Protein AF-0000000069708204 (afdb_homodimer)

InterPro domains:
  IPR002559 Transposase IS4-like domain [PF01609] (136-344)
  IPR012337 Ribonuclease H-like superfamily [SSF53098] (68-382)
  IPR025399 Domain of unknown function DUF4372 [PF14294] (11-83)
  IPR047952 IS4 family transposase [NF033592] (18-348)

Structure (mmCIF, N/CA/C/O backbone):
data_AF-0000000069708204-model_v1
#
loop_
_entity.id
_entity.type
_entity.pdbx_description
1 polymer 'Uncharacterized protein DUF4372'
#
loop_
_atom_site.group_PDB
_atom_site.id
_atom_site.type_symbol
_atom_site.label_atom_id
_atom_site.label_alt_id
_atom_site.label_comp_id
_atom_site.label_asym_id
_atom_site.label_entity_id
_atom_site.label_seq_id
_atom_site.pdbx_PDB_ins_code
_atom_site.Cartn_x
_atom_site.Cartn_y
_atom_site.Cartn_z
_atom_site.occupancy
_atom_site.B_iso_or_equiv
_atom_site.auth_seq_id
_atom_site.auth_comp_id
_atom_site.auth_asym_id
_atom_site.auth_atom_id
_atom_site.pdbx_PDB_model_num
ATOM 1 N N . MET A 1 1 ? -27.984 26.359 -24.359 1 26.41 1 MET A N 1
ATOM 2 C CA . MET A 1 1 ? -27.047 26.328 -23.25 1 26.41 1 MET A CA 1
ATOM 3 C C . MET A 1 1 ? -25.609 26.281 -23.766 1 26.41 1 MET A C 1
ATOM 5 O O . MET A 1 1 ? -25.25 25.391 -24.531 1 26.41 1 MET A O 1
ATOM 9 N N . SER A 1 2 ? -24.969 27.297 -23.859 1 35.5 2 SER A N 1
ATOM 10 C CA . SER A 1 2 ? -23.656 27.547 -24.453 1 35.5 2 SER A CA 1
ATOM 11 C C . SER A 1 2 ? -22.609 26.594 -23.875 1 35.5 2 SER A C 1
ATOM 13 O O . SER A 1 2 ? -22.484 26.469 -22.656 1 35.5 2 SER A O 1
ATOM 15 N N . GLN A 1 3 ? -22.375 25.484 -24.469 1 40.84 3 GLN A N 1
ATOM 16 C CA . GLN A 1 3 ? -21.453 24.438 -24.062 1 40.84 3 GLN A CA 1
ATOM 17 C C . GLN A 1 3 ? -20.094 25 -23.703 1 40.84 3 GLN A C 1
ATOM 19 O O . GLN A 1 3 ? -19.406 25.594 -24.547 1 40.84 3 GLN A O 1
ATOM 24 N N . VAL A 1 4 ? -19.953 25.719 -22.672 1 40.78 4 VAL A N 1
ATOM 25 C CA . VAL A 1 4 ? -18.688 26.266 -22.172 1 40.78 4 VAL A CA 1
ATOM 26 C C . VAL A 1 4 ? -17.562 25.281 -22.453 1 40.78 4 VAL A C 1
ATOM 28 O O . VAL A 1 4 ? -17.562 24.156 -21.969 1 40.78 4 VAL A O 1
ATOM 31 N N . LYS A 1 5 ? -16.859 25.375 -23.578 1 55.75 5 LYS A N 1
ATOM 32 C CA . LYS A 1 5 ? -15.719 24.641 -24.109 1 55.75 5 LYS A CA 1
ATOM 33 C C . LYS A 1 5 ? -14.547 24.672 -23.125 1 55.75 5 LYS A C 1
ATOM 35 O O . LYS A 1 5 ? -13.93 25.719 -22.922 1 55.75 5 LYS A O 1
ATOM 40 N N . HIS A 1 6 ? -14.469 23.797 -21.953 1 67.94 6 HIS A N 1
ATOM 41 C CA . HIS A 1 6 ? -13.312 23.719 -21.062 1 67.94 6 HIS A CA 1
ATOM 42 C C . HIS A 1 6 ? -12.086 23.188 -21.797 1 67.94 6 HIS A C 1
ATOM 44 O O . HIS A 1 6 ? -12.188 22.219 -22.562 1 67.94 6 HIS A O 1
ATOM 50 N N . LYS A 1 7 ? -11.008 23.969 -21.906 1 76.5 7 LYS A N 1
ATOM 51 C CA . LYS A 1 7 ? -9.734 23.484 -22.469 1 76.5 7 LYS A CA 1
ATOM 52 C C . LYS A 1 7 ? -8.992 22.625 -21.453 1 76.5 7 LYS A C 1
ATOM 54 O O . LYS A 1 7 ? -8.375 23.141 -20.516 1 76.5 7 LYS A O 1
ATOM 59 N N . PHE A 1 8 ? -9.078 21.297 -21.578 1 87.56 8 PHE A N 1
ATOM 60 C CA . PHE A 1 8 ? -8.562 20.344 -20.594 1 87.56 8 PHE A CA 1
ATOM 61 C C . PHE A 1 8 ? -7.086 20.078 -20.812 1 87.56 8 PHE A C 1
ATOM 63 O O . PHE A 1 8 ? -6.406 19.531 -19.953 1 87.56 8 PHE A O 1
ATOM 70 N N . LEU A 1 9 ? -6.633 20.406 -21.875 1 85.06 9 LEU A N 1
ATOM 71 C CA . LEU A 1 9 ? -5.223 20.141 -22.156 1 85.06 9 LEU A CA 1
ATOM 72 C C . LEU A 1 9 ? -4.348 21.25 -21.578 1 85.06 9 LEU A C 1
ATOM 74 O O . LEU A 1 9 ? -4.672 22.438 -21.703 1 85.06 9 LEU A O 1
ATOM 78 N N . SER A 1 10 ? -3.41 20.688 -20.906 1 81.5 10 SER A N 1
ATOM 79 C CA . SER A 1 10 ? -2.404 21.594 -20.375 1 81.5 10 SER A CA 1
ATOM 80 C C . SER A 1 10 ? -1.1 21.5 -21.156 1 81.5 10 SER A C 1
ATOM 82 O O . SER A 1 10 ? -0.878 20.531 -21.891 1 81.5 10 SER A O 1
ATOM 84 N N . GLY A 1 11 ? -0.317 22.547 -21.25 1 81.81 11 GLY A N 1
ATOM 85 C CA . GLY A 1 11 ? 1 22.547 -21.875 1 81.81 11 GLY A CA 1
ATOM 86 C C . GLY A 1 11 ? 2.043 21.812 -21.031 1 81.81 11 GLY A C 1
ATOM 87 O O . GLY A 1 11 ? 3.16 21.578 -21.5 1 81.81 11 GLY A O 1
ATOM 88 N N . HIS A 1 12 ? 1.623 21.344 -19.844 1 88.56 12 HIS A N 1
ATOM 89 C CA . HIS A 1 12 ? 2.541 20.703 -18.922 1 88.56 12 HIS A CA 1
ATOM 90 C C . HIS A 1 12 ? 1.953 19.391 -18.375 1 88.56 12 HIS A C 1
ATOM 92 O O . HIS A 1 12 ? 0.75 19.312 -18.125 1 88.56 12 HIS A O 1
ATOM 98 N N . PRO A 1 13 ? 2.791 18.375 -18.328 1 92.62 13 PRO A N 1
ATOM 99 C CA . PRO A 1 13 ? 2.295 17.156 -17.672 1 92.62 13 PRO A CA 1
ATOM 100 C C . PRO A 1 13 ? 1.934 17.375 -16.203 1 92.62 13 PRO A C 1
ATOM 102 O O . PRO A 1 13 ? 2.367 18.359 -15.602 1 92.62 13 PRO A O 1
ATOM 105 N N . ILE A 1 14 ? 1.174 16.562 -15.672 1 95.06 14 ILE A N 1
ATOM 106 C CA . ILE A 1 14 ? 0.632 16.703 -14.32 1 95.06 14 ILE A CA 1
ATOM 107 C C . ILE A 1 14 ? 1.774 16.828 -13.32 1 95.06 14 ILE A C 1
ATOM 109 O O . ILE A 1 14 ? 1.687 17.609 -12.359 1 95.06 14 ILE A O 1
ATOM 113 N N . ILE A 1 15 ? 2.887 16.078 -13.492 1 94.44 15 ILE A N 1
ATOM 114 C CA . ILE A 1 15 ? 4.012 16.172 -12.57 1 94.44 15 ILE A CA 1
ATOM 115 C C . ILE A 1 15 ? 4.566 17.594 -12.578 1 94.44 15 ILE A C 1
ATOM 117 O O . ILE A 1 15 ? 4.898 18.141 -11.523 1 94.44 15 ILE A O 1
ATOM 121 N N . ALA A 1 16 ? 4.578 18.172 -13.703 1 92.44 16 ALA A N 1
ATOM 122 C CA . ALA A 1 16 ? 5.043 19.547 -13.82 1 92.44 16 ALA A CA 1
ATOM 123 C C . ALA A 1 16 ? 4.055 20.516 -13.18 1 92.44 16 ALA A C 1
ATOM 125 O O . ALA A 1 16 ? 4.453 21.516 -12.586 1 92.44 16 ALA A O 1
ATOM 126 N N . GLN A 1 17 ? 2.779 20.25 -13.367 1 94.44 17 GLN A N 1
ATOM 127 C CA . GLN A 1 17 ? 1.749 21.078 -12.734 1 94.44 17 GLN A CA 1
ATOM 128 C C . GLN A 1 17 ? 1.896 21.062 -11.219 1 94.44 17 GLN A C 1
ATOM 130 O O . GLN A 1 17 ? 1.77 22.109 -10.57 1 94.44 17 GLN A O 1
ATOM 135 N N . LEU A 1 18 ? 2.213 19.922 -10.648 1 95.94 18 LEU A N 1
ATOM 136 C CA . LEU A 1 18 ? 2.387 19.797 -9.211 1 95.94 18 LEU A CA 1
ATOM 137 C C . LEU A 1 18 ? 3.656 20.5 -8.75 1 95.94 18 LEU A C 1
ATOM 139 O O . LEU A 1 18 ? 3.643 21.219 -7.738 1 95.94 18 LEU A O 1
ATOM 143 N N . LEU A 1 19 ? 4.727 20.312 -9.484 1 93.88 19 LEU A N 1
ATOM 144 C CA . LEU A 1 19 ? 6 20.938 -9.148 1 93.88 19 LEU A CA 1
ATOM 145 C C . LEU A 1 19 ? 5.898 22.453 -9.242 1 93.88 19 LEU A C 1
ATOM 147 O O . LEU A 1 19 ? 6.582 23.172 -8.508 1 93.88 19 LEU A O 1
ATOM 151 N N . SER A 1 20 ? 5.02 22.906 -10.094 1 92.88 20 SER A N 1
ATOM 152 C CA . SER A 1 20 ? 4.863 24.344 -10.297 1 92.88 20 SER A CA 1
ATOM 153 C C . SER A 1 20 ? 4.207 25.016 -9.094 1 92.88 20 SER A C 1
ATOM 155 O O . SER A 1 20 ? 4.223 26.234 -8.969 1 92.88 20 SER A O 1
ATOM 157 N N . LEU A 1 21 ? 3.652 24.281 -8.234 1 95.44 21 LEU A N 1
ATOM 158 C CA . LEU A 1 21 ? 3.104 24.812 -6.992 1 95.44 21 LEU A CA 1
ATOM 159 C C . LEU A 1 21 ? 4.219 25.266 -6.062 1 95.44 21 LEU A C 1
ATOM 161 O O . LEU A 1 21 ? 3.961 25.984 -5.082 1 95.44 21 LEU A O 1
ATOM 165 N N . ILE A 1 22 ? 5.426 24.875 -6.301 1 96.19 22 ILE A N 1
ATOM 166 C CA . ILE A 1 22 ? 6.59 25.297 -5.539 1 96.19 22 ILE A CA 1
ATOM 167 C C . ILE A 1 22 ? 7.23 26.516 -6.215 1 96.19 22 ILE A C 1
ATOM 169 O O . ILE A 1 22 ? 7.797 26.391 -7.301 1 96.19 22 ILE A O 1
ATOM 173 N N . PRO A 1 23 ? 7.156 27.656 -5.555 1 96.19 23 PRO A N 1
ATOM 174 C CA . PRO A 1 23 ? 7.793 28.844 -6.152 1 96.19 23 PRO A CA 1
ATOM 175 C C . PRO A 1 23 ? 9.289 28.641 -6.379 1 96.19 23 PRO A C 1
ATOM 177 O O . PRO A 1 23 ? 10.016 28.25 -5.457 1 96.19 23 PRO A O 1
ATOM 180 N N . LYS A 1 24 ? 9.719 29 -7.512 1 93.06 24 LYS A N 1
ATOM 181 C CA . LYS A 1 24 ? 11.117 28.797 -7.906 1 93.06 24 LYS A CA 1
ATOM 182 C C . LYS A 1 24 ? 12.055 29.594 -7.012 1 93.06 24 LYS A C 1
ATOM 184 O O . LYS A 1 24 ? 13.117 29.109 -6.621 1 93.06 24 LYS A O 1
ATOM 189 N N . GLU A 1 25 ? 11.68 30.781 -6.781 1 95.25 25 GLU A N 1
ATOM 190 C CA . GLU A 1 25 ? 12.5 31.672 -5.957 1 95.25 25 GLU A CA 1
ATOM 191 C C . GLU A 1 25 ? 12.703 31.078 -4.559 1 95.25 25 GLU A C 1
ATOM 193 O O . GLU A 1 25 ? 13.805 31.125 -4.016 1 95.25 25 GLU A O 1
ATOM 198 N N . LEU A 1 26 ? 11.641 30.547 -4.051 1 96.38 26 LEU A N 1
ATOM 199 C CA . LEU A 1 26 ? 11.711 29.938 -2.729 1 96.38 26 LEU A CA 1
ATOM 200 C C . LEU A 1 26 ? 12.641 28.734 -2.74 1 96.38 26 LEU A C 1
ATOM 202 O O . LEU A 1 26 ? 13.461 28.562 -1.832 1 96.38 26 LEU A O 1
ATOM 206 N N . PHE A 1 27 ? 12.539 27.891 -3.734 1 95.56 27 PHE A N 1
ATOM 207 C CA . PHE A 1 27 ? 13.383 26.719 -3.867 1 95.56 27 PHE A CA 1
ATOM 208 C C . PHE A 1 27 ? 14.852 27.109 -3.971 1 95.56 27 PHE A C 1
ATOM 210 O O . PHE A 1 27 ? 15.695 26.547 -3.271 1 95.56 27 PHE A O 1
ATOM 217 N N . ASN A 1 28 ? 15.102 28.047 -4.789 1 94.5 28 ASN A N 1
ATOM 218 C CA . ASN A 1 28 ? 16.469 28.516 -4.992 1 94.5 28 ASN A CA 1
ATOM 219 C C . ASN A 1 28 ? 17.062 29.109 -3.715 1 94.5 28 ASN A C 1
ATOM 221 O O . ASN A 1 28 ? 18.234 28.906 -3.42 1 94.5 28 ASN A O 1
ATOM 225 N N . GLN A 1 29 ? 16.266 29.828 -3.059 1 96.81 29 GLN A N 1
ATOM 226 C CA . GLN A 1 29 ? 16.703 30.438 -1.803 1 96.81 29 GLN A CA 1
ATOM 227 C C . GLN A 1 29 ? 17.109 29.359 -0.793 1 96.81 29 GLN A C 1
ATOM 229 O O . GLN A 1 29 ? 18.141 29.5 -0.13 1 96.81 29 GLN A O 1
ATOM 234 N N . VAL A 1 30 ? 16.359 28.312 -0.704 1 96.94 30 VAL A N 1
ATOM 235 C CA . VAL A 1 30 ? 16.641 27.234 0.236 1 96.94 30 VAL A CA 1
ATOM 236 C C . VAL A 1 30 ? 17.938 26.531 -0.154 1 96.94 30 VAL A C 1
ATOM 238 O O . VAL A 1 30 ? 18.766 26.219 0.705 1 96.94 30 VAL A O 1
ATOM 241 N N . VAL A 1 31 ? 18.125 26.266 -1.421 1 95.5 31 VAL A N 1
ATOM 242 C CA . VAL A 1 31 ? 19.312 25.594 -1.923 1 95.5 31 VAL A CA 1
ATOM 243 C C . VAL A 1 31 ? 20.547 26.422 -1.604 1 95.5 31 VAL A C 1
ATOM 245 O O . VAL A 1 31 ? 21.578 25.891 -1.181 1 95.5 31 VAL A O 1
ATOM 248 N N . GLU A 1 32 ? 20.406 27.719 -1.787 1 95.69 32 GLU A N 1
ATOM 249 C CA . GLU A 1 32 ? 21.516 28.625 -1.526 1 95.69 32 GLU A CA 1
ATOM 250 C C . GLU A 1 32 ? 21.828 28.719 -0.033 1 95.69 32 GLU A C 1
ATOM 252 O O . GLU A 1 32 ? 22.984 28.625 0.375 1 95.69 32 GLU A O 1
ATOM 257 N N . GLU A 1 33 ? 20.812 28.875 0.723 1 96.25 33 GLU A N 1
ATOM 258 C CA . GLU A 1 33 ? 20.984 29.047 2.164 1 96.25 33 GLU A CA 1
ATOM 259 C C . GLU A 1 33 ? 21.578 27.797 2.797 1 96.25 33 GLU A C 1
ATOM 261 O O . GLU A 1 33 ? 22.406 27.891 3.715 1 96.25 33 GLU A O 1
ATOM 266 N N . GLU A 1 34 ? 21.203 26.641 2.311 1 95.5 34 GLU A N 1
ATOM 267 C CA . GLU A 1 34 ? 21.688 25.391 2.875 1 95.5 34 GLU A CA 1
ATOM 268 C C . GLU A 1 34 ? 22.953 24.922 2.168 1 95.5 34 GLU A C 1
ATOM 270 O O . GLU A 1 34 ? 23.578 23.938 2.586 1 95.5 34 GLU A O 1
ATOM 275 N N . ASN A 1 35 ? 23.344 25.562 1.119 1 94.38 35 ASN A N 1
ATOM 276 C CA . ASN A 1 35 ? 24.5 25.188 0.323 1 94.38 35 ASN A CA 1
ATOM 277 C C . ASN A 1 35 ? 24.469 23.703 -0.049 1 94.38 35 ASN A C 1
ATOM 279 O O . ASN A 1 35 ? 25.438 22.984 0.147 1 94.38 35 ASN A O 1
ATOM 283 N N . SER A 1 36 ? 23.359 23.281 -0.507 1 93.25 36 SER A N 1
ATOM 284 C CA . SER A 1 36 ? 23.094 21.844 -0.642 1 93.25 36 SER A CA 1
ATOM 285 C C . SER A 1 36 ? 23.703 21.297 -1.932 1 93.25 36 SER A C 1
ATOM 287 O O . SER A 1 36 ? 23.781 20.078 -2.117 1 93.25 36 SER A O 1
ATOM 289 N N . ASP A 1 37 ? 24.188 22.109 -2.865 1 92 37 ASP A N 1
ATOM 290 C CA . ASP A 1 37 ? 24.75 21.625 -4.121 1 92 37 ASP A CA 1
ATOM 291 C C . ASP A 1 37 ? 26.281 21.688 -4.098 1 92 37 ASP A C 1
ATOM 293 O O . ASP A 1 37 ? 26.938 21.281 -5.055 1 92 37 ASP A O 1
ATOM 297 N N . ARG A 1 38 ? 26.875 22.156 -3.146 1 87.56 38 ARG A N 1
ATOM 298 C CA . ARG A 1 38 ? 28.297 22.469 -3.076 1 87.56 38 ARG A CA 1
ATOM 299 C C . ARG A 1 38 ? 29.125 21.234 -3.393 1 87.56 38 ARG A C 1
ATOM 301 O O . ARG A 1 38 ? 30.094 21.312 -4.16 1 87.56 38 ARG A O 1
ATOM 308 N N . TYR A 1 39 ? 28.781 20.016 -2.918 1 83.31 39 TYR A N 1
ATOM 309 C CA . TYR A 1 39 ? 29.625 18.844 -3.066 1 83.31 39 TYR A CA 1
ATOM 310 C C . TYR A 1 39 ? 29.031 17.875 -4.082 1 83.31 39 TYR A C 1
ATOM 312 O O . TYR A 1 39 ? 29.469 16.719 -4.184 1 83.31 39 TYR A O 1
ATOM 320 N N . TYR A 1 40 ? 28.141 18.406 -4.77 1 85.25 40 TYR A N 1
ATOM 321 C CA . TYR A 1 40 ? 27.469 17.5 -5.699 1 85.25 40 TYR A CA 1
ATOM 322 C C . TYR A 1 40 ? 27.609 18 -7.137 1 85.25 40 TYR A C 1
ATOM 324 O O . TYR A 1 40 ? 27.078 19.047 -7.488 1 85.25 40 TYR A O 1
ATOM 332 N N . LYS A 1 41 ? 28.25 17.266 -7.895 1 80.88 41 LYS A N 1
ATOM 333 C CA . LYS A 1 41 ? 28.5 17.656 -9.273 1 80.88 41 LYS A CA 1
ATOM 334 C C . LYS A 1 41 ? 27.469 17.062 -10.219 1 80.88 41 LYS A C 1
ATOM 336 O O . LYS A 1 41 ? 26.984 17.734 -11.133 1 80.88 41 LYS A O 1
ATOM 341 N N . LYS A 1 42 ? 27.094 15.859 -9.969 1 81.12 42 LYS A N 1
ATOM 342 C CA . LYS A 1 42 ? 26.266 15.141 -10.93 1 81.12 42 LYS A CA 1
ATOM 343 C C . LYS A 1 42 ? 24.781 15.266 -10.586 1 81.12 42 LYS A C 1
ATOM 345 O O . LYS A 1 42 ? 23.953 15.516 -11.461 1 81.12 42 LYS A O 1
ATOM 350 N N . LEU A 1 43 ? 24.422 15.102 -9.328 1 89.31 43 LEU A N 1
ATOM 351 C CA . LEU A 1 43 ? 23.031 15.148 -8.914 1 89.31 43 LEU A CA 1
ATOM 352 C C . LEU A 1 43 ? 22.766 16.375 -8.047 1 89.31 43 LEU A C 1
ATOM 354 O O . LEU A 1 43 ? 22.953 16.344 -6.832 1 89.31 43 LEU A O 1
ATOM 358 N N . LYS A 1 44 ? 22.234 17.359 -8.656 1 91.81 44 LYS A N 1
ATOM 359 C CA . LYS A 1 44 ? 21.938 18.594 -7.93 1 91.81 44 LYS A CA 1
ATOM 360 C C . LYS A 1 44 ? 20.672 18.438 -7.086 1 91.81 44 LYS A C 1
ATOM 362 O O . LYS A 1 44 ? 19.938 17.453 -7.234 1 91.81 44 LYS A O 1
ATOM 367 N N . THR A 1 45 ? 20.469 19.438 -6.25 1 93.62 45 THR A N 1
ATOM 368 C CA . THR A 1 45 ? 19.344 19.391 -5.309 1 93.62 45 THR A CA 1
ATOM 369 C C . THR A 1 45 ? 18.016 19.266 -6.055 1 93.62 45 THR A C 1
ATOM 371 O O . THR A 1 45 ? 17.125 18.531 -5.625 1 93.62 45 THR A O 1
ATOM 374 N N . SER A 1 46 ? 17.906 19.953 -7.141 1 91.56 46 SER A N 1
ATOM 375 C CA . SER A 1 46 ? 16.672 19.922 -7.914 1 91.56 46 SER A CA 1
ATOM 376 C C . SER A 1 46 ? 16.375 18.516 -8.422 1 91.56 46 SER A C 1
ATOM 378 O O . SER A 1 46 ? 15.242 18.031 -8.297 1 91.56 46 SER A O 1
ATOM 380 N N . ASP A 1 47 ? 17.359 17.844 -9 1 92.12 47 ASP A N 1
ATOM 381 C CA . ASP A 1 47 ? 17.188 16.484 -9.492 1 92.12 47 ASP A CA 1
ATOM 382 C C . ASP A 1 47 ? 16.844 15.523 -8.352 1 92.12 47 ASP A C 1
ATOM 384 O O . ASP A 1 47 ? 15.977 14.664 -8.5 1 92.12 47 ASP A O 1
ATOM 388 N N . HIS A 1 48 ? 17.609 15.719 -7.277 1 94.62 48 HIS A N 1
ATOM 389 C CA . HIS A 1 48 ? 17.359 14.891 -6.102 1 94.62 48 HIS A CA 1
ATOM 390 C C . HIS A 1 48 ? 15.93 15.062 -5.598 1 94.62 48 HIS A C 1
ATOM 392 O O . HIS A 1 48 ? 15.234 14.078 -5.332 1 94.62 48 HIS A O 1
ATOM 398 N N . PHE A 1 49 ? 15.477 16.328 -5.539 1 95.19 49 PHE A N 1
ATOM 399 C CA . PHE A 1 49 ? 14.133 16.656 -5.07 1 95.19 49 PHE A CA 1
ATOM 400 C C . PHE A 1 49 ? 13.078 16.016 -5.953 1 95.19 49 PHE A C 1
ATOM 402 O O . PHE A 1 49 ? 12.133 15.398 -5.453 1 95.19 49 PHE A O 1
ATOM 409 N N . ILE A 1 50 ? 13.242 16.062 -7.246 1 94.38 50 ILE A N 1
ATOM 410 C CA . ILE A 1 50 ? 12.266 15.547 -8.203 1 94.38 50 ILE A CA 1
ATOM 411 C C . ILE A 1 50 ? 12.188 14.023 -8.078 1 94.38 50 ILE A C 1
ATOM 413 O O . ILE A 1 50 ? 11.094 13.445 -8.117 1 94.38 50 ILE A O 1
ATOM 417 N N . CYS A 1 51 ? 13.289 13.391 -7.91 1 94.94 51 CYS A N 1
ATOM 418 C CA . CYS A 1 51 ? 13.312 11.938 -7.773 1 94.94 51 CYS A CA 1
ATOM 419 C C . CYS A 1 51 ? 12.562 11.492 -6.523 1 94.94 51 CYS A C 1
ATOM 421 O O . CYS A 1 51 ? 11.734 10.578 -6.586 1 94.94 51 CYS A O 1
ATOM 423 N N . ILE A 1 52 ? 12.828 12.211 -5.406 1 96.69 52 ILE A N 1
ATOM 424 C CA . ILE A 1 52 ? 12.18 11.828 -4.156 1 96.69 52 ILE A CA 1
ATOM 425 C C . ILE A 1 52 ? 10.703 12.219 -4.199 1 96.69 52 ILE A C 1
ATOM 427 O O . ILE A 1 52 ? 9.844 11.5 -3.686 1 96.69 52 ILE A O 1
ATOM 431 N N . PHE A 1 53 ? 10.422 13.344 -4.836 1 96.88 53 PHE A N 1
ATOM 432 C CA . PHE A 1 53 ? 9.055 13.797 -5.059 1 96.88 53 PHE A CA 1
ATOM 433 C C . PHE A 1 53 ? 8.242 12.727 -5.785 1 96.88 53 PHE A C 1
ATOM 435 O O . PHE A 1 53 ? 7.168 12.336 -5.328 1 96.88 53 PHE A O 1
ATOM 442 N N . TYR A 1 54 ? 8.789 12.211 -6.852 1 96.44 54 TYR A N 1
ATOM 443 C CA . TYR A 1 54 ? 8.156 11.164 -7.641 1 96.44 54 TYR A CA 1
ATOM 444 C C . TYR A 1 54 ? 8 9.883 -6.82 1 96.44 54 TYR A C 1
ATOM 446 O O . TYR A 1 54 ? 6.938 9.266 -6.828 1 96.44 54 TYR A O 1
ATOM 454 N N . ALA A 1 55 ? 9.086 9.547 -6.148 1 97.31 55 ALA A N 1
ATOM 455 C CA . ALA A 1 55 ? 9.148 8.273 -5.438 1 97.31 55 ALA A CA 1
ATOM 456 C C . ALA A 1 55 ? 8.086 8.211 -4.336 1 97.31 55 ALA A C 1
ATOM 458 O O . ALA A 1 55 ? 7.383 7.203 -4.199 1 97.31 55 ALA A O 1
ATOM 459 N N . VAL A 1 56 ? 7.953 9.258 -3.57 1 97.62 56 VAL A N 1
ATOM 460 C CA . VAL A 1 56 ? 7.047 9.289 -2.426 1 97.62 56 VAL A CA 1
ATOM 461 C C . VAL A 1 56 ? 5.602 9.391 -2.914 1 97.62 56 VAL A C 1
ATOM 463 O O . VAL A 1 56 ? 4.711 8.727 -2.383 1 97.62 56 VAL A O 1
ATOM 466 N N . LEU A 1 57 ? 5.395 10.141 -3.939 1 97.88 57 LEU A N 1
ATOM 467 C CA . LEU A 1 57 ? 4.055 10.344 -4.473 1 97.88 57 LEU A CA 1
ATOM 468 C C . LEU A 1 57 ? 3.523 9.062 -5.109 1 97.88 57 LEU A C 1
ATOM 470 O O . LEU A 1 57 ? 2.348 8.727 -4.953 1 97.88 57 LEU A O 1
ATOM 474 N N . THR A 1 58 ? 4.375 8.352 -5.828 1 96.56 58 THR A N 1
ATOM 475 C CA . THR A 1 58 ? 3.934 7.168 -6.562 1 96.56 58 THR A CA 1
ATOM 476 C C . THR A 1 58 ? 4.258 5.895 -5.789 1 96.56 58 THR A C 1
ATOM 478 O O . THR A 1 58 ? 4.184 4.793 -6.336 1 96.56 58 THR A O 1
ATOM 481 N N . ARG A 1 59 ? 4.676 6.051 -4.621 1 93.5 59 ARG A N 1
ATOM 482 C CA . ARG A 1 59 ? 4.859 4.969 -3.656 1 93.5 59 ARG A CA 1
ATOM 483 C C . ARG A 1 59 ? 5.828 3.92 -4.188 1 93.5 59 ARG A C 1
ATOM 485 O O . ARG A 1 59 ? 5.508 2.73 -4.223 1 93.5 59 ARG A O 1
ATOM 492 N N . ASN A 1 60 ? 7.027 4.336 -4.48 1 94.12 60 ASN A N 1
ATOM 493 C CA . ASN A 1 60 ? 8.102 3.422 -4.855 1 94.12 60 ASN A CA 1
ATOM 494 C C . ASN A 1 60 ? 8.727 2.754 -3.633 1 94.12 60 ASN A C 1
ATOM 496 O O . ASN A 1 60 ? 8.914 3.396 -2.6 1 94.12 60 ASN A O 1
ATOM 500 N N . SER A 1 61 ? 9.109 1.502 -3.773 1 88.25 61 SER A N 1
ATOM 501 C CA . SER A 1 61 ? 9.586 0.746 -2.619 1 88.25 61 SER A CA 1
ATOM 502 C C . SER A 1 61 ? 11.102 0.629 -2.617 1 88.25 61 SER A C 1
ATOM 504 O O . SER A 1 61 ? 11.703 0.25 -1.608 1 88.25 61 SER A O 1
ATOM 506 N N . SER A 1 62 ? 11.742 0.965 -3.756 1 91.38 62 SER A N 1
ATOM 507 C CA . SER A 1 62 ? 13.195 0.832 -3.846 1 91.38 62 SER A CA 1
ATOM 508 C C . SER A 1 62 ? 13.789 1.881 -4.781 1 91.38 62 SER A C 1
ATOM 510 O O . SER A 1 62 ? 13.086 2.443 -5.617 1 91.38 62 SER A O 1
ATOM 512 N N . LEU A 1 63 ? 15.07 2.109 -4.555 1 93.44 63 LEU A N 1
ATOM 513 C CA . LEU A 1 63 ? 15.758 3.057 -5.422 1 93.44 63 LEU A CA 1
ATOM 514 C C . LEU A 1 63 ? 15.852 2.521 -6.848 1 93.44 63 LEU A C 1
ATOM 516 O O . LEU A 1 63 ? 15.805 3.291 -7.809 1 93.44 63 LEU A O 1
ATOM 520 N N . ARG A 1 64 ? 15.945 1.224 -6.941 1 90.62 64 ARG A N 1
ATOM 521 C CA . ARG A 1 64 ? 15.961 0.607 -8.266 1 90.62 64 ARG A CA 1
ATOM 522 C C . ARG A 1 64 ? 14.672 0.913 -9.023 1 90.62 64 ARG A C 1
ATOM 524 O O . ARG A 1 64 ? 14.711 1.278 -10.195 1 90.62 64 ARG A O 1
ATOM 531 N N . GLU A 1 65 ? 13.609 0.759 -8.375 1 92.5 65 GLU A N 1
ATOM 532 C CA . GLU A 1 65 ? 12.305 1.074 -8.953 1 92.5 65 GLU A CA 1
ATOM 533 C C . GLU A 1 65 ? 12.219 2.545 -9.352 1 92.5 65 GLU A C 1
ATOM 535 O O . GLU A 1 65 ? 11.75 2.871 -10.438 1 92.5 65 GLU A O 1
ATOM 540 N N . VAL A 1 66 ? 12.719 3.398 -8.453 1 94.81 66 VAL A N 1
ATOM 541 C CA . VAL A 1 66 ? 12.68 4.836 -8.711 1 94.81 66 VAL A CA 1
ATOM 542 C C . VAL A 1 66 ? 13.461 5.156 -9.984 1 94.81 66 VAL A C 1
ATOM 544 O O . VAL A 1 66 ? 12.953 5.848 -10.867 1 94.81 66 VAL A O 1
ATOM 547 N N . CYS A 1 67 ? 14.625 4.641 -10.117 1 93 67 CYS A N 1
ATOM 548 C CA . CYS A 1 67 ? 15.492 4.934 -11.25 1 93 67 CYS A CA 1
ATOM 549 C C . CYS A 1 67 ? 14.883 4.434 -12.555 1 93 67 CYS A C 1
ATOM 551 O O . CYS A 1 67 ? 14.922 5.129 -13.57 1 93 67 CYS A O 1
ATOM 553 N N . LYS A 1 68 ? 14.32 3.297 -12.555 1 92.31 68 LYS A N 1
ATOM 554 C CA . LYS A 1 68 ? 13.711 2.74 -13.758 1 92.31 68 LYS A CA 1
ATOM 555 C C . LYS A 1 68 ? 12.5 3.561 -14.188 1 92.31 68 LYS A C 1
ATOM 557 O O . LYS A 1 68 ? 12.344 3.875 -15.367 1 92.31 68 LYS A O 1
ATOM 562 N N . ASN A 1 69 ? 11.688 3.902 -13.211 1 93.5 69 ASN A N 1
ATOM 563 C CA . ASN A 1 69 ? 10.484 4.668 -13.531 1 93.5 69 ASN A CA 1
ATOM 564 C C . ASN A 1 69 ? 10.828 6.074 -14.016 1 93.5 69 ASN A C 1
ATOM 566 O O . ASN A 1 69 ? 10.227 6.578 -14.961 1 93.5 69 ASN A O 1
ATOM 570 N N . ILE A 1 70 ? 11.727 6.707 -13.32 1 92 70 ILE A N 1
ATOM 571 C CA . ILE A 1 70 ? 12.164 8.031 -13.758 1 92 70 ILE A CA 1
ATOM 572 C C . ILE A 1 70 ? 12.727 7.945 -15.172 1 92 70 ILE A C 1
ATOM 574 O O . ILE A 1 70 ? 12.5 8.836 -15.992 1 92 70 ILE A O 1
ATOM 578 N N . GLY A 1 71 ? 13.461 6.875 -15.453 1 88.5 71 GLY A N 1
ATOM 579 C CA . GLY A 1 71 ? 14 6.672 -16.781 1 88.5 71 GLY A CA 1
ATOM 580 C C . GLY A 1 71 ? 12.922 6.602 -17.859 1 88.5 71 GLY A C 1
ATOM 581 O O . GLY A 1 71 ? 13.125 7.082 -18.969 1 88.5 71 GLY A O 1
ATOM 582 N N . LEU A 1 72 ? 11.836 6.062 -17.531 1 89.25 72 LEU A N 1
ATOM 583 C CA . LEU A 1 72 ? 10.75 5.887 -18.5 1 89.25 72 LEU A CA 1
ATOM 584 C C . LEU A 1 72 ? 10.031 7.207 -18.734 1 89.25 72 LEU A C 1
ATOM 586 O O . LEU A 1 72 ? 9.453 7.414 -19.812 1 89.25 72 LEU A O 1
ATOM 590 N N . ILE A 1 73 ? 10.109 8.148 -17.75 1 89.12 73 ILE A N 1
ATOM 591 C CA . ILE A 1 73 ? 9.344 9.375 -17.922 1 89.12 73 ILE A CA 1
ATOM 592 C C . ILE A 1 73 ? 10.289 10.57 -18.031 1 89.12 73 ILE A C 1
ATOM 594 O O . ILE A 1 73 ? 9.852 11.719 -18 1 89.12 73 ILE A O 1
ATOM 598 N N . ILE A 1 74 ? 11.477 10.336 -18.188 1 87.06 74 ILE A N 1
ATOM 599 C CA . ILE A 1 74 ? 12.516 11.359 -18.109 1 87.06 74 ILE A CA 1
ATOM 600 C C . ILE A 1 74 ? 12.273 12.43 -19.156 1 87.06 74 ILE A C 1
ATOM 602 O O . ILE A 1 74 ? 12.555 13.609 -18.938 1 87.06 74 ILE A O 1
ATOM 606 N N . THR A 1 75 ? 11.75 12.062 -20.281 1 83.38 75 THR A N 1
ATOM 607 C CA . THR A 1 75 ? 11.5 13.023 -21.359 1 83.38 75 THR A CA 1
ATOM 608 C C . THR A 1 75 ? 10.484 14.07 -20.922 1 83.38 75 THR A C 1
ATOM 610 O O . THR A 1 75 ? 10.508 15.203 -21.406 1 83.38 75 THR A O 1
ATOM 613 N N . LYS A 1 76 ? 9.656 13.711 -20 1 84.62 76 LYS A N 1
ATOM 614 C CA . LYS A 1 76 ? 8.648 14.633 -19.484 1 84.62 76 LYS A CA 1
ATOM 615 C C . LYS A 1 76 ? 9.234 15.508 -18.375 1 84.62 76 LYS A C 1
ATOM 617 O O . LYS A 1 76 ? 8.672 16.547 -18.047 1 84.62 76 LYS A O 1
ATOM 622 N N . LEU A 1 77 ? 10.398 15.102 -17.875 1 85.5 77 LEU A N 1
ATOM 623 C CA . LEU A 1 77 ? 10.977 15.789 -16.719 1 85.5 77 LEU A CA 1
ATOM 624 C C . LEU A 1 77 ? 12.102 16.734 -17.156 1 85.5 77 LEU A C 1
ATOM 626 O O . LEU A 1 77 ? 12.438 17.672 -16.438 1 85.5 77 LEU A O 1
ATOM 630 N N . ILE A 1 78 ? 12.586 16.516 -18.281 1 79.5 78 ILE A N 1
ATOM 631 C CA . ILE A 1 78 ? 13.734 17.266 -18.781 1 79.5 78 ILE A CA 1
ATOM 632 C C . ILE A 1 78 ? 13.391 18.75 -18.859 1 79.5 78 ILE A C 1
ATOM 634 O O . ILE A 1 78 ? 14.141 19.594 -18.375 1 79.5 78 ILE A O 1
ATOM 638 N N . PRO A 1 79 ? 12.227 19.031 -19.359 1 74.88 79 PRO A N 1
ATOM 639 C CA . PRO A 1 79 ? 11.875 20.453 -19.438 1 74.88 79 PRO A CA 1
ATOM 640 C C . PRO A 1 79 ? 11.789 21.125 -18.062 1 74.88 79 PRO A C 1
ATOM 642 O O . PRO A 1 79 ? 11.805 22.344 -17.953 1 74.88 79 PRO A O 1
ATOM 645 N N . PHE A 1 80 ? 11.844 20.344 -17.094 1 74.06 80 PHE A N 1
ATOM 646 C CA . PHE A 1 80 ? 11.633 20.891 -15.766 1 74.06 80 PHE A CA 1
ATOM 647 C C . PHE A 1 80 ? 12.883 20.766 -14.906 1 74.06 80 PHE A C 1
ATOM 649 O O . PHE A 1 80 ? 12.812 20.828 -13.68 1 74.06 80 PHE A O 1
ATOM 656 N N . GLY A 1 81 ? 13.961 20.469 -15.609 1 69.5 81 GLY A N 1
ATOM 657 C CA . GLY A 1 81 ? 15.234 20.641 -14.945 1 69.5 81 GLY A CA 1
ATOM 658 C C . GLY A 1 81 ? 16.016 19.359 -14.773 1 69.5 81 GLY A C 1
ATOM 659 O O . GLY A 1 81 ? 17.156 19.359 -14.305 1 69.5 81 GLY A O 1
ATOM 660 N N . MET A 1 82 ? 15.367 18.266 -15.07 1 79.75 82 MET A N 1
ATOM 661 C CA . MET A 1 82 ? 16.141 17.031 -14.938 1 79.75 82 MET A CA 1
ATOM 662 C C . MET A 1 82 ? 17.156 16.922 -16.062 1 79.75 82 MET A C 1
ATOM 664 O O . MET A 1 82 ? 16.812 16.984 -17.234 1 79.75 82 MET A O 1
ATOM 668 N N . LYS A 1 83 ? 18.406 16.781 -15.664 1 72.56 83 LYS A N 1
ATOM 669 C CA . LYS A 1 83 ? 19.484 16.844 -16.656 1 72.56 83 LYS A CA 1
ATOM 670 C C . LYS A 1 83 ? 20.062 15.453 -16.922 1 72.56 83 LYS A C 1
ATOM 672 O O . LYS A 1 83 ? 20.688 15.234 -17.969 1 72.56 83 LYS A O 1
ATOM 677 N N . GLN A 1 84 ? 19.906 14.602 -15.992 1 74.81 84 GLN A N 1
ATOM 678 C CA . GLN A 1 84 ? 20.453 13.266 -16.156 1 74.81 84 GLN A CA 1
ATOM 679 C C . GLN A 1 84 ? 19.625 12.234 -15.383 1 74.81 84 GLN A C 1
ATOM 681 O O . GLN A 1 84 ? 18.875 12.586 -14.477 1 74.81 84 GLN A O 1
ATOM 686 N N . LEU A 1 85 ? 19.75 11.078 -15.898 1 80.56 85 LEU A N 1
ATOM 687 C CA . LEU A 1 85 ? 19.203 9.969 -15.117 1 80.56 85 LEU A CA 1
ATOM 688 C C . LEU A 1 85 ? 20.125 9.609 -13.961 1 80.56 85 LEU A C 1
ATOM 690 O O . LEU A 1 85 ? 21.297 9.328 -14.164 1 80.56 85 LEU A O 1
ATOM 694 N N . PRO A 1 86 ? 19.578 9.695 -12.852 1 81.94 86 PRO A N 1
ATOM 695 C CA . PRO A 1 86 ? 20.453 9.391 -11.719 1 81.94 86 PRO A CA 1
ATOM 696 C C . PRO A 1 86 ? 20.781 7.906 -11.594 1 81.94 86 PRO A C 1
ATOM 698 O O . PRO A 1 86 ? 19.906 7.062 -11.844 1 81.94 86 PRO A O 1
ATOM 701 N N . ALA A 1 87 ? 22.016 7.688 -11.344 1 88.62 87 ALA A N 1
ATOM 702 C CA . ALA A 1 87 ? 22.391 6.332 -10.945 1 88.62 87 ALA A CA 1
ATOM 703 C C . ALA A 1 87 ? 21.844 5.996 -9.562 1 88.62 87 ALA A C 1
ATOM 705 O O . ALA A 1 87 ? 21.719 6.875 -8.711 1 88.62 87 ALA A O 1
ATOM 706 N N . ARG A 1 88 ? 21.594 4.73 -9.406 1 92 88 ARG A N 1
ATOM 707 C CA . ARG A 1 88 ? 21.062 4.273 -8.125 1 92 88 ARG A CA 1
ATOM 708 C C . ARG A 1 88 ? 22 4.637 -6.98 1 92 88 ARG A C 1
ATOM 710 O O . ARG A 1 88 ? 21.562 5.113 -5.934 1 92 88 ARG A O 1
ATOM 717 N N . SER A 1 89 ? 23.297 4.434 -7.184 1 93.06 89 SER A N 1
ATOM 718 C CA . SER A 1 89 ? 24.312 4.715 -6.16 1 93.06 89 SER A CA 1
ATOM 719 C C . SER A 1 89 ? 24.375 6.203 -5.844 1 93.06 89 SER A C 1
ATOM 721 O O . SER A 1 89 ? 24.516 6.59 -4.684 1 93.06 89 SER A O 1
ATOM 723 N N . THR A 1 90 ? 24.219 7.023 -6.871 1 92.56 90 THR A N 1
ATOM 724 C CA . THR A 1 90 ? 24.25 8.469 -6.699 1 92.56 90 THR A CA 1
ATOM 725 C C . THR A 1 90 ? 23.047 8.953 -5.898 1 92.56 90 THR A C 1
ATOM 727 O O . THR A 1 90 ? 23.172 9.812 -5.023 1 92.56 90 THR A O 1
ATOM 730 N N . LEU A 1 91 ? 21.922 8.422 -6.219 1 94.44 91 LEU A N 1
ATOM 731 C CA . LEU A 1 91 ? 20.703 8.766 -5.488 1 94.44 91 LEU A CA 1
ATOM 732 C C . LEU A 1 91 ? 20.797 8.305 -4.035 1 94.44 91 LEU A C 1
ATOM 734 O O . LEU A 1 91 ? 20.359 9.016 -3.127 1 94.44 91 LEU A O 1
ATOM 738 N N . SER A 1 92 ? 21.328 7.098 -3.861 1 95.19 92 SER A N 1
ATOM 739 C CA . SER A 1 92 ? 21.547 6.57 -2.518 1 95.19 92 SER A CA 1
ATOM 740 C C . SER A 1 92 ? 22.469 7.477 -1.709 1 95.19 92 SER A C 1
ATOM 742 O O . SER A 1 92 ? 22.188 7.773 -0.545 1 95.19 92 SER A O 1
ATOM 744 N N . ASP A 1 93 ? 23.5 7.938 -2.375 1 94.44 93 ASP A N 1
ATOM 745 C CA . ASP A 1 93 ? 24.453 8.82 -1.723 1 94.44 93 ASP A CA 1
ATOM 746 C C . ASP A 1 93 ? 23.812 10.156 -1.361 1 94.44 93 ASP A C 1
ATOM 748 O O . ASP A 1 93 ? 24.062 10.703 -0.283 1 94.44 93 ASP A O 1
ATOM 752 N N . ALA A 1 94 ? 23.078 10.672 -2.248 1 94.94 94 ALA A N 1
ATOM 753 C CA . ALA A 1 94 ? 22.391 11.93 -1.978 1 94.94 94 ALA A CA 1
ATOM 754 C C . ALA A 1 94 ? 21.453 11.797 -0.785 1 94.94 94 ALA A C 1
ATOM 756 O O . ALA A 1 94 ? 21.375 12.703 0.056 1 94.94 94 ALA A O 1
ATOM 757 N N . ASN A 1 95 ? 20.766 10.711 -0.714 1 95.19 95 ASN A N 1
ATOM 758 C CA . ASN A 1 95 ? 19.875 10.461 0.414 1 95.19 95 ASN A CA 1
ATOM 759 C C . ASN A 1 95 ? 20.641 10.398 1.731 1 95.19 95 ASN A C 1
ATOM 761 O O . ASN A 1 95 ? 20.125 10.82 2.771 1 95.19 95 ASN A O 1
ATOM 765 N N . ARG A 1 96 ? 21.797 9.922 1.661 1 94.62 96 ARG A N 1
ATOM 766 C CA . ARG A 1 96 ? 22.594 9.695 2.865 1 94.62 96 ARG A CA 1
ATOM 767 C C . ARG A 1 96 ? 23.328 10.961 3.289 1 94.62 96 ARG A C 1
ATOM 769 O O . ARG A 1 96 ? 23.5 11.219 4.48 1 94.62 96 ARG A O 1
ATOM 776 N N . LYS A 1 97 ? 23.719 11.734 2.287 1 94.69 97 LYS A N 1
ATOM 777 C CA . LYS A 1 97 ? 24.719 12.758 2.592 1 94.69 97 LYS A CA 1
ATOM 778 C C . LYS A 1 97 ? 24.109 14.156 2.49 1 94.69 97 LYS A C 1
ATOM 780 O O . LYS A 1 97 ? 24.484 15.055 3.25 1 94.69 97 LYS A O 1
ATOM 785 N N . ARG A 1 98 ? 23.266 14.398 1.482 1 95.75 98 ARG A N 1
ATOM 786 C CA . ARG A 1 98 ? 22.656 15.719 1.407 1 95.75 98 ARG A CA 1
ATOM 787 C C . ARG A 1 98 ? 21.734 15.961 2.6 1 95.75 98 ARG A C 1
ATOM 789 O O . ARG A 1 98 ? 20.828 15.172 2.869 1 95.75 98 ARG A O 1
ATOM 796 N N . SER A 1 99 ? 21.891 17.047 3.232 1 96.19 99 SER A N 1
ATOM 797 C CA . SER A 1 99 ? 21.203 17.312 4.492 1 96.19 99 SER A CA 1
ATOM 798 C C . SER A 1 99 ? 19.688 17.375 4.293 1 96.19 99 SER A C 1
ATOM 800 O O . SER A 1 99 ? 19.203 18.031 3.375 1 96.19 99 SER A O 1
ATOM 802 N N . TYR A 1 100 ? 18.984 16.703 5.211 1 96.5 100 TYR A N 1
ATOM 803 C CA . TYR A 1 100 ? 17.516 16.719 5.188 1 96.5 100 TYR A CA 1
ATOM 804 C C . TYR A 1 100 ? 16.984 18.141 5.402 1 96.5 100 TYR A C 1
ATOM 806 O O . TYR A 1 100 ? 15.828 18.422 5.109 1 96.5 100 TYR A O 1
ATOM 814 N N . ARG A 1 101 ? 17.781 19.062 5.895 1 97.19 101 ARG A N 1
ATOM 815 C CA . ARG A 1 101 ? 17.391 20.438 6.227 1 97.19 101 ARG A CA 1
ATOM 816 C C . ARG A 1 101 ? 16.875 21.172 4.992 1 97.19 101 ARG A C 1
ATOM 818 O O . ARG A 1 101 ? 16.031 22.062 5.102 1 97.19 101 ARG A O 1
ATOM 825 N N . VAL A 1 102 ? 17.391 20.75 3.846 1 97.19 102 VAL A N 1
ATOM 826 C CA . VAL A 1 102 ? 16.922 21.344 2.604 1 97.19 102 VAL A CA 1
ATOM 827 C C . VAL A 1 102 ? 15.414 21.125 2.459 1 97.19 102 VAL A C 1
ATOM 829 O O . VAL A 1 102 ? 14.664 22.047 2.137 1 97.19 102 VAL A O 1
ATOM 832 N N . PHE A 1 103 ? 14.953 19.938 2.725 1 98.06 103 PHE A N 1
ATOM 833 C CA . PHE A 1 103 ? 13.547 19.562 2.609 1 98.06 103 PHE A CA 1
ATOM 834 C C . PHE A 1 103 ? 12.734 20.188 3.74 1 98.06 103 PHE A C 1
ATOM 836 O O . PHE A 1 103 ? 11.609 20.641 3.525 1 98.06 103 PHE A O 1
ATOM 843 N N . GLU A 1 104 ? 13.328 20.234 4.938 1 97.88 104 GLU A N 1
ATOM 844 C CA . GLU A 1 104 ? 12.688 20.859 6.09 1 97.88 104 GLU A CA 1
ATOM 845 C C . GLU A 1 104 ? 12.445 22.344 5.844 1 97.88 104 GLU A C 1
ATOM 847 O O . GLU A 1 104 ? 11.336 22.844 6.051 1 97.88 104 GLU A O 1
ATOM 852 N N . GLN A 1 105 ? 13.469 23 5.375 1 98.06 105 GLN A N 1
ATOM 853 C CA . GLN A 1 105 ? 13.367 24.438 5.125 1 98.06 105 GLN A CA 1
ATOM 854 C C . GLN A 1 105 ? 12.406 24.734 3.979 1 98.06 105 GLN A C 1
ATOM 856 O O . GLN A 1 105 ? 11.711 25.75 3.99 1 98.06 105 GLN A O 1
ATOM 861 N N . LEU A 1 106 ? 12.469 23.859 3.023 1 98.19 106 LEU A N 1
ATOM 862 C CA . LEU A 1 106 ? 11.516 24.031 1.929 1 98.19 106 LEU A CA 1
ATOM 863 C C . LEU A 1 106 ? 10.086 23.922 2.434 1 98.19 106 LEU A C 1
ATOM 865 O O . LEU A 1 106 ? 9.227 24.719 2.043 1 98.19 106 LEU A O 1
ATOM 869 N N . TYR A 1 107 ? 9.812 22.953 3.262 1 98.19 107 TYR A N 1
ATOM 870 C CA . TYR A 1 107 ? 8.484 22.828 3.846 1 98.19 107 TYR A CA 1
ATOM 871 C C . TYR A 1 107 ? 8.086 24.109 4.574 1 98.19 107 TYR A C 1
ATOM 873 O O . TYR A 1 107 ? 6.984 24.625 4.379 1 98.19 107 TYR A O 1
ATOM 881 N N . LYS A 1 108 ? 8.977 24.594 5.438 1 97.19 108 LYS A N 1
ATOM 882 C CA . LYS A 1 108 ? 8.703 25.797 6.219 1 97.19 108 LYS A CA 1
ATOM 883 C C . LYS A 1 108 ? 8.422 27 5.309 1 97.19 108 LYS A C 1
ATOM 885 O O . LYS A 1 108 ? 7.516 27.781 5.578 1 97.19 108 LYS A O 1
ATOM 890 N N . GLY A 1 109 ? 9.211 27.062 4.285 1 97.69 109 GLY A N 1
ATOM 891 C CA . GLY A 1 109 ? 8.992 28.125 3.314 1 97.69 109 GLY A CA 1
ATOM 892 C C . GLY A 1 109 ? 7.652 28.031 2.609 1 97.69 109 GLY A C 1
ATOM 893 O O . GLY A 1 109 ? 6.953 29.031 2.439 1 97.69 109 GLY A O 1
ATOM 894 N N . LEU A 1 110 ? 7.32 26.844 2.193 1 97.94 110 LEU A N 1
ATOM 895 C CA . LEU A 1 110 ? 6.051 26.609 1.519 1 97.94 110 LEU A CA 1
ATOM 896 C C . LEU A 1 110 ? 4.879 26.875 2.455 1 97.94 110 LEU A C 1
ATOM 898 O O . LEU A 1 110 ? 3.863 27.438 2.039 1 97.94 110 LEU A O 1
ATOM 902 N N . TYR A 1 111 ? 5.02 26.453 3.715 1 96.56 111 TYR A N 1
ATOM 903 C CA . TYR A 1 111 ? 3.996 26.734 4.715 1 96.56 111 TYR A CA 1
ATOM 904 C C . TYR A 1 111 ? 3.748 28.234 4.824 1 96.56 111 TYR A C 1
ATOM 906 O O . TYR A 1 111 ? 2.602 28.688 4.777 1 96.56 111 TYR A O 1
ATOM 914 N N . SER A 1 112 ? 4.805 28.953 4.945 1 96.06 112 SER A N 1
ATOM 915 C CA . SER A 1 112 ? 4.695 30.406 5.062 1 96.06 112 SER A CA 1
ATOM 916 C C . SER A 1 112 ? 4.066 31.016 3.816 1 96.06 112 SER A C 1
ATOM 918 O O . SER A 1 112 ? 3.277 31.953 3.91 1 96.06 112 SER A O 1
ATOM 920 N N . TYR A 1 113 ? 4.406 30.469 2.725 1 96.38 113 TYR A N 1
ATOM 921 C CA . TYR A 1 113 ? 3.928 30.969 1.442 1 96.38 113 TYR A CA 1
ATOM 922 C C . TYR A 1 113 ? 2.43 30.734 1.291 1 96.38 113 TYR A C 1
ATOM 924 O O . TYR A 1 113 ? 1.705 31.609 0.809 1 96.38 113 TYR A O 1
ATOM 932 N N . TYR A 1 114 ? 1.903 29.578 1.721 1 95.75 114 TYR A N 1
ATOM 933 C CA . TYR A 1 114 ? 0.534 29.188 1.413 1 95.75 114 TYR A CA 1
ATOM 934 C C . TYR A 1 114 ? -0.375 29.375 2.621 1 95.75 114 TYR A C 1
ATOM 936 O O . TYR A 1 114 ? -1.599 29.281 2.508 1 95.75 114 TYR A O 1
ATOM 944 N N . ARG A 1 115 ? 0.055 29.625 3.84 1 91.5 115 ARG A N 1
ATOM 945 C CA . ARG A 1 115 ? -0.692 29.609 5.094 1 91.5 115 ARG A CA 1
ATOM 946 C C . ARG A 1 115 ? -1.932 30.484 5 1 91.5 115 ARG A C 1
ATOM 948 O O . ARG A 1 115 ? -3.008 30.109 5.465 1 91.5 115 ARG A O 1
ATOM 955 N N . ALA A 1 116 ? -1.837 31.641 4.367 1 89.75 116 ALA A N 1
ATOM 956 C CA . ALA A 1 116 ? -2.951 32.594 4.281 1 89.75 116 ALA A CA 1
ATOM 957 C C . ALA A 1 116 ? -4.094 32 3.449 1 89.75 116 ALA A C 1
ATOM 959 O O . ALA A 1 116 ? -5.266 32.219 3.766 1 89.75 116 ALA A O 1
ATOM 960 N N . SER A 1 117 ? -3.709 31.281 2.477 1 89.5 117 SER A N 1
ATOM 961 C CA . SER A 1 117 ? -4.723 30.719 1.585 1 89.5 117 SER A CA 1
ATOM 962 C C . SER A 1 117 ? -5.375 29.484 2.193 1 89.5 117 SER A C 1
ATOM 964 O O . SER A 1 117 ? -6.43 29.047 1.737 1 89.5 117 SER A O 1
ATOM 966 N N . LEU A 1 118 ? -4.785 28.953 3.18 1 88.75 118 LEU A N 1
ATOM 967 C CA . LEU A 1 118 ? -5.281 27.719 3.773 1 88.75 118 LEU A CA 1
ATOM 968 C C . LEU A 1 118 ? -6.258 28.016 4.906 1 88.75 118 LEU A C 1
ATOM 970 O O . LEU A 1 118 ? -7.016 27.125 5.324 1 88.75 118 LEU A O 1
ATOM 974 N N . VAL A 1 119 ? -6.191 29.266 5.316 1 83.75 119 VAL A N 1
ATOM 975 C CA . VAL A 1 119 ? -7.043 29.625 6.445 1 83.75 119 VAL A CA 1
ATOM 976 C C . VAL A 1 119 ? -8.516 29.484 6.051 1 83.75 119 VAL A C 1
ATOM 978 O O . VAL A 1 119 ? -8.914 29.922 4.969 1 83.75 119 VAL A O 1
ATOM 981 N N . GLY A 1 120 ? -9.266 28.609 6.602 1 71.38 120 GLY A N 1
ATOM 982 C CA . GLY A 1 120 ? -10.703 28.5 6.406 1 71.38 120 GLY A CA 1
ATOM 983 C C . GLY A 1 120 ? -11.43 27.953 7.621 1 71.38 120 GLY A C 1
ATOM 984 O O . GLY A 1 120 ? -10.797 27.484 8.57 1 71.38 120 GLY A O 1
ATOM 985 N N . ASN A 1 121 ? -12.836 28.328 7.734 1 56.06 121 ASN A N 1
ATOM 986 C CA . ASN A 1 121 ? -13.719 28.172 8.883 1 56.06 121 ASN A CA 1
ATOM 987 C C . ASN A 1 121 ? -14.062 26.703 9.133 1 56.06 121 ASN A C 1
ATOM 989 O O . ASN A 1 121 ? -15.125 26.234 8.711 1 56.06 121 ASN A O 1
ATOM 993 N N . TRP A 1 122 ? -13.078 25.844 9.109 1 55.75 122 TRP A N 1
ATOM 994 C CA . TRP A 1 122 ? -13.547 24.469 9.008 1 55.75 122 TRP A CA 1
ATOM 995 C C . TRP A 1 122 ? -14.211 24.016 10.305 1 55.75 122 TRP A C 1
ATOM 997 O O . TRP A 1 122 ? -15.109 23.172 10.289 1 55.75 122 TRP A O 1
ATOM 1007 N N . LEU A 1 123 ? -13.602 24.344 11.492 1 60.44 123 LEU A N 1
ATOM 1008 C CA . LEU A 1 123 ? -14.016 23.547 12.656 1 60.44 123 LEU A CA 1
ATOM 1009 C C . LEU A 1 123 ? -14.906 24.375 13.578 1 60.44 123 LEU A C 1
ATOM 1011 O O . LEU A 1 123 ? -14.656 25.562 13.789 1 60.44 123 LEU A O 1
ATOM 1015 N N . ASP A 1 124 ? -16.141 24.016 13.672 1 61.12 124 ASP A N 1
ATOM 1016 C CA . ASP A 1 124 ? -17.094 24.594 14.617 1 61.12 124 ASP A CA 1
ATOM 1017 C C . ASP A 1 124 ? -16.625 24.375 16.062 1 61.12 124 ASP A C 1
ATOM 1019 O O . ASP A 1 124 ? -16.719 23.266 16.594 1 61.12 124 ASP A O 1
ATOM 1023 N N . ILE A 1 125 ? -15.984 25.344 16.641 1 65.31 125 ILE A N 1
ATOM 1024 C CA . ILE A 1 125 ? -15.617 25.188 18.047 1 65.31 125 ILE A CA 1
ATOM 1025 C C . ILE A 1 125 ? -16.531 26.047 18.922 1 65.31 125 ILE A C 1
ATOM 1027 O O . ILE A 1 125 ? -16.094 26.594 19.922 1 65.31 125 ILE A O 1
ATOM 1031 N N . GLY A 1 126 ? -17.812 26.125 18.516 1 66.44 126 GLY A N 1
ATOM 1032 C CA . GLY A 1 126 ? -18.844 26.734 19.344 1 66.44 126 GLY A CA 1
ATOM 1033 C C . GLY A 1 126 ? -18.781 28.25 19.359 1 66.44 126 GLY A C 1
ATOM 1034 O O . GLY A 1 126 ? -19.547 28.906 20.062 1 66.44 126 GLY A O 1
ATOM 1035 N N . GLY A 1 127 ? -17.828 28.891 18.672 1 77.19 127 GLY A N 1
ATOM 1036 C CA . GLY A 1 127 ? -17.828 30.328 18.438 1 77.19 127 GLY A CA 1
ATOM 1037 C C . GLY A 1 127 ? -17.109 31.094 19.531 1 77.19 127 GLY A C 1
ATOM 1038 O O . GLY A 1 127 ? -16.781 32.25 19.359 1 77.19 127 GLY A O 1
ATOM 1039 N N . GLU A 1 128 ? -16.875 30.453 20.734 1 85.88 128 GLU A N 1
ATOM 1040 C CA . GLU A 1 128 ? -16.281 31.156 21.859 1 85.88 128 GLU A CA 1
ATOM 1041 C C . GLU A 1 128 ? -14.781 31.375 21.656 1 85.88 128 GLU A C 1
ATOM 1043 O O . GLU A 1 128 ? -14.203 32.312 22.203 1 85.88 128 GLU A O 1
ATOM 1048 N N . VAL A 1 129 ? -14.227 30.531 20.938 1 90.56 129 VAL A N 1
ATOM 1049 C CA . VAL A 1 129 ? -12.773 30.578 20.766 1 90.56 129 VAL A CA 1
ATOM 1050 C C . VAL A 1 129 ? -12.43 30.703 19.281 1 90.56 129 VAL A C 1
ATOM 1052 O O . VAL A 1 129 ? -13.055 30.062 18.438 1 90.56 129 VAL A O 1
ATOM 1055 N N . ASP A 1 130 ? -11.508 31.594 19.062 1 89.38 130 ASP A N 1
ATOM 1056 C CA . ASP A 1 130 ? -10.961 31.703 17.719 1 89.38 130 ASP A CA 1
ATOM 1057 C C . ASP A 1 130 ? -10.055 30.516 17.391 1 89.38 130 ASP A C 1
ATOM 1059 O O . ASP A 1 130 ? -9.047 30.297 18.062 1 89.38 130 ASP A O 1
ATOM 1063 N N . PRO A 1 131 ? -10.391 29.828 16.328 1 90.25 131 PRO A N 1
ATOM 1064 C CA . PRO A 1 131 ? -9.586 28.656 15.984 1 90.25 131 PRO A CA 1
ATOM 1065 C C . PRO A 1 131 ? -8.125 29 15.711 1 90.25 131 PRO A C 1
ATOM 1067 O O . PRO A 1 131 ? -7.25 28.141 15.836 1 90.25 131 PRO A O 1
ATOM 1070 N N . SER A 1 132 ? -7.82 30.172 15.367 1 89.25 132 SER A N 1
ATOM 1071 C CA . SER A 1 132 ? -6.453 30.594 15.086 1 89.25 132 SER A CA 1
ATOM 1072 C C . SER A 1 132 ? -5.609 30.609 16.359 1 89.25 132 SER A C 1
ATOM 1074 O O . SER A 1 132 ? -4.379 30.656 16.281 1 89.25 132 SER A O 1
ATOM 1076 N N . ARG A 1 133 ? -6.309 30.5 17.516 1 91.88 133 ARG A N 1
ATOM 1077 C CA . ARG A 1 133 ? -5.598 30.531 18.797 1 91.88 133 ARG A CA 1
ATOM 1078 C C . ARG A 1 133 ? -5.348 29.109 19.312 1 91.88 133 ARG A C 1
ATOM 1080 O O . ARG A 1 133 ? -4.664 28.922 20.312 1 91.88 133 ARG A O 1
ATOM 1087 N N . VAL A 1 134 ? -5.855 28.219 18.641 1 93.81 134 VAL A N 1
ATOM 1088 C CA . VAL A 1 134 ? -5.82 26.844 19.141 1 93.81 134 VAL A CA 1
ATOM 1089 C C . VAL A 1 134 ? -4.754 26.047 18.391 1 93.81 134 VAL A C 1
ATOM 1091 O O . VAL A 1 134 ? -4.746 26.016 17.156 1 93.81 134 VAL A O 1
ATOM 1094 N N . GLU A 1 135 ? -3.867 25.484 19.109 1 93.44 135 GLU A N 1
ATOM 1095 C CA . GLU A 1 135 ? -2.826 24.594 18.594 1 93.44 135 GLU A CA 1
ATOM 1096 C C . GLU A 1 135 ? -3.016 23.172 19.078 1 93.44 135 GLU A C 1
ATOM 1098 O O . GLU A 1 135 ? -3.111 22.922 20.281 1 93.44 135 GLU A O 1
ATOM 1103 N N . VAL A 1 136 ? -3.084 22.281 18.125 1 93.56 136 VAL A N 1
ATOM 1104 C CA . VAL A 1 136 ? -3.193 20.875 18.5 1 93.56 136 VAL A CA 1
ATOM 1105 C C . VAL A 1 136 ? -1.865 20.156 18.234 1 93.56 136 VAL A C 1
ATOM 1107 O O . VAL A 1 136 ? -1.188 20.453 17.25 1 93.56 136 VAL A O 1
ATOM 1110 N N . PHE A 1 137 ? -1.474 19.297 19.125 1 89.94 137 PHE A N 1
ATOM 1111 C CA . PHE A 1 137 ? -0.243 18.562 18.844 1 89.94 137 PHE A CA 1
ATOM 1112 C C . PHE A 1 137 ? -0.373 17.109 19.234 1 89.94 137 PHE A C 1
ATOM 1114 O O . PHE A 1 137 ? -1.124 16.766 20.156 1 89.94 137 PHE A O 1
ATOM 1121 N N . ASP A 1 138 ? 0.252 16.281 18.562 1 92.12 138 ASP A N 1
ATOM 1122 C CA . ASP A 1 138 ? 0.312 14.828 18.734 1 92.12 138 ASP A CA 1
ATOM 1123 C C . ASP A 1 138 ? 1.551 14.25 18.062 1 92.12 138 ASP A C 1
ATOM 1125 O O . ASP A 1 138 ? 2.33 14.977 17.438 1 92.12 138 ASP A O 1
ATOM 1129 N N . SER A 1 139 ? 1.773 12.984 18.344 1 91.12 139 SER A N 1
ATOM 1130 C CA . SER A 1 139 ? 2.887 12.305 17.688 1 91.12 139 SER A CA 1
ATOM 1131 C C . SER A 1 139 ? 2.422 11.031 16.984 1 91.12 139 SER A C 1
ATOM 1133 O O . SER A 1 139 ? 1.354 10.5 17.297 1 91.12 139 SER A O 1
ATOM 1135 N N . SER A 1 140 ? 3.094 10.727 15.984 1 91.56 140 SER A N 1
ATOM 1136 C CA . SER A 1 140 ? 2.852 9.484 15.25 1 91.56 140 SER A CA 1
ATOM 1137 C C . SER A 1 140 ? 4.156 8.758 14.938 1 91.56 140 SER A C 1
ATOM 1139 O O . SER A 1 140 ? 5.18 9.398 14.68 1 91.56 140 SER A O 1
ATOM 1141 N N . THR A 1 141 ? 4.117 7.473 14.945 1 88.31 141 THR A N 1
ATOM 1142 C CA . THR A 1 141 ? 5.309 6.672 14.695 1 88.31 141 THR A CA 1
ATOM 1143 C C . THR A 1 141 ? 5.266 6.062 13.297 1 88.31 141 THR A C 1
ATOM 1145 O O . THR A 1 141 ? 4.215 5.598 12.852 1 88.31 141 THR A O 1
ATOM 1148 N N . VAL A 1 142 ? 6.336 6.176 12.625 1 86.56 142 VAL A N 1
ATOM 1149 C CA . VAL A 1 142 ? 6.535 5.453 11.375 1 86.56 142 VAL A CA 1
ATOM 1150 C C . VAL A 1 142 ? 7.504 4.293 11.594 1 86.56 142 VAL A C 1
ATOM 1152 O O . VAL A 1 142 ? 8.594 4.477 12.148 1 86.56 142 VAL A O 1
ATOM 1155 N N . THR A 1 143 ? 7.027 3.131 11.242 1 78.5 143 THR A N 1
ATOM 1156 C CA . THR A 1 143 ? 7.812 1.923 11.477 1 78.5 143 THR A CA 1
ATOM 1157 C C . THR A 1 143 ? 8.797 1.692 10.336 1 78.5 143 THR A C 1
ATOM 1159 O O . THR A 1 143 ? 8.461 1.87 9.164 1 78.5 143 THR A O 1
ATOM 1162 N N . LEU A 1 144 ? 10.031 1.531 10.758 1 71.44 144 LEU A N 1
ATOM 1163 C CA . LEU A 1 144 ? 11.078 1.219 9.797 1 71.44 144 LEU A CA 1
ATOM 1164 C C . LEU A 1 144 ? 11.414 -0.27 9.82 1 71.44 144 LEU A C 1
ATOM 1166 O O . LEU A 1 144 ? 11.5 -0.875 10.891 1 71.44 144 LEU A O 1
ATOM 1170 N N . PHE A 1 145 ? 11.047 -1.033 8.742 1 54.38 145 PHE A N 1
ATOM 1171 C CA . PHE A 1 145 ? 11.445 -2.436 8.719 1 54.38 145 PHE A CA 1
ATOM 1172 C C . PHE A 1 145 ? 12.914 -2.572 8.336 1 54.38 145 PHE A C 1
ATOM 1174 O O . PHE A 1 145 ? 13.367 -1.964 7.367 1 54.38 145 PHE A O 1
ATOM 1181 N N . LYS A 1 146 ? 13.812 -2.566 9.258 1 49.28 146 LYS A N 1
ATOM 1182 C CA . LYS A 1 146 ? 15.195 -2.898 8.906 1 49.28 146 LYS A CA 1
ATOM 1183 C C . LYS A 1 146 ? 15.367 -4.402 8.734 1 49.28 146 LYS A C 1
ATOM 1185 O O . LYS A 1 146 ? 14.898 -5.191 9.555 1 49.28 146 LYS A O 1
ATOM 1190 N N . GLU A 1 147 ? 15.555 -4.898 7.551 1 41.16 147 GLU A N 1
ATOM 1191 C CA . GLU A 1 147 ? 16.109 -6.246 7.461 1 41.16 147 GLU A CA 1
ATOM 1192 C C . GLU A 1 147 ? 17.375 -6.379 8.312 1 41.16 147 GLU A C 1
ATOM 1194 O O . GLU A 1 147 ? 18.344 -5.641 8.125 1 41.16 147 GLU A O 1
ATOM 1199 N N . ILE A 1 148 ? 17.438 -6.277 9.547 1 35.09 148 ILE A N 1
ATOM 1200 C CA . ILE A 1 148 ? 18.688 -6.57 10.242 1 35.09 148 ILE A CA 1
ATOM 1201 C C . ILE A 1 148 ? 19.266 -7.891 9.727 1 35.09 148 ILE A C 1
ATOM 1203 O O . ILE A 1 148 ? 18.594 -8.922 9.742 1 35.09 148 ILE A O 1
ATOM 1207 N N . LEU A 1 149 ? 20.266 -7.809 8.914 1 33.09 149 LEU A N 1
ATOM 1208 C CA . LEU A 1 149 ? 21.109 -8.992 8.742 1 33.09 149 LEU A CA 1
ATOM 1209 C C . LEU A 1 149 ? 21.391 -9.656 10.086 1 33.09 149 LEU A C 1
ATOM 1211 O O . LEU A 1 149 ? 21.531 -8.984 11.102 1 33.09 149 LEU A O 1
ATOM 1215 N N . LYS A 1 150 ? 21.281 -10.914 10.25 1 35.16 150 LYS A N 1
ATOM 1216 C CA . LYS A 1 150 ? 21.656 -11.852 11.305 1 35.16 150 LYS A CA 1
ATOM 1217 C C . LYS A 1 150 ? 23.078 -11.586 11.805 1 35.16 150 LYS A C 1
ATOM 1219 O O . LYS A 1 150 ? 24.047 -11.93 11.141 1 35.16 150 LYS A O 1
ATOM 1224 N N . GLY A 1 151 ? 23.594 -10.422 12.117 1 30.05 151 GLY A N 1
ATOM 1225 C CA . GLY A 1 1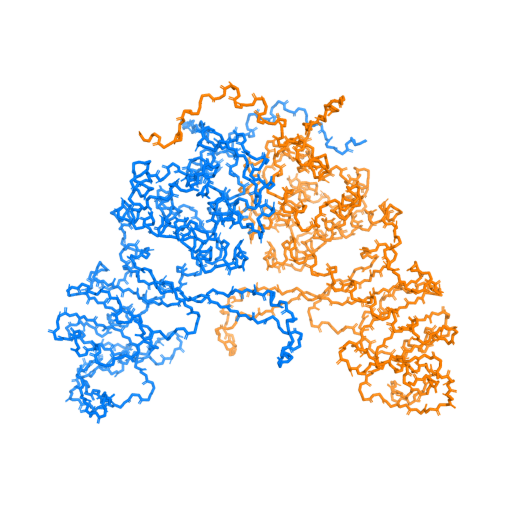51 ? 24.891 -10.586 12.758 1 30.05 151 GLY A CA 1
ATOM 1226 C C . GLY A 1 151 ? 24.844 -11.422 14.016 1 30.05 151 GLY A C 1
ATOM 1227 O O . GLY A 1 151 ? 23.766 -11.734 14.516 1 30.05 151 GLY A O 1
ATOM 1228 N N . ALA A 1 152 ? 26.078 -11.914 14.648 1 31.89 152 ALA A N 1
ATOM 1229 C CA . ALA A 1 152 ? 26.578 -12.898 15.609 1 31.89 152 ALA A CA 1
ATOM 1230 C C . ALA A 1 152 ? 25.828 -12.797 16.938 1 31.89 152 ALA A C 1
ATOM 1232 O O . ALA A 1 152 ? 25.812 -13.734 17.734 1 31.89 152 ALA A O 1
ATOM 1233 N N . GLY A 1 153 ? 25.812 -11.727 17.719 1 29.75 153 GLY A N 1
ATOM 1234 C CA . GLY A 1 153 ? 25.609 -11.977 19.141 1 29.75 153 GLY A CA 1
ATOM 1235 C C . GLY A 1 153 ? 24.203 -12.461 19.469 1 29.75 153 GLY A C 1
ATOM 1236 O O . GLY A 1 153 ? 23.469 -12.906 18.578 1 29.75 153 GLY A O 1
ATOM 1237 N N . ARG A 1 154 ? 23.547 -12.234 20.703 1 34.41 154 ARG A N 1
ATOM 1238 C CA . ARG A 1 154 ? 22.375 -12.914 21.25 1 34.41 154 ARG A CA 1
ATOM 1239 C C . ARG A 1 154 ? 21.234 -12.953 20.234 1 34.41 154 ARG A C 1
ATOM 1241 O O . ARG A 1 154 ? 20.859 -11.922 19.672 1 34.41 154 ARG A O 1
ATOM 1248 N N . ASN A 1 155 ? 20.812 -14.102 19.688 1 31.58 155 ASN A N 1
ATOM 1249 C CA . ASN A 1 155 ? 20.188 -14.633 18.484 1 31.58 155 ASN A CA 1
ATOM 1250 C C . ASN A 1 155 ? 18.922 -13.867 18.125 1 31.58 155 ASN A C 1
ATOM 1252 O O . ASN A 1 155 ? 17.875 -14.062 18.75 1 31.58 155 ASN A O 1
ATOM 1256 N N . PRO A 1 156 ? 18.547 -12.508 18.141 1 36.94 156 PRO A N 1
ATOM 1257 C CA . PRO A 1 156 ? 17.109 -12.531 17.875 1 36.94 156 PRO A CA 1
ATOM 1258 C C . PRO A 1 156 ? 16.75 -13.344 16.641 1 36.94 156 PRO A C 1
ATOM 1260 O O . PRO A 1 156 ? 17.312 -13.109 15.555 1 36.94 156 PRO A O 1
ATOM 1263 N N . LEU A 1 157 ? 16.75 -14.656 16.656 1 35.47 157 LEU A N 1
ATOM 1264 C CA . LEU A 1 157 ? 16.594 -15.578 15.523 1 35.47 157 LEU A CA 1
ATOM 1265 C C . LEU A 1 157 ? 15.852 -14.906 14.375 1 35.47 157 LEU A C 1
ATOM 1267 O O . LEU A 1 157 ? 16.344 -14.898 13.234 1 35.47 157 LEU A O 1
ATOM 1271 N N . ASN A 1 158 ? 14.555 -15.32 13.961 1 38.94 158 ASN A N 1
ATOM 1272 C CA . ASN A 1 158 ? 13.578 -15.164 12.883 1 38.94 158 ASN A CA 1
ATOM 1273 C C . ASN A 1 158 ? 12.914 -13.789 12.922 1 38.94 158 ASN A C 1
ATOM 1275 O O . ASN A 1 158 ? 11.906 -13.562 12.258 1 38.94 158 ASN A O 1
ATOM 1279 N N . GLY A 1 159 ? 13.203 -12.734 13.875 1 39.78 159 GLY A N 1
ATOM 1280 C CA . GLY A 1 159 ? 12.258 -11.633 13.984 1 39.78 159 GLY A CA 1
ATOM 1281 C C . GLY A 1 159 ? 12.789 -10.328 13.43 1 39.78 159 GLY A C 1
ATOM 1282 O O . GLY A 1 159 ? 14 -10.086 13.445 1 39.78 159 GLY A O 1
ATOM 1283 N N . LYS A 1 160 ? 12.422 -9.609 12.344 1 45.09 160 LYS A N 1
ATOM 1284 C CA . LYS A 1 160 ? 12.57 -8.234 11.883 1 45.09 160 LYS A CA 1
ATOM 1285 C C . LYS A 1 160 ? 12.594 -7.254 13.055 1 45.09 160 LYS A C 1
ATOM 1287 O O . LYS A 1 160 ? 11.75 -7.324 13.945 1 45.09 160 LYS A O 1
ATOM 1292 N N . LYS A 1 161 ? 13.844 -6.844 13.492 1 50.62 161 LYS A N 1
ATOM 1293 C CA . LYS A 1 161 ? 13.805 -5.77 14.484 1 50.62 161 LYS A CA 1
ATOM 1294 C C . LYS A 1 161 ? 13.156 -4.512 13.906 1 50.62 161 LYS A C 1
ATOM 1296 O O . LYS A 1 161 ? 13.508 -4.078 12.805 1 50.62 161 LYS A O 1
ATOM 1301 N N . LYS A 1 162 ? 11.984 -4.117 14.273 1 56.69 162 LYS A N 1
ATOM 1302 C CA . LYS A 1 162 ? 11.219 -2.943 13.852 1 56.69 162 LYS A CA 1
ATOM 1303 C C . LYS A 1 162 ? 11.75 -1.677 14.523 1 56.69 162 LYS A C 1
ATOM 1305 O O . LYS A 1 162 ? 11.82 -1.598 15.75 1 56.69 162 LYS A O 1
ATOM 1310 N N . GLY A 1 163 ? 12.883 -0.911 13.945 1 69.69 163 GLY A N 1
ATOM 1311 C CA . GLY A 1 163 ? 13.039 0.468 14.383 1 69.69 163 GLY A CA 1
ATOM 1312 C C . GLY A 1 163 ? 11.984 1.396 13.82 1 69.69 163 GLY A C 1
ATOM 1313 O O . GLY A 1 163 ? 11 0.941 13.227 1 69.69 163 GLY A O 1
ATOM 1314 N N . GLY A 1 164 ? 11.867 2.641 14.438 1 79.94 164 GLY A N 1
ATOM 1315 C CA . GLY A 1 164 ? 10.891 3.58 13.914 1 79.94 164 GLY A CA 1
ATOM 1316 C C . GLY A 1 164 ? 11.258 5.031 14.172 1 79.94 164 GLY A C 1
ATOM 1317 O O . GLY A 1 164 ? 12.289 5.316 14.781 1 79.94 164 GLY A O 1
ATOM 1318 N N . ALA A 1 165 ? 10.719 5.93 13.484 1 87.06 165 ALA A N 1
ATOM 1319 C CA . ALA A 1 165 ? 10.797 7.375 13.703 1 87.06 165 ALA A CA 1
ATOM 1320 C C . ALA A 1 165 ? 9.469 7.918 14.219 1 87.06 165 ALA A C 1
ATOM 1322 O O . ALA A 1 165 ? 8.398 7.445 13.828 1 87.06 165 ALA A O 1
ATOM 1323 N N . LYS A 1 166 ? 9.633 8.773 15.164 1 89.06 166 LYS A N 1
ATOM 1324 C CA . LYS A 1 166 ? 8.461 9.453 15.703 1 89.06 166 LYS A CA 1
ATOM 1325 C C . LYS A 1 166 ? 8.359 10.883 15.164 1 89.06 166 LYS A C 1
ATOM 1327 O O . LYS A 1 166 ? 9.344 11.617 15.156 1 89.06 166 LYS A O 1
ATOM 1332 N N . ILE A 1 167 ? 7.219 11.211 14.688 1 91.44 167 ILE A N 1
ATOM 1333 C CA . ILE A 1 167 ? 6.945 12.547 14.164 1 91.44 167 ILE A CA 1
ATOM 1334 C C . ILE A 1 167 ? 6.07 13.32 15.148 1 91.44 167 ILE A C 1
ATOM 1336 O O . ILE A 1 167 ? 4.918 12.953 15.383 1 91.44 167 ILE A O 1
ATOM 1340 N N . PHE A 1 168 ? 6.625 14.336 15.719 1 91.12 168 PHE A N 1
ATOM 1341 C CA . PHE A 1 168 ? 5.852 15.273 16.516 1 91.12 168 PHE A CA 1
ATOM 1342 C C . PHE A 1 168 ? 5.363 16.438 15.672 1 91.12 168 PHE A C 1
ATOM 1344 O O . PHE A 1 168 ? 6.152 17.078 14.977 1 91.12 168 PHE A O 1
ATOM 1351 N N . ALA A 1 169 ? 4.102 16.594 15.727 1 93.25 169 ALA A N 1
ATOM 1352 C CA . ALA A 1 169 ? 3.553 17.672 14.898 1 93.25 169 ALA A CA 1
ATOM 1353 C C . ALA A 1 169 ? 2.611 18.562 15.703 1 93.25 169 ALA A C 1
ATOM 1355 O O . ALA A 1 169 ? 1.925 18.078 16.609 1 93.25 169 ALA A O 1
ATOM 1356 N N . LYS A 1 170 ? 2.689 19.797 15.469 1 93.81 170 LYS A N 1
ATOM 1357 C CA . LYS A 1 170 ? 1.759 20.812 15.938 1 93.81 170 LYS A CA 1
ATOM 1358 C C . LYS A 1 170 ? 1.014 21.453 14.773 1 93.81 170 LYS A C 1
ATOM 1360 O O . LYS A 1 170 ? 1.599 21.703 13.719 1 93.81 170 LYS A O 1
ATOM 1365 N N . MET A 1 171 ? -0.238 21.641 14.961 1 92.75 171 MET A N 1
ATOM 1366 C CA . MET A 1 171 ? -1.077 22.172 13.891 1 92.75 171 MET A CA 1
ATOM 1367 C C . MET A 1 171 ? -2.055 23.203 14.422 1 92.75 171 MET A C 1
ATOM 1369 O O . MET A 1 171 ? -2.654 23.016 15.484 1 92.75 171 MET A O 1
ATOM 1373 N N . ASN A 1 172 ? -2.094 24.328 13.734 1 90.94 172 ASN A N 1
ATOM 1374 C CA . ASN A 1 172 ? -3.117 25.312 14.047 1 90.94 172 ASN A CA 1
ATOM 1375 C C . ASN A 1 172 ? -4.488 24.875 13.539 1 90.94 172 ASN A C 1
ATOM 1377 O O . ASN A 1 172 ? -4.625 24.453 12.391 1 90.94 172 ASN A O 1
ATOM 1381 N N . LEU A 1 173 ? -5.434 25 14.312 1 89.88 173 LEU A N 1
ATOM 1382 C CA . LEU A 1 173 ? -6.762 24.5 13.984 1 89.88 173 LEU A CA 1
ATOM 1383 C C . LEU A 1 173 ? -7.359 25.266 12.805 1 89.88 173 LEU A C 1
ATOM 1385 O O . LEU A 1 173 ? -8.156 24.719 12.047 1 89.88 173 LEU A O 1
ATOM 1389 N N . ALA A 1 174 ? -7.02 26.453 12.625 1 88.12 174 ALA A N 1
ATOM 1390 C CA . ALA A 1 174 ? -7.57 27.281 11.547 1 88.12 174 ALA A CA 1
ATOM 1391 C C . ALA A 1 174 ? -6.902 26.953 10.219 1 88.12 174 ALA A C 1
ATOM 1393 O O . ALA A 1 174 ? -7.516 27.094 9.156 1 88.12 174 ALA A O 1
ATOM 1394 N N . GLU A 1 175 ? -5.684 26.531 10.211 1 87.81 175 GLU A N 1
ATOM 1395 C CA . GLU A 1 175 ? -4.895 26.344 8.992 1 87.81 175 GLU A CA 1
ATOM 1396 C C . GLU A 1 175 ? -4.98 24.906 8.5 1 87.81 175 GLU A C 1
ATOM 1398 O O . GLU A 1 175 ? -5 24.656 7.293 1 87.81 175 GLU A O 1
ATOM 1403 N N . GLY A 1 176 ? -4.941 23.922 9.359 1 87.38 176 GLY A N 1
ATOM 1404 C CA . GLY A 1 176 ? -5.152 22.531 9 1 87.38 176 GLY A CA 1
ATOM 1405 C C . GLY A 1 176 ? -3.893 21.859 8.492 1 87.38 176 GLY A C 1
ATOM 1406 O O . GLY A 1 176 ? -3.961 20.781 7.875 1 87.38 176 GLY A O 1
ATOM 1407 N N . VAL A 1 177 ? -2.771 22.5 8.594 1 91.62 177 VAL A N 1
ATOM 1408 C CA . VAL A 1 177 ? -1.487 21.906 8.234 1 91.62 177 VAL A CA 1
ATOM 1409 C C . VAL A 1 177 ? -0.479 22.141 9.359 1 91.62 177 VAL A C 1
ATOM 1411 O O . VAL A 1 177 ? -0.565 23.125 10.086 1 91.62 177 VAL A O 1
ATOM 1414 N N . PRO A 1 178 ? 0.451 21.219 9.477 1 94.19 178 PRO A N 1
ATOM 1415 C CA . PRO A 1 178 ? 1.413 21.375 10.57 1 94.19 178 PRO A CA 1
ATOM 1416 C C . PRO A 1 178 ? 2.299 22.609 10.406 1 94.19 178 PRO A C 1
ATOM 1418 O O . PRO A 1 178 ? 2.77 22.891 9.297 1 94.19 178 PRO A O 1
ATOM 1421 N N . ASN A 1 179 ? 2.443 23.344 11.5 1 93.25 179 ASN A N 1
ATOM 1422 C CA . ASN A 1 179 ? 3.314 24.516 11.484 1 93.25 179 ASN A CA 1
ATOM 1423 C C . ASN A 1 179 ? 4.605 24.25 12.258 1 93.25 179 ASN A C 1
ATOM 1425 O O . ASN A 1 179 ? 5.504 25.094 12.266 1 93.25 179 ASN A O 1
ATOM 1429 N N . PHE A 1 180 ? 4.617 23.125 12.898 1 91.69 180 PHE A N 1
ATOM 1430 C CA . PHE A 1 180 ? 5.816 22.688 13.602 1 91.69 180 PHE A CA 1
ATOM 1431 C C . PHE A 1 180 ? 5.945 21.172 13.57 1 91.69 180 PHE A C 1
ATOM 1433 O O . PHE A 1 180 ? 4.992 20.453 13.875 1 91.69 180 PHE A O 1
ATOM 1440 N N . ILE A 1 181 ? 7.102 20.734 13.172 1 92.75 181 ILE A N 1
ATOM 1441 C CA . ILE A 1 181 ? 7.355 19.297 13.055 1 92.75 181 ILE A CA 1
ATOM 1442 C C . ILE A 1 181 ? 8.727 18.969 13.648 1 92.75 181 ILE A C 1
ATOM 1444 O O . ILE A 1 181 ? 9.688 19.703 13.445 1 92.75 181 ILE A O 1
ATOM 1448 N N . CYS A 1 182 ? 8.758 17.953 14.43 1 89.69 182 CYS A N 1
ATOM 1449 C CA . CYS A 1 182 ? 10 17.422 14.977 1 89.69 182 CYS A CA 1
ATOM 1450 C C . CYS A 1 182 ? 10.07 15.914 14.789 1 89.69 182 CYS A C 1
ATOM 1452 O O . CYS A 1 182 ? 9.141 15.188 15.164 1 89.69 182 CYS A O 1
ATOM 1454 N N . ILE A 1 183 ? 11.141 15.484 14.188 1 90.94 183 ILE A N 1
ATOM 1455 C CA . ILE A 1 183 ? 11.312 14.062 13.922 1 90.94 183 ILE A CA 1
ATOM 1456 C C . ILE A 1 183 ? 12.398 13.492 14.844 1 90.94 183 ILE A C 1
ATOM 1458 O O . ILE A 1 183 ? 13.523 14.008 14.875 1 90.94 183 ILE A O 1
ATOM 1462 N N . ARG A 1 184 ? 12.039 12.5 15.578 1 87.31 184 ARG A N 1
ATOM 1463 C CA . ARG A 1 184 ? 12.961 11.859 16.516 1 87.31 184 ARG A CA 1
ATOM 1464 C C . ARG A 1 184 ? 12.867 10.336 16.422 1 87.31 184 ARG A C 1
ATOM 1466 O O . ARG A 1 184 ? 12.102 9.805 15.625 1 87.31 184 ARG A O 1
ATOM 1473 N N . SER A 1 185 ? 13.773 9.703 17.156 1 83.56 185 SER A N 1
ATOM 1474 C CA . SER A 1 185 ? 13.719 8.242 17.203 1 83.56 185 SER A CA 1
ATOM 1475 C C . SER A 1 185 ? 12.43 7.758 17.875 1 83.56 185 SER A C 1
ATOM 1477 O O . SER A 1 185 ? 11.844 8.469 18.688 1 83.56 185 SER A O 1
ATOM 1479 N N . ALA A 1 186 ? 12.031 6.582 17.516 1 78.5 186 ALA A N 1
ATOM 1480 C CA . ALA A 1 186 ? 10.766 6.02 18 1 78.5 186 ALA A CA 1
ATOM 1481 C C . ALA A 1 186 ? 10.781 5.859 19.516 1 78.5 186 ALA A C 1
ATOM 1483 O O . ALA A 1 186 ? 9.727 5.875 20.156 1 78.5 186 ALA A O 1
ATOM 1484 N N . ALA A 1 187 ? 11.898 5.781 20.078 1 77 187 ALA A N 1
ATOM 1485 C CA . ALA A 1 187 ? 12.031 5.527 21.516 1 77 187 ALA A CA 1
ATOM 1486 C C . ALA A 1 187 ? 11.875 6.82 22.312 1 77 187 ALA A C 1
ATOM 1488 O O . ALA A 1 187 ? 11.781 6.789 23.547 1 77 187 ALA A O 1
ATOM 1489 N N . THR A 1 188 ? 11.75 7.938 21.688 1 78.25 188 THR A N 1
ATOM 1490 C CA . THR A 1 188 ? 11.695 9.227 22.359 1 78.25 188 THR A CA 1
ATOM 1491 C C . THR A 1 188 ? 10.375 9.391 23.109 1 78.25 188 THR A C 1
ATOM 1493 O O . THR A 1 188 ? 9.312 9.078 22.578 1 78.25 188 THR A O 1
ATOM 1496 N N . ASN A 1 189 ? 10.523 9.836 24.281 1 78.75 189 ASN A N 1
ATOM 1497 C CA . ASN A 1 189 ? 9.344 10.094 25.094 1 78.75 189 ASN A CA 1
ATOM 1498 C C . ASN A 1 189 ? 8.57 11.312 24.594 1 78.75 189 ASN A C 1
ATOM 1500 O O . ASN A 1 189 ? 9.172 12.336 24.25 1 78.75 189 ASN A O 1
ATOM 1504 N N . GLU A 1 190 ? 7.348 11.258 24.625 1 76.94 190 GLU A N 1
ATOM 1505 C CA . GLU A 1 190 ? 6.461 12.289 24.109 1 76.94 190 GLU A CA 1
ATOM 1506 C C . GLU A 1 190 ? 6.57 13.578 24.922 1 76.94 190 GLU A C 1
ATOM 1508 O O . GLU A 1 190 ? 6.367 14.672 24.406 1 76.94 190 GLU A O 1
ATOM 1513 N N . ASN A 1 191 ? 6.906 13.438 26.156 1 75.31 191 ASN A N 1
ATOM 1514 C CA . ASN A 1 191 ? 6.969 14.594 27.031 1 75.31 191 ASN A CA 1
ATOM 1515 C C . ASN A 1 191 ? 8.031 15.594 26.578 1 75.31 191 ASN A C 1
ATOM 1517 O O . ASN A 1 191 ? 7.973 16.781 26.938 1 75.31 191 ASN A O 1
ATOM 1521 N N . MET A 1 192 ? 8.945 15.125 25.844 1 72.5 192 MET A N 1
ATOM 1522 C CA . MET A 1 192 ? 10.016 15.984 25.344 1 72.5 192 MET A CA 1
ATOM 1523 C C . MET A 1 192 ? 9.461 17.062 24.406 1 72.5 192 MET A C 1
ATOM 1525 O O . MET A 1 192 ? 10 18.172 24.344 1 72.5 192 MET A O 1
ATOM 1529 N N . PHE A 1 193 ? 8.383 16.719 23.859 1 76.06 193 PHE A N 1
ATOM 1530 C CA . PHE A 1 193 ? 7.82 17.625 22.859 1 76.06 193 PHE A CA 1
ATOM 1531 C C . PHE A 1 193 ? 7.281 18.891 23.516 1 76.06 193 PHE A C 1
ATOM 1533 O O . PHE A 1 193 ? 7.375 19.969 22.953 1 76.06 193 PHE A O 1
ATOM 1540 N N . LEU A 1 194 ? 6.754 18.797 24.734 1 75 194 LEU A N 1
ATOM 1541 C CA . LEU A 1 194 ? 6.199 19.953 25.422 1 75 194 LEU A CA 1
ATOM 1542 C C . LEU A 1 194 ? 7.285 20.969 25.719 1 75 194 LEU A C 1
ATOM 1544 O O . LEU A 1 194 ? 7.008 22.172 25.812 1 75 194 LEU A O 1
ATOM 1548 N N . LYS A 1 195 ? 8.469 20.453 25.703 1 70.44 195 LYS A N 1
ATOM 1549 C CA . LYS A 1 195 ? 9.602 21.328 26.016 1 70.44 195 LYS A CA 1
ATOM 1550 C C . LYS A 1 195 ? 10.047 22.109 24.781 1 70.44 195 LYS A C 1
ATOM 1552 O O . LYS A 1 195 ? 10.578 23.203 24.906 1 70.44 195 LYS A O 1
ATOM 1557 N N . VAL A 1 196 ? 9.742 21.531 23.688 1 72.5 196 VAL A N 1
ATOM 1558 C CA . VAL A 1 196 ? 10.344 22.094 22.484 1 72.5 196 VAL A CA 1
ATOM 1559 C C . VAL A 1 196 ? 9.289 22.875 21.703 1 72.5 196 VAL A C 1
ATOM 1561 O O . VAL A 1 196 ? 9.633 23.734 20.875 1 72.5 196 VAL A O 1
ATOM 1564 N N . MET A 1 197 ? 8.125 22.703 22.094 1 77 197 MET A N 1
ATOM 1565 C CA . MET A 1 197 ? 7.09 23.391 21.328 1 77 197 MET A CA 1
ATOM 1566 C C . MET A 1 197 ? 6.883 24.812 21.844 1 77 197 MET A C 1
ATOM 1568 O O . MET A 1 197 ? 6.961 25.062 23.047 1 77 197 MET A O 1
ATOM 1572 N N . ASP A 1 198 ? 6.777 25.672 20.844 1 79.88 198 ASP A N 1
ATOM 1573 C CA . ASP A 1 198 ? 6.492 27.062 21.203 1 79.88 198 ASP A CA 1
ATOM 1574 C C . ASP A 1 198 ? 4.996 27.359 21.094 1 79.88 198 ASP A C 1
ATOM 1576 O O . ASP A 1 198 ? 4.367 27.031 20.078 1 79.88 198 ASP A O 1
ATOM 1580 N N . LEU A 1 199 ? 4.418 27.797 22.219 1 88.5 199 LEU A N 1
ATOM 1581 C CA . LEU A 1 199 ? 3.027 28.234 22.234 1 88.5 199 LEU A CA 1
ATOM 1582 C C . LEU A 1 199 ? 2.943 29.766 22.297 1 88.5 199 LEU A C 1
ATOM 1584 O O . LEU A 1 199 ? 3.529 30.375 23.188 1 88.5 199 LEU A O 1
ATOM 1588 N N . PRO A 1 200 ? 2.289 30.344 21.328 1 89.25 200 PRO A N 1
ATOM 1589 C CA . PRO A 1 200 ? 2.15 31.797 21.375 1 89.25 200 PRO A CA 1
ATOM 1590 C C . PRO A 1 200 ? 1.384 32.281 22.609 1 89.25 200 PRO A C 1
ATOM 1592 O O . PRO A 1 200 ? 0.625 31.531 23.203 1 89.25 200 PRO A O 1
ATOM 1595 N N . GLU A 1 201 ? 1.631 33.562 22.875 1 92.12 201 GLU A N 1
ATOM 1596 C CA . GLU A 1 201 ? 0.863 34.156 23.969 1 92.12 201 GLU A CA 1
ATOM 1597 C C . GLU A 1 201 ? -0.634 34.125 23.672 1 92.12 201 GLU A C 1
ATOM 1599 O O . GLU A 1 201 ? -1.06 34.406 22.547 1 92.12 201 GLU A O 1
ATOM 1604 N N . HIS A 1 202 ? -1.371 33.656 24.688 1 93 202 HIS A N 1
ATOM 1605 C CA . HIS A 1 202 ? -2.824 33.531 24.641 1 93 202 HIS A CA 1
ATOM 1606 C C . HIS A 1 202 ? -3.252 32.344 23.797 1 93 202 HIS A C 1
ATOM 1608 O O . HIS A 1 202 ? -4.434 32.188 23.484 1 93 202 HIS A O 1
ATOM 1614 N N . GLY A 1 203 ? -2.254 31.625 23.406 1 94.5 203 GLY A N 1
ATOM 1615 C CA . GLY A 1 203 ? -2.557 30.406 22.656 1 94.5 203 GLY A CA 1
ATOM 1616 C C . GLY A 1 203 ? -3.113 29.297 23.531 1 94.5 203 GLY A C 1
ATOM 1617 O O . GLY A 1 203 ? -2.926 29.297 24.75 1 94.5 203 GLY A O 1
ATOM 1618 N N . ILE A 1 204 ? -3.84 28.438 22.922 1 95.31 204 ILE A N 1
ATOM 1619 C CA . ILE A 1 204 ? -4.43 27.281 23.609 1 95.31 204 ILE A CA 1
ATOM 1620 C C . ILE A 1 204 ? -3.857 26 23.047 1 95.31 204 ILE A C 1
ATOM 1622 O O . ILE A 1 204 ? -4.043 25.688 21.859 1 95.31 204 ILE A O 1
ATOM 1626 N N . ALA A 1 205 ? -3.199 25.266 23.844 1 94.12 205 ALA A N 1
ATOM 1627 C CA . ALA A 1 205 ? -2.648 23.969 23.453 1 94.12 205 ALA A CA 1
ATOM 1628 C C . ALA A 1 205 ? -3.615 22.828 23.781 1 94.12 205 ALA A C 1
ATOM 1630 O O . ALA A 1 205 ? -4.121 22.75 24.906 1 94.12 205 ALA A O 1
ATOM 1631 N N . VAL A 1 206 ? -3.881 22.016 22.812 1 95.12 206 VAL A N 1
ATOM 1632 C CA . VAL A 1 206 ? -4.73 20.844 23.016 1 95.12 206 VAL A CA 1
ATOM 1633 C C . VAL A 1 206 ? -3.945 19.578 22.703 1 95.12 206 VAL A C 1
ATOM 1635 O O . VAL A 1 206 ? -3.428 19.406 21.594 1 95.12 206 VAL A O 1
ATOM 1638 N N . PHE A 1 207 ? -3.869 18.656 23.672 1 92.94 207 PHE A N 1
ATOM 1639 C CA . PHE A 1 207 ? -3.039 17.469 23.469 1 92.94 207 PHE A CA 1
ATOM 1640 C C . PHE A 1 207 ? -3.553 16.312 24.312 1 92.94 207 PHE A C 1
ATOM 1642 O O . PHE A 1 207 ? -4.441 16.484 25.156 1 92.94 207 PHE A O 1
ATOM 1649 N N . ASP A 1 208 ? -3.037 15.141 24.047 1 91.81 208 ASP A N 1
ATOM 1650 C CA . ASP A 1 208 ? -3.506 13.914 24.688 1 91.81 208 ASP A CA 1
ATOM 1651 C C . ASP A 1 208 ? -2.951 13.789 26.109 1 91.81 208 ASP A C 1
ATOM 1653 O O . ASP A 1 208 ? -2.049 14.539 26.5 1 91.81 208 ASP A O 1
ATOM 1657 N N . LYS A 1 209 ? -3.508 12.93 26.891 1 89 209 LYS A N 1
ATOM 1658 C CA . LYS A 1 209 ? -3.184 12.781 28.297 1 89 209 LYS A CA 1
ATOM 1659 C C . LYS A 1 209 ? -1.767 12.242 28.484 1 89 209 LYS A C 1
ATOM 1661 O O . LYS A 1 209 ? -1.195 12.336 29.562 1 89 209 LYS A O 1
ATOM 1666 N N . GLY A 1 210 ? -1.177 11.766 27.391 1 83 210 GLY A N 1
ATOM 1667 C CA . GLY A 1 210 ? 0.179 11.25 27.469 1 83 210 GLY A CA 1
ATOM 1668 C C . GLY A 1 210 ? 1.226 12.328 27.641 1 83 210 GLY A C 1
ATOM 1669 O O . GLY A 1 210 ? 2.336 12.062 28.109 1 83 210 GLY A O 1
ATOM 1670 N N . TYR A 1 211 ? 0.946 13.539 27.281 1 79.19 211 TYR A N 1
ATOM 1671 C CA . TYR A 1 211 ? 1.853 14.68 27.391 1 79.19 211 TYR A CA 1
ATOM 1672 C C . TYR A 1 211 ? 1.714 15.359 28.734 1 79.19 211 TYR A C 1
ATOM 1674 O O . TYR A 1 211 ? 1.854 16.578 28.844 1 79.19 211 TYR A O 1
ATOM 1682 N N . ASN A 1 212 ? 1.675 14.664 29.797 1 77.75 212 ASN A N 1
ATOM 1683 C CA . ASN A 1 212 ? 1.347 15.227 31.094 1 77.75 212 ASN A CA 1
ATOM 1684 C C . ASN A 1 212 ? 2.598 15.695 31.844 1 77.75 212 ASN A C 1
ATOM 1686 O O . ASN A 1 212 ? 3.359 14.875 32.375 1 77.75 212 ASN A O 1
ATOM 1690 N N . ARG A 1 213 ? 2.871 17.016 31.766 1 82.69 213 ARG A N 1
ATOM 1691 C CA . ARG A 1 213 ? 3.906 17.672 32.562 1 82.69 213 ARG A CA 1
ATOM 1692 C C . ARG A 1 213 ? 3.344 18.875 33.312 1 82.69 213 ARG A C 1
ATOM 1694 O O . ARG A 1 213 ? 3.316 19.984 32.781 1 82.69 213 ARG A O 1
ATOM 1701 N N . TYR A 1 214 ? 3.137 18.641 34.594 1 87.5 214 TYR A N 1
ATOM 1702 C CA . TYR A 1 214 ? 2.434 19.641 35.406 1 87.5 214 TYR A CA 1
ATOM 1703 C C . TYR A 1 214 ? 3.275 20.906 35.562 1 87.5 214 TYR A C 1
ATOM 1705 O O . TYR A 1 214 ? 2.736 22.016 35.656 1 87.5 214 TYR A O 1
ATOM 1713 N N . SER A 1 215 ? 4.598 20.734 35.5 1 86.12 215 SER A N 1
ATOM 1714 C CA . SER A 1 215 ? 5.465 21.906 35.562 1 86.12 215 SER A CA 1
ATOM 1715 C C . SER A 1 215 ? 5.234 22.812 34.375 1 86.12 215 SER A C 1
ATOM 1717 O O . SER A 1 215 ? 5.297 24.031 34.469 1 86.12 215 SER A O 1
ATOM 1719 N N . CYS A 1 216 ? 4.973 22.219 33.312 1 87.31 216 CYS A N 1
ATOM 1720 C CA . CYS A 1 216 ? 4.68 22.969 32.094 1 87.31 216 CYS A CA 1
ATOM 1721 C C . CYS A 1 216 ? 3.346 23.703 32.219 1 87.31 216 CYS A C 1
ATOM 1723 O O . CYS A 1 216 ? 3.205 24.828 31.75 1 87.31 216 CYS A O 1
ATOM 1725 N N . PHE A 1 217 ? 2.406 23.094 32.938 1 89.06 217 PHE A N 1
ATOM 1726 C CA . PHE A 1 217 ? 1.103 23.719 33.125 1 89.06 217 PHE A CA 1
ATOM 1727 C C . PHE A 1 217 ? 1.23 24.984 33.969 1 89.06 217 PHE A C 1
ATOM 1729 O O . PHE A 1 217 ? 0.604 26 33.656 1 89.06 217 PHE A O 1
ATOM 1736 N N . GLU A 1 218 ? 2.033 24.797 34.906 1 89.06 218 GLU A N 1
ATOM 1737 C CA . GLU A 1 218 ? 2.277 25.953 35.781 1 89.06 218 GLU A CA 1
ATOM 1738 C C . GLU A 1 218 ? 2.914 27.094 35.031 1 89.06 218 GLU A C 1
ATOM 1740 O O . GLU A 1 218 ? 2.506 28.25 35.156 1 89.06 218 GLU A O 1
ATOM 1745 N N . LYS A 1 219 ? 3.873 26.75 34.25 1 88.75 219 LYS A N 1
ATOM 1746 C CA . LYS A 1 219 ? 4.57 27.75 33.438 1 88.75 219 LYS A CA 1
ATOM 1747 C C . LYS A 1 219 ? 3.613 28.422 32.438 1 88.75 219 LYS A C 1
ATOM 1749 O O . LYS A 1 219 ? 3.664 29.641 32.25 1 88.75 219 LYS A O 1
ATOM 1754 N N . TRP A 1 220 ? 2.732 27.703 31.844 1 90.44 220 TRP A N 1
ATOM 1755 C CA . TRP A 1 220 ? 1.772 28.234 30.891 1 90.44 220 TRP A CA 1
ATOM 1756 C C . TRP A 1 220 ? 0.769 29.156 31.578 1 90.44 220 TRP A C 1
ATOM 1758 O O . TRP A 1 220 ? 0.429 30.219 31.062 1 90.44 220 TRP A O 1
ATOM 1768 N N . ASP A 1 221 ? 0.4 28.75 32.688 1 90.31 221 ASP A N 1
ATOM 1769 C CA . ASP A 1 221 ? -0.568 29.547 33.438 1 90.31 221 ASP A CA 1
ATOM 1770 C C . ASP A 1 221 ? 0.006 30.922 33.781 1 90.31 221 ASP A C 1
ATOM 1772 O O . ASP A 1 221 ? -0.697 31.938 33.719 1 90.31 221 ASP A O 1
ATOM 1776 N N . SER A 1 222 ? 1.283 30.953 34.094 1 91.44 222 SER A N 1
ATOM 1777 C CA . SER A 1 222 ? 1.936 32.188 34.5 1 91.44 222 SER A CA 1
ATOM 1778 C C . SER A 1 222 ? 2.283 33.062 33.312 1 91.44 222 SER A C 1
ATOM 1780 O O . SER A 1 222 ? 2.609 34.25 33.469 1 91.44 222 SER A O 1
ATOM 1782 N N . SER A 1 223 ? 2.207 32.562 32.156 1 92.62 223 SER A N 1
ATOM 1783 C CA . SER A 1 223 ? 2.619 33.312 30.969 1 92.62 223 SER A CA 1
ATOM 1784 C C . SER A 1 223 ? 1.448 33.5 30.016 1 92.62 223 SER A C 1
ATOM 1786 O O . SER A 1 223 ? 1.645 33.688 28.812 1 92.62 223 SER A O 1
ATOM 1788 N N . ASN A 1 224 ? 0.263 33.469 30.453 1 92.94 224 ASN A N 1
ATOM 1789 C CA . ASN A 1 224 ? -0.96 33.688 29.703 1 92.94 224 ASN A CA 1
ATOM 1790 C C . ASN A 1 224 ? -1.08 32.719 28.531 1 92.94 224 ASN A C 1
ATOM 1792 O O . ASN A 1 224 ? -1.403 33.125 27.406 1 92.94 224 ASN A O 1
ATOM 1796 N N . ARG A 1 225 ? -0.657 31.562 28.703 1 94.69 225 ARG A N 1
ATOM 1797 C CA . ARG A 1 225 ? -0.836 30.453 27.781 1 94.69 225 ARG A CA 1
ATOM 1798 C C . ARG A 1 225 ? -1.769 29.406 28.359 1 94.69 225 ARG A C 1
ATOM 1800 O O . ARG A 1 225 ? -1.798 29.203 29.578 1 94.69 225 ARG A O 1
ATOM 1807 N N . TYR A 1 226 ? -2.488 28.766 27.547 1 96.19 226 TYR A N 1
ATOM 1808 C CA . TYR A 1 226 ? -3.551 27.906 28.047 1 96.19 226 TYR A CA 1
ATOM 1809 C C . TYR A 1 226 ? -3.418 26.484 27.484 1 96.19 226 TYR A C 1
ATOM 1811 O O . TYR A 1 226 ? -2.641 26.25 26.547 1 96.19 226 TYR A O 1
ATOM 1819 N N . PHE A 1 227 ? -4.109 25.547 28.141 1 95.25 227 PHE A N 1
ATOM 1820 C CA . PHE A 1 227 ? -4.031 24.172 27.688 1 95.25 227 PHE A CA 1
ATOM 1821 C C . PHE A 1 227 ? -5.34 23.438 27.938 1 95.25 227 PHE A C 1
ATOM 1823 O O . PHE A 1 227 ? -6.129 23.844 28.797 1 95.25 227 PHE A O 1
ATOM 1830 N N . VAL A 1 228 ? -5.613 22.5 27.156 1 96.19 228 VAL A N 1
ATOM 1831 C CA . VAL A 1 228 ? -6.695 21.531 27.359 1 96.19 228 VAL A CA 1
ATOM 1832 C C . VAL A 1 228 ? -6.172 20.125 27.156 1 96.19 228 VAL A C 1
ATOM 1834 O O . VAL A 1 228 ? -5.566 19.812 26.125 1 96.19 228 VAL A O 1
ATOM 1837 N N . THR A 1 229 ? -6.305 19.219 28.094 1 95.56 229 THR A N 1
ATOM 1838 C CA . THR A 1 229 ? -5.91 17.828 28 1 95.56 229 THR A CA 1
ATOM 1839 C C . THR A 1 229 ? -6.816 16.953 28.859 1 95.56 229 THR A C 1
ATOM 1841 O O . THR A 1 229 ? -7.793 17.438 29.438 1 95.56 229 THR A O 1
ATOM 1844 N N . ARG A 1 230 ? -6.582 15.711 28.844 1 95.56 230 ARG A N 1
ATOM 1845 C CA . ARG A 1 230 ? -7.328 14.781 29.688 1 95.56 230 ARG A CA 1
ATOM 1846 C C . ARG A 1 230 ? -6.598 14.531 31 1 95.56 230 ARG A C 1
ATOM 1848 O O . ARG A 1 230 ? -5.367 14.539 31.047 1 95.56 230 ARG A O 1
ATOM 1855 N N . LYS A 1 231 ? -7.41 14.336 31.953 1 94.12 231 LYS A N 1
ATOM 1856 C CA . LYS A 1 231 ? -6.836 14 33.25 1 94.12 231 LYS A CA 1
ATOM 1857 C C . LYS A 1 231 ? -6.312 12.57 33.281 1 94.12 231 LYS A C 1
ATOM 1859 O O . LYS A 1 231 ? -6.969 11.656 32.781 1 94.12 231 LYS A O 1
ATOM 1864 N N . LYS A 1 232 ? -5.152 12.453 33.781 1 91.44 232 LYS A N 1
ATOM 1865 C CA . LYS A 1 232 ? -4.652 11.094 34 1 91.44 232 LYS A CA 1
ATOM 1866 C C . LYS A 1 232 ? -5.457 10.359 35.062 1 91.44 232 LYS A C 1
ATOM 1868 O O . LYS A 1 232 ? -5.918 10.969 36.031 1 91.44 232 LYS A O 1
ATOM 1873 N N . ASP A 1 233 ? -5.449 9.141 34.938 1 89.56 233 ASP A N 1
ATOM 1874 C CA . ASP A 1 233 ? -6.246 8.336 35.875 1 89.56 233 ASP A CA 1
ATOM 1875 C C . ASP A 1 233 ? -5.684 8.398 37.281 1 89.56 233 ASP A C 1
ATOM 1877 O O . ASP A 1 233 ? -6.438 8.406 38.25 1 89.56 233 ASP A O 1
ATOM 1881 N N . ASN A 1 234 ? -4.441 8.5 37.406 1 88.62 234 ASN A N 1
ATOM 1882 C CA . ASN A 1 234 ? -3.783 8.453 38.719 1 88.62 234 ASN A CA 1
ATOM 1883 C C . ASN A 1 234 ? -3.484 9.852 39.25 1 88.62 234 ASN A C 1
ATOM 1885 O O . ASN A 1 234 ? -2.723 10.008 40.188 1 88.62 234 ASN A O 1
ATOM 1889 N N . ALA A 1 235 ? -4.047 10.805 38.594 1 91.81 235 ALA A N 1
ATOM 1890 C CA . ALA A 1 235 ? -3.771 12.172 39.031 1 91.81 235 ALA A CA 1
ATOM 1891 C C . ALA A 1 235 ? -4.328 12.43 40.438 1 91.81 235 ALA A C 1
ATOM 1893 O O . ALA A 1 235 ? -5.457 12.039 40.75 1 91.81 235 ALA A O 1
ATOM 1894 N N . ARG A 1 236 ? -3.488 13.008 41.281 1 92.31 236 ARG A N 1
ATOM 1895 C CA . ARG A 1 236 ? -3.906 13.398 42.625 1 92.31 236 ARG A CA 1
ATOM 1896 C C . ARG A 1 236 ? -4.285 14.875 42.656 1 92.31 236 ARG A C 1
ATOM 1898 O O . ARG A 1 236 ? -3.521 15.727 42.219 1 92.31 236 ARG A O 1
ATOM 1905 N N . TYR A 1 237 ? -5.461 15.102 43.156 1 95.06 237 TYR A N 1
ATOM 1906 C CA . TYR A 1 237 ? -5.891 16.5 43.219 1 95.06 237 TYR A CA 1
ATOM 1907 C C . TYR A 1 237 ? -6.883 16.719 44.344 1 95.06 237 TYR A C 1
ATOM 1909 O O . TYR A 1 237 ? -7.441 15.758 44.875 1 95.06 237 TYR A O 1
ATOM 1917 N N . GLU A 1 238 ? -7.039 17.984 44.781 1 96.12 238 GLU A N 1
ATOM 1918 C CA . GLU A 1 238 ? -8.047 18.438 45.75 1 96.12 238 GLU A CA 1
ATOM 1919 C C . GLU A 1 238 ? -8.984 19.453 45.094 1 96.12 238 GLU A C 1
ATOM 1921 O O . GLU A 1 238 ? -8.547 20.297 44.312 1 96.12 238 GLU A O 1
ATOM 1926 N N . VAL A 1 239 ? -10.266 19.359 45.469 1 96.25 239 VAL A N 1
ATOM 1927 C CA . VAL A 1 239 ? -11.242 20.297 44.938 1 96.25 239 VAL A CA 1
ATOM 1928 C C . VAL A 1 239 ? -11.195 21.609 45.719 1 96.25 239 VAL A C 1
ATOM 1930 O O . VAL A 1 239 ? -11.258 21.609 46.938 1 96.25 239 VAL A O 1
ATOM 1933 N N . VAL A 1 240 ? -11.078 22.625 45 1 95.75 240 VAL A N 1
ATOM 1934 C CA . VAL A 1 240 ? -11.008 23.953 45.594 1 95.75 240 VAL A CA 1
ATOM 1935 C C . VAL A 1 240 ? -12.383 24.625 45.562 1 95.75 240 VAL A C 1
ATOM 1937 O O . VAL A 1 240 ? -12.828 25.203 46.531 1 95.75 240 VAL A O 1
ATOM 1940 N N . SER A 1 241 ? -12.969 24.641 44.406 1 95 241 SER A N 1
ATOM 1941 C CA . SER A 1 241 ? -14.297 25.219 44.219 1 95 241 SER A CA 1
ATOM 1942 C C . SER A 1 241 ? -15.047 24.5 43.094 1 95 241 SER A C 1
ATOM 1944 O O . SER A 1 241 ? -14.453 23.781 42.312 1 95 241 SER A O 1
ATOM 1946 N N . GLU A 1 242 ? -16.359 24.703 43.094 1 92.88 242 GLU A N 1
ATOM 1947 C CA . GLU A 1 242 ? -17.219 24.062 42.094 1 92.88 242 GLU A CA 1
ATOM 1948 C C . GLU A 1 242 ? -18.078 25.078 41.375 1 92.88 242 GLU A C 1
ATOM 1950 O O . GLU A 1 242 ? -18.594 26.016 42 1 92.88 242 GLU A O 1
ATOM 1955 N N . PHE A 1 243 ? -18.062 24.938 40.125 1 90.75 243 PHE A N 1
ATOM 1956 C CA . PHE A 1 243 ? -18.953 25.75 39.312 1 90.75 243 PHE A CA 1
ATOM 1957 C C . PHE A 1 243 ? -20.312 25.078 39.156 1 90.75 243 PHE A C 1
ATOM 1959 O O . PHE A 1 243 ? -20.391 23.844 39.156 1 90.75 243 PHE A O 1
ATOM 1966 N N . ASP A 1 244 ? -21.328 25.938 39.062 1 85.12 244 ASP A N 1
ATOM 1967 C CA . ASP A 1 244 ? -22.641 25.406 38.75 1 85.12 244 ASP A CA 1
ATOM 1968 C C . ASP A 1 244 ? -22.75 24.984 37.281 1 85.12 244 ASP A C 1
ATOM 1970 O O . ASP A 1 244 ? -22.531 25.797 36.375 1 85.12 244 ASP A O 1
ATOM 1974 N N . CYS A 1 245 ? -22.953 23.734 37.062 1 81.94 245 CYS A N 1
ATOM 1975 C CA . CYS A 1 245 ? -23.031 23.266 35.688 1 81.94 245 CYS A CA 1
ATOM 1976 C C . CYS A 1 245 ? -24.406 22.672 35.375 1 81.94 245 CYS A C 1
ATOM 1978 O O . CYS A 1 245 ? -24.547 21.859 34.469 1 81.94 245 CYS A O 1
ATOM 1980 N N . THR A 1 246 ? -25.391 23.016 36.031 1 78.81 246 THR A N 1
ATOM 1981 C CA . THR A 1 246 ? -26.734 22.484 35.906 1 78.81 246 THR A CA 1
ATOM 1982 C C . THR A 1 246 ? -27.328 22.828 34.531 1 78.81 246 THR A C 1
ATOM 1984 O O . THR A 1 246 ? -28.203 22.141 34.031 1 78.81 246 THR A O 1
ATOM 1987 N N . HIS A 1 247 ? -26.797 23.859 33.969 1 79.06 247 HIS A N 1
ATOM 1988 C CA . HIS A 1 247 ? -27.359 24.312 32.719 1 79.06 247 HIS A CA 1
ATOM 1989 C C . HIS A 1 247 ? -26.812 23.5 31.547 1 79.06 247 HIS A C 1
ATOM 1991 O O . HIS A 1 247 ? -27.359 23.562 30.438 1 79.06 247 HIS A O 1
ATOM 1997 N N . ALA A 1 248 ? -25.828 22.844 31.797 1 80.19 248 ALA A N 1
ATOM 1998 C CA . ALA A 1 248 ? -25.234 22.047 30.719 1 80.19 248 ALA A CA 1
ATOM 1999 C C . ALA A 1 248 ? -25.5 20.562 30.938 1 80.19 248 ALA A C 1
ATOM 2001 O O . ALA A 1 248 ? -24.922 19.938 31.828 1 80.19 248 ALA A O 1
ATOM 2002 N N . ILE A 1 249 ? -26.297 19.938 30.125 1 81.56 249 ILE A N 1
ATOM 2003 C CA . ILE A 1 249 ? -26.812 18.594 30.312 1 81.56 249 ILE A CA 1
ATOM 2004 C C . ILE A 1 249 ? -25.672 17.578 30.188 1 81.56 249 ILE A C 1
ATOM 2006 O O . ILE A 1 249 ? -25.625 16.609 30.938 1 81.56 249 ILE A O 1
ATOM 2010 N N . ASP A 1 250 ? -24.719 17.859 29.469 1 89.69 250 ASP A N 1
ATOM 2011 C CA . ASP A 1 250 ? -23.688 16.859 29.203 1 89.69 250 ASP A CA 1
ATOM 2012 C C . ASP A 1 250 ? -22.484 17.047 30.109 1 89.69 250 ASP A C 1
ATOM 2014 O O . ASP A 1 250 ? -21.5 16.312 30.031 1 89.69 250 ASP A O 1
ATOM 2018 N N . ILE A 1 251 ? -22.594 18 31.031 1 93.31 251 ILE A N 1
ATOM 2019 C CA . ILE A 1 251 ? -21.5 18.281 31.953 1 93.31 251 ILE A CA 1
ATOM 2020 C C . ILE A 1 251 ? -21.844 17.75 33.344 1 93.31 251 ILE A C 1
ATOM 2022 O O . ILE A 1 251 ? -22.828 18.156 33.969 1 93.31 251 ILE A O 1
ATOM 2026 N N . ILE A 1 252 ? -21.016 16.938 33.844 1 93.5 252 ILE A N 1
ATOM 2027 C CA . ILE A 1 252 ? -21.25 16.312 35.125 1 93.5 252 ILE A CA 1
ATOM 2028 C C . ILE A 1 252 ? -20.625 17.156 36.25 1 93.5 252 ILE A C 1
ATOM 2030 O O . ILE A 1 252 ? -21.234 17.375 37.281 1 93.5 252 ILE A O 1
ATOM 2034 N N . LYS A 1 253 ? -19.391 17.516 36 1 94.5 253 LYS A N 1
ATOM 2035 C CA . LYS A 1 253 ? -18.656 18.312 37 1 94.5 253 LYS A CA 1
ATOM 2036 C C . LYS A 1 253 ? -17.891 19.453 36.312 1 94.5 253 LYS A C 1
ATOM 2038 O O . LYS A 1 253 ? -17.453 19.312 35.156 1 94.5 253 LYS A O 1
ATOM 2043 N N . ASP A 1 254 ? -17.781 20.547 36.906 1 95.88 254 ASP A N 1
ATOM 2044 C CA . ASP A 1 254 ? -16.953 21.703 36.594 1 95.88 254 ASP A CA 1
ATOM 2045 C C . ASP A 1 254 ? -16.375 22.328 37.844 1 95.88 254 ASP A C 1
ATOM 2047 O O . ASP A 1 254 ? -17.078 23.031 38.594 1 95.88 254 ASP A O 1
ATOM 2051 N N . GLN A 1 255 ? -15.062 22.031 37.969 1 96.75 255 GLN A N 1
ATOM 2052 C CA . GLN A 1 255 ? -14.469 22.344 39.281 1 96.75 255 GLN A CA 1
ATOM 2053 C C . GLN A 1 255 ? -13.078 22.953 39.125 1 96.75 255 GLN A C 1
ATOM 2055 O O . GLN A 1 255 ? -12.383 22.672 38.156 1 96.75 255 GLN A O 1
ATOM 2060 N N . I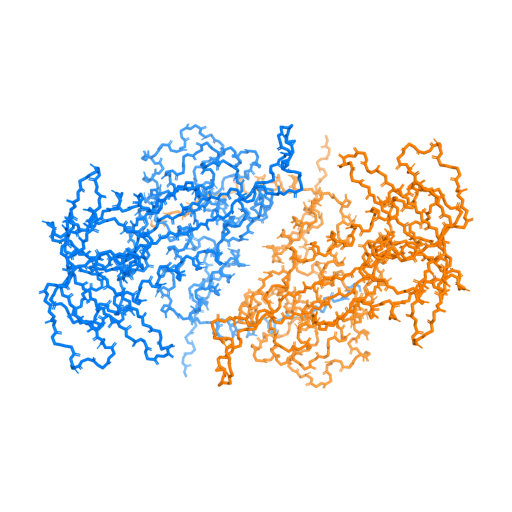LE A 1 256 ? -12.789 23.797 40 1 96.69 256 ILE A N 1
ATOM 2061 C CA . ILE A 1 256 ? -11.391 24.203 40.188 1 96.69 256 ILE A CA 1
ATOM 2062 C C . ILE A 1 256 ? -10.688 23.219 41.125 1 96.69 256 ILE A C 1
ATOM 2064 O O . ILE A 1 256 ? -11.172 22.938 42.219 1 96.69 256 ILE A O 1
ATOM 2068 N N . ILE A 1 257 ? -9.578 22.734 40.625 1 96.62 257 ILE A N 1
ATOM 2069 C CA . ILE A 1 257 ? -8.883 21.719 41.406 1 96.62 257 ILE A CA 1
ATOM 2070 C C . ILE A 1 257 ? -7.426 22.141 41.625 1 96.62 257 ILE A C 1
ATOM 2072 O O . ILE A 1 257 ? -6.914 22.984 40.875 1 96.62 257 ILE A O 1
ATOM 2076 N N . SER A 1 258 ? -6.844 21.625 42.656 1 96.06 258 SER A N 1
ATOM 2077 C CA . SER A 1 258 ? -5.414 21.75 42.906 1 96.06 258 SER A CA 1
ATOM 2078 C C . SER A 1 258 ? -4.699 20.406 42.688 1 96.06 258 SER A C 1
ATOM 2080 O O . SER A 1 258 ? -4.852 19.484 43.5 1 96.06 258 SER A O 1
ATOM 2082 N N . LEU A 1 259 ? -3.939 20.359 41.562 1 94.56 259 LEU A N 1
ATOM 2083 C CA . LEU A 1 259 ? -3.223 19.141 41.219 1 94.56 259 LEU A CA 1
ATOM 2084 C C . LEU A 1 259 ? -1.895 19.062 41.969 1 94.56 259 LEU A C 1
ATOM 2086 O O . LEU A 1 259 ? -1.146 20.031 42.031 1 94.56 259 LEU A O 1
ATOM 2090 N N . SER A 1 260 ? -1.639 17.875 42.5 1 93.12 260 SER A N 1
ATOM 2091 C CA . SER A 1 260 ? -0.385 17.656 43.188 1 93.12 260 SER A CA 1
ATOM 2092 C C . SER A 1 260 ? 0.613 16.875 42.344 1 93.12 260 SER A C 1
ATOM 2094 O O . SER A 1 260 ? 0.245 15.914 41.688 1 93.12 260 SER A O 1
ATOM 2096 N N . TYR A 1 261 ? 1.794 17.391 42.281 1 88.75 261 TYR A N 1
ATOM 2097 C CA . TYR A 1 261 ? 2.84 16.672 41.562 1 88.75 261 TYR A CA 1
ATOM 2098 C C . TYR A 1 261 ? 4.195 16.859 42.25 1 88.75 261 TYR A C 1
ATOM 2100 O O . TYR A 1 261 ? 4.332 17.672 43.156 1 88.75 261 TYR A O 1
ATOM 2108 N N . ARG A 1 262 ? 5.086 15.891 41.906 1 86.94 262 ARG A N 1
ATOM 2109 C CA . ARG A 1 262 ? 6.434 15.961 42.438 1 86.94 262 ARG A CA 1
ATOM 2110 C C . ARG A 1 262 ? 7.457 16.297 41.375 1 86.94 262 ARG A C 1
ATOM 2112 O O . ARG A 1 262 ? 7.395 15.781 40.25 1 86.94 262 ARG A O 1
ATOM 2119 N N . GLU A 1 263 ? 8.203 17.344 41.531 1 82.62 263 GLU A N 1
ATOM 2120 C CA . GLU A 1 263 ? 9.305 17.688 40.656 1 82.62 263 GLU A CA 1
ATOM 2121 C C . GLU A 1 263 ? 10.602 17.875 41.438 1 82.62 263 GLU A C 1
ATOM 2123 O O . GLU A 1 263 ? 10.664 18.688 42.375 1 82.62 263 GLU A O 1
ATOM 2128 N N . LYS A 1 264 ? 11.617 17.219 41 1 84.5 264 LYS A N 1
ATOM 2129 C CA . LYS A 1 264 ? 12.922 17.25 41.625 1 84.5 264 LYS A CA 1
ATOM 2130 C C . LYS A 1 264 ? 12.789 17.016 43.125 1 84.5 264 LYS A C 1
ATOM 2132 O O . LYS A 1 264 ? 13.375 17.75 43.938 1 84.5 264 LYS A O 1
ATOM 2137 N N . GLY A 1 265 ? 11.938 16.188 43.531 1 83.81 265 GLY A N 1
ATOM 2138 C CA . GLY A 1 265 ? 11.805 15.773 44.906 1 83.81 265 GLY A CA 1
ATOM 2139 C C . GLY A 1 265 ? 10.93 16.703 45.75 1 83.81 265 GLY A C 1
ATOM 2140 O O . GLY A 1 265 ? 10.68 16.438 46.938 1 83.81 265 GLY A O 1
ATOM 2141 N N . VAL A 1 266 ? 10.516 17.719 45.125 1 89.25 266 VAL A N 1
ATOM 2142 C CA . VAL A 1 266 ? 9.703 18.703 45.844 1 89.25 266 VAL A CA 1
ATOM 2143 C C . VAL A 1 266 ? 8.242 18.562 45.406 1 89.25 266 VAL A C 1
ATOM 2145 O O . VAL A 1 266 ? 7.949 18.469 44.219 1 89.25 266 VAL A O 1
ATOM 2148 N N . SER A 1 267 ? 7.391 18.516 46.469 1 90.56 267 SER A N 1
ATOM 2149 C CA . SER A 1 267 ? 5.961 18.469 46.188 1 90.56 267 SER A CA 1
ATOM 2150 C C . SER A 1 267 ? 5.434 19.859 45.781 1 90.56 267 SER A C 1
ATOM 2152 O O . SER A 1 267 ? 5.707 20.844 46.469 1 90.56 267 SER A O 1
ATOM 2154 N N . ARG A 1 268 ? 4.773 19.922 44.688 1 91.62 268 ARG A N 1
ATOM 2155 C CA . ARG A 1 268 ? 4.188 21.156 44.188 1 91.62 268 ARG A CA 1
ATOM 2156 C C . ARG A 1 268 ? 2.729 20.953 43.781 1 91.62 268 ARG A C 1
ATOM 2158 O O . ARG A 1 268 ? 2.262 19.812 43.688 1 91.62 268 ARG A O 1
ATOM 2165 N N . THR A 1 269 ? 2.045 22.062 43.812 1 92.25 269 THR A N 1
ATOM 2166 C CA . THR A 1 269 ? 0.656 22.016 43.375 1 92.25 269 THR A CA 1
ATOM 2167 C C . THR A 1 269 ? 0.411 23.016 42.25 1 92.25 269 THR A C 1
ATOM 2169 O O . THR A 1 269 ? 1.104 24.031 42.156 1 92.25 269 THR A O 1
ATOM 2172 N N . VAL A 1 270 ? -0.416 22.703 41.375 1 93.12 270 VAL A N 1
ATOM 2173 C CA . VAL A 1 270 ? -0.828 23.609 40.312 1 93.12 270 VAL A CA 1
ATOM 2174 C C . VAL A 1 270 ? -2.352 23.625 40.219 1 93.12 270 VAL A C 1
ATOM 2176 O O . VAL A 1 270 ? -2.998 22.578 40.344 1 93.12 270 VAL A O 1
ATOM 2179 N N . GLU A 1 271 ? -2.93 24.859 40.156 1 94.62 271 GLU A N 1
ATOM 2180 C CA . GLU A 1 271 ? -4.375 25 40.031 1 94.62 271 GLU A CA 1
ATOM 2181 C C . GLU A 1 271 ? -4.828 24.734 38.594 1 94.62 271 GLU A C 1
ATOM 2183 O O . GLU A 1 271 ? -4.176 25.172 37.656 1 94.62 271 GLU A O 1
ATOM 2188 N N . ALA A 1 272 ? -5.898 24 38.5 1 95.69 272 ALA A N 1
ATOM 2189 C CA . ALA A 1 272 ? -6.473 23.703 37.188 1 95.69 272 ALA A CA 1
ATOM 2190 C C . ALA A 1 272 ? -7.988 23.578 37.25 1 95.69 272 ALA A C 1
ATOM 2192 O O . ALA A 1 272 ? -8.562 23.609 38.344 1 95.69 272 ALA A O 1
ATOM 2193 N N . ARG A 1 273 ? -8.547 23.688 36.156 1 97.06 273 ARG A N 1
ATOM 2194 C CA . ARG A 1 273 ? -9.977 23.453 36.031 1 97.06 273 ARG A CA 1
ATOM 2195 C C . ARG A 1 273 ? -10.258 22.031 35.531 1 97.06 273 ARG A C 1
ATOM 2197 O O . ARG A 1 273 ? -9.641 21.578 34.562 1 97.06 273 ARG A O 1
ATOM 2204 N N . LEU A 1 274 ? -11.109 21.328 36.25 1 97.12 274 LEU A N 1
ATOM 2205 C CA . LEU A 1 274 ? -11.531 20 35.875 1 97.12 274 LEU A CA 1
ATOM 2206 C C . LEU A 1 274 ? -12.953 20.016 35.281 1 97.12 274 LEU A C 1
ATOM 2208 O O . LEU A 1 274 ? -13.883 20.469 35.969 1 97.12 274 LEU A O 1
ATOM 2212 N N . VAL A 1 275 ? -13.094 19.594 34.094 1 96.5 275 VAL A N 1
ATOM 2213 C CA . VAL A 1 275 ? -14.398 19.484 33.469 1 96.5 275 VAL A CA 1
ATOM 2214 C C . VAL A 1 275 ? -14.703 18.031 33.156 1 96.5 275 VAL A C 1
ATOM 2216 O O . VAL A 1 275 ? -13.953 17.359 32.406 1 96.5 275 VAL A O 1
ATOM 2219 N N . VAL A 1 276 ? -15.75 17.484 33.688 1 96.5 276 VAL A N 1
ATOM 2220 C CA . VAL A 1 276 ? -16.172 16.125 33.438 1 96.5 276 VAL A CA 1
ATOM 2221 C C . VAL A 1 276 ? -17.359 16.109 32.469 1 96.5 276 VAL A C 1
ATOM 2223 O O . VAL A 1 276 ? -18.422 16.656 32.781 1 96.5 276 VAL A O 1
ATOM 2226 N N . TYR A 1 277 ? -17.094 15.562 31.375 1 94.81 277 TYR A N 1
ATOM 2227 C CA . TYR A 1 277 ? -18.062 15.523 30.281 1 94.81 277 TYR A CA 1
ATOM 2228 C C . TYR A 1 277 ? -18.578 14.109 30.047 1 94.81 277 TYR A C 1
ATOM 2230 O O . TYR A 1 277 ? -17.797 13.156 29.984 1 94.81 277 TYR A O 1
ATOM 2238 N N . ALA A 1 278 ? -19.875 13.961 30 1 93.12 278 ALA A N 1
ATOM 2239 C CA . ALA A 1 278 ? -20.5 12.688 29.641 1 93.12 278 ALA A CA 1
ATOM 2240 C C . ALA A 1 278 ? -20.938 12.672 28.188 1 93.12 278 ALA A C 1
ATOM 2242 O O . ALA A 1 278 ? -21.875 13.383 27.797 1 93.12 278 ALA A O 1
ATOM 2243 N N . ASP A 1 279 ? -20.312 11.922 27.422 1 88.88 279 ASP A N 1
ATOM 2244 C CA . ASP A 1 279 ? -20.656 11.828 26 1 88.88 279 ASP A CA 1
ATOM 2245 C C . ASP A 1 279 ? -22.016 11.164 25.812 1 88.88 279 ASP A C 1
ATOM 2247 O O . ASP A 1 279 ? -22.203 9.992 26.172 1 88.88 279 ASP A O 1
ATOM 2251 N N . PRO A 1 280 ? -22.859 11.781 25.219 1 86.19 280 PRO A N 1
ATOM 2252 C CA . PRO A 1 280 ? -24.203 11.219 25.078 1 86.19 280 PRO A CA 1
ATOM 2253 C C . PRO A 1 280 ? -24.25 10.047 24.109 1 86.19 280 PRO A C 1
ATOM 2255 O O . PRO A 1 280 ? -25.125 9.18 24.219 1 86.19 280 PRO A O 1
ATOM 2258 N N . GLU A 1 281 ? -23.422 10.031 23.188 1 82.62 281 GLU A N 1
ATOM 2259 C CA . GLU A 1 281 ? -23.438 8.992 22.156 1 82.62 281 GLU A CA 1
ATOM 2260 C C . GLU A 1 281 ? -22.828 7.691 22.688 1 82.62 281 GLU A C 1
ATOM 2262 O O . GLU A 1 281 ? -23.438 6.625 22.578 1 82.62 281 GLU A O 1
ATOM 2267 N N . SER A 1 282 ? -21.734 7.738 23.328 1 83.31 282 SER A N 1
ATOM 2268 C CA . SER A 1 282 ? -21.016 6.547 23.781 1 83.31 282 SER A CA 1
ATOM 2269 C C . SER A 1 282 ? -21.359 6.219 25.234 1 83.31 282 SER A C 1
ATOM 2271 O O . SER A 1 282 ? -21.203 5.074 25.672 1 83.31 282 SER A O 1
ATOM 2273 N N . GLY A 1 283 ? -21.75 7.168 25.953 1 84.31 283 GLY A N 1
ATOM 2274 C CA . GLY A 1 283 ? -22 6.984 27.375 1 84.31 283 GLY A CA 1
ATOM 2275 C C . GLY A 1 283 ? -20.75 7.066 28.234 1 84.31 283 GLY A C 1
ATOM 2276 O O . GLY A 1 283 ? -20.828 6.973 29.453 1 84.31 283 GLY A O 1
ATOM 2277 N N . GLU A 1 284 ? -19.672 7.234 27.547 1 91.06 284 GLU A N 1
ATOM 2278 C CA . GLU A 1 284 ? -18.422 7.301 28.281 1 91.06 284 GLU A CA 1
ATOM 2279 C C . GLU A 1 284 ? -18.234 8.664 28.938 1 91.06 284 GLU A C 1
ATOM 2281 O O . GLU A 1 284 ? -18.719 9.672 28.438 1 91.06 284 GLU A O 1
ATOM 2286 N N . THR A 1 285 ? -17.625 8.641 30.141 1 93.5 285 THR A N 1
ATOM 2287 C CA . THR A 1 285 ? -17.312 9.867 30.859 1 93.5 285 THR A CA 1
ATOM 2288 C C . THR A 1 285 ? -15.867 10.289 30.594 1 93.5 285 THR A C 1
ATOM 2290 O O . THR A 1 285 ? -14.945 9.492 30.781 1 93.5 285 THR A O 1
ATOM 2293 N N . LEU A 1 286 ? -15.727 11.516 30.141 1 95.06 286 LEU A N 1
ATOM 2294 C CA . LEU A 1 286 ? -14.406 12.062 29.844 1 95.06 286 LEU A CA 1
ATOM 2295 C C . LEU A 1 286 ? -14.047 13.18 30.828 1 95.06 286 LEU A C 1
ATOM 2297 O O . LEU A 1 286 ? -14.883 14.031 31.141 1 95.06 286 LEU A O 1
ATOM 2301 N N . GLU A 1 287 ? -12.852 13.148 31.359 1 96.56 287 GLU A N 1
ATOM 2302 C CA . GLU A 1 287 ? -12.383 14.156 32.312 1 96.56 287 GLU A CA 1
ATOM 2303 C C . GLU A 1 287 ? -11.289 15.031 31.688 1 96.56 287 GLU A C 1
ATOM 2305 O O . GLU A 1 287 ? -10.203 14.539 31.375 1 96.56 287 GLU A O 1
ATOM 2310 N N . PHE A 1 288 ? -11.578 16.328 31.609 1 96.62 288 PHE A N 1
ATOM 2311 C CA . PHE A 1 288 ? -10.633 17.266 31 1 96.62 288 PHE A CA 1
ATOM 2312 C C . PHE A 1 288 ? -10.008 18.156 32.062 1 96.62 288 PHE A C 1
ATOM 2314 O O . PHE A 1 288 ? -10.672 18.562 33.031 1 96.62 288 PHE A O 1
ATOM 2321 N N . ILE A 1 289 ? -8.773 18.469 31.875 1 96.38 289 ILE A N 1
ATOM 2322 C CA . ILE A 1 289 ? -8.086 19.453 32.719 1 96.38 289 ILE A CA 1
ATOM 2323 C C . ILE A 1 289 ? -7.645 20.641 31.859 1 96.38 289 ILE A C 1
ATOM 2325 O O . ILE A 1 289 ? -7.188 20.453 30.719 1 96.38 289 ILE A O 1
ATOM 2329 N N . THR A 1 290 ? -7.773 21.859 32.375 1 97.25 290 THR A N 1
ATOM 2330 C CA . THR A 1 290 ? -7.438 23.078 31.641 1 97.25 290 THR A CA 1
ATOM 2331 C C . THR A 1 290 ? -7.172 24.234 32.594 1 97.25 290 THR A C 1
ATOM 2333 O O . THR A 1 290 ? -7.426 24.125 33.781 1 97.25 290 THR A O 1
ATOM 2336 N N . ASN A 1 291 ? -6.516 25.297 32.125 1 96.44 291 ASN A N 1
ATOM 2337 C CA . ASN A 1 291 ? -6.406 26.531 32.875 1 96.44 291 ASN A CA 1
ATOM 2338 C C . ASN A 1 291 ? -7.281 27.641 32.281 1 96.44 291 ASN A C 1
ATOM 2340 O O . ASN A 1 291 ? -7.137 28.812 32.656 1 96.44 291 ASN A O 1
ATOM 2344 N N . LEU A 1 292 ? -8.164 27.219 31.375 1 95.62 292 LEU A N 1
ATOM 2345 C CA . LEU A 1 292 ? -9.164 28.125 30.828 1 95.62 292 LEU A CA 1
ATOM 2346 C C . LEU A 1 292 ? -10.344 28.281 31.797 1 95.62 292 LEU A C 1
ATOM 2348 O O . LEU A 1 292 ? -11.211 27.406 31.844 1 95.62 292 LEU A O 1
ATOM 2352 N N . LYS A 1 293 ? -10.492 29.359 32.438 1 91.75 293 LYS A N 1
ATOM 2353 C CA . LYS A 1 293 ? -11.508 29.531 33.469 1 91.75 293 LYS A CA 1
ATOM 2354 C C . LYS A 1 293 ? -12.703 30.312 32.938 1 91.75 293 LYS A C 1
ATOM 2356 O O . LYS A 1 293 ? -13.797 30.234 33.5 1 91.75 293 LYS A O 1
ATOM 2361 N N . GLY A 1 294 ? -12.562 30.953 31.922 1 88.31 294 GLY A N 1
ATOM 2362 C CA . GLY A 1 294 ? -13.594 31.875 31.453 1 88.31 294 GLY A CA 1
ATOM 2363 C C . GLY A 1 294 ? -14.477 31.266 30.375 1 88.31 294 GLY A C 1
ATOM 2364 O O . GLY A 1 294 ? -15.492 31.859 30 1 88.31 294 GLY A O 1
ATOM 2365 N N . LEU A 1 295 ? -14.188 30.094 29.938 1 92 295 LEU A N 1
ATOM 2366 C CA . LEU A 1 295 ? -14.938 29.484 28.8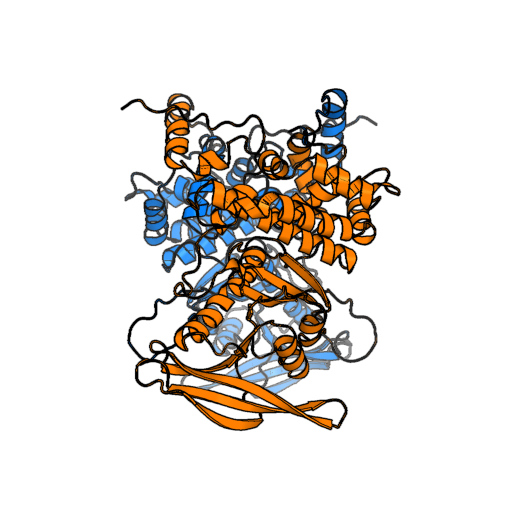44 1 92 295 LEU A CA 1
ATOM 2367 C C . LEU A 1 295 ? -15.992 28.516 29.375 1 92 295 LEU A C 1
ATOM 2369 O O . LEU A 1 295 ? -15.852 27.984 30.484 1 92 295 LEU A O 1
ATOM 2373 N N . ASP A 1 296 ? -16.984 28.359 28.547 1 91.56 296 ASP A N 1
ATOM 2374 C CA . ASP A 1 296 ? -18 27.359 28.891 1 91.56 296 ASP A CA 1
ATOM 2375 C C . ASP A 1 296 ? -17.391 25.953 28.922 1 91.56 296 ASP A C 1
ATOM 2377 O O . ASP A 1 296 ? -16.484 25.656 28.141 1 91.56 296 ASP A O 1
ATOM 2381 N N . ALA A 1 297 ? -17.984 25.156 29.828 1 93.19 297 ALA A N 1
ATOM 2382 C CA . ALA A 1 297 ? -17.5 23.781 29.984 1 93.19 297 ALA A CA 1
ATOM 2383 C C . ALA A 1 297 ? -17.641 23.016 28.672 1 93.19 297 ALA A C 1
ATOM 2385 O O . ALA A 1 297 ? -16.766 22.203 28.328 1 93.19 297 ALA A O 1
ATOM 2386 N N . LEU A 1 298 ? -18.641 23.234 28.016 1 90.44 298 LEU A N 1
ATOM 2387 C CA . LEU A 1 298 ? -18.875 22.547 26.75 1 90.44 298 LEU A CA 1
ATOM 2388 C C . LEU A 1 298 ? -17.812 22.922 25.719 1 90.44 298 LEU A C 1
ATOM 2390 O O . LEU A 1 298 ? -17.422 22.094 24.891 1 90.44 298 LEU A O 1
ATOM 2394 N N . THR A 1 299 ? -17.422 24.141 25.781 1 91.94 299 THR A N 1
ATOM 2395 C CA . THR A 1 299 ? -16.375 24.609 24.875 1 91.94 299 THR A CA 1
ATOM 2396 C C . THR A 1 299 ? -15.078 23.828 25.109 1 91.94 299 THR A C 1
ATOM 2398 O O . THR A 1 299 ? -14.367 23.5 24.156 1 91.94 299 THR A O 1
ATOM 2401 N N . ILE A 1 300 ? -14.812 23.516 26.359 1 93.94 300 ILE A N 1
ATOM 2402 C CA . ILE A 1 300 ? -13.617 22.75 26.703 1 93.94 300 ILE A CA 1
ATOM 2403 C C . ILE A 1 300 ? -13.711 21.359 26.078 1 93.94 300 ILE A C 1
ATOM 2405 O O . ILE A 1 300 ? -12.742 20.875 25.484 1 93.94 300 ILE A O 1
ATOM 2409 N N . ALA A 1 301 ? -14.852 20.828 26.156 1 92.38 301 ALA A N 1
ATOM 2410 C CA . ALA A 1 301 ? -15.07 19.516 25.578 1 92.38 301 ALA A CA 1
ATOM 2411 C C . ALA A 1 301 ? -14.93 19.547 24.062 1 92.38 301 ALA A C 1
ATOM 2413 O O . ALA A 1 301 ? -14.328 18.656 23.453 1 92.38 301 ALA A O 1
ATOM 2414 N N . LEU A 1 302 ? -15.422 20.562 23.5 1 90.94 302 LEU A N 1
ATOM 2415 C CA . LEU A 1 302 ? -15.359 20.703 22.047 1 90.94 302 LEU A CA 1
ATOM 2416 C C . LEU A 1 302 ? -13.93 20.922 21.578 1 90.94 302 LEU A C 1
ATOM 2418 O O . LEU A 1 302 ? -13.523 20.406 20.531 1 90.94 302 LEU A O 1
ATOM 2422 N N . LEU A 1 303 ? -13.195 21.719 22.312 1 92.88 303 LEU A N 1
ATOM 2423 C CA . LEU A 1 303 ? -11.789 21.938 21.984 1 92.88 303 LEU A CA 1
ATOM 2424 C C . LEU A 1 303 ? -11.031 20.609 21.953 1 92.88 303 LEU A C 1
ATOM 2426 O O . LEU A 1 303 ? -10.297 20.344 21 1 92.88 303 LEU A O 1
ATOM 2430 N N . TYR A 1 304 ? -11.305 19.844 22.938 1 93.94 304 TYR A N 1
ATOM 2431 C CA . TYR A 1 304 ? -10.609 18.562 22.969 1 93.94 304 TYR A CA 1
ATOM 2432 C C . TYR A 1 304 ? -11.07 17.656 21.844 1 93.94 304 TYR A C 1
ATOM 2434 O O . TYR A 1 304 ? -10.266 16.922 21.266 1 93.94 304 TYR A O 1
ATOM 2442 N N . LYS A 1 305 ? -12.32 17.656 21.578 1 91 305 LYS A N 1
ATOM 2443 C CA . LYS A 1 305 ? -12.859 16.844 20.484 1 91 305 LYS A CA 1
ATOM 2444 C C . LYS A 1 305 ? -12.156 17.156 19.172 1 91 305 LYS A C 1
ATOM 2446 O O . LYS A 1 305 ? -11.875 16.25 18.375 1 91 305 LYS A O 1
ATOM 2451 N N . ASN A 1 306 ? -11.852 18.375 18.953 1 90.31 306 ASN A N 1
ATOM 2452 C CA . ASN A 1 306 ? -11.25 18.828 17.703 1 90.31 306 ASN A CA 1
ATOM 2453 C C . ASN A 1 306 ? -9.773 18.422 17.625 1 90.31 306 ASN A C 1
ATOM 2455 O O . ASN A 1 306 ? -9.148 18.562 16.562 1 90.31 306 ASN A O 1
ATOM 2459 N N . ARG A 1 307 ? -9.25 17.922 18.734 1 91.12 307 ARG A N 1
ATOM 2460 C CA . ARG A 1 307 ? -7.891 17.391 18.703 1 91.12 307 ARG A CA 1
ATOM 2461 C C . ARG A 1 307 ? -7.762 16.297 17.641 1 91.12 307 ARG A C 1
ATOM 2463 O O . ARG A 1 307 ? -6.684 16.094 17.078 1 91.12 307 ARG A O 1
ATOM 2470 N N . TRP A 1 308 ? -8.797 15.688 17.297 1 89.94 308 TRP A N 1
ATOM 2471 C CA . TRP A 1 308 ? -8.844 14.539 16.406 1 89.94 308 TRP A CA 1
ATOM 2472 C C . TRP A 1 308 ? -8.32 14.914 15.016 1 89.94 308 TRP A C 1
ATOM 2474 O O . TRP A 1 308 ? -7.871 14.047 14.266 1 89.94 308 TRP A O 1
ATOM 2484 N N . VAL A 1 309 ? -8.312 16.156 14.719 1 91.12 309 VAL A N 1
ATOM 2485 C CA . VAL A 1 309 ? -7.938 16.609 13.391 1 91.12 309 VAL A CA 1
ATOM 2486 C C . VAL A 1 309 ? -6.492 16.219 13.086 1 91.12 309 VAL A C 1
ATOM 2488 O O . VAL A 1 309 ? -6.152 15.906 11.945 1 91.12 309 VAL A O 1
ATOM 2491 N N . ILE A 1 310 ? -5.688 16.219 14.117 1 93.06 310 ILE A N 1
ATOM 2492 C CA . ILE A 1 310 ? -4.277 15.906 13.898 1 93.06 310 ILE A CA 1
ATOM 2493 C C . ILE A 1 310 ? -4.125 14.422 13.594 1 93.06 310 ILE A C 1
ATOM 2495 O O . ILE A 1 310 ? -3.232 14.023 12.844 1 93.06 310 ILE A O 1
ATOM 2499 N N . GLU A 1 311 ? -4.965 13.578 14.219 1 91.06 311 GLU A N 1
ATOM 2500 C CA . GLU A 1 311 ? -4.965 12.156 13.891 1 91.06 311 GLU A CA 1
ATOM 2501 C C . GLU A 1 311 ? -5.387 11.922 12.438 1 91.06 311 GLU A C 1
ATOM 2503 O O . GLU A 1 311 ? -4.828 11.062 11.758 1 91.06 311 GLU A O 1
ATOM 2508 N N . VAL A 1 312 ? -6.312 12.641 12.031 1 90.44 312 VAL A N 1
ATOM 2509 C CA . VAL A 1 312 ? -6.773 12.562 10.648 1 90.44 312 VAL A CA 1
ATOM 2510 C C . VAL A 1 312 ? -5.648 12.977 9.703 1 90.44 312 VAL A C 1
ATOM 2512 O O . VAL A 1 312 ? -5.453 12.359 8.648 1 90.44 312 VAL A O 1
ATOM 2515 N N . LEU A 1 313 ? -4.953 13.953 10.102 1 93 313 LEU A N 1
ATOM 2516 C CA . LEU A 1 313 ? -3.816 14.414 9.305 1 93 313 LEU A CA 1
ATOM 2517 C C . LEU A 1 313 ? -2.775 13.312 9.156 1 93 313 LEU A C 1
ATOM 2519 O O . LEU A 1 313 ? -2.299 13.047 8.047 1 93 313 LEU A O 1
ATOM 2523 N N . PHE A 1 314 ? -2.41 12.68 10.266 1 93.5 314 PHE A N 1
ATOM 2524 C CA . PHE A 1 314 ? -1.434 11.602 10.219 1 93.5 314 PHE A CA 1
ATOM 2525 C C . PHE A 1 314 ? -1.928 10.461 9.336 1 93.5 314 PHE A C 1
ATOM 2527 O O . PHE A 1 314 ? -1.158 9.891 8.562 1 93.5 314 PHE A O 1
ATOM 2534 N N . LYS A 1 315 ? -3.146 10.156 9.477 1 92.25 315 LYS A N 1
ATOM 2535 C CA . LYS A 1 315 ? -3.738 9.117 8.641 1 92.25 315 LYS A CA 1
ATOM 2536 C C . LYS A 1 315 ? -3.66 9.492 7.16 1 92.25 315 LYS A C 1
ATOM 2538 O O . LYS A 1 315 ? -3.326 8.656 6.32 1 92.25 315 LYS A O 1
ATOM 2543 N N . GLN A 1 316 ? -3.967 10.672 6.91 1 93.81 316 GLN A N 1
ATOM 2544 C CA . GLN A 1 316 ? -3.93 11.188 5.547 1 93.81 316 GLN A CA 1
ATOM 2545 C C . GLN A 1 316 ? -2.531 11.055 4.949 1 93.81 316 GLN A C 1
ATOM 2547 O O . GLN A 1 316 ? -2.375 10.609 3.811 1 93.81 316 GLN A O 1
ATOM 2552 N N . ILE A 1 317 ? -1.565 11.406 5.656 1 95.06 317 ILE A N 1
ATOM 2553 C CA . ILE A 1 317 ? -0.186 11.367 5.18 1 95.06 317 ILE A CA 1
ATOM 2554 C C . ILE A 1 317 ? 0.245 9.922 4.965 1 95.06 317 ILE A C 1
ATOM 2556 O O . ILE A 1 317 ? 0.791 9.578 3.916 1 95.06 317 ILE A O 1
ATOM 2560 N N . LYS A 1 318 ? -0.084 9.102 5.898 1 91.75 318 LYS A N 1
ATOM 2561 C CA . LYS A 1 318 ? 0.34 7.703 5.844 1 91.75 318 LYS A CA 1
ATOM 2562 C C . LYS A 1 318 ? -0.396 6.949 4.738 1 91.75 318 LYS A C 1
ATOM 2564 O O . LYS A 1 318 ? 0.163 6.039 4.121 1 91.75 318 LYS A O 1
ATOM 2569 N N . GLN A 1 319 ? -1.561 7.305 4.488 1 90 319 GLN A N 1
ATOM 2570 C CA . GLN A 1 319 ? -2.389 6.602 3.512 1 90 319 GLN A CA 1
ATOM 2571 C C . GLN A 1 319 ? -2.012 6.996 2.088 1 90 319 GLN A C 1
ATOM 2573 O O . GLN A 1 319 ? -2.141 6.195 1.16 1 90 319 GLN A O 1
ATOM 2578 N N . ASN A 1 320 ? -1.557 8.172 1.924 1 93.94 320 ASN A N 1
ATOM 2579 C CA . ASN A 1 320 ? -1.451 8.68 0.56 1 93.94 320 ASN A CA 1
ATOM 2580 C C . ASN A 1 320 ? -0.002 8.719 0.086 1 93.94 320 ASN A C 1
ATOM 2582 O O . ASN A 1 320 ? 0.261 8.758 -1.117 1 93.94 320 ASN A O 1
ATOM 2586 N N . PHE A 1 321 ? 0.91 8.695 1.005 1 94.38 321 PHE A N 1
ATOM 2587 C CA . PHE A 1 321 ? 2.305 8.852 0.611 1 94.38 321 PHE A CA 1
ATOM 2588 C C . PHE A 1 321 ? 3.156 7.727 1.183 1 94.38 321 PHE A C 1
ATOM 2590 O O . PHE A 1 321 ? 2.787 7.109 2.184 1 94.38 321 PHE A O 1
ATOM 2597 N N . GLU A 1 322 ? 4.254 7.488 0.52 1 88.56 322 GLU A N 1
ATOM 2598 C CA . GLU A 1 322 ? 5.074 6.332 0.856 1 88.56 322 GLU A CA 1
ATOM 2599 C C . GLU A 1 322 ? 5.848 6.559 2.152 1 88.56 322 GLU A C 1
ATOM 2601 O O . GLU A 1 322 ? 6.848 7.281 2.166 1 88.56 322 GLU A O 1
ATOM 2606 N N . LEU A 1 323 ? 5.43 5.918 3.172 1 90.19 323 LEU A N 1
ATOM 2607 C CA . LEU A 1 323 ? 6.105 5.977 4.465 1 90.19 323 LEU A CA 1
ATOM 2608 C C . LEU A 1 323 ? 6.219 4.59 5.082 1 90.19 323 LEU A C 1
ATOM 2610 O O . LEU A 1 323 ? 6.402 4.457 6.293 1 90.19 323 LEU A O 1
ATOM 2614 N N . ARG A 1 324 ? 6.047 3.627 4.195 1 84.44 324 ARG A N 1
ATOM 2615 C CA . ARG A 1 324 ? 6.191 2.246 4.645 1 84.44 324 ARG A CA 1
ATOM 2616 C C . ARG A 1 324 ? 7.547 1.68 4.238 1 84.44 324 ARG A C 1
ATOM 2618 O O . ARG A 1 324 ? 8.219 1.034 5.047 1 84.44 324 ARG A O 1
ATOM 2625 N N . ASN A 1 325 ? 7.824 1.899 2.982 1 86.56 325 ASN A N 1
ATOM 2626 C CA . ASN A 1 325 ? 9.125 1.489 2.469 1 86.56 325 ASN A CA 1
ATOM 2627 C C . ASN A 1 325 ? 10.062 2.682 2.297 1 86.56 325 ASN A C 1
ATOM 2629 O O . ASN A 1 325 ? 9.812 3.557 1.465 1 86.56 325 ASN A O 1
ATOM 2633 N N . PHE A 1 326 ? 11.094 2.699 3.084 1 91 326 PHE A N 1
ATOM 2634 C CA . PHE A 1 326 ? 12.023 3.816 3 1 91 326 PHE A CA 1
ATOM 2635 C C . PHE A 1 326 ? 13.141 3.516 2.01 1 91 326 PHE A C 1
ATOM 2637 O O . PHE A 1 326 ? 13.648 2.391 1.959 1 91 326 PHE A O 1
ATOM 2644 N N . LEU A 1 327 ? 13.539 4.449 1.271 1 93 327 LEU A N 1
ATOM 2645 C CA . LEU A 1 327 ? 14.508 4.324 0.192 1 93 327 LEU A CA 1
ATOM 2646 C C . LEU A 1 327 ? 15.93 4.379 0.737 1 93 327 LEU A C 1
ATOM 2648 O O . LEU A 1 327 ? 16.891 4.164 -0.005 1 93 327 LEU A O 1
ATOM 2652 N N . SER A 1 328 ? 16.031 4.742 1.979 1 91.06 328 SER A N 1
ATOM 2653 C CA . SER A 1 328 ? 17.328 4.832 2.658 1 91.06 328 SER A CA 1
ATOM 2654 C C . SER A 1 328 ? 17.234 4.301 4.086 1 91.06 328 SER A C 1
ATOM 2656 O O . SER A 1 328 ? 16.188 4.418 4.734 1 91.06 328 SER A O 1
ATOM 2658 N N . ASP A 1 329 ? 18.328 3.727 4.512 1 85.5 329 ASP A N 1
ATOM 2659 C CA . ASP A 1 329 ? 18.391 3.234 5.887 1 85.5 329 ASP A CA 1
ATOM 2660 C C . ASP A 1 329 ? 19.062 4.25 6.805 1 85.5 329 ASP A C 1
ATOM 2662 O O . ASP A 1 329 ? 19.141 4.047 8.016 1 85.5 329 ASP A O 1
ATOM 2666 N N . SER A 1 330 ? 19.531 5.297 6.234 1 90.31 330 SER A N 1
ATOM 2667 C CA . SER A 1 330 ? 20.156 6.332 7.051 1 90.31 330 SER A CA 1
ATOM 2668 C C . SER A 1 330 ? 19.125 7.242 7.688 1 90.31 330 SER A C 1
ATOM 2670 O O . SER A 1 330 ? 18.031 7.441 7.133 1 90.31 330 SER A O 1
ATOM 2672 N N . GLU A 1 331 ? 19.5 7.762 8.852 1 89.94 331 GLU A N 1
ATOM 2673 C CA . GLU A 1 331 ? 18.609 8.711 9.508 1 89.94 331 GLU A CA 1
ATOM 2674 C C . GLU A 1 331 ? 18.297 9.891 8.602 1 89.94 331 GLU A C 1
ATOM 2676 O O . GLU A 1 331 ? 17.141 10.32 8.516 1 89.94 331 GLU A O 1
ATOM 2681 N N . ASN A 1 332 ? 19.281 10.398 7.945 1 93.94 332 ASN A N 1
ATOM 2682 C CA . ASN A 1 332 ? 19.125 11.523 7.031 1 93.94 332 ASN A CA 1
ATOM 2683 C C . ASN A 1 332 ? 18.156 11.188 5.898 1 93.94 332 ASN A C 1
ATOM 2685 O O . ASN A 1 332 ? 17.234 11.969 5.613 1 93.94 332 ASN A O 1
ATOM 2689 N N . GLY A 1 333 ? 18.375 10.039 5.305 1 94.31 333 GLY A N 1
ATOM 2690 C CA . GLY A 1 333 ? 17.5 9.617 4.223 1 94.31 333 GLY A CA 1
ATOM 2691 C C . GLY A 1 333 ? 16.062 9.43 4.66 1 94.31 333 GLY A C 1
ATOM 2692 O O . GLY A 1 333 ? 15.125 9.758 3.922 1 94.31 333 GLY A O 1
ATOM 2693 N N . ILE A 1 334 ? 15.875 8.906 5.828 1 93.06 334 ILE A N 1
ATOM 2694 C CA . ILE A 1 334 ? 14.539 8.703 6.387 1 93.06 334 ILE A CA 1
ATOM 2695 C C . ILE A 1 334 ? 13.859 10.047 6.609 1 93.06 334 ILE A C 1
ATOM 2697 O O . ILE A 1 334 ? 12.703 10.234 6.238 1 93.06 334 ILE A O 1
ATOM 2701 N N . LYS A 1 335 ? 14.57 10.953 7.184 1 95.38 335 LYS A N 1
ATOM 2702 C CA . LYS A 1 335 ? 14.023 12.289 7.422 1 95.38 335 LYS A CA 1
ATOM 2703 C C . LYS A 1 335 ? 13.664 12.977 6.109 1 95.38 335 LYS A C 1
ATOM 2705 O O . LYS A 1 335 ? 12.641 13.656 6.016 1 95.38 335 LYS A O 1
ATOM 2710 N N . ILE A 1 336 ? 14.484 12.812 5.059 1 97.06 336 ILE A N 1
ATOM 2711 C CA . ILE A 1 336 ? 14.219 13.391 3.746 1 97.06 336 ILE A CA 1
ATOM 2712 C C . ILE A 1 336 ? 12.867 12.891 3.229 1 97.06 336 ILE A C 1
ATOM 2714 O O . ILE A 1 336 ? 12.047 13.688 2.768 1 97.06 336 ILE A O 1
ATOM 2718 N N . GLN A 1 337 ? 12.648 11.602 3.307 1 96.75 337 GLN A N 1
ATOM 2719 C CA . GLN A 1 337 ? 11.422 11.008 2.799 1 96.75 337 GLN A CA 1
ATOM 2720 C C . GLN A 1 337 ? 10.211 11.492 3.592 1 96.75 337 GLN A C 1
ATOM 2722 O O . GLN A 1 337 ? 9.148 11.75 3.02 1 96.75 337 GLN A O 1
ATOM 2727 N N . ILE A 1 338 ? 10.336 11.641 4.902 1 96 338 ILE A N 1
ATOM 2728 C CA . ILE A 1 338 ? 9.25 12.133 5.746 1 96 338 ILE A CA 1
ATOM 2729 C C . ILE A 1 338 ? 8.922 13.578 5.383 1 96 338 ILE A C 1
ATOM 2731 O O . ILE A 1 338 ? 7.758 13.93 5.199 1 96 338 ILE A O 1
ATOM 2735 N N . TRP A 1 339 ? 9.914 14.383 5.273 1 97.81 339 TRP A N 1
ATOM 2736 C CA . TRP A 1 339 ? 9.703 15.773 4.895 1 97.81 339 TRP A CA 1
ATOM 2737 C C . TRP A 1 339 ? 9.062 15.875 3.516 1 97.81 339 TRP A C 1
ATOM 2739 O O . TRP A 1 339 ? 8.219 16.734 3.275 1 97.81 339 TRP A O 1
ATOM 2749 N N . MET A 1 340 ? 9.477 15.008 2.646 1 98.31 340 MET A N 1
ATOM 2750 C CA . MET A 1 340 ? 8.867 15 1.321 1 98.31 340 MET A CA 1
ATOM 2751 C C . MET A 1 340 ? 7.375 14.68 1.41 1 98.31 340 MET A C 1
ATOM 2753 O O . MET A 1 340 ? 6.559 15.312 0.733 1 98.31 340 MET A O 1
ATOM 2757 N N . ALA A 1 341 ? 7.043 13.695 2.203 1 97.75 341 ALA A N 1
ATOM 2758 C CA . ALA A 1 341 ? 5.637 13.359 2.398 1 97.75 341 ALA A CA 1
ATOM 2759 C C . ALA A 1 341 ? 4.855 14.562 2.922 1 97.75 341 ALA A C 1
ATOM 2761 O O . ALA A 1 341 ? 3.725 14.805 2.496 1 97.75 341 ALA A O 1
ATOM 2762 N N . LEU A 1 342 ? 5.473 15.305 3.834 1 97.56 342 LEU A N 1
ATOM 2763 C CA . LEU A 1 342 ? 4.848 16.5 4.402 1 97.56 342 LEU A CA 1
ATOM 2764 C C . LEU A 1 342 ? 4.684 17.578 3.346 1 97.56 342 LEU A C 1
ATOM 2766 O O . LEU A 1 342 ? 3.645 18.234 3.283 1 97.56 342 LEU A O 1
ATOM 2770 N N . ILE A 1 343 ? 5.684 17.75 2.508 1 98.44 343 ILE A N 1
ATOM 2771 C CA . ILE A 1 343 ? 5.625 18.734 1.427 1 98.44 343 ILE A CA 1
ATOM 2772 C C . ILE A 1 343 ? 4.5 18.375 0.463 1 98.44 343 ILE A C 1
ATOM 2774 O O . ILE A 1 343 ? 3.68 19.219 0.107 1 98.44 343 ILE A O 1
ATOM 2778 N N . LEU A 1 344 ? 4.465 17.109 0.1 1 98.56 344 LEU A N 1
ATOM 2779 C CA . LEU A 1 344 ? 3.424 16.641 -0.809 1 98.56 344 LEU A CA 1
ATOM 2780 C C . LEU A 1 344 ? 2.039 16.844 -0.205 1 98.56 344 LEU A C 1
ATOM 2782 O O . LEU A 1 344 ? 1.123 17.312 -0.886 1 98.56 344 LEU A O 1
ATOM 2786 N N . ASN A 1 345 ? 1.933 16.5 1.051 1 97.44 345 ASN A N 1
ATOM 2787 C CA . ASN A 1 345 ? 0.646 16.688 1.711 1 97.44 345 ASN A CA 1
ATOM 2788 C C . ASN A 1 345 ? 0.226 18.156 1.696 1 97.44 345 ASN A C 1
ATOM 2790 O O . ASN A 1 345 ? -0.945 18.469 1.474 1 97.44 345 ASN A O 1
ATOM 2794 N N . LEU A 1 346 ? 1.154 19.047 1.982 1 97.12 346 LEU A N 1
ATOM 2795 C CA . LEU A 1 346 ? 0.88 20.469 1.954 1 97.12 346 LEU A CA 1
ATOM 2796 C C . LEU A 1 346 ? 0.437 20.906 0.564 1 97.12 346 LEU A C 1
ATOM 2798 O O . LEU A 1 346 ? -0.577 21.609 0.42 1 97.12 346 LEU A O 1
ATOM 2802 N N . LEU A 1 347 ? 1.144 20.516 -0.491 1 97.69 347 LEU A N 1
ATOM 2803 C CA . LEU A 1 347 ? 0.828 20.891 -1.862 1 97.69 347 LEU A CA 1
ATOM 2804 C C . LEU A 1 347 ? -0.555 20.391 -2.264 1 97.69 347 LEU A C 1
ATOM 2806 O O . LEU A 1 347 ? -1.333 21.125 -2.877 1 97.69 347 LEU A O 1
ATOM 2810 N N . PHE A 1 348 ? -0.857 19.172 -1.918 1 97.31 348 PHE A N 1
ATOM 2811 C CA . PHE A 1 348 ? -2.154 18.609 -2.283 1 97.31 348 PHE A CA 1
ATOM 2812 C C . PHE A 1 348 ? -3.268 19.25 -1.464 1 97.31 348 PHE A C 1
ATOM 2814 O O . PHE A 1 348 ? -4.414 19.328 -1.916 1 97.31 348 PHE A O 1
ATOM 2821 N N . THR A 1 349 ? -2.939 19.672 -0.176 1 95 349 THR A N 1
ATOM 2822 C CA . THR A 1 349 ? -3.92 20.422 0.593 1 95 349 THR A CA 1
ATOM 2823 C C . THR A 1 349 ? -4.25 21.75 -0.102 1 95 349 THR A C 1
ATOM 2825 O O . THR A 1 349 ? -5.418 22.141 -0.168 1 95 349 THR A O 1
ATOM 2828 N N . VAL A 1 350 ? -3.244 22.391 -0.634 1 95.44 350 VAL A N 1
ATOM 2829 C CA . VAL A 1 350 ? -3.432 23.625 -1.385 1 95.44 350 VAL A CA 1
ATOM 2830 C C . VAL A 1 350 ? -4.297 23.359 -2.613 1 95.44 350 VAL A C 1
ATOM 2832 O O . VAL A 1 350 ? -5.266 24.078 -2.867 1 95.44 350 VAL A O 1
ATOM 2835 N N . LEU A 1 351 ? -3.971 22.344 -3.332 1 95.94 351 LEU A N 1
ATOM 2836 C CA . LEU A 1 351 ? -4.727 21.969 -4.523 1 95.94 351 LEU A CA 1
ATOM 2837 C C . LEU A 1 351 ? -6.172 21.641 -4.168 1 95.94 351 LEU A C 1
ATOM 2839 O O . LEU A 1 351 ? -7.098 22.016 -4.891 1 95.94 351 LEU A O 1
ATOM 2843 N N . HIS A 1 352 ? -6.332 20.938 -3.082 1 94.88 352 HIS A N 1
ATOM 2844 C CA . HIS A 1 352 ? -7.66 20.531 -2.621 1 94.88 352 HIS A CA 1
ATOM 2845 C C . HIS A 1 352 ? -8.523 21.766 -2.328 1 94.88 352 HIS A C 1
ATOM 2847 O O . HIS A 1 352 ? -9.719 21.766 -2.646 1 94.88 352 HIS A O 1
ATOM 2853 N N . LYS A 1 353 ? -7.938 22.719 -1.73 1 91.75 353 LYS A N 1
ATOM 2854 C CA . LYS A 1 353 ? -8.648 23.969 -1.462 1 91.75 353 LYS A CA 1
ATOM 2855 C C . LYS A 1 353 ? -9 24.688 -2.76 1 91.75 353 LYS A C 1
ATOM 2857 O O . LYS A 1 353 ? -10.102 25.234 -2.893 1 91.75 353 LYS A O 1
ATOM 2862 N N . ARG A 1 354 ? -8.125 24.688 -3.699 1 92.06 354 ARG A N 1
ATOM 2863 C CA . ARG A 1 354 ? -8.328 25.359 -4.977 1 92.06 354 ARG A CA 1
ATOM 2864 C C . ARG A 1 354 ? -9.508 24.766 -5.734 1 92.06 354 ARG A C 1
ATOM 2866 O O . ARG A 1 354 ? -10.211 25.469 -6.457 1 92.06 354 ARG A O 1
ATOM 2873 N N . ILE A 1 355 ? -9.641 23.484 -5.535 1 92.94 355 ILE A N 1
ATOM 2874 C CA . ILE A 1 355 ? -10.734 22.844 -6.254 1 92.94 355 ILE A CA 1
ATOM 2875 C C . ILE A 1 355 ? -11.984 22.797 -5.371 1 92.94 355 ILE A C 1
ATOM 2877 O O . ILE A 1 355 ? -12.906 22.016 -5.629 1 92.94 355 ILE A O 1
ATOM 2881 N N . LYS A 1 356 ? -11.984 23.484 -4.219 1 89.25 356 LYS A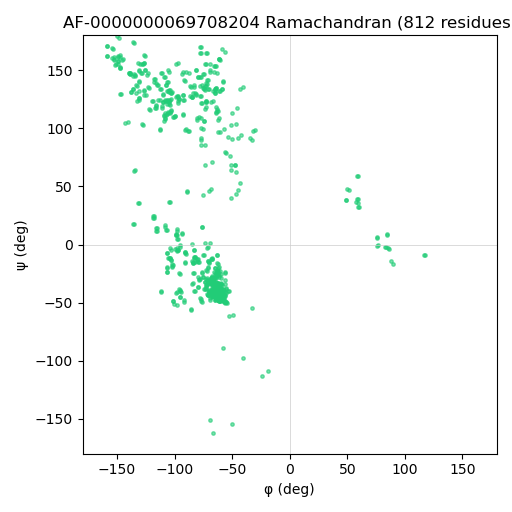 N 1
ATOM 2882 C CA . LYS A 1 356 ? -13.109 23.625 -3.303 1 89.25 356 LYS A CA 1
ATOM 2883 C C . LYS A 1 356 ? -13.57 22.266 -2.783 1 89.25 356 LYS A C 1
ATOM 2885 O O . LYS A 1 356 ? -14.766 21.984 -2.717 1 89.25 356 LYS A O 1
ATOM 2890 N N . GLU A 1 357 ? -12.609 21.438 -2.68 1 85.5 357 GLU A N 1
ATOM 2891 C CA . GLU A 1 357 ? -12.828 20.125 -2.092 1 85.5 357 GLU A CA 1
ATOM 2892 C C . GLU A 1 357 ? -13.883 19.344 -2.877 1 85.5 357 GLU A C 1
ATOM 2894 O O . GLU A 1 357 ? -14.688 18.609 -2.293 1 85.5 357 GLU A O 1
ATOM 2899 N N . ALA A 1 358 ? -13.805 19.5 -4.184 1 86.94 358 ALA A N 1
ATOM 2900 C CA . ALA A 1 358 ? -14.75 18.828 -5.086 1 86.94 358 ALA A CA 1
ATOM 2901 C C . ALA A 1 358 ? -14.492 17.328 -5.145 1 86.94 358 ALA A C 1
ATOM 2903 O O . ALA A 1 358 ? -15.359 16.562 -5.582 1 86.94 358 ALA A O 1
ATOM 2904 N N . GLU A 1 359 ? -13.352 16.953 -4.758 1 89.75 359 GLU A N 1
ATOM 2905 C CA . GLU A 1 359 ? -12.922 15.562 -4.766 1 89.75 359 GLU A CA 1
ATOM 2906 C C . GLU A 1 359 ? -12.359 15.148 -3.412 1 89.75 359 GLU A C 1
ATOM 2908 O O . GLU A 1 359 ? -11.805 15.977 -2.686 1 89.75 359 GLU A O 1
ATOM 2913 N N . ASP A 1 360 ? -12.586 13.906 -3.129 1 92.62 360 ASP A N 1
ATOM 2914 C CA . ASP A 1 360 ? -11.93 13.383 -1.932 1 92.62 360 ASP A CA 1
ATOM 2915 C C . ASP A 1 360 ? -10.414 13.539 -2.021 1 92.62 360 ASP A C 1
ATOM 2917 O O . ASP A 1 360 ? -9.828 13.32 -3.084 1 92.62 360 ASP A O 1
ATOM 2921 N N . PHE A 1 361 ? -9.805 13.898 -0.907 1 93.94 361 PHE A N 1
ATOM 2922 C CA . PHE A 1 361 ? -8.367 14.156 -0.86 1 93.94 361 PHE A CA 1
ATOM 2923 C C . PHE A 1 361 ? -7.582 12.961 -1.391 1 93.94 361 PHE A C 1
ATOM 2925 O O . PHE A 1 361 ? -6.727 13.117 -2.266 1 93.94 361 PHE A O 1
ATOM 2932 N N . SER A 1 362 ? -7.867 11.789 -0.905 1 93.75 362 SER A N 1
ATOM 2933 C CA . SER A 1 362 ? -7.129 10.594 -1.294 1 93.75 362 SER A CA 1
ATOM 2934 C C . SER A 1 362 ? -7.305 10.289 -2.779 1 93.75 362 SER A C 1
ATOM 2936 O O . SER A 1 362 ? -6.34 9.945 -3.465 1 93.75 362 SER A O 1
ATOM 2938 N N . THR A 1 363 ? -8.477 10.391 -3.258 1 93 363 THR A N 1
ATOM 2939 C CA . THR A 1 363 ? -8.742 10.18 -4.676 1 93 363 THR A CA 1
ATOM 2940 C C . THR A 1 363 ? -7.953 11.164 -5.527 1 93 363 THR A C 1
ATOM 2942 O O . THR A 1 363 ? -7.383 10.789 -6.559 1 93 363 THR A O 1
ATOM 2945 N N . MET A 1 364 ? -7.934 12.391 -5.09 1 95.94 364 MET A N 1
ATOM 2946 C CA . MET A 1 364 ? -7.168 13.414 -5.797 1 95.94 364 MET A CA 1
ATOM 2947 C C . MET A 1 364 ? -5.699 13.023 -5.898 1 95.94 364 MET A C 1
ATOM 2949 O O . MET A 1 364 ? -5.113 13.078 -6.98 1 95.94 364 MET A O 1
ATOM 2953 N N . VAL A 1 365 ? -5.164 12.586 -4.797 1 97 365 VAL A N 1
ATOM 2954 C CA . VAL A 1 365 ? -3.754 12.219 -4.762 1 97 365 VAL A CA 1
ATOM 2955 C C . VAL A 1 365 ? -3.512 11.023 -5.684 1 97 365 VAL A C 1
ATOM 2957 O O . VAL A 1 365 ? -2.57 11.023 -6.48 1 97 365 VAL A O 1
ATOM 2960 N N . MET A 1 366 ? -4.355 10.094 -5.648 1 94.81 366 MET A N 1
ATOM 2961 C CA . MET A 1 366 ? -4.168 8.859 -6.414 1 94.81 366 MET A CA 1
ATOM 2962 C C . MET A 1 366 ? -4.32 9.125 -7.906 1 94.81 366 MET A C 1
ATOM 2964 O O . MET A 1 366 ? -3.586 8.555 -8.719 1 94.81 366 MET A O 1
ATOM 2968 N N . VAL A 1 367 ? -5.262 9.922 -8.25 1 95.06 367 VAL A N 1
ATOM 2969 C CA . VAL A 1 367 ? -5.453 10.273 -9.656 1 95.06 367 VAL A CA 1
ATOM 2970 C C . VAL A 1 367 ? -4.207 10.984 -10.18 1 95.06 367 VAL A C 1
ATOM 2972 O O . VAL A 1 367 ? -3.727 10.672 -11.273 1 95.06 367 VAL A O 1
ATOM 2975 N N . ALA A 1 368 ? -3.727 11.906 -9.406 1 96.94 368 ALA A N 1
ATOM 2976 C CA . ALA A 1 368 ? -2.512 12.609 -9.812 1 96.94 368 ALA A CA 1
ATOM 2977 C C . ALA A 1 368 ? -1.333 11.648 -9.93 1 96.94 368 ALA A C 1
ATOM 2979 O O . ALA A 1 368 ? -0.629 11.641 -10.938 1 96.94 368 ALA A O 1
ATOM 2980 N N . ALA A 1 369 ? -1.166 10.805 -8.922 1 96.69 369 ALA A N 1
ATOM 2981 C CA . ALA A 1 369 ? -0.029 9.891 -8.828 1 96.69 369 ALA A CA 1
ATOM 2982 C C . ALA A 1 369 ? -0.007 8.922 -10.008 1 96.69 369 ALA A C 1
ATOM 2984 O O . ALA A 1 369 ? 1.062 8.562 -10.5 1 96.69 369 ALA A O 1
ATOM 2985 N N . LYS A 1 370 ? -1.112 8.523 -10.477 1 95.25 370 LYS A N 1
ATOM 2986 C CA . LYS A 1 370 ? -1.201 7.492 -11.508 1 95.25 370 LYS A CA 1
ATOM 2987 C C . LYS A 1 370 ? -1.199 8.109 -12.906 1 95.25 370 LYS A C 1
ATOM 2989 O O . LYS A 1 370 ? -1.103 7.398 -13.906 1 95.25 370 LYS A O 1
ATOM 2994 N N . ASN A 1 371 ? -1.26 9.438 -12.984 1 95.19 371 ASN A N 1
ATOM 2995 C CA . ASN A 1 371 ? -1.354 10.102 -14.281 1 95.19 371 ASN A CA 1
ATOM 2996 C C . ASN A 1 371 ? -0.345 11.234 -14.406 1 95.19 371 ASN A C 1
ATOM 2998 O O . ASN A 1 371 ? -0.637 12.266 -15.016 1 95.19 371 ASN A O 1
ATOM 3002 N N . LEU A 1 372 ? 0.792 11.078 -13.867 1 95.06 372 LEU A N 1
ATOM 3003 C CA . LEU A 1 372 ? 1.806 12.117 -13.781 1 95.06 372 LEU A CA 1
ATOM 3004 C C . LEU A 1 372 ? 2.252 12.562 -15.164 1 95.06 372 LEU A C 1
ATOM 3006 O O . LEU A 1 372 ? 2.66 13.711 -15.352 1 95.06 372 LEU A O 1
ATOM 3010 N N . CYS A 1 373 ? 2.129 11.68 -16.172 1 92.19 373 CYS A N 1
ATOM 3011 C CA . CYS A 1 373 ? 2.639 11.984 -17.5 1 92.19 373 CYS A CA 1
ATOM 3012 C C . CYS A 1 373 ? 1.539 12.555 -18.391 1 92.19 373 CYS A C 1
ATOM 3014 O O . CYS A 1 373 ? 1.795 12.93 -19.531 1 92.19 373 CYS A O 1
ATOM 3016 N N . SER A 1 374 ? 0.356 12.656 -17.891 1 92.31 374 SER A N 1
ATOM 3017 C CA . SER A 1 374 ? -0.768 13.188 -18.656 1 92.31 374 SER A CA 1
ATOM 3018 C C . SER A 1 374 ? -0.674 14.703 -18.797 1 92.31 374 SER A C 1
ATOM 3020 O O . SER A 1 374 ? -0.271 15.398 -17.859 1 92.31 374 SER A O 1
ATOM 3022 N N . TYR A 1 375 ? -1.121 15.227 -19.891 1 90.88 375 TYR A N 1
ATOM 3023 C CA . TYR A 1 375 ? -1.091 16.656 -20.156 1 90.88 375 TYR A CA 1
ATOM 3024 C C . TYR A 1 375 ? -2.443 17.297 -19.859 1 90.88 375 TYR A C 1
ATOM 3026 O O . TYR A 1 375 ? -2.666 18.469 -20.156 1 90.88 375 TYR A O 1
ATOM 3034 N N . VAL A 1 376 ? -3.258 16.547 -19.281 1 92.75 376 VAL A N 1
ATOM 3035 C CA . VAL A 1 376 ? -4.555 17.062 -18.875 1 92.75 376 VAL A CA 1
ATOM 3036 C C . VAL A 1 376 ? -4.379 18 -17.672 1 92.75 376 VAL A C 1
ATOM 3038 O O . VAL A 1 376 ? -3.582 17.719 -16.781 1 92.75 376 VAL A O 1
ATOM 3041 N N . SER A 1 377 ? -5.094 19.094 -17.688 1 94.75 377 SER A N 1
ATOM 3042 C CA . SER A 1 377 ? -5.113 19.953 -16.5 1 94.75 377 SER A CA 1
ATOM 3043 C C . SER A 1 377 ? -5.715 19.219 -15.305 1 94.75 377 SER A C 1
ATOM 3045 O O . SER A 1 377 ? -6.914 18.938 -15.289 1 94.75 377 SER A O 1
ATOM 3047 N N . LEU A 1 378 ? -4.906 19.016 -14.344 1 94.88 378 LEU A N 1
ATOM 3048 C CA . LEU A 1 378 ? -5.363 18.25 -13.18 1 94.88 378 LEU A CA 1
ATOM 3049 C C . LEU A 1 378 ? -6.5 18.984 -12.469 1 94.88 378 LEU A C 1
ATOM 3051 O O . LEU A 1 378 ? -7.523 18.375 -12.148 1 94.88 378 LEU A O 1
ATOM 3055 N N . GLU A 1 379 ? -6.391 20.281 -12.242 1 94.62 379 GLU A N 1
ATOM 3056 C CA . GLU A 1 379 ? -7.398 21.078 -11.547 1 94.62 379 GLU A CA 1
ATOM 3057 C C . GLU A 1 379 ? -8.727 21.062 -12.297 1 94.62 379 GLU A C 1
ATOM 3059 O O . GLU A 1 379 ? -9.773 20.812 -11.703 1 94.62 379 GLU A O 1
ATOM 3064 N N . LYS A 1 380 ? -8.672 21.266 -13.578 1 93.31 380 LYS A N 1
ATOM 3065 C CA . LYS A 1 380 ? -9.891 21.297 -14.383 1 93.31 380 LYS A CA 1
ATOM 3066 C C . LYS A 1 380 ? -10.547 19.922 -14.438 1 93.31 380 LYS A C 1
ATOM 3068 O O . LYS A 1 380 ? -11.773 19.812 -14.391 1 93.31 380 LYS A O 1
ATOM 3073 N N . PHE A 1 381 ? -9.695 18.969 -14.586 1 93.5 381 PHE A N 1
ATOM 3074 C CA . PHE A 1 381 ? -10.219 17.609 -14.633 1 93.5 381 PHE A CA 1
ATOM 3075 C C . PHE A 1 381 ? -10.945 17.266 -13.336 1 93.5 381 PHE A C 1
ATOM 3077 O O . PHE A 1 381 ? -12.023 16.672 -13.359 1 93.5 381 PHE A O 1
ATOM 3084 N N . LEU A 1 382 ? -10.336 17.594 -12.18 1 92.69 382 LEU A N 1
ATOM 3085 C CA . LEU A 1 382 ? -10.914 17.266 -10.883 1 92.69 382 LEU A CA 1
ATOM 3086 C C . LEU A 1 382 ? -12.195 18.062 -10.633 1 92.69 382 LEU A C 1
ATOM 3088 O O . LEU A 1 382 ? -13.117 17.578 -9.977 1 92.69 382 LEU A O 1
ATOM 3092 N N . LEU A 1 383 ? -12.312 19.234 -11.188 1 92.06 383 LEU A N 1
ATOM 3093 C CA . LEU A 1 383 ? -13.484 20.094 -11.016 1 92.06 383 LEU A CA 1
ATOM 3094 C C . LEU A 1 383 ? -14.617 19.641 -11.93 1 92.06 383 LEU A C 1
ATOM 3096 O O . LEU A 1 383 ? -15.789 19.672 -11.539 1 92.06 383 LEU A O 1
ATOM 3100 N N . PHE A 1 384 ? -14.188 19.188 -13.156 1 90.62 384 PHE A N 1
ATOM 3101 C CA . PHE A 1 384 ? -15.203 18.875 -14.156 1 90.62 384 PHE A CA 1
ATOM 3102 C C . PHE A 1 384 ? -14.906 17.547 -14.844 1 90.62 384 PHE A C 1
ATOM 3104 O O . PHE A 1 384 ? -14.766 17.5 -16.062 1 90.62 384 PHE A O 1
ATOM 3111 N N . PRO A 1 385 ? -14.945 16.5 -14.094 1 87.31 385 PRO A N 1
ATOM 3112 C CA . PRO A 1 385 ? -14.602 15.211 -14.711 1 87.31 385 PRO A CA 1
ATOM 3113 C C . PRO A 1 385 ? -15.586 14.789 -15.797 1 87.31 385 PRO A C 1
ATOM 3115 O O . PRO A 1 385 ? -15.172 14.266 -16.828 1 87.31 385 PRO A O 1
ATOM 3118 N N . GLU A 1 386 ? -16.875 15.023 -15.562 1 85.12 386 GLU A N 1
ATOM 3119 C CA . GLU A 1 386 ? -17.891 14.633 -16.531 1 85.12 386 GLU A CA 1
ATOM 3120 C C . GLU A 1 386 ? -17.719 15.391 -17.844 1 85.12 386 GLU A C 1
ATOM 3122 O O . GLU A 1 386 ? -17.906 14.828 -18.922 1 85.12 386 GLU A O 1
ATOM 3127 N N . ALA A 1 387 ? -17.438 16.672 -17.719 1 87.25 387 ALA A N 1
ATOM 3128 C CA . ALA A 1 387 ? -17.203 17.469 -18.906 1 87.25 387 ALA A CA 1
ATOM 3129 C C . ALA A 1 387 ? -16 16.953 -19.688 1 87.25 387 ALA A C 1
ATOM 3131 O O . ALA A 1 387 ? -16.016 16.969 -20.922 1 87.25 387 ALA A O 1
ATOM 3132 N N . TYR A 1 388 ? -15.008 16.562 -19 1 87.38 388 TYR A N 1
ATOM 3133 C CA . TYR A 1 388 ? -13.828 16 -19.656 1 87.38 388 TYR A CA 1
ATOM 3134 C C . TYR A 1 388 ? -14.18 14.727 -20.406 1 87.38 388 TYR A C 1
ATOM 3136 O O . TYR A 1 388 ? -13.789 14.547 -21.562 1 87.38 388 TYR A O 1
ATOM 3144 N N . PHE A 1 389 ? -14.891 13.859 -19.781 1 83.12 389 PHE A N 1
ATOM 3145 C CA . PHE A 1 389 ? -15.258 12.578 -20.375 1 83.12 389 PHE A CA 1
ATOM 3146 C C . PHE A 1 389 ? -16.078 12.789 -21.641 1 83.12 389 PHE A C 1
ATOM 3148 O O . PHE A 1 389 ? -15.883 12.094 -22.641 1 83.12 389 PHE A O 1
ATOM 3155 N N . LYS A 1 390 ? -16.938 13.68 -21.594 1 80.88 390 LYS A N 1
ATOM 3156 C CA . LYS A 1 390 ? -17.766 14 -22.75 1 80.88 390 LYS A CA 1
ATOM 3157 C C . LYS A 1 390 ? -16.922 14.531 -23.906 1 80.88 390 LYS A C 1
ATOM 3159 O O . LYS A 1 390 ? -17.203 14.242 -25.062 1 80.88 390 LYS A O 1
ATOM 3164 N N . SER A 1 391 ? -15.93 15.211 -23.578 1 82.5 391 SER A N 1
ATOM 3165 C CA . SER A 1 391 ? -15.078 15.82 -24.609 1 82.5 391 SER A CA 1
ATOM 3166 C C . SER A 1 391 ? -14.273 14.758 -25.359 1 82.5 391 SER A C 1
ATOM 3168 O O . SER A 1 391 ? -13.922 14.953 -26.516 1 82.5 391 SER A O 1
ATOM 3170 N N . ILE A 1 392 ? -13.914 13.664 -24.75 1 77.94 392 ILE A N 1
ATO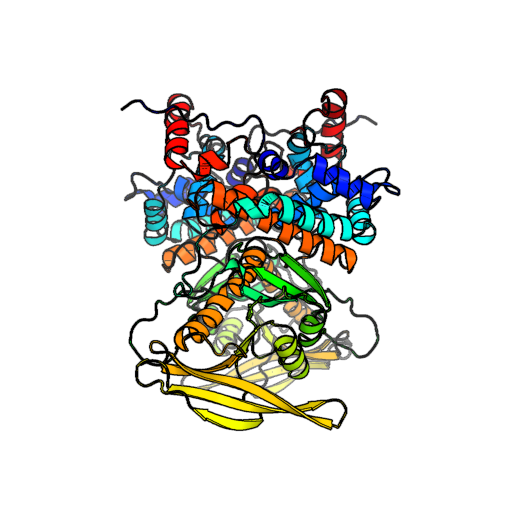M 3171 C CA . ILE A 1 392 ? -13.117 12.609 -25.359 1 77.94 392 ILE A CA 1
ATOM 3172 C C . ILE A 1 392 ? -13.992 11.773 -26.281 1 77.94 392 ILE A C 1
ATOM 3174 O O . ILE A 1 392 ? -13.586 11.453 -27.406 1 77.94 392 ILE A O 1
ATOM 3178 N N . PHE A 1 393 ? -15.125 11.328 -25.906 1 71.25 393 PHE A N 1
ATOM 3179 C CA . PHE A 1 393 ? -15.977 10.43 -26.672 1 71.25 393 PHE A CA 1
ATOM 3180 C C . PHE A 1 393 ? -16.641 11.164 -27.828 1 71.25 393 PHE A C 1
ATOM 3182 O O . PHE A 1 393 ? -16.938 10.57 -28.859 1 71.25 393 PHE A O 1
ATOM 3189 N N . GLN A 1 394 ? -16.906 12.32 -27.656 1 62 394 GLN A N 1
ATOM 3190 C CA . GLN A 1 394 ? -17.422 13.086 -28.781 1 62 394 GLN A CA 1
ATOM 3191 C C . GLN A 1 394 ? -16.375 13.195 -29.891 1 62 394 GLN A C 1
ATOM 3193 O O . GLN A 1 394 ? -16.703 13.117 -31.078 1 62 394 GLN A O 1
ATOM 3198 N N . LYS A 1 395 ? -15.195 13.234 -29.562 1 56.94 395 LYS A N 1
ATOM 3199 C CA . LYS A 1 395 ? -14.125 13.406 -30.531 1 56.94 395 LYS A CA 1
ATOM 3200 C C . LYS A 1 395 ? -13.688 12.07 -31.125 1 56.94 395 LYS A C 1
ATOM 3202 O O . LYS A 1 395 ? -13.531 11.938 -32.344 1 56.94 395 LYS A O 1
ATOM 3207 N N . ASP A 1 396 ? -13.266 11.07 -30.281 1 56.84 396 ASP A N 1
ATOM 3208 C CA . ASP A 1 396 ? -12.516 9.891 -30.703 1 56.84 396 ASP A CA 1
ATOM 3209 C C . ASP A 1 396 ? -13.453 8.812 -31.25 1 56.84 396 ASP A C 1
ATOM 3211 O O . ASP A 1 396 ? -13.086 8.062 -32.156 1 56.84 396 ASP A O 1
ATOM 3215 N N . LEU A 1 397 ? -14.719 8.5 -30.672 1 52.19 397 LEU A N 1
ATOM 3216 C CA . LEU A 1 397 ? -15.57 7.461 -31.25 1 52.19 397 LEU A CA 1
ATOM 3217 C C . LEU A 1 397 ? -15.859 7.742 -32.719 1 52.19 397 LEU A C 1
ATOM 3219 O O . LEU A 1 397 ? -16.094 6.816 -33.5 1 52.19 397 LEU A O 1
ATOM 3223 N N . GLN A 1 398 ? -15.898 8.914 -33.094 1 47.88 398 GLN A N 1
ATOM 3224 C CA . GLN A 1 398 ? -16.188 9.156 -34.5 1 47.88 398 GLN A CA 1
ATOM 3225 C C . GLN A 1 398 ? -15.047 8.656 -35.375 1 47.88 398 GLN A C 1
ATOM 3227 O O . GLN A 1 398 ? -15.281 8.242 -36.5 1 47.88 398 GLN A O 1
ATOM 3232 N N . ASN A 1 399 ? -13.859 8.734 -34.938 1 48.5 399 ASN A N 1
ATOM 3233 C CA . ASN A 1 399 ? -12.766 8.469 -35.844 1 48.5 399 ASN A CA 1
ATOM 3234 C C . ASN A 1 399 ? -12.242 7.043 -35.719 1 48.5 399 ASN A C 1
ATOM 3236 O O . ASN A 1 399 ? -11.5 6.562 -36.562 1 48.5 399 ASN A O 1
ATOM 3240 N N . MET A 1 400 ? -12.109 6.48 -34.625 1 47.19 400 MET A N 1
ATOM 3241 C CA . MET A 1 400 ? -11.211 5.344 -34.438 1 47.19 400 MET A CA 1
ATOM 3242 C C . MET A 1 400 ? -11.914 4.031 -34.75 1 47.19 400 MET A C 1
ATOM 3244 O O . MET A 1 400 ? -13.008 3.771 -34.281 1 47.19 400 MET A O 1
ATOM 3248 N N . GLN A 1 401 ? -11.656 3.594 -36 1 40.75 401 GLN A N 1
ATOM 3249 C CA . GLN A 1 401 ? -11.891 2.199 -36.344 1 40.75 401 GLN A CA 1
ATOM 3250 C C . GLN A 1 401 ? -11.359 1.255 -35.281 1 40.75 401 GLN A C 1
ATOM 3252 O O . GLN A 1 401 ? -10.18 1.298 -34.938 1 40.75 401 GLN A O 1
ATOM 3257 N N . THR A 1 402 ? -12.086 0.869 -34.344 1 40.62 402 THR A N 1
ATOM 3258 C CA . THR A 1 402 ? -11.812 -0.029 -33.219 1 40.62 402 THR A CA 1
ATOM 3259 C C . THR A 1 402 ? -11.102 -1.291 -33.719 1 40.62 402 THR A C 1
ATOM 3261 O O . THR A 1 402 ? -11.672 -2.076 -34.469 1 40.62 402 THR A O 1
ATOM 3264 N N . GLN A 1 403 ? -9.938 -1.207 -34.281 1 38.66 403 GLN A N 1
ATOM 3265 C CA . GLN A 1 403 ? -9.312 -2.51 -34.469 1 38.66 403 GLN A CA 1
ATOM 3266 C C . GLN A 1 403 ? -9.164 -3.27 -33.156 1 38.66 403 GLN A C 1
ATOM 3268 O O . GLN A 1 403 ? -8.609 -2.74 -32.188 1 38.66 403 GLN A O 1
ATOM 3273 N N . LEU A 1 404 ? -9.945 -4.066 -32.938 1 38.12 404 LEU A N 1
ATOM 3274 C CA . LEU A 1 404 ? -10.023 -4.957 -31.781 1 38.12 404 LEU A CA 1
ATOM 3275 C C . LEU A 1 404 ? -8.664 -5.566 -31.469 1 38.12 404 LEU A C 1
ATOM 3277 O O . LEU A 1 404 ? -7.918 -5.938 -32.375 1 38.12 404 LEU A O 1
ATOM 3281 N N . PHE A 1 405 ? -8.102 -5.32 -30.359 1 39.06 405 PHE A N 1
ATOM 3282 C CA . PHE A 1 405 ? -6.879 -5.75 -29.688 1 39.06 405 PHE A CA 1
ATOM 3283 C C . PHE A 1 405 ? -6.547 -7.195 -30.047 1 39.06 405 PHE A C 1
ATOM 3285 O O . PHE A 1 405 ? -5.383 -7.598 -30 1 39.06 405 PHE A O 1
ATOM 3292 N N . LEU A 1 406 ? -7.5 -8.164 -29.844 1 35.66 406 LEU A N 1
ATOM 3293 C CA . LEU A 1 406 ? -7.074 -9.539 -29.625 1 35.66 406 LEU A CA 1
ATOM 3294 C C . LEU A 1 406 ? -6.641 -10.195 -30.922 1 35.66 406 LEU A C 1
ATOM 3296 O O . LEU A 1 406 ? -6.656 -11.422 -31.047 1 35.66 406 LEU A O 1
ATOM 3300 N N . SER A 1 407 ? -6.43 -9.398 -31.891 1 30.78 407 SER A N 1
ATOM 3301 C CA . SER A 1 407 ? -6.055 -10.062 -33.125 1 30.78 407 SER A CA 1
ATOM 3302 C C . SER A 1 407 ? -4.609 -10.547 -33.094 1 30.78 407 SER A C 1
ATOM 3304 O O . SER A 1 407 ? -3.68 -9.734 -33.125 1 30.78 407 SER A O 1
ATOM 3306 N N . GLY A 1 408 ? -3.959 -11.141 -32.125 1 26.48 408 GLY A N 1
ATOM 3307 C CA . GLY A 1 408 ? -2.889 -11.961 -32.656 1 26.48 408 GLY A CA 1
ATOM 3308 C C . GLY A 1 408 ? -3.338 -12.82 -33.812 1 26.48 408 GLY A C 1
ATOM 3309 O O . GLY A 1 408 ? -4.52 -13.141 -33.938 1 26.48 408 GLY A O 1
ATOM 3310 N N . MET B 1 1 ? 32.469 -1.88 -32.438 1 26.3 1 MET B N 1
ATOM 3311 C CA . MET B 1 1 ? 31.391 -2.592 -31.734 1 26.3 1 MET B CA 1
ATOM 3312 C C . MET B 1 1 ? 30.016 -2.125 -32.219 1 26.3 1 MET B C 1
ATOM 3314 O O . MET B 1 1 ? 29.703 -0.936 -32.188 1 26.3 1 MET B O 1
ATOM 3318 N N . SER B 1 2 ? 29.469 -2.734 -33.125 1 35.09 2 SER B N 1
ATOM 3319 C CA . SER B 1 2 ? 28.234 -2.406 -33.844 1 35.09 2 SER B CA 1
ATOM 3320 C C . SER B 1 2 ? 27.094 -2.113 -32.906 1 35.09 2 SER B C 1
ATOM 3322 O O . SER B 1 2 ? 26.797 -2.91 -32 1 35.09 2 SER B O 1
ATOM 3324 N N . GLN B 1 3 ? 26.875 -0.917 -32.5 1 40.84 3 GLN B N 1
ATOM 3325 C CA . GLN B 1 3 ? 25.859 -0.443 -31.562 1 40.84 3 GLN B CA 1
ATOM 3326 C C . GLN B 1 3 ? 24.484 -1.013 -31.906 1 40.84 3 GLN B C 1
ATOM 3328 O O . GLN B 1 3 ? 23.953 -0.76 -33 1 40.84 3 GLN B O 1
ATOM 3333 N N . VAL B 1 4 ? 24.234 -2.242 -31.766 1 40.94 4 VAL B N 1
ATOM 3334 C CA . VAL B 1 4 ? 22.953 -2.902 -31.969 1 40.94 4 VAL B CA 1
ATOM 3335 C C . VAL B 1 4 ? 21.812 -1.957 -31.594 1 40.94 4 VAL B C 1
ATOM 3337 O O . VAL B 1 4 ? 21.703 -1.545 -30.438 1 40.94 4 VAL B O 1
ATOM 3340 N N . LYS B 1 5 ? 21.266 -1.155 -32.469 1 55.62 5 LYS B N 1
ATOM 3341 C CA . LYS B 1 5 ? 20.156 -0.202 -32.406 1 55.62 5 LYS B CA 1
ATOM 3342 C C . LYS B 1 5 ? 18.875 -0.871 -31.922 1 55.62 5 LYS B C 1
ATOM 3344 O O . LYS B 1 5 ? 18.281 -1.682 -32.625 1 55.62 5 LYS B O 1
ATOM 3349 N N . HIS B 1 6 ? 18.641 -1.143 -30.516 1 68.25 6 HIS B N 1
ATOM 3350 C CA . HIS B 1 6 ? 17.375 -1.676 -30 1 68.25 6 HIS B CA 1
ATOM 3351 C C . HIS B 1 6 ? 16.219 -0.705 -30.234 1 68.25 6 HIS B C 1
ATOM 3353 O O . HIS B 1 6 ? 16.359 0.497 -30 1 68.25 6 HIS B O 1
ATOM 3359 N N . LYS B 1 7 ? 15.211 -1.064 -31.031 1 76.94 7 LYS B N 1
ATOM 3360 C CA . LYS B 1 7 ? 13.992 -0.271 -31.188 1 76.94 7 LYS B CA 1
ATOM 3361 C C . LYS B 1 7 ? 13.078 -0.402 -29.984 1 76.94 7 LYS B C 1
ATOM 3363 O O . LYS B 1 7 ? 12.383 -1.409 -29.828 1 76.94 7 LYS B O 1
ATOM 3368 N N . PHE B 1 8 ? 13.125 0.566 -29.094 1 87.56 8 PHE B N 1
ATOM 3369 C CA . PHE B 1 8 ? 12.445 0.496 -27.797 1 87.56 8 PHE B CA 1
ATOM 3370 C C . PHE B 1 8 ? 10.984 0.926 -27.938 1 87.56 8 PHE B C 1
ATOM 3372 O O . PHE B 1 8 ? 10.18 0.682 -27.047 1 87.56 8 PHE B O 1
ATOM 3379 N N . LEU B 1 9 ? 10.68 1.521 -28.938 1 85 9 LEU B N 1
ATOM 3380 C CA . LEU B 1 9 ? 9.297 1.969 -29.109 1 85 9 LEU B CA 1
ATOM 3381 C C . LEU B 1 9 ? 8.422 0.843 -29.641 1 85 9 LEU B C 1
ATOM 3383 O O . LEU B 1 9 ? 8.82 0.124 -30.562 1 85 9 LEU B O 1
ATOM 3387 N N . SER B 1 10 ? 7.395 0.788 -28.891 1 81.06 10 SER B N 1
ATOM 3388 C CA . SER B 1 10 ? 6.379 -0.169 -29.312 1 81.06 10 SER B CA 1
ATOM 3389 C C . SER B 1 10 ? 5.18 0.539 -29.938 1 81.06 10 SER B C 1
ATOM 3391 O O . SER B 1 10 ? 5 1.744 -29.75 1 81.06 10 SER B O 1
ATOM 3393 N N . GLY B 1 11 ? 4.477 -0.051 -30.891 1 81.94 11 GLY B N 1
ATOM 3394 C CA . GLY B 1 11 ? 3.248 0.478 -31.469 1 81.94 11 GLY B CA 1
ATOM 3395 C C . GLY B 1 11 ? 2.068 0.408 -30.516 1 81.94 11 GLY B C 1
ATOM 3396 O O . GLY B 1 11 ? 1.004 0.962 -30.797 1 81.94 11 GLY B O 1
ATOM 3397 N N . HIS B 1 12 ? 2.307 -0.155 -29.312 1 88.44 12 HIS B N 1
ATOM 3398 C CA . HIS B 1 12 ? 1.241 -0.342 -28.328 1 88.44 12 HIS B CA 1
ATOM 3399 C C . HIS B 1 12 ? 1.682 0.111 -26.938 1 88.44 12 HIS B C 1
ATOM 3401 O O . HIS B 1 12 ? 2.836 -0.087 -26.562 1 88.44 12 HIS B O 1
ATOM 3407 N N . PRO B 1 13 ? 0.785 0.807 -26.25 1 92.5 13 PRO B N 1
ATOM 3408 C CA . PRO B 1 13 ? 1.124 1.126 -24.859 1 92.5 13 PRO B CA 1
ATOM 3409 C C . PRO B 1 13 ? 1.31 -0.119 -24 1 92.5 13 PRO B C 1
ATOM 3411 O O . PRO B 1 13 ? 0.851 -1.204 -24.359 1 92.5 13 PRO B O 1
ATOM 3414 N N . ILE B 1 14 ? 1.952 -0.017 -22.938 1 94.94 14 ILE B N 1
ATOM 3415 C CA . ILE B 1 14 ? 2.33 -1.139 -22.094 1 94.94 14 ILE B CA 1
ATOM 3416 C C . ILE B 1 14 ? 1.08 -1.898 -21.656 1 94.94 14 ILE B C 1
ATOM 3418 O O . ILE B 1 14 ? 1.091 -3.129 -21.578 1 94.94 14 ILE B O 1
ATOM 3422 N N . ILE B 1 15 ? -0.044 -1.198 -21.359 1 94.38 15 ILE B N 1
ATOM 3423 C CA . ILE B 1 15 ? -1.269 -1.88 -20.953 1 94.38 15 ILE B CA 1
ATOM 3424 C C . ILE B 1 15 ? -1.735 -2.809 -22.078 1 94.38 15 ILE B C 1
ATOM 3426 O O . ILE B 1 15 ? -2.166 -3.936 -21.812 1 94.38 15 ILE B O 1
ATOM 3430 N N . ALA B 1 16 ? -1.58 -2.361 -23.234 1 92.38 16 ALA B N 1
ATOM 3431 C CA . ALA B 1 16 ? -1.951 -3.182 -24.391 1 92.38 16 ALA B CA 1
ATOM 3432 C C . ALA B 1 16 ? -0.993 -4.359 -24.547 1 92.38 16 ALA B C 1
ATOM 3434 O O . ALA B 1 16 ? -1.406 -5.453 -24.953 1 92.38 16 ALA B O 1
ATOM 3435 N N . GLN B 1 17 ? 0.285 -4.113 -24.328 1 94.38 17 GLN B N 1
ATOM 3436 C CA . GLN B 1 17 ? 1.272 -5.188 -24.391 1 94.38 17 GLN B CA 1
ATOM 3437 C C . GLN B 1 17 ? 0.938 -6.293 -23.391 1 94.38 17 GLN B C 1
ATOM 3439 O O . GLN B 1 17 ? 1.039 -7.477 -23.703 1 94.38 17 GLN B O 1
ATOM 3444 N N . LEU B 1 18 ? 0.49 -5.93 -22.219 1 95.94 18 LEU B N 1
ATOM 3445 C CA . LEU B 1 18 ? 0.132 -6.895 -21.188 1 95.94 18 LEU B CA 1
ATOM 3446 C C . LEU B 1 18 ? -1.143 -7.645 -21.547 1 95.94 18 LEU B C 1
ATOM 3448 O O . LEU B 1 18 ? -1.215 -8.867 -21.406 1 95.94 18 LEU B O 1
ATOM 3452 N N . LEU B 1 19 ? -2.127 -6.906 -22.031 1 93.81 19 LEU B N 1
ATOM 3453 C CA . LEU B 1 19 ? -3.396 -7.512 -22.422 1 93.81 19 LEU B CA 1
ATOM 3454 C C . LEU B 1 19 ? -3.203 -8.469 -23.594 1 93.81 19 LEU B C 1
ATOM 3456 O O . LEU B 1 19 ? -3.928 -9.461 -23.719 1 93.81 19 LEU B O 1
ATOM 3460 N N . SER B 1 20 ? -2.197 -8.195 -24.391 1 92.88 20 SER B N 1
ATOM 3461 C CA . SER B 1 20 ? -1.939 -9.023 -25.562 1 92.88 20 SER B CA 1
ATOM 3462 C C . SER B 1 20 ? -1.402 -10.391 -25.172 1 92.88 20 SER B C 1
ATOM 3464 O O . SER B 1 20 ? -1.364 -11.312 -25.984 1 92.88 20 SER B O 1
ATOM 3466 N N . LEU B 1 21 ? -0.996 -10.562 -23.984 1 95.38 21 LEU B N 1
ATOM 3467 C CA . LEU B 1 21 ? -0.578 -11.867 -23.484 1 95.38 21 LEU B CA 1
ATOM 3468 C C . LEU B 1 21 ? -1.772 -12.805 -23.344 1 95.38 21 LEU B C 1
ATOM 3470 O O . LEU B 1 21 ? -1.602 -14.016 -23.172 1 95.38 21 LEU B O 1
ATOM 3474 N N . ILE B 1 22 ? -2.967 -12.297 -23.359 1 96.19 22 ILE B N 1
ATOM 3475 C CA . ILE B 1 22 ? -4.195 -13.078 -23.312 1 96.19 22 ILE B CA 1
ATOM 3476 C C . ILE B 1 22 ? -4.68 -13.367 -24.734 1 96.19 22 ILE B C 1
ATOM 3478 O O . ILE B 1 22 ? -5.109 -12.453 -25.438 1 96.19 22 ILE B O 1
ATOM 3482 N N . PRO B 1 23 ? -4.617 -14.625 -25.125 1 96.19 23 PRO B N 1
ATOM 3483 C CA . PRO B 1 23 ? -5.105 -14.945 -26.469 1 96.19 23 PRO B CA 1
ATOM 3484 C C . PRO B 1 23 ? -6.574 -14.57 -26.672 1 96.19 23 PRO B C 1
ATOM 3486 O O . PRO B 1 23 ? -7.426 -14.945 -25.859 1 96.19 23 PRO B O 1
ATOM 3489 N N . LYS B 1 24 ? -6.836 -13.961 -27.734 1 93 24 LYS B N 1
ATOM 3490 C CA . LYS B 1 24 ? -8.18 -13.461 -28.016 1 93 24 LYS B CA 1
ATOM 3491 C C . LYS B 1 24 ? -9.18 -14.609 -28.125 1 93 24 LYS B C 1
ATOM 3493 O O . LYS B 1 24 ? -10.305 -14.508 -27.641 1 93 24 LYS B O 1
ATOM 3498 N N . GLU B 1 25 ? -8.766 -15.594 -28.797 1 95.25 25 GLU B N 1
ATOM 3499 C CA . GLU B 1 25 ? -9.641 -16.75 -29 1 95.25 25 GLU B CA 1
ATOM 3500 C C . GLU B 1 25 ? -10.047 -17.375 -27.672 1 95.25 25 GLU B C 1
ATOM 3502 O O . GLU B 1 25 ? -11.203 -17.75 -27.484 1 95.25 25 GLU B O 1
ATOM 3507 N N . LEU B 1 26 ? -9.094 -17.438 -26.812 1 96.38 26 LEU B N 1
ATOM 3508 C CA . LEU B 1 26 ? -9.367 -18 -25.5 1 96.38 26 LEU B CA 1
ATOM 3509 C C . LEU B 1 26 ? -10.352 -17.125 -24.734 1 96.38 26 LEU B C 1
ATOM 3511 O O . LEU B 1 26 ? -11.281 -17.641 -24.094 1 96.38 26 LEU B O 1
ATOM 3515 N N . PHE B 1 27 ? -10.172 -15.836 -24.766 1 95.56 27 PHE B N 1
ATOM 3516 C CA . PHE B 1 27 ? -11.055 -14.898 -24.078 1 95.56 27 PHE B CA 1
ATOM 3517 C C . PHE B 1 27 ? -12.477 -15.008 -24.625 1 95.56 27 PHE B C 1
ATOM 3519 O O . PHE B 1 27 ? -13.43 -15.102 -23.844 1 95.56 27 PHE B O 1
ATOM 3526 N N . ASN B 1 28 ? -12.562 -15.023 -25.891 1 94.44 28 ASN B N 1
ATOM 3527 C CA . ASN B 1 28 ? -13.875 -15.109 -26.531 1 94.44 28 ASN B CA 1
ATOM 3528 C C . ASN B 1 28 ? -14.578 -16.422 -26.203 1 94.44 28 ASN B C 1
ATOM 3530 O O . ASN B 1 28 ? -15.797 -16.438 -26 1 94.44 28 ASN B O 1
ATOM 3534 N N . GLN B 1 29 ? -13.836 -17.422 -26.203 1 96.75 29 GLN B N 1
ATOM 3535 C CA . GLN B 1 29 ? -14.391 -18.734 -25.859 1 96.75 29 GLN B CA 1
ATOM 3536 C C . GLN B 1 29 ? -14.977 -18.734 -24.453 1 96.75 29 GLN B C 1
ATOM 3538 O O . GLN B 1 29 ? -16.078 -19.25 -24.234 1 96.75 29 GLN B O 1
ATOM 3543 N N . VAL B 1 30 ? -14.312 -18.141 -23.531 1 97 30 VAL B N 1
ATOM 3544 C CA . VAL B 1 30 ? -14.758 -18.078 -22.141 1 97 30 VAL B CA 1
ATOM 3545 C C . VAL B 1 30 ? -16.031 -17.25 -22.047 1 97 30 VAL B C 1
ATOM 3547 O O . VAL B 1 30 ? -16.984 -17.625 -21.344 1 97 30 VAL B O 1
ATOM 3550 N N . VAL B 1 31 ? -16.078 -16.125 -22.719 1 95.5 31 VAL B N 1
ATOM 3551 C CA . VAL B 1 31 ? -17.234 -15.242 -22.703 1 95.5 31 VAL B CA 1
ATOM 3552 C C . VAL B 1 31 ? -18.453 -15.969 -23.25 1 95.5 31 VAL B C 1
ATOM 3554 O O . VAL B 1 31 ? -19.562 -15.859 -22.703 1 95.5 31 VAL B O 1
ATOM 3557 N N . GLU B 1 32 ? -18.219 -16.703 -24.297 1 95.56 32 GLU B N 1
ATOM 3558 C CA . GLU B 1 32 ? -19.297 -17.438 -24.938 1 95.56 32 GLU B CA 1
ATOM 3559 C C . GLU B 1 32 ? -19.781 -18.578 -24.047 1 95.56 32 GLU B C 1
ATOM 3561 O O . GLU B 1 32 ? -20.984 -18.766 -23.859 1 95.56 32 GLU B O 1
ATOM 3566 N N . GLU B 1 33 ? -18.875 -19.312 -23.547 1 96.19 33 GLU B N 1
ATOM 3567 C CA . GLU B 1 33 ? -19.203 -20.469 -22.734 1 96.19 33 GLU B CA 1
ATOM 3568 C C . GLU B 1 33 ? -19.953 -20.062 -21.469 1 96.19 33 GLU B C 1
ATOM 3570 O O . GLU B 1 33 ? -20.875 -20.766 -21.031 1 96.19 33 GLU B O 1
ATOM 3575 N N . GLU B 1 34 ? -19.578 -18.953 -20.891 1 95.44 34 GLU B N 1
ATOM 3576 C CA . GLU B 1 34 ? -20.203 -18.5 -19.656 1 95.44 34 GLU B CA 1
ATOM 3577 C C . GLU B 1 34 ? -21.406 -17.594 -19.938 1 95.44 34 GLU B C 1
ATOM 3579 O O . GLU B 1 34 ? -22.125 -17.219 -19.031 1 95.44 34 GLU B O 1
ATOM 3584 N N . ASN B 1 35 ? -21.594 -17.234 -21.156 1 94.31 35 ASN B N 1
ATOM 3585 C CA . ASN B 1 35 ? -22.672 -16.328 -21.562 1 94.31 35 ASN B CA 1
ATOM 3586 C C . ASN B 1 35 ? -22.672 -15.055 -20.703 1 94.31 35 ASN B C 1
ATOM 3588 O O . ASN B 1 35 ? -23.703 -14.656 -20.172 1 94.31 35 ASN B O 1
ATOM 3592 N N . SER B 1 36 ? -21.547 -14.5 -20.547 1 93.31 36 SER B N 1
ATOM 3593 C CA . SER B 1 36 ? -21.344 -13.453 -19.547 1 93.31 36 SER B CA 1
ATOM 3594 C C . SER B 1 36 ? -21.812 -12.102 -20.078 1 93.31 36 SER B C 1
ATOM 3596 O O . SER B 1 36 ? -21.938 -11.141 -19.312 1 93.31 36 SER B O 1
ATOM 3598 N N . ASP B 1 37 ? -22.125 -11.938 -21.359 1 92 37 ASP B N 1
ATOM 3599 C CA . ASP B 1 37 ? -22.562 -10.656 -21.922 1 92 37 ASP B CA 1
ATOM 3600 C C . ASP B 1 37 ? -24.062 -10.625 -22.141 1 92 37 ASP B C 1
ATOM 3602 O O . ASP B 1 37 ? -24.625 -9.609 -22.562 1 92 37 ASP B O 1
ATOM 3606 N N . ARG B 1 38 ? -24.75 -11.609 -21.938 1 87.69 38 ARG B N 1
ATOM 3607 C CA . ARG B 1 38 ? -26.156 -11.789 -22.281 1 87.69 38 ARG B CA 1
ATOM 3608 C C . ARG B 1 38 ? -27.016 -10.672 -21.688 1 87.69 38 ARG B C 1
ATOM 3610 O O . ARG B 1 38 ? -27.875 -10.109 -22.375 1 87.69 38 ARG B O 1
ATOM 3617 N N . TYR B 1 39 ? -26.797 -10.227 -20.438 1 83.5 39 TYR B N 1
ATOM 3618 C CA . TYR B 1 39 ? -27.688 -9.273 -19.781 1 83.5 39 TYR B CA 1
ATOM 3619 C C . TYR B 1 39 ? -27.016 -7.902 -19.656 1 83.5 39 TYR B C 1
ATOM 3621 O O . TYR B 1 39 ? -27.5 -7.031 -18.938 1 83.5 39 TYR B O 1
ATOM 3629 N N . TYR B 1 40 ? -26.016 -7.801 -20.422 1 85.44 40 TYR B N 1
ATOM 3630 C CA . TYR B 1 40 ? -25.281 -6.543 -20.297 1 85.44 40 TYR B CA 1
ATOM 3631 C C . TYR B 1 40 ? -25.219 -5.816 -21.625 1 85.44 40 TYR B C 1
ATOM 3633 O O . TYR B 1 40 ? -24.594 -6.301 -22.578 1 85.44 40 TYR B O 1
ATOM 3641 N N . LYS B 1 41 ? -25.781 -4.719 -21.656 1 80.94 41 LYS B N 1
ATOM 3642 C CA . LYS B 1 41 ? -25.844 -3.951 -22.891 1 80.94 41 LYS B CA 1
ATOM 3643 C C . LYS B 1 41 ? -24.734 -2.91 -22.953 1 80.94 41 LYS B C 1
ATOM 3645 O O . LYS B 1 41 ? -24.094 -2.73 -24 1 80.94 41 LYS B O 1
ATOM 3650 N N . LYS B 1 42 ? -24.453 -2.309 -21.844 1 81.12 42 LYS B N 1
ATOM 3651 C CA . LYS B 1 42 ? -23.562 -1.158 -21.844 1 81.12 42 LYS B CA 1
ATOM 3652 C C . LYS B 1 42 ? -22.125 -1.58 -21.531 1 81.12 42 LYS B C 1
ATOM 3654 O O . LYS B 1 42 ? -21.188 -1.131 -22.172 1 81.12 42 LYS B O 1
ATOM 3659 N N . LEU B 1 43 ? -21.938 -2.428 -20.531 1 89.38 43 LEU B N 1
ATOM 3660 C CA . LEU B 1 43 ? -20.609 -2.844 -20.109 1 89.38 43 LEU B CA 1
ATOM 3661 C C . LEU B 1 43 ? -20.391 -4.324 -20.406 1 89.38 43 LEU B C 1
ATOM 3663 O O . LEU B 1 43 ? -20.734 -5.18 -19.594 1 89.38 43 LEU B O 1
ATOM 3667 N N . LYS B 1 44 ? -19.75 -4.562 -21.469 1 91.81 44 LYS B N 1
ATOM 3668 C CA . LYS B 1 44 ? -19.469 -5.945 -21.844 1 91.81 44 LYS B CA 1
ATOM 3669 C C . LYS B 1 44 ? -18.328 -6.531 -21.016 1 91.81 44 LYS B C 1
ATOM 3671 O O . LYS B 1 44 ? -17.641 -5.805 -20.297 1 91.81 44 LYS B O 1
ATOM 3676 N N . THR B 1 45 ? -18.172 -7.844 -21.172 1 93.62 45 THR B N 1
ATOM 3677 C CA . THR B 1 45 ? -17.172 -8.562 -20.375 1 93.62 45 THR B CA 1
ATOM 3678 C C . THR B 1 45 ? -15.781 -8.008 -20.625 1 93.62 45 THR B C 1
ATOM 3680 O O . THR B 1 45 ? -14.992 -7.867 -19.688 1 93.62 45 THR B O 1
ATOM 3683 N N . SER B 1 46 ? -15.5 -7.668 -21.828 1 91.56 46 SER B N 1
ATOM 3684 C CA . SER B 1 46 ? -14.18 -7.152 -22.172 1 91.56 46 SER B CA 1
ATOM 3685 C C . SER B 1 46 ? -13.891 -5.844 -21.438 1 91.56 46 SER B C 1
ATOM 3687 O O . SER B 1 46 ? -12.812 -5.676 -20.859 1 91.56 46 SER B O 1
ATOM 3689 N N . ASP B 1 47 ? -14.844 -4.91 -21.453 1 92.12 47 ASP B N 1
ATOM 3690 C CA . ASP B 1 47 ? -14.688 -3.639 -20.75 1 92.12 47 ASP B CA 1
ATOM 3691 C C . ASP B 1 47 ? -14.539 -3.85 -19.25 1 92.12 47 ASP B C 1
ATOM 3693 O O . ASP B 1 47 ? -13.703 -3.211 -18.609 1 92.12 47 ASP B O 1
ATOM 3697 N N . HIS B 1 48 ? -15.414 -4.727 -18.766 1 94.62 48 HIS B N 1
ATOM 3698 C CA . HIS B 1 48 ? -15.359 -5.055 -17.344 1 94.62 48 HIS B CA 1
ATOM 3699 C C . HIS B 1 48 ? -14 -5.621 -16.969 1 94.62 48 HIS B C 1
ATOM 3701 O O . HIS B 1 48 ? -13.398 -5.188 -15.977 1 94.62 48 HIS B O 1
ATOM 3707 N N . PHE B 1 49 ? -13.484 -6.539 -17.797 1 95.25 49 PHE B N 1
ATOM 3708 C CA . PHE B 1 49 ? -12.203 -7.18 -17.562 1 95.25 49 PHE B CA 1
ATOM 3709 C C . PHE B 1 49 ? -11.078 -6.152 -17.547 1 95.25 49 PHE B C 1
ATOM 3711 O O . PHE B 1 49 ? -10.242 -6.156 -16.641 1 95.25 49 PHE B O 1
ATOM 3718 N N . ILE B 1 50 ? -11.078 -5.223 -18.469 1 94.38 50 ILE B N 1
ATOM 3719 C CA . ILE B 1 50 ? -10.023 -4.227 -18.594 1 94.38 50 ILE B CA 1
ATOM 3720 C C . ILE B 1 50 ? -10.039 -3.291 -17.391 1 94.38 50 ILE B C 1
ATOM 3722 O O . ILE B 1 50 ? -8.992 -2.936 -16.859 1 94.38 50 ILE B O 1
ATOM 3726 N N . CYS B 1 51 ? -11.195 -2.93 -16.953 1 94.94 51 CYS B N 1
ATOM 3727 C CA . CYS B 1 51 ? -11.32 -2.051 -15.789 1 94.94 51 CYS B CA 1
ATOM 3728 C C . CYS B 1 51 ? -10.75 -2.711 -14.539 1 94.94 51 CYS B C 1
ATOM 3730 O O . CYS B 1 51 ? -9.969 -2.098 -13.805 1 94.94 51 CYS B O 1
ATOM 3732 N N . ILE B 1 52 ? -11.109 -4.004 -14.352 1 96.69 52 ILE B N 1
ATOM 3733 C CA . ILE B 1 52 ? -10.641 -4.703 -13.164 1 96.69 52 ILE B CA 1
ATOM 3734 C C . ILE B 1 52 ? -9.156 -5.02 -13.297 1 96.69 52 ILE B C 1
ATOM 3736 O O . ILE B 1 52 ? -8.406 -4.953 -12.32 1 96.69 52 ILE B O 1
ATOM 3740 N N . PHE B 1 53 ? -8.727 -5.316 -14.523 1 96.81 53 PHE B N 1
ATOM 3741 C CA . PHE B 1 53 ? -7.32 -5.535 -14.828 1 96.81 53 PHE B CA 1
ATOM 3742 C C . PHE B 1 53 ? -6.484 -4.324 -14.43 1 96.81 53 PHE B C 1
ATOM 3744 O O . PHE B 1 53 ? -5.492 -4.461 -13.711 1 96.81 53 PHE B O 1
ATOM 3751 N N . TYR B 1 54 ? -6.926 -3.162 -14.82 1 96.44 54 TYR B N 1
ATOM 3752 C CA . TYR B 1 54 ? -6.254 -1.908 -14.492 1 96.44 54 TYR B CA 1
ATOM 3753 C C . TYR B 1 54 ? -6.273 -1.657 -12.984 1 96.44 54 TYR B C 1
ATOM 3755 O O . TYR B 1 54 ? -5.254 -1.287 -12.398 1 96.44 54 TYR B O 1
ATOM 3763 N N . ALA B 1 55 ? -7.453 -1.861 -12.422 1 97.31 55 ALA B N 1
ATOM 3764 C CA . ALA B 1 55 ? -7.668 -1.522 -11.016 1 97.31 55 ALA B CA 1
ATOM 3765 C C . ALA B 1 55 ? -6.762 -2.348 -10.102 1 97.31 55 ALA B C 1
ATOM 3767 O O . ALA B 1 55 ? -6.137 -1.81 -9.188 1 97.31 55 ALA B O 1
ATOM 3768 N N . VAL B 1 56 ? -6.668 -3.627 -10.352 1 97.62 56 VAL B N 1
ATOM 3769 C CA . VAL B 1 56 ? -5.91 -4.539 -9.5 1 97.62 56 VAL B CA 1
ATOM 3770 C C . VAL B 1 56 ? -4.414 -4.328 -9.727 1 97.62 56 VAL B C 1
ATOM 3772 O O . VAL B 1 56 ? -3.633 -4.324 -8.766 1 97.62 56 VAL B O 1
ATOM 3775 N N . LEU B 1 57 ? -4.039 -4.09 -10.93 1 97.88 57 LEU B N 1
ATOM 3776 C CA . LEU B 1 57 ? -2.631 -3.904 -11.273 1 97.88 57 LEU B CA 1
ATOM 3777 C C . LEU B 1 57 ? -2.098 -2.604 -10.68 1 97.88 57 LEU B C 1
ATOM 3779 O O . LEU B 1 57 ? -0.97 -2.559 -10.188 1 97.88 57 LEU B O 1
ATOM 3783 N N . THR B 1 58 ? -2.887 -1.544 -10.742 1 96.56 58 THR B N 1
ATOM 3784 C CA . THR B 1 58 ? -2.424 -0.23 -10.305 1 96.56 58 THR B CA 1
ATOM 3785 C C . THR B 1 58 ? -2.908 0.074 -8.891 1 96.56 58 THR B C 1
ATOM 3787 O O . THR B 1 58 ? -2.828 1.216 -8.438 1 96.56 58 THR B O 1
ATOM 3790 N N . ARG B 1 59 ? -3.467 -0.862 -8.281 1 93.56 59 ARG B N 1
ATOM 3791 C CA . ARG B 1 59 ? -3.824 -0.834 -6.871 1 93.56 59 ARG B CA 1
ATOM 3792 C C . ARG B 1 59 ? -4.781 0.315 -6.57 1 93.56 59 ARG B C 1
ATOM 3794 O O . ARG B 1 59 ? -4.523 1.127 -5.68 1 93.56 59 ARG B O 1
ATOM 3801 N N . ASN B 1 60 ? -5.91 0.316 -7.215 1 94.12 60 ASN B N 1
ATOM 3802 C CA . ASN B 1 60 ? -6.98 1.266 -6.93 1 94.12 60 ASN B CA 1
ATOM 3803 C C . ASN B 1 60 ? -7.785 0.851 -5.699 1 94.12 60 ASN B C 1
ATOM 3805 O O . ASN B 1 60 ? -8.062 -0.333 -5.508 1 94.12 60 ASN B O 1
ATOM 3809 N N . SER B 1 61 ? -8.219 1.83 -4.922 1 88.19 61 SER B N 1
ATOM 3810 C CA . SER B 1 61 ? -8.867 1.516 -3.656 1 88.19 61 SER B CA 1
ATOM 3811 C C . SER B 1 61 ? -10.383 1.674 -3.76 1 88.19 61 SER B C 1
ATOM 3813 O O . SER B 1 61 ? -11.125 1.219 -2.883 1 88.19 61 SER B O 1
ATOM 3815 N N . SER B 1 62 ? -10.859 2.32 -4.832 1 91.31 62 SER B N 1
ATOM 3816 C CA . SER B 1 62 ? -12.289 2.555 -4.973 1 91.31 62 SER B CA 1
ATOM 3817 C C . SER B 1 62 ? -12.703 2.568 -6.441 1 91.31 62 SER B C 1
ATOM 3819 O O . SER B 1 62 ? -11.875 2.768 -7.324 1 91.31 62 SER B O 1
ATOM 3821 N N . LEU B 1 63 ? -13.992 2.316 -6.625 1 93.5 63 LEU B N 1
ATOM 3822 C CA . LEU B 1 63 ? -14.516 2.355 -7.984 1 93.5 63 LEU B CA 1
ATOM 3823 C C . LEU B 1 63 ? -14.461 3.771 -8.547 1 93.5 63 LEU B C 1
ATOM 3825 O O . LEU B 1 63 ? -14.258 3.957 -9.75 1 93.5 63 LEU B O 1
ATOM 3829 N N . ARG B 1 64 ? -14.609 4.727 -7.66 1 90.62 64 ARG B N 1
ATOM 3830 C CA . ARG B 1 64 ? -14.492 6.117 -8.086 1 90.62 64 ARG B CA 1
ATOM 3831 C C . ARG B 1 64 ? -13.102 6.395 -8.656 1 90.62 64 ARG B C 1
ATOM 3833 O O . ARG B 1 64 ? -12.977 7.016 -9.719 1 90.62 64 ARG B O 1
ATOM 3840 N N . GLU B 1 65 ? -12.141 5.957 -7.992 1 92.56 65 GLU B N 1
ATOM 3841 C CA . GLU B 1 65 ? -10.766 6.094 -8.445 1 92.56 65 GLU B CA 1
ATOM 3842 C C . GLU B 1 65 ? -10.547 5.387 -9.781 1 92.56 65 GLU B C 1
ATOM 3844 O O . GLU B 1 65 ? -9.93 5.945 -10.695 1 92.56 65 GLU B O 1
ATOM 3849 N N . VAL B 1 66 ? -11.102 4.191 -9.883 1 94.81 66 VAL B N 1
ATOM 3850 C CA . VAL B 1 66 ? -10.953 3.406 -11.102 1 94.81 66 VAL B CA 1
ATOM 3851 C C . VAL B 1 66 ? -11.547 4.168 -12.289 1 94.81 66 VAL B C 1
ATOM 3853 O O . VAL B 1 66 ? -10.898 4.328 -13.32 1 94.81 66 VAL B O 1
ATOM 3856 N N . CYS B 1 67 ? -12.719 4.668 -12.141 1 93 67 CYS B N 1
ATOM 3857 C CA . CYS B 1 67 ? -13.43 5.352 -13.219 1 93 67 CYS B CA 1
ATOM 3858 C C . CYS B 1 67 ? -12.688 6.617 -13.641 1 93 67 CYS B C 1
ATOM 3860 O O . CYS B 1 67 ? -12.562 6.898 -14.828 1 93 67 CYS B O 1
ATOM 3862 N N . LYS B 1 68 ? -12.188 7.355 -12.727 1 92.38 68 LYS B N 1
ATOM 3863 C CA . LYS B 1 68 ? -11.461 8.586 -13.039 1 92.38 68 LYS B CA 1
ATOM 3864 C C . LYS B 1 68 ? -10.164 8.281 -13.781 1 92.38 68 LYS B C 1
ATOM 3866 O O . LYS B 1 68 ? -9.844 8.93 -14.781 1 92.38 68 LYS B O 1
ATOM 3871 N N . ASN B 1 69 ? -9.469 7.281 -13.289 1 93.5 69 ASN B N 1
ATOM 3872 C CA . ASN B 1 69 ? -8.195 6.938 -13.914 1 93.5 69 ASN B CA 1
ATOM 3873 C C . ASN B 1 69 ? -8.398 6.359 -15.312 1 93.5 69 ASN B C 1
ATOM 3875 O O . ASN B 1 69 ? -7.656 6.688 -16.234 1 93.5 69 ASN B O 1
ATOM 3879 N N . ILE B 1 70 ? -9.336 5.48 -15.43 1 92 70 ILE B N 1
ATOM 3880 C CA . ILE B 1 70 ? -9.641 4.934 -16.75 1 92 70 ILE B CA 1
ATOM 3881 C C . ILE B 1 70 ? -10.031 6.062 -17.703 1 92 70 ILE B C 1
ATOM 3883 O O . ILE B 1 70 ? -9.656 6.047 -18.875 1 92 70 ILE B O 1
ATOM 3887 N N . GLY B 1 71 ? -10.781 7.023 -17.188 1 88.5 71 GLY B N 1
ATOM 3888 C CA . GLY B 1 71 ? -11.164 8.172 -18 1 88.5 71 GLY B CA 1
ATOM 3889 C C . GLY B 1 71 ? -9.977 8.953 -18.516 1 88.5 71 GLY B C 1
ATOM 3890 O O . GLY B 1 71 ? -10.008 9.461 -19.641 1 88.5 71 GLY B O 1
ATOM 3891 N N . LEU B 1 72 ? -8.961 9.023 -17.781 1 89.25 72 LEU B N 1
ATOM 3892 C CA . LEU B 1 72 ? -7.777 9.789 -18.156 1 89.25 72 LEU B CA 1
ATOM 3893 C C . LEU B 1 72 ? -6.961 9.039 -19.203 1 89.25 72 LEU B C 1
ATOM 3895 O O . LEU B 1 72 ? -6.25 9.656 -20 1 89.25 72 LEU B O 1
ATOM 3899 N N . ILE B 1 73 ? -7.113 7.676 -19.234 1 89.12 73 ILE B N 1
ATOM 3900 C CA . ILE B 1 73 ? -6.258 6.938 -20.156 1 89.12 73 ILE B CA 1
ATOM 3901 C C . ILE B 1 73 ? -7.113 6.27 -21.234 1 89.12 73 ILE B C 1
ATOM 3903 O O . ILE B 1 73 ? -6.621 5.434 -22 1 89.12 73 ILE B O 1
ATOM 3907 N N . ILE B 1 74 ? -8.289 6.598 -21.312 1 86.94 74 ILE B N 1
ATOM 3908 C CA . ILE B 1 74 ? -9.266 5.898 -22.141 1 86.94 74 ILE B CA 1
ATOM 3909 C C . ILE B 1 74 ? -8.828 5.938 -23.609 1 86.94 74 ILE B C 1
ATOM 3911 O O . ILE B 1 74 ? -9.07 4.992 -24.359 1 86.94 74 ILE B O 1
ATOM 3915 N N . THR B 1 75 ? -8.188 6.977 -24.016 1 83.19 75 THR B N 1
ATOM 3916 C CA . THR B 1 75 ? -7.754 7.105 -25.391 1 83.19 75 THR B CA 1
ATOM 3917 C C . THR B 1 75 ? -6.742 6.023 -25.75 1 83.19 75 THR B C 1
ATOM 3919 O O . THR B 1 75 ? -6.637 5.617 -26.906 1 83.19 75 THR B O 1
ATOM 3922 N N . LYS B 1 76 ? -6.051 5.547 -24.781 1 84.56 76 LYS B N 1
ATOM 3923 C CA . LYS B 1 76 ? -5.074 4.48 -24.984 1 84.56 76 LYS B CA 1
ATOM 3924 C C . LYS B 1 76 ? -5.742 3.111 -24.969 1 84.56 76 LYS B C 1
ATOM 3926 O O . LYS B 1 76 ? -5.168 2.129 -25.453 1 84.56 76 LYS B O 1
ATOM 3931 N N . LEU B 1 77 ? -6.98 3.08 -24.484 1 85.56 77 LEU B N 1
ATOM 3932 C CA . LEU B 1 77 ? -7.66 1.802 -24.281 1 85.56 77 LEU B CA 1
ATOM 3933 C C . LEU B 1 77 ? -8.664 1.546 -25.406 1 85.56 77 LEU B C 1
ATOM 3935 O O . LEU B 1 77 ? -9.039 0.399 -25.656 1 85.56 77 LEU B O 1
ATOM 3939 N N . ILE B 1 78 ? -9.023 2.537 -26.062 1 79.19 78 ILE B N 1
ATOM 3940 C CA . ILE B 1 78 ? -10.055 2.465 -27.094 1 79.19 78 ILE B CA 1
ATOM 3941 C C . ILE B 1 78 ? -9.617 1.504 -28.188 1 79.19 78 ILE B C 1
ATOM 3943 O O . ILE B 1 78 ? -10.375 0.615 -28.594 1 79.19 78 ILE B O 1
ATOM 3947 N N . PRO B 1 79 ? -8.383 1.618 -28.594 1 74.75 79 PRO B N 1
ATOM 3948 C CA . PRO B 1 79 ? -7.949 0.697 -29.641 1 74.75 79 PRO B CA 1
ATOM 3949 C C . PRO B 1 79 ? -7.992 -0.765 -29.203 1 74.75 79 PRO B C 1
ATOM 3951 O O . PRO B 1 79 ? -7.957 -1.668 -30.047 1 74.75 79 PRO B O 1
ATOM 3954 N N . PHE B 1 80 ? -8.219 -0.946 -28 1 74.19 80 PHE B N 1
ATOM 3955 C CA . PHE B 1 80 ? -8.141 -2.312 -27.484 1 74.19 80 PHE B CA 1
ATOM 3956 C C . PHE B 1 80 ? -9.492 -2.779 -26.969 1 74.19 80 PHE B C 1
ATOM 3958 O O . PHE B 1 80 ? -9.57 -3.732 -26.188 1 74.19 80 PHE B O 1
ATOM 3965 N N . GLY B 1 81 ? -10.477 -2.018 -27.344 1 69.5 81 GLY B N 1
ATOM 3966 C CA . GLY B 1 81 ? -11.82 -2.564 -27.188 1 69.5 81 GLY B CA 1
ATOM 3967 C C . GLY B 1 81 ? -12.68 -1.77 -26.219 1 69.5 81 GLY B C 1
ATOM 3968 O O . GLY B 1 81 ? -13.859 -2.062 -26.047 1 69.5 81 GLY B O 1
ATOM 3969 N N . MET B 1 82 ? -12.062 -0.855 -25.547 1 79.75 82 MET B N 1
ATOM 3970 C CA . MET B 1 82 ? -12.914 -0.077 -24.641 1 79.75 82 MET B CA 1
ATOM 3971 C C . MET B 1 82 ? -13.797 0.881 -25.438 1 79.75 82 MET B C 1
ATOM 3973 O O . MET B 1 82 ? -13.305 1.686 -26.219 1 79.75 82 MET B O 1
ATOM 3977 N N . LYS B 1 83 ? -15.094 0.759 -25.234 1 72.19 83 LYS B N 1
ATOM 3978 C CA . LYS B 1 83 ? -16.031 1.5 -26.078 1 72.19 83 LYS B CA 1
ATOM 3979 C C . LYS B 1 83 ? -16.656 2.664 -25.312 1 72.19 83 LYS B C 1
ATOM 3981 O O . LYS B 1 83 ? -17.141 3.615 -25.922 1 72.19 83 LYS B O 1
ATOM 3986 N N . GLN B 1 84 ? -16.656 2.537 -24.031 1 74.69 84 GLN B N 1
ATOM 3987 C CA . GLN B 1 84 ? -17.266 3.602 -23.234 1 74.69 84 GLN B CA 1
ATOM 3988 C C . GLN B 1 84 ? -16.609 3.682 -21.859 1 74.69 84 GLN B C 1
ATOM 3990 O O . GLN B 1 84 ? -15.961 2.73 -21.422 1 74.69 84 GLN B O 1
ATOM 3995 N N . LEU B 1 85 ? -16.719 4.852 -21.359 1 80.31 85 LEU B N 1
ATOM 3996 C CA . LEU B 1 85 ? -16.344 5 -19.969 1 80.31 85 LEU B CA 1
ATOM 3997 C C . LEU B 1 85 ? -17.422 4.441 -19.047 1 80.31 85 LEU B C 1
ATOM 3999 O O . LEU B 1 85 ? -18.578 4.844 -19.125 1 80.31 85 LEU B O 1
ATOM 4003 N N . PRO B 1 86 ? -17.016 3.553 -18.297 1 81.69 86 PRO B N 1
ATOM 4004 C CA . PRO B 1 86 ? -18.047 2.973 -17.422 1 81.69 86 PRO B CA 1
ATOM 4005 C C . PRO B 1 86 ? -18.453 3.906 -16.281 1 81.69 86 PRO B C 1
ATOM 4007 O O . PRO B 1 86 ? -17.609 4.609 -15.727 1 81.69 86 PRO B O 1
ATOM 4010 N N . ALA B 1 87 ? -19.734 3.934 -16.109 1 88.62 87 ALA B N 1
ATOM 4011 C CA . ALA B 1 87 ? -20.234 4.578 -14.898 1 88.62 87 ALA B CA 1
ATOM 4012 C C . ALA B 1 87 ? -19.891 3.756 -13.656 1 88.62 87 ALA B C 1
ATOM 4014 O O . ALA B 1 87 ? -19.812 2.527 -13.719 1 88.62 87 ALA B O 1
ATOM 4015 N N . ARG B 1 88 ? -19.703 4.473 -12.602 1 92 88 ARG B N 1
ATOM 4016 C CA . ARG B 1 88 ? -19.359 3.809 -11.352 1 92 88 ARG B CA 1
ATOM 4017 C C . ARG B 1 88 ? -20.422 2.773 -10.969 1 92 88 ARG B C 1
ATOM 4019 O O . ARG B 1 88 ? -20.094 1.657 -10.57 1 92 88 ARG B O 1
ATOM 4026 N N . SER B 1 89 ? -21.688 3.135 -11.109 1 93 89 SER B N 1
ATOM 4027 C CA . SER B 1 89 ? -22.797 2.246 -10.758 1 93 89 SER B CA 1
ATOM 4028 C C . SER B 1 89 ? -22.812 1.013 -11.656 1 93 89 SER B C 1
ATOM 4030 O O . SER B 1 89 ? -23.094 -0.095 -11.188 1 93 89 SER B O 1
ATOM 4032 N N . THR B 1 90 ? -22.5 1.216 -12.922 1 92.62 90 THR B N 1
ATOM 4033 C CA . THR B 1 90 ? -22.469 0.115 -13.875 1 92.62 90 THR B CA 1
ATOM 4034 C C . THR B 1 90 ? -21.359 -0.866 -13.547 1 92.62 90 THR B C 1
ATOM 4036 O O . THR B 1 90 ? -21.547 -2.082 -13.617 1 92.62 90 THR B O 1
ATOM 4039 N N . LEU B 1 91 ? -20.234 -0.34 -13.234 1 94.44 91 LEU B N 1
ATOM 4040 C CA . LEU B 1 91 ? -19.094 -1.179 -12.852 1 94.44 91 LEU B CA 1
ATOM 4041 C C . LEU B 1 91 ? -19.391 -1.93 -11.555 1 94.44 91 LEU B C 1
ATOM 4043 O O . LEU B 1 91 ? -19.047 -3.105 -11.422 1 94.44 91 LEU B O 1
ATOM 4047 N N . SER B 1 92 ? -20.016 -1.219 -10.625 1 95.12 92 SER B N 1
ATOM 4048 C CA . SER B 1 92 ? -20.422 -1.84 -9.367 1 95.12 92 SER B CA 1
ATOM 4049 C C . SER B 1 92 ? -21.391 -2.996 -9.609 1 95.12 92 SER B C 1
ATOM 4051 O O . SER B 1 92 ? -21.234 -4.07 -9.016 1 95.12 92 SER B O 1
ATOM 4053 N N . ASP B 1 93 ? -22.312 -2.76 -10.516 1 94.44 93 ASP B N 1
ATOM 4054 C CA . ASP B 1 93 ? -23.281 -3.787 -10.852 1 94.44 93 ASP B CA 1
ATOM 4055 C C . ASP B 1 93 ? -22.609 -4.988 -11.516 1 94.44 93 ASP B C 1
ATOM 4057 O O . ASP B 1 93 ? -22.969 -6.137 -11.234 1 94.44 93 ASP B O 1
ATOM 4061 N N . ALA B 1 94 ? -21.75 -4.719 -12.391 1 95 94 ALA B N 1
ATOM 4062 C CA . ALA B 1 94 ? -21.047 -5.809 -13.055 1 95 94 ALA B CA 1
ATOM 4063 C C . ALA B 1 94 ? -20.266 -6.648 -12.047 1 95 94 ALA B C 1
ATOM 4065 O O . ALA B 1 94 ? -20.25 -7.879 -12.133 1 95 94 ALA B O 1
ATOM 4066 N N . ASN B 1 95 ? -19.641 -6.008 -11.109 1 95.19 95 ASN B N 1
ATOM 4067 C CA . ASN B 1 95 ? -18.906 -6.719 -10.07 1 95.19 95 ASN B CA 1
ATOM 4068 C C . ASN B 1 95 ? -19.828 -7.605 -9.242 1 95.19 95 ASN B C 1
ATOM 4070 O O . ASN B 1 95 ? -19.438 -8.688 -8.797 1 95.19 95 ASN B O 1
ATOM 4074 N N . ARG B 1 96 ? -21 -7.148 -9.078 1 94.62 96 ARG B N 1
ATOM 4075 C CA . ARG B 1 96 ? -21.953 -7.836 -8.211 1 94.62 96 ARG B CA 1
ATOM 4076 C C . ARG B 1 96 ? -22.672 -8.961 -8.953 1 94.62 96 ARG B C 1
ATOM 4078 O O . ARG B 1 96 ? -22.969 -10.008 -8.367 1 94.62 96 ARG B O 1
ATOM 4085 N N . LYS B 1 97 ? -22.891 -8.734 -10.234 1 94.69 97 LYS B N 1
ATOM 4086 C CA . LYS B 1 97 ? -23.859 -9.594 -10.914 1 94.69 97 LYS B CA 1
ATOM 4087 C C . LYS B 1 97 ? -23.172 -10.492 -11.938 1 94.69 97 LYS B C 1
ATOM 4089 O O . LYS B 1 97 ? -23.578 -11.641 -12.141 1 94.69 97 LYS B O 1
ATOM 4094 N N . ARG B 1 98 ? -22.188 -9.961 -12.68 1 95.75 98 ARG B N 1
ATOM 4095 C CA . ARG B 1 98 ? -21.5 -10.828 -13.625 1 95.75 98 ARG B CA 1
ATOM 4096 C C . ARG B 1 98 ? -20.734 -11.922 -12.898 1 95.75 98 ARG B C 1
ATOM 4098 O O . ARG B 1 98 ? -19.922 -11.633 -12.016 1 95.75 98 ARG B O 1
ATOM 4105 N N . SER B 1 99 ? -20.906 -13.117 -13.297 1 96.12 99 SER B N 1
ATOM 4106 C CA . SER B 1 99 ? -20.359 -14.266 -12.57 1 96.12 99 SER B CA 1
ATOM 4107 C C . SER B 1 99 ? -18.844 -14.234 -12.555 1 96.12 99 SER B C 1
ATOM 4109 O O . SER B 1 99 ? -18.203 -14.039 -13.594 1 96.12 99 SER B O 1
ATOM 4111 N N . TYR B 1 100 ? -18.281 -14.5 -11.367 1 96.44 100 TYR B N 1
ATOM 4112 C CA . TYR B 1 100 ? -16.828 -14.586 -11.219 1 96.44 100 TYR B CA 1
ATOM 4113 C C . TYR B 1 100 ? -16.25 -15.727 -12.047 1 96.44 100 TYR B C 1
ATOM 4115 O O . TYR B 1 100 ? -15.055 -15.766 -12.312 1 96.44 100 TYR B O 1
ATOM 4123 N N . ARG B 1 101 ? -17.047 -16.656 -12.508 1 97.12 101 ARG B N 1
ATOM 4124 C CA . ARG B 1 101 ? -16.625 -17.844 -13.242 1 97.12 101 ARG B CA 1
ATOM 4125 C C . ARG B 1 101 ? -15.93 -17.469 -14.539 1 97.12 101 ARG B C 1
ATOM 4127 O O . ARG B 1 101 ? -15.055 -18.203 -15.016 1 97.12 101 ARG B O 1
ATOM 4134 N N . VAL B 1 102 ? -16.312 -16.328 -15.055 1 97.12 102 VAL B N 1
ATOM 4135 C CA . VAL B 1 102 ? -15.656 -15.844 -16.266 1 97.12 102 VAL B CA 1
ATOM 4136 C C . VAL B 1 102 ? -14.164 -15.664 -16 1 97.12 102 VAL B C 1
ATOM 4138 O O . VAL B 1 102 ? -13.328 -16.094 -16.812 1 97.12 102 VAL B O 1
ATOM 4141 N N . PHE B 1 103 ? -13.805 -15.078 -14.906 1 98.06 103 PHE B N 1
ATOM 4142 C CA . PHE B 1 103 ? -12.422 -14.82 -14.539 1 98.06 103 PHE B CA 1
ATOM 4143 C C . PHE B 1 103 ? -11.719 -16.109 -14.141 1 98.06 103 PHE B C 1
ATOM 4145 O O . PHE B 1 103 ? -10.555 -16.328 -14.477 1 98.06 103 PHE B O 1
ATOM 4152 N N . GLU B 1 104 ? -12.453 -17 -13.445 1 97.81 104 GLU B N 1
ATOM 4153 C CA . GLU B 1 104 ? -11.93 -18.312 -13.062 1 97.81 104 GLU B CA 1
ATOM 4154 C C . GLU B 1 104 ? -11.578 -19.141 -14.289 1 97.81 104 GLU B C 1
ATOM 4156 O O . GLU B 1 104 ? -10.477 -19.688 -14.375 1 97.81 104 GLU B O 1
ATOM 4161 N N . GLN B 1 105 ? -12.5 -19.188 -15.211 1 98 105 GLN B N 1
ATOM 4162 C CA . GLN B 1 105 ? -12.289 -19.969 -16.422 1 98 105 GLN B CA 1
ATOM 4163 C C . GLN B 1 105 ? -11.172 -19.375 -17.281 1 98 105 GLN B C 1
ATOM 4165 O O . GLN B 1 105 ? -10.43 -20.109 -17.938 1 98 105 GLN B O 1
ATOM 4170 N N . LEU B 1 106 ? -11.156 -18.094 -17.281 1 98.19 106 LEU B N 1
ATOM 4171 C CA . LEU B 1 106 ? -10.07 -17.453 -18.016 1 98.19 106 LEU B CA 1
ATOM 4172 C C . LEU B 1 106 ? -8.719 -17.828 -17.422 1 98.19 106 LEU B C 1
ATOM 4174 O O . LEU B 1 106 ? -7.773 -18.125 -18.156 1 98.19 106 LEU B O 1
ATOM 4178 N N . TYR B 1 107 ? -8.609 -17.797 -16.125 1 98.12 107 TYR B N 1
ATOM 4179 C CA . TYR B 1 107 ? -7.371 -18.219 -15.484 1 98.12 107 TYR B CA 1
ATOM 4180 C C . TYR B 1 107 ? -6.996 -19.641 -15.891 1 98.12 107 TYR B C 1
ATOM 4182 O O . TYR B 1 107 ? -5.852 -19.906 -16.266 1 98.12 107 TYR B O 1
ATOM 4190 N N . LYS B 1 108 ? -7.969 -20.547 -15.789 1 97.12 108 LYS B N 1
ATOM 4191 C CA . LYS B 1 108 ? -7.727 -21.953 -16.125 1 97.12 108 LYS B CA 1
ATOM 4192 C C . LYS B 1 108 ? -7.27 -22.109 -17.562 1 97.12 108 LYS B C 1
ATOM 4194 O O . LYS B 1 108 ? -6.363 -22.891 -17.859 1 97.12 108 LYS B O 1
ATOM 4199 N N . GLY B 1 109 ? -7.914 -21.359 -18.391 1 97.62 109 GLY B N 1
ATOM 4200 C CA . GLY B 1 109 ? -7.516 -21.375 -19.797 1 97.62 109 GLY B CA 1
ATOM 4201 C C . GLY B 1 109 ? -6.109 -20.859 -20.016 1 97.62 109 GLY B C 1
ATOM 4202 O O . GLY B 1 109 ? -5.34 -21.438 -20.781 1 97.62 109 GLY B O 1
ATOM 4203 N N . LEU B 1 110 ? -5.797 -19.766 -19.391 1 97.88 110 LEU B N 1
ATOM 4204 C CA . LEU B 1 110 ? -4.469 -19.188 -19.5 1 97.88 110 LEU B CA 1
ATOM 4205 C C . LEU B 1 110 ? -3.406 -20.125 -18.938 1 97.88 110 LEU B C 1
ATOM 4207 O O . LEU B 1 110 ? -2.318 -20.25 -19.5 1 97.88 110 LEU B O 1
ATOM 4211 N N . TYR B 1 111 ? -3.729 -20.75 -17.797 1 96.5 111 TYR B N 1
ATOM 4212 C CA . TYR B 1 111 ? -2.82 -21.734 -17.219 1 96.5 111 TYR B CA 1
ATOM 4213 C C . TYR B 1 111 ? -2.506 -22.844 -18.219 1 96.5 111 TYR B C 1
ATOM 4215 O O . TYR B 1 111 ? -1.34 -23.172 -18.453 1 96.5 111 TYR B O 1
ATOM 4223 N N . SER B 1 112 ? -3.531 -23.359 -18.797 1 96 112 SER B N 1
ATOM 4224 C CA . SER B 1 112 ? -3.357 -24.422 -19.781 1 96 112 SER B CA 1
ATOM 4225 C C . SER B 1 112 ? -2.545 -23.953 -20.984 1 96 112 SER B C 1
ATOM 4227 O O . SER B 1 112 ? -1.721 -24.688 -21.516 1 96 112 SER B O 1
ATOM 4229 N N . TYR B 1 113 ? -2.783 -22.75 -21.344 1 96.31 113 TYR B N 1
ATOM 4230 C CA . TYR B 1 113 ? -2.123 -22.172 -22.516 1 96.31 113 TYR B CA 1
ATOM 4231 C C . TYR B 1 113 ? -0.632 -21.984 -22.25 1 96.31 113 TYR B C 1
ATOM 4233 O O . TYR B 1 113 ? 0.194 -22.266 -23.125 1 96.31 113 TYR B O 1
ATOM 4241 N N . TYR B 1 114 ? -0.222 -21.562 -21.047 1 95.69 114 TYR B N 1
ATOM 4242 C CA . TYR B 1 114 ? 1.151 -21.141 -20.781 1 95.69 114 TYR B CA 1
ATOM 4243 C C . TYR B 1 114 ? 1.912 -22.203 -20.016 1 95.69 114 TYR B C 1
ATOM 4245 O O . TYR B 1 114 ? 3.133 -22.125 -19.859 1 95.69 114 TYR B O 1
ATOM 4253 N N . ARG B 1 115 ? 1.351 -23.25 -19.453 1 91.44 115 ARG B N 1
ATOM 4254 C CA . ARG B 1 115 ? 1.935 -24.203 -18.516 1 91.44 115 ARG B CA 1
ATOM 4255 C C . ARG B 1 115 ? 3.225 -24.797 -19.078 1 91.44 115 ARG B C 1
ATOM 4257 O O . ARG B 1 115 ? 4.211 -24.938 -18.344 1 91.44 115 ARG B O 1
ATOM 4264 N N . ALA B 1 116 ? 3.268 -25.094 -20.344 1 89.69 116 ALA B N 1
ATOM 4265 C CA . ALA B 1 116 ? 4.438 -25.719 -20.953 1 89.69 116 ALA B CA 1
ATOM 4266 C C . ALA B 1 116 ? 5.637 -24.781 -20.938 1 89.69 116 ALA B C 1
ATOM 4268 O O . ALA B 1 116 ? 6.773 -25.219 -20.734 1 89.69 116 ALA B O 1
ATOM 4269 N N . SER B 1 117 ? 5.336 -23.562 -21.109 1 89.38 117 SER B N 1
ATOM 4270 C CA . SER B 1 117 ? 6.418 -22.578 -21.156 1 89.38 117 SER B CA 1
ATOM 4271 C C . SER B 1 117 ? 6.918 -22.234 -19.766 1 89.38 117 SER B C 1
ATOM 4273 O O . SER B 1 117 ? 8 -21.656 -19.609 1 89.38 117 SER B O 1
ATOM 4275 N N . LEU B 1 118 ? 6.18 -22.578 -18.781 1 88.56 118 LEU B N 1
ATOM 4276 C CA . LEU B 1 118 ? 6.531 -22.219 -17.422 1 88.56 118 LEU B CA 1
ATOM 4277 C C . LEU B 1 118 ? 7.371 -23.297 -16.766 1 88.56 118 LEU B C 1
ATOM 4279 O O . LEU B 1 118 ? 8.016 -23.062 -15.742 1 88.56 118 LEU B O 1
ATOM 4283 N N . VAL B 1 119 ? 7.332 -24.438 -17.422 1 83.25 119 VAL B N 1
ATOM 4284 C CA . VAL B 1 119 ? 8.055 -25.562 -16.844 1 83.25 119 VAL B CA 1
ATOM 4285 C C . VAL B 1 119 ? 9.547 -25.266 -16.812 1 83.25 119 VAL B C 1
ATOM 4287 O O . VAL B 1 119 ? 10.109 -24.766 -17.797 1 83.25 119 VAL B O 1
ATOM 4290 N N . GLY B 1 120 ? 10.188 -25.109 -15.703 1 70.25 120 GLY B N 1
ATOM 4291 C CA . GLY B 1 120 ? 11.633 -24.969 -15.562 1 70.25 120 GLY B CA 1
ATOM 4292 C C . GLY B 1 120 ? 12.164 -25.562 -14.266 1 70.25 120 GLY B C 1
ATOM 4293 O O . GLY B 1 120 ? 11.391 -25.875 -13.359 1 70.25 120 GLY B O 1
ATOM 4294 N N . ASN B 1 121 ? 13.539 -26.016 -14.305 1 55.81 121 ASN B N 1
ATOM 4295 C CA . ASN B 1 121 ? 14.25 -26.797 -13.312 1 55.81 121 ASN B CA 1
ATOM 4296 C C . ASN B 1 121 ? 14.492 -26 -12.031 1 55.81 121 ASN B C 1
ATOM 4298 O O . ASN B 1 121 ? 15.57 -25.438 -11.844 1 55.81 121 ASN B O 1
ATOM 4302 N N . TRP B 1 122 ? 13.469 -25.344 -11.516 1 55.56 122 TRP B N 1
ATOM 4303 C CA . TRP B 1 122 ? 13.867 -24.359 -10.523 1 55.56 122 TRP B CA 1
ATOM 4304 C C . TRP B 1 122 ? 14.336 -25.016 -9.234 1 55.56 122 TRP B C 1
ATOM 4306 O O . TRP B 1 122 ? 15.172 -24.469 -8.516 1 55.56 122 TRP B O 1
ATOM 4316 N N . LEU B 1 123 ? 13.609 -26.078 -8.758 1 60.28 123 LEU B N 1
ATOM 4317 C CA . LEU B 1 123 ? 13.844 -26.422 -7.359 1 60.28 123 LEU B CA 1
ATOM 4318 C C . LEU B 1 123 ? 14.633 -27.734 -7.246 1 60.28 123 LEU B C 1
ATOM 4320 O O . LEU B 1 123 ? 14.391 -28.672 -7.996 1 60.28 123 LEU B O 1
ATOM 4324 N N . ASP B 1 124 ? 15.836 -27.641 -6.762 1 61.09 124 ASP B N 1
ATOM 4325 C CA . ASP B 1 124 ? 16.688 -28.797 -6.457 1 61.09 124 ASP B CA 1
ATOM 4326 C C . ASP B 1 124 ? 16.047 -29.672 -5.383 1 61.09 124 ASP B C 1
ATOM 4328 O O . ASP B 1 124 ? 16.016 -29.297 -4.207 1 61.09 124 ASP B O 1
ATOM 4332 N N . ILE B 1 125 ? 15.367 -30.719 -5.785 1 65.44 125 ILE B N 1
ATOM 4333 C CA . ILE B 1 125 ? 14.828 -31.609 -4.77 1 65.44 125 ILE B CA 1
ATOM 4334 C C . ILE B 1 125 ? 15.68 -32.875 -4.695 1 65.44 125 ILE B C 1
ATOM 4336 O O . ILE B 1 125 ? 15.164 -33.969 -4.477 1 65.44 125 ILE B O 1
ATOM 4340 N N . GLY B 1 126 ? 17 -32.719 -4.867 1 66.25 126 GLY B N 1
ATOM 4341 C CA . GLY B 1 126 ? 17.953 -33.781 -4.633 1 66.25 126 GLY B CA 1
ATOM 4342 C C . GLY B 1 126 ? 17.984 -34.812 -5.742 1 66.25 126 GLY B C 1
ATOM 4343 O O . GLY B 1 126 ? 18.672 -35.844 -5.645 1 66.25 126 GLY B O 1
ATOM 4344 N N . GLY B 1 127 ? 17.188 -34.688 -6.793 1 76.94 127 GLY B N 1
ATOM 4345 C CA . GLY B 1 127 ? 17.281 -35.469 -7.996 1 76.94 127 GLY B CA 1
ATOM 4346 C C . GLY B 1 127 ? 16.484 -36.781 -7.922 1 76.94 127 GLY B C 1
ATOM 4347 O O . GLY B 1 127 ? 16.234 -37.406 -8.938 1 76.94 127 GLY B O 1
ATOM 4348 N N . GLU B 1 128 ? 16.047 -37.219 -6.684 1 85.69 128 GLU B N 1
ATOM 4349 C CA . GLU B 1 128 ? 15.359 -38.469 -6.523 1 85.69 128 GLU B CA 1
ATOM 4350 C C . GLU B 1 128 ? 13.914 -38.375 -7.008 1 85.69 128 GLU B C 1
ATOM 4352 O O . GLU B 1 128 ? 13.32 -39.406 -7.406 1 85.69 128 GLU B O 1
ATOM 4357 N N . VAL B 1 129 ? 13.406 -37.25 -6.938 1 90.5 129 VAL B N 1
ATOM 4358 C CA . VAL B 1 129 ? 11.992 -37.094 -7.262 1 90.5 129 VAL B CA 1
ATOM 4359 C C . VAL B 1 129 ? 11.844 -36.062 -8.391 1 90.5 129 VAL B C 1
ATOM 4361 O O . VAL B 1 129 ? 12.531 -35.031 -8.406 1 90.5 129 VAL B O 1
ATOM 4364 N N . ASP B 1 130 ? 11.008 -36.438 -9.305 1 89.38 130 ASP B N 1
ATOM 4365 C CA . ASP B 1 130 ? 10.633 -35.5 -10.352 1 89.38 130 ASP B CA 1
ATOM 4366 C C . ASP B 1 130 ? 9.711 -34.406 -9.812 1 89.38 130 ASP B C 1
ATOM 4368 O O . ASP B 1 130 ? 8.617 -34.688 -9.312 1 89.38 130 ASP B O 1
ATOM 4372 N N . PRO B 1 131 ? 10.141 -33.188 -9.969 1 90.12 131 PRO B N 1
ATOM 4373 C CA . PRO B 1 131 ? 9.32 -32.094 -9.438 1 90.12 131 PRO B CA 1
ATOM 4374 C C . PRO B 1 131 ? 7.926 -32.062 -10.055 1 90.12 131 PRO B C 1
ATOM 4376 O O . PRO B 1 131 ? 7 -31.516 -9.445 1 90.12 131 PRO B O 1
ATOM 4379 N N . SER B 1 132 ? 7.738 -32.562 -11.195 1 89.12 132 SER B N 1
ATOM 4380 C CA . SER B 1 132 ? 6.438 -32.562 -11.859 1 89.12 132 SER B CA 1
ATOM 4381 C C . SER B 1 132 ? 5.445 -33.469 -11.133 1 89.12 132 SER B C 1
ATOM 4383 O O . SER B 1 132 ? 4.234 -33.375 -11.359 1 89.12 132 SER B O 1
ATOM 4385 N N . ARG B 1 133 ? 5.984 -34.281 -10.18 1 91.81 133 ARG B N 1
ATOM 4386 C CA . ARG B 1 133 ? 5.121 -35.188 -9.438 1 91.81 133 ARG B CA 1
ATOM 4387 C C . ARG B 1 133 ? 4.73 -34.594 -8.086 1 91.81 133 ARG B C 1
ATOM 4389 O O . ARG B 1 133 ? 3.928 -35.188 -7.355 1 91.81 133 ARG B O 1
ATOM 4396 N N . VAL B 1 134 ? 5.273 -33.531 -7.816 1 93.75 134 VAL B N 1
ATOM 4397 C CA . VAL B 1 134 ? 5.102 -32.969 -6.48 1 93.75 134 VAL B CA 1
ATOM 4398 C C . VAL B 1 134 ? 4.098 -31.828 -6.527 1 93.75 134 VAL B C 1
ATOM 4400 O O . VAL B 1 134 ? 4.238 -30.906 -7.332 1 93.75 134 VAL B O 1
ATOM 4403 N N . GLU B 1 135 ? 3.098 -31.922 -5.727 1 93.38 135 GLU B N 1
ATOM 4404 C CA . GLU B 1 135 ? 2.084 -30.891 -5.559 1 93.38 135 GLU B CA 1
ATOM 4405 C C . GLU B 1 135 ? 2.131 -30.297 -4.156 1 93.38 135 GLU B C 1
ATOM 4407 O O . GLU B 1 135 ? 2.055 -31.016 -3.164 1 93.38 135 GLU B O 1
ATOM 4412 N N . VAL B 1 136 ? 2.277 -29 -4.121 1 93.5 136 VAL B N 1
ATOM 4413 C CA . VAL B 1 136 ? 2.26 -28.328 -2.826 1 93.5 136 VAL B CA 1
ATOM 4414 C C . VAL B 1 136 ? 0.938 -27.594 -2.645 1 93.5 136 VAL B C 1
ATOM 4416 O O . VAL B 1 136 ? 0.406 -27.016 -3.598 1 93.5 136 VAL B O 1
ATOM 4419 N N . PHE B 1 137 ? 0.392 -27.641 -1.454 1 89.88 137 PHE B N 1
ATOM 4420 C CA . PHE B 1 137 ? -0.838 -26.875 -1.26 1 89.88 137 PHE B CA 1
ATOM 4421 C C . PHE B 1 137 ? -0.833 -26.172 0.092 1 89.88 137 PHE B C 1
ATOM 4423 O O . PHE B 1 137 ? -0.216 -26.656 1.045 1 89.88 137 PHE B O 1
ATOM 4430 N N . ASP B 1 138 ? -1.414 -25.078 0.155 1 92 138 ASP B N 1
ATOM 4431 C CA . ASP B 1 138 ? -1.571 -24.234 1.326 1 92 138 ASP B CA 1
ATOM 4432 C C . ASP B 1 138 ? -2.746 -23.266 1.15 1 92 138 ASP B C 1
ATOM 4434 O O . ASP B 1 138 ? -3.396 -23.266 0.103 1 92 138 ASP B O 1
ATOM 4438 N N . SER B 1 139 ? -3.072 -22.609 2.244 1 91 139 SER B N 1
ATOM 4439 C CA . SER B 1 139 ? -4.133 -21.609 2.174 1 91 139 SER B CA 1
ATOM 4440 C C . SER B 1 139 ? -3.656 -20.266 2.699 1 91 139 SER B C 1
ATOM 4442 O O . SER B 1 139 ? -2.664 -20.188 3.428 1 91 139 SER B O 1
ATOM 4444 N N . SER B 1 140 ? -4.219 -19.281 2.18 1 91.5 140 SER B N 1
ATOM 4445 C CA . SER B 1 140 ? -3.953 -17.922 2.635 1 91.5 140 SER B CA 1
ATOM 4446 C C . SER B 1 140 ? -5.25 -17.125 2.799 1 91.5 140 SER B C 1
ATOM 4448 O O . SER B 1 140 ? -6.191 -17.312 2.027 1 91.5 140 SER B O 1
ATOM 4450 N N . THR B 1 141 ? -5.285 -16.281 3.76 1 88.19 141 THR B N 1
ATOM 4451 C CA . THR B 1 141 ? -6.477 -15.484 4.035 1 88.19 141 THR B CA 1
ATOM 4452 C C . THR B 1 141 ? -6.297 -14.047 3.561 1 88.19 141 THR B C 1
ATOM 4454 O O . THR B 1 141 ? -5.227 -13.461 3.74 1 88.19 141 THR B O 1
ATOM 4457 N N . VAL B 1 142 ? -7.27 -13.57 2.895 1 86.38 142 VAL B N 1
ATOM 4458 C CA . VAL B 1 142 ? -7.352 -12.148 2.566 1 86.38 142 VAL B CA 1
ATOM 4459 C C . VAL B 1 142 ? -8.398 -11.477 3.447 1 86.38 142 VAL B C 1
ATOM 4461 O O . VAL B 1 142 ? -9.539 -11.938 3.537 1 86.38 142 VAL B O 1
ATOM 4464 N N . THR B 1 143 ? -7.934 -10.453 4.145 1 78.38 143 THR B N 1
ATOM 4465 C CA . THR B 1 143 ? -8.805 -9.773 5.09 1 78.38 143 THR B CA 1
ATOM 4466 C C . THR B 1 143 ? -9.648 -8.711 4.383 1 78.38 143 THR B C 1
ATOM 4468 O O . THR B 1 143 ? -9.148 -7.98 3.527 1 78.38 143 THR B O 1
ATOM 4471 N N . LEU B 1 144 ? -10.938 -8.844 4.613 1 71.06 144 LEU B N 1
ATOM 4472 C CA . LEU B 1 144 ? -11.867 -7.859 4.078 1 71.06 144 LEU B CA 1
ATOM 4473 C C . LEU B 1 144 ? -12.281 -6.859 5.156 1 71.06 144 LEU B C 1
ATOM 4475 O O . LEU B 1 144 ? -12.547 -7.246 6.297 1 71.06 144 LEU B O 1
ATOM 4479 N N . PHE B 1 145 ? -11.828 -5.578 5.066 1 54.34 145 PHE B N 1
ATOM 4480 C CA . PHE B 1 145 ? -12.297 -4.598 6.043 1 54.34 145 PHE B CA 1
ATOM 4481 C C . PHE B 1 145 ? -13.711 -4.137 5.707 1 54.34 145 PHE B C 1
ATOM 4483 O O . PHE B 1 145 ? -14 -3.799 4.559 1 54.34 145 PHE B O 1
ATOM 4490 N N . LYS B 1 146 ? -14.727 -4.738 6.211 1 49.12 146 LYS B N 1
ATOM 4491 C CA . LYS B 1 146 ? -16.062 -4.168 6.059 1 49.12 146 LYS B CA 1
ATOM 4492 C C . LYS B 1 146 ? -16.297 -3.031 7.051 1 49.12 146 LYS B C 1
ATOM 4494 O O . LYS B 1 146 ? -15.961 -3.156 8.234 1 49.12 146 LYS B O 1
ATOM 4499 N N . GLU B 1 147 ? -16.375 -1.808 6.641 1 41.19 147 GLU B N 1
ATOM 4500 C CA . GLU B 1 147 ? -16.984 -0.812 7.52 1 41.19 147 GLU B CA 1
ATOM 4501 C C . GLU B 1 147 ? -18.344 -1.282 8.023 1 41.19 147 GLU B C 1
ATOM 4503 O O . GLU B 1 147 ? -19.234 -1.61 7.234 1 41.19 147 GLU B O 1
ATOM 4508 N N . ILE B 1 148 ? -18.578 -2.203 8.797 1 34.88 148 ILE B N 1
ATOM 4509 C CA . ILE B 1 148 ? -19.906 -2.451 9.328 1 34.88 148 ILE B CA 1
ATOM 4510 C C . ILE B 1 148 ? -20.484 -1.165 9.922 1 34.88 148 ILE B C 1
ATOM 4512 O O . ILE B 1 148 ? -19.844 -0.534 10.766 1 34.88 148 ILE B O 1
ATOM 4516 N N . LEU B 1 149 ? -21.375 -0.526 9.211 1 33 149 LEU B N 1
ATOM 4517 C CA . LEU B 1 149 ? -22.234 0.431 9.898 1 33 149 LEU B CA 1
ATOM 4518 C C . LEU B 1 149 ? -22.672 -0.106 11.258 1 33 149 LEU B C 1
ATOM 4520 O O . LEU B 1 149 ? -22.922 -1.306 11.406 1 33 149 LEU B O 1
ATOM 4524 N N . LYS B 1 150 ? -22.641 0.642 12.273 1 34.84 150 LYS B N 1
ATOM 4525 C CA . LYS B 1 150 ? -23.156 0.514 13.641 1 34.84 150 LYS B CA 1
ATOM 4526 C C . LYS B 1 150 ? -24.594 0.02 13.641 1 34.84 150 LYS B C 1
ATOM 4528 O O . LYS B 1 150 ? -25.516 0.79 13.375 1 34.84 150 LYS B O 1
ATOM 4533 N N . GLY B 1 151 ? -25.125 -0.929 12.922 1 29.98 151 GLY B N 1
ATOM 4534 C CA . GLY B 1 151 ? -26.484 -1.24 13.352 1 29.98 151 GLY B CA 1
ATOM 4535 C C . GLY B 1 151 ? -26.578 -1.613 14.812 1 29.98 151 GLY B C 1
ATOM 4536 O O . GLY B 1 151 ? -25.562 -1.84 15.469 1 29.98 151 GLY B O 1
ATOM 4537 N N . ALA B 1 152 ? -27.891 -1.645 15.477 1 31.33 152 ALA B N 1
ATOM 4538 C CA . ALA B 1 152 ? -28.5 -1.702 16.812 1 31.33 152 ALA B CA 1
ATOM 4539 C C . ALA B 1 152 ? -27.875 -2.818 17.641 1 31.33 152 ALA B C 1
ATOM 4541 O O . ALA B 1 152 ? -28.078 -2.873 18.859 1 31.33 152 ALA B O 1
ATOM 4542 N N . GLY B 1 153 ? -27.891 -4.09 17.344 1 29.34 153 GLY B N 1
ATOM 4543 C CA . GLY B 1 153 ? -27.828 -5.008 18.469 1 29.34 153 GLY B CA 1
ATOM 4544 C C . GLY B 1 153 ? -26.5 -4.949 19.203 1 29.34 153 GLY B C 1
ATOM 4545 O O . GLY B 1 153 ? -25.672 -4.094 18.922 1 29.34 153 GLY B O 1
ATOM 4546 N N . ARG B 1 154 ? -26.109 -6.047 20.094 1 32.19 154 ARG B N 1
ATOM 4547 C CA . ARG B 1 154 ? -25.203 -6.07 21.234 1 32.19 154 ARG B CA 1
ATOM 4548 C C . ARG B 1 154 ? -23.859 -5.426 20.875 1 32.19 154 ARG B C 1
ATOM 4550 O O . ARG B 1 154 ? -23.578 -5.199 19.703 1 32.19 154 ARG B O 1
ATOM 4557 N N . ASN B 1 155 ? -22.703 -5.793 21.578 1 30.59 155 ASN B N 1
ATOM 4558 C CA . ASN B 1 155 ? -21.5 -5.113 22.047 1 30.59 155 ASN B CA 1
ATOM 4559 C C . ASN B 1 155 ? -20.594 -4.695 20.906 1 30.59 155 ASN B C 1
ATOM 4561 O O . ASN B 1 155 ? -19.672 -3.895 21.094 1 30.59 155 ASN B O 1
ATOM 4565 N N . PRO B 1 156 ? -20.219 -5.438 19.625 1 37.84 156 PRO B N 1
ATOM 4566 C CA . PRO B 1 156 ? -18.812 -5.043 19.5 1 37.84 156 PRO B CA 1
ATOM 4567 C C . PRO B 1 156 ? -18.641 -3.559 19.188 1 37.84 156 PRO B C 1
ATOM 4569 O O . PRO B 1 156 ? -19.203 -3.064 18.203 1 37.84 156 PRO B O 1
ATOM 4572 N N . LEU B 1 157 ? -18.875 -2.619 20.031 1 35.78 157 LEU B N 1
ATOM 4573 C CA . LEU B 1 157 ? -18.812 -1.168 19.891 1 35.78 157 LEU B CA 1
ATOM 4574 C C . LEU B 1 157 ? -17.969 -0.771 18.688 1 35.78 157 LEU B C 1
ATOM 4576 O O . LEU B 1 157 ? -18.438 0.003 17.844 1 35.78 157 LEU B O 1
ATOM 4580 N N . ASN B 1 158 ? -16.703 -0.192 18.875 1 38.91 158 ASN B N 1
ATOM 4581 C CA . ASN B 1 158 ? -15.625 0.505 18.172 1 38.91 158 ASN B CA 1
ATOM 4582 C C . ASN B 1 158 ? -14.898 -0.418 17.203 1 38.91 158 ASN B C 1
ATOM 4584 O O . ASN 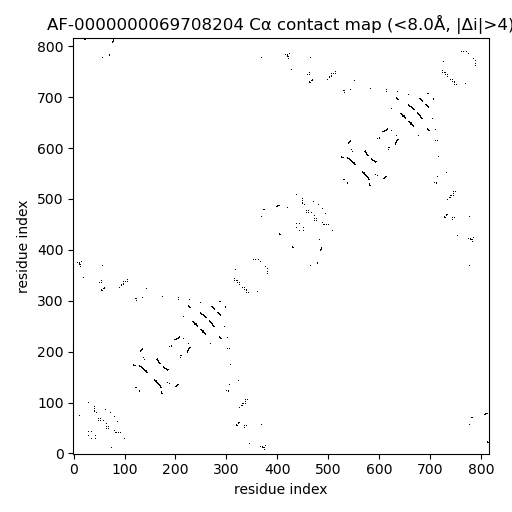B 1 158 ? -13.805 -0.095 16.734 1 38.91 158 ASN B O 1
ATOM 4588 N N . GLY B 1 159 ? -15.227 -1.814 16.953 1 39.28 159 GLY B N 1
ATOM 4589 C CA . GLY B 1 159 ? -14.258 -2.668 16.297 1 39.28 159 GLY B CA 1
ATOM 4590 C C . GLY B 1 159 ? -14.656 -3.045 14.883 1 39.28 159 GLY B C 1
ATOM 4591 O O . GLY B 1 159 ? -15.844 -3.146 14.57 1 39.28 159 GLY B O 1
ATOM 4592 N N . LYS B 1 160 ? -14.094 -2.654 13.672 1 44.91 160 LYS B N 1
ATOM 4593 C CA . LYS B 1 160 ? -14.109 -3.201 12.32 1 44.91 160 LYS B CA 1
ATOM 4594 C C . LYS B 1 160 ? -14.227 -4.723 12.344 1 44.91 160 LYS B C 1
ATOM 4596 O O . LYS B 1 160 ? -13.508 -5.395 13.078 1 44.91 160 LYS B O 1
ATOM 4601 N N . LYS B 1 161 ? -15.5 -5.188 12.148 1 49.88 161 LYS B N 1
ATOM 4602 C CA . LYS B 1 161 ? -15.523 -6.637 11.992 1 49.88 161 LYS B CA 1
ATOM 4603 C C . LYS B 1 161 ? -14.742 -7.07 10.758 1 49.88 161 LYS B C 1
ATOM 4605 O O . LYS B 1 161 ? -14.93 -6.52 9.672 1 49.88 161 LYS B O 1
ATOM 4610 N N . LYS B 1 162 ? -13.594 -7.641 10.859 1 56.09 162 LYS B N 1
ATOM 4611 C CA . LYS B 1 162 ? -12.727 -8.172 9.805 1 56.09 162 LYS B CA 1
ATOM 4612 C C . LYS B 1 162 ? -13.289 -9.469 9.234 1 56.09 162 LYS B C 1
ATOM 4614 O O . LYS B 1 162 ? -13.531 -10.422 9.977 1 56.09 162 LYS B O 1
ATOM 4619 N N . GLY B 1 163 ? -14.297 -9.422 8.141 1 69.38 163 GLY B N 1
ATOM 4620 C CA . GLY B 1 163 ? -14.438 -10.656 7.395 1 69.38 163 GLY B CA 1
ATOM 4621 C C . GLY B 1 163 ? -13.266 -10.938 6.465 1 69.38 163 GLY B C 1
ATOM 4622 O O . GLY B 1 163 ? -12.234 -10.266 6.547 1 69.38 163 GLY B O 1
ATOM 4623 N N . GLY B 1 164 ? -13.18 -12.211 5.984 1 79.69 164 GLY B N 1
ATOM 4624 C CA . GLY B 1 164 ? -12.086 -12.516 5.074 1 79.69 164 GLY B CA 1
ATOM 4625 C C . GLY B 1 164 ? -12.398 -13.672 4.137 1 79.69 164 GLY B C 1
ATOM 4626 O O . GLY B 1 164 ? -13.484 -14.258 4.203 1 79.69 164 GLY B O 1
ATOM 4627 N N . ALA B 1 165 ? -11.719 -13.781 3.084 1 86.94 165 ALA B N 1
ATOM 4628 C CA . ALA B 1 165 ? -11.742 -14.914 2.158 1 86.94 165 ALA B CA 1
ATOM 4629 C C . ALA B 1 165 ? -10.461 -15.734 2.27 1 86.94 165 ALA B C 1
ATOM 4631 O O . ALA B 1 165 ? -9.375 -15.188 2.486 1 86.94 165 ALA B O 1
ATOM 4632 N N . LYS B 1 166 ? -10.703 -17 2.254 1 89 166 LYS B N 1
ATOM 4633 C CA . LYS B 1 166 ? -9.562 -17.922 2.256 1 89 166 LYS B CA 1
ATOM 4634 C C . LYS B 1 166 ? -9.32 -18.5 0.864 1 89 166 LYS B C 1
ATOM 4636 O O . LYS B 1 166 ? -10.258 -18.938 0.196 1 89 166 LYS B O 1
ATOM 4641 N N . ILE B 1 167 ? -8.117 -18.438 0.442 1 91.31 167 ILE B N 1
ATOM 4642 C CA . ILE B 1 167 ? -7.711 -18.969 -0.854 1 91.31 167 ILE B CA 1
ATOM 4643 C C . ILE B 1 167 ? -6.926 -20.266 -0.658 1 91.31 167 ILE B C 1
ATOM 4645 O O . ILE B 1 167 ? -5.828 -20.25 -0.094 1 91.31 167 ILE B O 1
ATOM 4649 N N . PHE B 1 168 ? -7.48 -21.328 -1.102 1 90.94 168 PHE B N 1
ATOM 4650 C CA . PHE B 1 168 ? -6.766 -22.609 -1.161 1 90.94 168 PHE B CA 1
ATOM 4651 C C . PHE B 1 168 ? -6.109 -22.797 -2.523 1 90.94 168 PHE B C 1
ATOM 4653 O O . PHE B 1 168 ? -6.766 -22.672 -3.559 1 90.94 168 PHE B O 1
ATOM 4660 N N . ALA B 1 169 ? -4.863 -23.016 -2.443 1 93.19 169 ALA B N 1
ATOM 4661 C CA . ALA B 1 169 ? -4.156 -23.156 -3.715 1 93.19 169 ALA B CA 1
ATOM 4662 C C . ALA B 1 169 ? -3.271 -24.406 -3.715 1 93.19 169 ALA B C 1
ATOM 4664 O O . ALA B 1 169 ? -2.73 -24.781 -2.676 1 93.19 169 ALA B O 1
ATOM 4665 N N . LYS B 1 170 ? -3.256 -25.047 -4.793 1 93.75 170 LYS B N 1
ATOM 4666 C CA . LYS B 1 170 ? -2.336 -26.125 -5.113 1 93.75 170 LYS B CA 1
ATOM 4667 C C . LYS B 1 170 ? -1.413 -25.75 -6.27 1 93.75 170 LYS B C 1
ATOM 4669 O O . LYS B 1 170 ? -1.846 -25.109 -7.227 1 93.75 170 LYS B O 1
ATOM 4674 N N . MET B 1 171 ? -0.186 -26.078 -6.125 1 92.75 171 MET B N 1
ATOM 4675 C CA . MET B 1 171 ? 0.81 -25.703 -7.121 1 92.75 171 MET B CA 1
ATOM 4676 C C . MET B 1 171 ? 1.768 -26.844 -7.406 1 92.75 171 MET B C 1
ATOM 4678 O O . MET B 1 171 ? 2.217 -27.531 -6.484 1 92.75 171 MET B O 1
ATOM 4682 N N . ASN B 1 172 ? 1.959 -27.094 -8.68 1 90.75 172 ASN B N 1
ATOM 4683 C CA . ASN B 1 172 ? 2.986 -28.047 -9.078 1 90.75 172 ASN B CA 1
ATOM 4684 C C . ASN B 1 172 ? 4.387 -27.453 -8.93 1 90.75 172 ASN B C 1
ATOM 4686 O O . ASN B 1 172 ? 4.645 -26.328 -9.367 1 90.75 172 ASN B O 1
ATOM 4690 N N . LEU B 1 173 ? 5.234 -28.156 -8.383 1 89.75 173 LEU B N 1
ATOM 4691 C CA . LEU B 1 173 ? 6.562 -27.656 -8.062 1 89.75 173 LEU B CA 1
ATOM 4692 C C . LEU B 1 173 ? 7.34 -27.344 -9.336 1 89.75 173 LEU B C 1
ATOM 4694 O O . LEU B 1 173 ? 8.203 -26.453 -9.344 1 89.75 173 LEU B O 1
ATOM 4698 N N . ALA B 1 174 ? 7.078 -27.984 -10.383 1 87.88 174 ALA B N 1
ATOM 4699 C CA . ALA B 1 174 ? 7.801 -27.781 -11.633 1 87.88 174 ALA B CA 1
ATOM 4700 C C . ALA B 1 174 ? 7.289 -26.547 -12.367 1 87.88 174 ALA B C 1
ATOM 4702 O O . ALA B 1 174 ? 8.031 -25.906 -13.117 1 87.88 174 ALA B O 1
ATOM 4703 N N . GLU B 1 175 ? 6.066 -26.172 -12.203 1 87.56 175 GLU B N 1
ATOM 4704 C CA . GLU B 1 175 ? 5.43 -25.109 -12.969 1 87.56 175 GLU B CA 1
ATOM 4705 C C . GLU B 1 175 ? 5.492 -23.781 -12.219 1 87.56 175 GLU B C 1
ATOM 4707 O O . GLU B 1 175 ? 5.648 -22.719 -12.836 1 87.56 175 GLU B O 1
ATOM 4712 N N . GLY B 1 176 ? 5.305 -23.75 -10.945 1 87 176 GLY B N 1
ATOM 4713 C CA . GLY B 1 176 ? 5.48 -22.547 -10.133 1 87 176 GLY B CA 1
ATOM 4714 C C . GLY B 1 176 ? 4.258 -21.656 -10.125 1 87 176 GLY B C 1
ATOM 4715 O O . GLY B 1 176 ? 4.344 -20.484 -9.75 1 87 176 GLY B O 1
ATOM 4716 N N . VAL B 1 177 ? 3.164 -22.094 -10.672 1 91.38 177 VAL B N 1
ATOM 4717 C CA . VAL B 1 177 ? 1.903 -21.359 -10.641 1 91.38 177 VAL B CA 1
ATOM 4718 C C . VAL B 1 177 ? 0.778 -22.281 -10.188 1 91.38 177 VAL B C 1
ATOM 4720 O O . VAL B 1 177 ? 0.832 -23.5 -10.414 1 91.38 177 VAL B O 1
ATOM 4723 N N . PRO B 1 178 ? -0.202 -21.703 -9.539 1 93.94 178 PRO B N 1
ATOM 4724 C CA . PRO B 1 178 ? -1.282 -22.562 -9.047 1 93.94 178 PRO B CA 1
ATOM 4725 C C . PRO B 1 178 ? -2.072 -23.219 -10.172 1 93.94 178 PRO B C 1
ATOM 4727 O O . PRO B 1 178 ? -2.387 -22.562 -11.172 1 93.94 178 PRO B O 1
ATOM 4730 N N . ASN B 1 179 ? -2.312 -24.516 -10.008 1 93.06 179 ASN B N 1
ATOM 4731 C CA . ASN B 1 179 ? -3.107 -25.25 -10.992 1 93.06 179 ASN B CA 1
ATOM 4732 C C . ASN B 1 179 ? -4.496 -25.578 -10.453 1 93.06 179 ASN B C 1
ATOM 4734 O O . ASN B 1 179 ? -5.344 -26.094 -11.18 1 93.06 179 ASN B O 1
ATOM 4738 N N . PHE B 1 180 ? -4.656 -25.281 -9.203 1 91.5 180 PHE B N 1
ATOM 4739 C CA . PHE B 1 180 ? -5.961 -25.438 -8.562 1 91.5 180 PHE B CA 1
ATOM 4740 C C . PHE B 1 180 ? -6.168 -24.391 -7.488 1 91.5 180 PHE B C 1
ATOM 4742 O O . PHE B 1 180 ? -5.301 -24.172 -6.637 1 91.5 180 PHE B O 1
ATOM 4749 N N . ILE B 1 181 ? -7.293 -23.734 -7.566 1 92.5 181 ILE B N 1
ATOM 4750 C CA . ILE B 1 181 ? -7.609 -22.672 -6.617 1 92.5 181 ILE B CA 1
ATOM 4751 C C . ILE B 1 181 ? -9.055 -22.812 -6.152 1 92.5 181 ILE B C 1
ATOM 4753 O O . ILE B 1 181 ? -9.945 -23.109 -6.957 1 92.5 181 ILE B O 1
ATOM 4757 N N . CYS B 1 182 ? -9.242 -22.703 -4.895 1 89.5 182 CYS B N 1
ATOM 4758 C CA . CYS B 1 182 ? -10.57 -22.688 -4.289 1 89.5 182 CYS B CA 1
ATOM 4759 C C . CYS B 1 182 ? -10.703 -21.516 -3.311 1 89.5 182 CYS B C 1
ATOM 4761 O O . CYS B 1 182 ? -9.867 -21.359 -2.418 1 89.5 182 CYS B O 1
ATOM 4763 N N . ILE B 1 183 ? -11.711 -20.734 -3.525 1 90.75 183 ILE B N 1
ATOM 4764 C CA . ILE B 1 183 ? -11.93 -19.578 -2.672 1 90.75 183 ILE B CA 1
ATOM 4765 C C . ILE B 1 183 ? -13.148 -19.812 -1.78 1 90.75 183 ILE B C 1
ATOM 4767 O O . ILE B 1 183 ? -14.234 -20.109 -2.273 1 90.75 183 ILE B O 1
ATOM 4771 N N . ARG B 1 184 ? -12.938 -19.688 -0.511 1 87.19 184 ARG B N 1
ATOM 4772 C CA . ARG B 1 184 ? -14 -19.891 0.47 1 87.19 184 ARG B CA 1
ATOM 4773 C C . ARG B 1 184 ? -13.977 -18.812 1.535 1 87.19 184 ARG B C 1
ATOM 4775 O O . ARG B 1 184 ? -13.156 -17.891 1.483 1 87.19 184 ARG B O 1
ATOM 4782 N N . SER B 1 185 ? -15.008 -18.875 2.387 1 83.44 185 SER B N 1
ATOM 4783 C CA . SER B 1 185 ? -15.039 -17.938 3.498 1 83.44 185 SER B CA 1
ATOM 4784 C C . SER B 1 185 ? -13.875 -18.156 4.453 1 83.44 185 SER B C 1
ATOM 4786 O O . SER B 1 185 ? -13.352 -19.281 4.551 1 83.44 185 SER B O 1
ATOM 4788 N N . ALA B 1 186 ? -13.492 -17.141 5.141 1 78.5 186 ALA B N 1
ATOM 4789 C CA . ALA B 1 186 ? -12.336 -17.172 6.031 1 78.5 186 ALA B CA 1
ATOM 4790 C C . ALA B 1 186 ? -12.547 -18.188 7.156 1 78.5 186 ALA B C 1
ATOM 4792 O O . ALA B 1 186 ? -11.586 -18.719 7.711 1 78.5 186 ALA B O 1
ATOM 4793 N N . ALA B 1 187 ? -13.734 -18.484 7.449 1 76.81 187 ALA B N 1
ATOM 4794 C CA . ALA B 1 187 ? -14.047 -19.359 8.57 1 76.81 187 ALA B CA 1
ATOM 4795 C C . ALA B 1 187 ? -13.922 -20.828 8.172 1 76.81 187 ALA B C 1
ATOM 4797 O O . ALA B 1 187 ? -13.977 -21.719 9.031 1 76.81 187 ALA B O 1
ATOM 4798 N N . THR B 1 188 ? -13.672 -21.125 6.941 1 78.06 188 THR B N 1
ATOM 4799 C CA . THR B 1 188 ? -13.625 -22.5 6.449 1 78.06 188 THR B CA 1
ATOM 4800 C C . THR B 1 188 ? -12.398 -23.234 6.988 1 78.06 188 THR B C 1
ATOM 4802 O O . THR B 1 188 ? -11.297 -22.688 6.996 1 78.06 188 THR B O 1
ATOM 4805 N N . ASN B 1 189 ? -12.656 -24.391 7.422 1 78.69 189 ASN B N 1
ATOM 4806 C CA . ASN B 1 189 ? -11.57 -25.219 7.918 1 78.69 189 ASN B CA 1
ATOM 4807 C C . ASN B 1 189 ? -10.672 -25.719 6.785 1 78.69 189 ASN B C 1
ATOM 4809 O O . ASN B 1 189 ? -11.172 -26.109 5.73 1 78.69 189 ASN B O 1
ATOM 4813 N N . GLU B 1 190 ? -9.477 -25.766 6.996 1 76.81 190 GLU B N 1
ATOM 4814 C CA . GLU B 1 190 ? -8.477 -26.125 5.996 1 76.81 190 GLU B CA 1
ATOM 4815 C C . GLU B 1 190 ? -8.609 -27.594 5.586 1 76.81 190 GLU B C 1
ATOM 4817 O O . GLU B 1 190 ? -8.281 -27.953 4.457 1 76.81 190 GLU B O 1
ATOM 4822 N N . ASN B 1 191 ? -9.109 -28.375 6.461 1 75.12 191 ASN B N 1
ATOM 4823 C CA . ASN B 1 191 ? -9.227 -29.812 6.195 1 75.12 191 ASN B CA 1
ATOM 4824 C C . ASN B 1 191 ? -10.164 -30.094 5.023 1 75.12 191 ASN B C 1
ATOM 4826 O O . ASN B 1 191 ? -10.078 -31.141 4.395 1 75.12 191 ASN B O 1
ATOM 4830 N N . MET B 1 192 ? -11 -29.188 4.762 1 72.38 192 MET B N 1
ATOM 4831 C CA . MET B 1 192 ? -11.953 -29.344 3.664 1 72.38 192 MET B CA 1
ATOM 4832 C C . MET B 1 192 ? -11.227 -29.406 2.324 1 72.38 192 MET B C 1
ATOM 4834 O O . MET B 1 192 ? -11.688 -30.078 1.396 1 72.38 192 MET B O 1
ATOM 4838 N N . PHE B 1 193 ? -10.109 -28.844 2.344 1 75.94 193 PHE B N 1
ATOM 4839 C CA . PHE B 1 193 ? -9.383 -28.734 1.083 1 75.94 193 PHE B CA 1
ATOM 4840 C C . PHE B 1 193 ? -8.859 -30.109 0.656 1 75.94 193 PHE B C 1
ATOM 4842 O O . PHE B 1 193 ? -8.82 -30.422 -0.536 1 75.94 193 PHE B O 1
ATOM 4849 N N . LEU B 1 194 ? -8.5 -30.969 1.596 1 74.88 194 LEU B N 1
ATOM 4850 C CA . LEU B 1 194 ? -7.977 -32.281 1.271 1 74.88 194 LEU B CA 1
ATOM 4851 C C . LEU B 1 194 ? -9.039 -33.125 0.582 1 74.88 194 LEU B C 1
ATOM 4853 O O . LEU B 1 194 ? -8.703 -34.031 -0.199 1 74.88 194 LEU B O 1
ATOM 4857 N N . LYS B 1 195 ? -10.234 -32.688 0.811 1 70.31 195 LYS B N 1
ATOM 4858 C CA . LYS B 1 195 ? -11.344 -33.469 0.233 1 70.31 195 LYS B CA 1
ATOM 4859 C C . LYS B 1 195 ? -11.586 -33.062 -1.218 1 70.31 195 LYS B C 1
ATOM 4861 O O . LYS B 1 195 ? -12.07 -33.844 -2.02 1 70.31 195 LYS B O 1
ATOM 4866 N N . VAL B 1 196 ? -11.188 -31.875 -1.476 1 72.31 196 VAL B N 1
ATOM 4867 C CA . VAL B 1 196 ? -11.602 -31.344 -2.77 1 72.31 196 VAL B CA 1
ATOM 4868 C C . VAL B 1 196 ? -10.422 -31.359 -3.734 1 72.31 196 VAL B C 1
ATOM 4870 O O . VAL B 1 196 ? -10.602 -31.297 -4.953 1 72.31 196 VAL B O 1
ATOM 4873 N N . MET B 1 197 ? -9.328 -31.594 -3.203 1 76.81 197 MET B N 1
ATOM 4874 C CA . MET B 1 197 ? -8.164 -31.547 -4.082 1 76.81 197 MET B CA 1
ATOM 4875 C C . MET B 1 197 ? -7.945 -32.875 -4.762 1 76.81 197 MET B C 1
ATOM 4877 O O . MET B 1 197 ? -8.164 -33.938 -4.152 1 76.81 197 MET B O 1
ATOM 4881 N N . ASP B 1 198 ? -7.664 -32.75 -6.062 1 79.88 198 ASP B N 1
ATOM 4882 C CA . ASP B 1 198 ? -7.348 -33.969 -6.809 1 79.88 198 ASP B CA 1
ATOM 4883 C C . ASP B 1 198 ? -5.836 -34.156 -6.91 1 79.88 198 ASP B C 1
ATOM 4885 O O . ASP B 1 198 ? -5.102 -33.25 -7.258 1 79.88 198 ASP B O 1
ATOM 4889 N N . LEU B 1 199 ? -5.371 -35.344 -6.414 1 88.44 199 LEU B N 1
ATOM 4890 C CA . LEU B 1 199 ? -3.971 -35.719 -6.555 1 88.44 199 LEU B CA 1
ATOM 4891 C C . LEU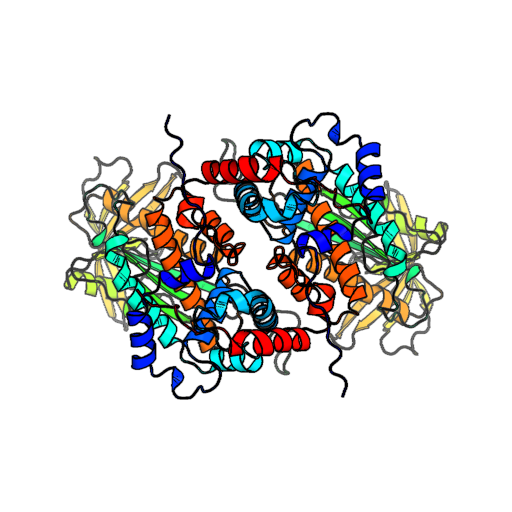 B 1 199 ? -3.809 -36.812 -7.613 1 88.44 199 LEU B C 1
ATOM 4893 O O . LEU B 1 199 ? -4.461 -37.844 -7.547 1 88.44 199 LEU B O 1
ATOM 4897 N N . PRO B 1 200 ? -3.021 -36.5 -8.617 1 89.12 200 PRO B N 1
ATOM 4898 C CA . PRO B 1 200 ? -2.807 -37.531 -9.641 1 89.12 200 PRO B CA 1
ATOM 4899 C C . PRO B 1 200 ? -2.172 -38.812 -9.086 1 89.12 200 PRO B C 1
ATOM 4901 O O . PRO B 1 200 ? -1.541 -38.781 -8.023 1 89.12 200 PRO B O 1
ATOM 4904 N N . GLU B 1 201 ? -2.377 -39.844 -9.844 1 92.19 201 GLU B N 1
ATOM 4905 C CA . GLU B 1 201 ? -1.717 -41.094 -9.461 1 92.19 201 GLU B CA 1
ATOM 4906 C C . GLU B 1 201 ? -0.2 -40.938 -9.445 1 92.19 201 GLU B C 1
ATOM 4908 O O . GLU B 1 201 ? 0.376 -40.312 -10.344 1 92.19 201 GLU B O 1
ATOM 4913 N N . HIS B 1 202 ? 0.384 -41.406 -8.344 1 93 202 HIS B N 1
ATOM 4914 C CA . HIS B 1 202 ? 1.821 -41.375 -8.102 1 93 202 HIS B CA 1
ATOM 4915 C C . HIS B 1 202 ? 2.285 -39.969 -7.73 1 93 202 HIS B C 1
ATOM 4917 O O . HIS B 1 202 ? 3.486 -39.688 -7.684 1 93 202 HIS B O 1
ATOM 4923 N N . GLY B 1 203 ? 1.308 -39.125 -7.594 1 94.5 203 GLY B N 1
ATOM 4924 C CA . GLY B 1 203 ? 1.631 -37.781 -7.152 1 94.5 203 GLY B CA 1
ATOM 4925 C C . GLY B 1 203 ? 2.012 -37.719 -5.684 1 94.5 203 GLY B C 1
ATOM 4926 O O . GLY B 1 203 ? 1.673 -38.625 -4.906 1 94.5 203 GLY B O 1
ATOM 4927 N N . ILE B 1 204 ? 2.764 -36.719 -5.367 1 95.31 204 ILE B N 1
ATOM 4928 C CA . ILE B 1 204 ? 3.201 -36.5 -3.994 1 95.31 204 ILE B CA 1
ATOM 4929 C C . ILE B 1 204 ? 2.631 -35.156 -3.49 1 95.31 204 ILE B C 1
ATOM 4931 O O . ILE B 1 204 ? 2.947 -34.094 -4.027 1 95.31 204 ILE B O 1
ATOM 4935 N N . ALA B 1 205 ? 1.83 -35.219 -2.5 1 94.06 205 ALA B N 1
ATOM 4936 C CA . ALA B 1 205 ? 1.261 -34.031 -1.882 1 94.06 205 ALA B CA 1
ATOM 4937 C C . ALA B 1 205 ? 2.111 -33.562 -0.703 1 94.06 205 ALA B C 1
ATOM 4939 O O . ALA B 1 205 ? 2.467 -34.375 0.168 1 94.06 205 ALA B O 1
ATOM 4940 N N . VAL B 1 206 ? 2.457 -32.312 -0.712 1 95.06 206 VAL B N 1
ATOM 4941 C CA . VAL B 1 206 ? 3.205 -31.719 0.397 1 95.06 206 VAL B CA 1
ATOM 4942 C C . VAL B 1 206 ? 2.396 -30.594 1.027 1 95.06 206 VAL B C 1
ATOM 4944 O O . VAL B 1 206 ? 2.004 -29.641 0.342 1 95.06 206 VAL B O 1
ATOM 4947 N N . PHE B 1 207 ? 2.148 -30.688 2.33 1 92.88 207 PHE B N 1
ATOM 4948 C CA . PHE B 1 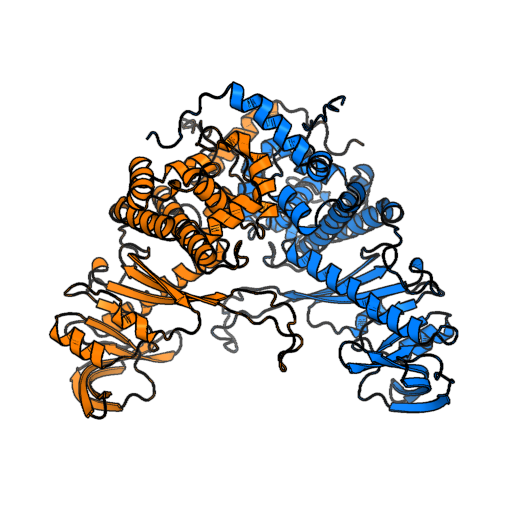207 ? 1.283 -29.703 2.967 1 92.88 207 PHE B CA 1
ATOM 4949 C C . PHE B 1 207 ? 1.622 -29.562 4.445 1 92.88 207 PHE B C 1
ATOM 4951 O O . PHE B 1 207 ? 2.404 -30.344 4.988 1 92.88 207 PHE B O 1
ATOM 4958 N N . ASP B 1 208 ? 1.082 -28.547 5.062 1 91.69 208 ASP B N 1
ATOM 4959 C CA . ASP B 1 208 ? 1.397 -28.203 6.449 1 91.69 208 ASP B CA 1
ATOM 4960 C C . ASP B 1 208 ? 0.665 -29.141 7.414 1 91.69 208 ASP B C 1
ATOM 4962 O O . ASP B 1 208 ? -0.237 -29.875 7.012 1 91.69 208 ASP B O 1
ATOM 4966 N N . LYS B 1 209 ? 1.082 -29.156 8.633 1 88.88 209 LYS B N 1
ATOM 4967 C CA . LYS B 1 209 ? 0.573 -30.078 9.656 1 88.88 209 LYS B CA 1
ATOM 4968 C C . LYS B 1 209 ? -0.882 -29.766 9.992 1 88.88 209 LYS B C 1
ATOM 4970 O O . LYS B 1 209 ? -1.578 -30.609 10.578 1 88.88 209 LYS B O 1
ATOM 4975 N N . GLY B 1 210 ? -1.367 -28.625 9.547 1 82.75 210 GLY B N 1
ATOM 4976 C CA . GLY B 1 210 ? -2.748 -28.25 9.805 1 82.75 210 GLY B CA 1
ATOM 4977 C C . GLY B 1 210 ? -3.746 -29.062 9 1 82.75 210 GLY B C 1
ATOM 4978 O O . GLY B 1 210 ? -4.918 -29.156 9.367 1 82.75 210 GLY B O 1
ATOM 4979 N N . TYR B 1 211 ? -3.361 -29.641 7.906 1 79.06 211 TYR B N 1
ATOM 4980 C CA . TYR B 1 211 ? -4.211 -30.438 7.027 1 79.06 211 TYR B CA 1
ATOM 4981 C C . TYR B 1 211 ? -4.203 -31.891 7.441 1 79.06 211 TYR B C 1
ATOM 4983 O O . TYR B 1 211 ? -4.297 -32.781 6.598 1 79.06 211 TYR B O 1
ATOM 4991 N N . ASN B 1 212 ? -4.324 -32.188 8.672 1 77.62 212 ASN B N 1
ATOM 4992 C CA . ASN B 1 212 ? -4.133 -33.562 9.164 1 77.62 212 ASN B CA 1
ATOM 4993 C C . ASN B 1 212 ? -5.438 -34.344 9.148 1 77.62 212 ASN B C 1
ATOM 4995 O O . ASN B 1 212 ? -6.305 -34.125 10 1 77.62 212 ASN B O 1
ATOM 4999 N N . ARG B 1 213 ? -5.617 -35.188 8.094 1 82.75 213 ARG B N 1
ATOM 5000 C CA . ARG B 1 213 ? -6.707 -36.156 8.008 1 82.75 213 ARG B CA 1
ATOM 5001 C C . ARG B 1 213 ? -6.176 -37.531 7.691 1 82.75 213 ARG B C 1
ATOM 5003 O O . ARG B 1 213 ? -6.004 -37.906 6.523 1 82.75 213 ARG B O 1
ATOM 5010 N N . TYR B 1 214 ? -6.152 -38.344 8.742 1 87.62 214 TYR B N 1
ATOM 5011 C CA . TYR B 1 214 ? -5.5 -39.656 8.609 1 87.62 214 TYR B CA 1
ATOM 5012 C C . TYR B 1 214 ? -6.281 -40.562 7.676 1 87.62 214 TYR B C 1
ATOM 5014 O O . TYR B 1 214 ? -5.699 -41.438 7.004 1 87.62 214 TYR B O 1
ATOM 5022 N N . SER B 1 215 ? -7.594 -40.344 7.629 1 86.25 215 SER B N 1
ATOM 5023 C CA . SER B 1 215 ? -8.391 -41.125 6.691 1 86.25 215 SER B CA 1
ATOM 5024 C C . SER B 1 215 ? -7.969 -40.875 5.25 1 86.25 215 SER B C 1
ATOM 5026 O O . SER B 1 215 ? -7.977 -41.781 4.422 1 86.25 215 SER B O 1
ATOM 5028 N N . CYS B 1 216 ? -7.621 -39.719 5.02 1 87.38 216 CYS B N 1
ATOM 5029 C CA . CYS B 1 216 ? -7.137 -39.344 3.691 1 87.38 216 CYS B CA 1
ATOM 5030 C C . CYS B 1 216 ? -5.793 -40 3.4 1 87.38 216 CYS B C 1
ATOM 5032 O O . CYS B 1 216 ? -5.535 -40.406 2.275 1 87.38 216 CYS B O 1
ATOM 5034 N N . PHE B 1 217 ? -4.98 -40.156 4.438 1 89.06 217 PHE B N 1
ATOM 5035 C CA . PHE B 1 217 ? -3.68 -40.812 4.277 1 89.06 217 PHE B CA 1
ATOM 5036 C C . PHE B 1 217 ? -3.84 -42.25 3.879 1 89.06 217 PHE B C 1
ATOM 5038 O O . PHE B 1 217 ? -3.125 -42.75 3.002 1 89.06 217 PHE B O 1
ATOM 5045 N N . GLU B 1 218 ? -4.77 -42.781 4.547 1 89.12 218 GLU B N 1
ATOM 5046 C CA . GLU B 1 218 ? -5.055 -44.188 4.246 1 89.12 218 GLU B CA 1
ATOM 5047 C C . GLU B 1 218 ? -5.527 -44.375 2.807 1 89.12 218 GLU B C 1
ATOM 5049 O O . GLU B 1 218 ? -5.066 -45.281 2.102 1 89.12 218 GLU B O 1
ATOM 5054 N N . LYS B 1 219 ? -6.391 -43.5 2.432 1 88.75 219 LYS B N 1
ATOM 5055 C CA . LYS B 1 219 ? -6.922 -43.531 1.073 1 88.75 219 LYS B CA 1
ATOM 5056 C C . LYS B 1 219 ? -5.816 -43.312 0.043 1 88.75 219 LYS B C 1
ATOM 5058 O O . LYS B 1 219 ? -5.773 -44 -0.982 1 88.75 219 LYS B O 1
ATOM 5063 N N . TRP B 1 220 ? -4.918 -42.438 0.284 1 90.5 220 TRP B N 1
ATOM 5064 C CA . TRP B 1 220 ? -3.82 -42.156 -0.632 1 90.5 220 TRP B CA 1
ATOM 5065 C C . TRP B 1 220 ? -2.859 -43.344 -0.72 1 90.5 220 TRP B C 1
ATOM 5067 O O . TRP B 1 220 ? -2.4 -43.688 -1.808 1 90.5 220 TRP B O 1
ATOM 5077 N N . ASP B 1 221 ? -2.652 -43.906 0.368 1 90.5 221 ASP B N 1
ATOM 5078 C CA . ASP B 1 221 ? -1.742 -45.062 0.394 1 90.5 221 ASP B CA 1
ATOM 5079 C C . ASP B 1 221 ? -2.281 -46.219 -0.453 1 90.5 221 ASP B C 1
ATOM 5081 O O . ASP B 1 221 ? -1.522 -46.875 -1.163 1 90.5 221 ASP B O 1
ATOM 5085 N N . SER B 1 222 ? -3.584 -46.375 -0.428 1 91.56 222 SER B N 1
ATOM 5086 C CA . SER B 1 222 ? -4.215 -47.469 -1.139 1 91.56 222 SER B CA 1
ATOM 5087 C C . SER B 1 222 ? -4.363 -47.156 -2.625 1 91.56 222 SER B C 1
ATOM 5089 O O . SER B 1 222 ? -4.648 -48.062 -3.426 1 91.56 222 SER B O 1
ATOM 5091 N N . SER B 1 223 ? -4.164 -45.969 -3.014 1 92.62 223 SER B N 1
ATOM 5092 C CA . SER B 1 223 ? -4.383 -45.594 -4.398 1 92.62 223 SER B CA 1
ATOM 5093 C C . SER B 1 223 ? -3.094 -45.094 -5.047 1 92.62 223 SER B C 1
ATOM 5095 O O . SER B 1 223 ? -3.129 -44.312 -5.996 1 92.62 223 SER B O 1
ATOM 5097 N N . ASN B 1 224 ? -1.979 -45.438 -4.555 1 93 224 ASN B N 1
ATOM 5098 C CA . ASN B 1 224 ? -0.661 -45.094 -5.078 1 93 224 ASN B CA 1
ATOM 5099 C C . ASN B 1 224 ? -0.448 -43.594 -5.133 1 93 224 ASN B C 1
ATOM 5101 O O . ASN B 1 224 ? 0.035 -43.062 -6.137 1 93 224 ASN B O 1
ATOM 5105 N N . ARG B 1 225 ? -0.956 -42.938 -4.219 1 94.62 225 ARG B N 1
ATOM 5106 C CA . ARG B 1 225 ? -0.722 -41.5 -3.996 1 94.62 225 ARG B CA 1
ATOM 5107 C C . ARG B 1 225 ? 0.071 -41.281 -2.715 1 94.62 225 ARG B C 1
ATOM 5109 O O . ARG B 1 225 ? -0.064 -42.031 -1.751 1 94.62 225 ARG B O 1
ATOM 5116 N N . TYR B 1 226 ? 0.865 -40.281 -2.705 1 96.12 226 TYR B N 1
ATOM 5117 C CA . TYR B 1 226 ? 1.81 -40.125 -1.604 1 96.12 226 TYR B CA 1
ATOM 5118 C C . TYR B 1 226 ? 1.669 -38.75 -0.958 1 96.12 226 TYR B C 1
ATOM 5120 O O . TYR B 1 226 ? 1 -37.875 -1.5 1 96.12 226 TYR B O 1
ATOM 5128 N N . PHE B 1 227 ? 2.209 -38.656 0.262 1 95.19 227 PHE B N 1
ATOM 5129 C CA . PHE B 1 227 ? 2.113 -37.375 0.958 1 95.19 227 PHE B CA 1
ATOM 5130 C C . PHE B 1 227 ? 3.338 -37.156 1.838 1 95.19 227 PHE B C 1
ATOM 5132 O O . PHE B 1 227 ? 4.035 -38.094 2.199 1 95.19 227 PHE B O 1
ATOM 5139 N N . VAL B 1 228 ? 3.658 -35.938 2.049 1 96.19 228 VAL B N 1
ATOM 5140 C CA . VAL B 1 228 ? 4.648 -35.5 3.023 1 96.19 228 VAL B CA 1
ATOM 5141 C C . VAL B 1 228 ? 4.078 -34.344 3.865 1 96.19 228 VAL B C 1
ATOM 5143 O O . VAL B 1 228 ? 3.584 -33.375 3.324 1 96.19 228 VAL B O 1
ATOM 5146 N N . THR B 1 229 ? 4.039 -34.469 5.164 1 95.5 229 THR B N 1
ATOM 5147 C CA . THR B 1 229 ? 3.578 -33.438 6.082 1 95.5 229 THR B CA 1
ATOM 5148 C C . THR B 1 229 ? 4.32 -33.531 7.41 1 95.5 229 THR B C 1
ATOM 5150 O O . THR B 1 229 ? 5.242 -34.312 7.562 1 95.5 229 THR B O 1
ATOM 5153 N N . ARG B 1 230 ? 4.031 -32.656 8.273 1 95.44 230 ARG B N 1
ATOM 5154 C CA . ARG B 1 230 ? 4.613 -32.688 9.617 1 95.44 230 ARG B CA 1
ATOM 5155 C C . ARG B 1 230 ? 3.713 -33.438 10.586 1 95.44 230 ARG B C 1
ATOM 5157 O O . ARG B 1 230 ? 2.486 -33.438 10.453 1 95.44 230 ARG B O 1
ATOM 5164 N N . LYS B 1 231 ? 4.383 -34.031 11.477 1 94.06 231 LYS B N 1
ATOM 5165 C CA . LYS B 1 231 ? 3.637 -34.75 12.508 1 94.06 231 LYS B CA 1
ATOM 5166 C C . LYS B 1 231 ? 3.031 -33.781 13.516 1 94.06 231 LYS B C 1
ATOM 5168 O O . LYS B 1 231 ? 3.691 -32.812 13.938 1 94.06 231 LYS B O 1
ATOM 5173 N N . LYS B 1 232 ? 1.813 -34.031 13.805 1 91.31 232 LYS B N 1
ATOM 5174 C CA . LYS B 1 232 ? 1.213 -33.219 14.867 1 91.31 232 LYS B CA 1
ATOM 5175 C C . LYS B 1 232 ? 1.84 -33.562 16.219 1 91.31 232 LYS B C 1
ATOM 5177 O O . LYS B 1 232 ? 2.209 -34.688 16.484 1 91.31 232 LYS B O 1
ATOM 5182 N N . ASP B 1 233 ? 1.774 -32.656 17.047 1 89.44 233 ASP B N 1
ATOM 5183 C CA . ASP B 1 233 ? 2.404 -32.812 18.344 1 89.44 233 ASP B CA 1
ATOM 5184 C C . ASP B 1 233 ? 1.675 -33.875 19.172 1 89.44 233 ASP B C 1
ATOM 5186 O O . ASP B 1 233 ? 2.303 -34.656 19.906 1 89.44 233 ASP B O 1
ATOM 5190 N N . ASN B 1 234 ? 0.431 -33.969 19.016 1 88.44 234 ASN B N 1
ATOM 5191 C CA . ASN B 1 234 ? -0.383 -34.875 19.844 1 88.44 234 ASN B CA 1
ATOM 5192 C C . ASN B 1 234 ? -0.667 -36.188 19.125 1 88.44 234 ASN B C 1
ATOM 5194 O O . ASN B 1 234 ? -1.532 -36.938 19.547 1 88.44 234 ASN B O 1
ATOM 5198 N N . ALA B 1 235 ? 0.029 -36.406 18.078 1 91.75 235 ALA B N 1
ATOM 5199 C CA . ALA B 1 235 ? -0.225 -37.625 17.312 1 91.75 235 ALA B CA 1
ATOM 5200 C C . ALA B 1 235 ? 0.165 -38.844 18.125 1 91.75 235 ALA B C 1
ATOM 5202 O O . ALA B 1 235 ? 1.224 -38.875 18.766 1 91.75 235 ALA B O 1
ATOM 5203 N N . ARG B 1 236 ? -0.737 -39.812 18.156 1 92.25 236 ARG B N 1
ATOM 5204 C CA . ARG B 1 236 ? -0.468 -41.094 18.812 1 92.25 236 ARG B CA 1
ATOM 5205 C C . ARG B 1 236 ? -0.02 -42.125 17.797 1 92.25 236 ARG B C 1
ATOM 5207 O O . ARG B 1 236 ? -0.672 -42.344 16.766 1 92.25 236 ARG B O 1
ATOM 5214 N N . TYR B 1 237 ? 1.102 -42.719 18.109 1 95.06 237 TYR B N 1
ATOM 5215 C CA . TYR B 1 237 ? 1.594 -43.719 17.172 1 95.06 237 TYR B CA 1
ATOM 5216 C C . TYR B 1 237 ? 2.445 -44.781 17.875 1 95.06 237 TYR B C 1
ATOM 5218 O O . TYR B 1 237 ? 2.879 -44.562 19.016 1 95.06 237 TYR B O 1
ATOM 5226 N N . GLU B 1 238 ? 2.613 -45.969 17.266 1 96.06 238 GLU B N 1
ATOM 5227 C CA . GLU B 1 238 ? 3.516 -47.031 17.688 1 96.06 238 GLU B CA 1
ATOM 5228 C C . GLU B 1 238 ? 4.582 -47.281 16.625 1 96.06 238 GLU B C 1
ATOM 5230 O O . GLU B 1 238 ? 4.297 -47.25 15.43 1 96.06 238 GLU B O 1
ATOM 5235 N N . VAL B 1 239 ? 5.789 -47.562 17.109 1 96.19 239 VAL B N 1
ATOM 5236 C CA . VAL B 1 239 ? 6.883 -47.844 16.188 1 96.19 239 VAL B CA 1
ATOM 5237 C C . VAL B 1 239 ? 6.809 -49.312 15.727 1 96.19 239 VAL B C 1
ATOM 5239 O O . VAL B 1 239 ? 6.715 -50.219 16.547 1 96.19 239 VAL B O 1
ATOM 5242 N N . VAL B 1 240 ? 6.863 -49.469 14.484 1 95.75 240 VAL B N 1
ATOM 5243 C CA . VAL B 1 240 ? 6.785 -50.812 13.906 1 95.75 240 VAL B CA 1
ATOM 5244 C C . VAL B 1 240 ? 8.188 -51.281 13.547 1 95.75 240 VAL B C 1
ATOM 5246 O O . VAL B 1 240 ? 8.547 -52.438 13.844 1 95.75 240 VAL B O 1
ATOM 5249 N N . SER B 1 241 ? 8.906 -50.5 12.852 1 94.94 241 SER B N 1
ATOM 5250 C CA . SER B 1 241 ? 10.281 -50.812 12.461 1 94.94 241 SER B CA 1
ATOM 5251 C C . SER B 1 241 ? 11.125 -49.562 12.328 1 94.94 241 SER B C 1
ATOM 5253 O O . SER B 1 241 ? 10.594 -48.438 12.266 1 94.94 241 SER B O 1
ATOM 5255 N N . GLU B 1 242 ? 12.445 -49.75 12.359 1 92.88 242 GLU B N 1
ATOM 5256 C CA . GLU B 1 242 ? 13.375 -48.625 12.273 1 92.88 242 GLU B CA 1
ATOM 5257 C C . GLU B 1 242 ? 14.383 -48.844 11.148 1 92.88 242 GLU B C 1
ATOM 5259 O O . GLU B 1 242 ? 14.859 -49.969 10.922 1 92.88 242 GLU B O 1
ATOM 5264 N N . PHE B 1 243 ? 14.508 -47.812 10.414 1 90.75 243 PHE B N 1
ATOM 5265 C CA . PHE B 1 243 ? 15.539 -47.844 9.383 1 90.75 243 PHE B CA 1
ATOM 5266 C C . PHE B 1 243 ? 16.859 -47.312 9.938 1 90.75 243 PHE B C 1
ATOM 5268 O O . PHE B 1 243 ? 16.891 -46.5 10.859 1 90.75 243 PHE B O 1
ATOM 5275 N N . ASP B 1 244 ? 17.938 -47.906 9.367 1 85.12 244 ASP B N 1
ATOM 5276 C CA . ASP B 1 244 ? 19.25 -47.375 9.727 1 85.12 244 ASP B CA 1
ATOM 5277 C C . ASP B 1 244 ? 19.5 -46.031 9.078 1 85.12 244 ASP B C 1
ATOM 5279 O O . ASP B 1 244 ? 19.469 -45.906 7.855 1 85.12 244 ASP B O 1
ATOM 5283 N N . CYS B 1 245 ? 19.672 -45.031 9.852 1 81.94 245 CYS B N 1
ATOM 5284 C CA . CYS B 1 245 ? 19.891 -43.688 9.305 1 81.94 245 CYS B CA 1
ATOM 5285 C C . CYS B 1 245 ? 21.25 -43.156 9.703 1 81.94 245 CYS B C 1
ATOM 5287 O O . CYS B 1 245 ? 21.469 -41.938 9.711 1 81.94 245 CYS B O 1
ATOM 5289 N N . THR B 1 246 ? 22.172 -43.906 10.023 1 78.81 246 THR B N 1
ATOM 5290 C CA . THR B 1 246 ? 23.5 -43.531 10.492 1 78.81 246 THR B CA 1
ATOM 5291 C C . THR B 1 246 ? 24.266 -42.781 9.391 1 78.81 246 THR B C 1
ATOM 5293 O O . THR B 1 246 ? 25.156 -42 9.672 1 78.81 246 THR B O 1
ATOM 5296 N N . HIS B 1 247 ? 23.875 -43.062 8.203 1 79.12 247 HIS B N 1
ATOM 5297 C CA . HIS B 1 247 ? 24.609 -42.469 7.09 1 79.12 247 HIS B CA 1
ATOM 5298 C C . HIS B 1 247 ? 24.156 -41.031 6.84 1 79.12 247 HIS B C 1
ATOM 5300 O O . HIS B 1 247 ? 24.844 -40.281 6.121 1 79.12 247 HIS B O 1
ATOM 5306 N N . ALA B 1 248 ? 23.125 -40.688 7.383 1 80.38 248 ALA B N 1
ATOM 5307 C CA . ALA B 1 248 ? 22.609 -39.344 7.18 1 80.38 248 ALA B CA 1
ATOM 5308 C C . ALA B 1 248 ? 22.766 -38.5 8.445 1 80.38 248 ALA B C 1
ATOM 5310 O O . ALA B 1 248 ? 22.047 -38.719 9.43 1 80.38 248 ALA B O 1
ATOM 5311 N N . ILE B 1 249 ? 23.641 -37.562 8.461 1 81.62 249 ILE B N 1
ATOM 5312 C CA . ILE B 1 249 ? 24.047 -36.812 9.641 1 81.62 249 ILE B CA 1
ATOM 5313 C C . ILE B 1 249 ? 22.875 -35.969 10.164 1 81.62 249 ILE B C 1
ATOM 5315 O O . ILE B 1 249 ? 22.688 -35.844 11.375 1 81.62 249 ILE B O 1
ATOM 5319 N N . ASP B 1 250 ? 22.031 -35.562 9.352 1 89.69 250 ASP B N 1
ATOM 5320 C CA . ASP B 1 250 ? 20.984 -34.656 9.781 1 89.69 250 ASP B CA 1
ATOM 5321 C C . ASP B 1 250 ? 19.688 -35.375 10.102 1 89.69 250 ASP B C 1
ATOM 5323 O O . ASP B 1 250 ? 18.688 -34.75 10.461 1 89.69 250 ASP B O 1
ATOM 5327 N N . ILE B 1 251 ? 19.734 -36.688 10.039 1 93.25 251 ILE B N 1
ATOM 5328 C CA . ILE B 1 251 ? 18.547 -37.5 10.305 1 93.25 251 ILE B CA 1
ATOM 5329 C C . ILE B 1 251 ? 18.688 -38.188 11.672 1 93.25 251 ILE B C 1
ATOM 5331 O O . ILE B 1 251 ? 19.609 -38.969 11.891 1 93.25 251 ILE B O 1
ATOM 5335 N N . ILE B 1 252 ? 17.766 -37.969 12.484 1 93.44 252 ILE B N 1
ATOM 5336 C CA . ILE B 1 252 ? 17.797 -38.5 13.836 1 93.44 252 ILE B CA 1
ATOM 5337 C C . ILE B 1 252 ? 17.078 -39.875 13.867 1 93.44 252 ILE B C 1
ATOM 5339 O O . ILE B 1 252 ? 17.562 -40.812 14.477 1 93.44 252 ILE B O 1
ATOM 5343 N N . LYS B 1 253 ? 15.93 -39.844 13.305 1 94.5 253 LYS B N 1
ATOM 5344 C CA . LYS B 1 253 ? 15.125 -41.062 13.273 1 94.5 253 LYS B CA 1
ATOM 5345 C C . LYS B 1 253 ? 14.516 -41.281 11.891 1 94.5 253 LYS B C 1
ATOM 5347 O O . LYS B 1 253 ? 14.219 -40.344 11.18 1 94.5 253 LYS B O 1
ATOM 5352 N N . ASP B 1 254 ? 14.367 -42.469 11.484 1 95.88 254 ASP B N 1
ATOM 5353 C CA . ASP B 1 254 ? 13.664 -42.969 10.312 1 95.88 254 ASP B CA 1
ATOM 5354 C C . ASP B 1 254 ? 12.961 -44.281 10.617 1 95.88 254 ASP B C 1
ATOM 5356 O O . ASP B 1 254 ? 13.609 -45.344 10.695 1 95.88 254 ASP B O 1
ATOM 5360 N N . GLN B 1 255 ? 11.633 -44.125 10.758 1 96.75 255 GLN B N 1
ATOM 5361 C CA . GLN B 1 255 ? 10.906 -45.25 11.32 1 96.75 255 GLN B CA 1
ATOM 5362 C C . GLN B 1 255 ? 9.578 -45.469 10.594 1 96.75 255 GLN B C 1
ATOM 5364 O O . GLN B 1 255 ? 8.992 -44.531 10.062 1 96.75 255 GLN B O 1
ATOM 5369 N N . ILE B 1 256 ? 9.219 -46.688 10.516 1 96.69 256 ILE B N 1
ATOM 5370 C CA . ILE B 1 256 ? 7.844 -47 10.156 1 96.69 256 ILE B CA 1
ATOM 5371 C C . ILE B 1 256 ? 6.969 -47 11.406 1 96.69 256 ILE B C 1
ATOM 5373 O O . ILE B 1 256 ? 7.305 -47.625 12.406 1 96.69 256 ILE B O 1
ATOM 5377 N N . ILE B 1 257 ? 5.918 -46.25 11.312 1 96.62 257 ILE B N 1
ATOM 5378 C CA . ILE B 1 257 ? 5.07 -46.094 12.492 1 96.62 257 ILE B CA 1
ATOM 5379 C C . ILE B 1 257 ? 3.625 -46.438 12.133 1 96.62 257 ILE B C 1
ATOM 5381 O O . ILE B 1 257 ? 3.258 -46.438 10.961 1 96.62 257 ILE B O 1
ATOM 5385 N N . SER B 1 258 ? 2.887 -46.812 13.125 1 96.06 258 SER B N 1
ATOM 5386 C CA . SER B 1 258 ? 1.443 -47.031 13.031 1 96.06 258 SER B CA 1
ATOM 5387 C C . SER B 1 258 ? 0.689 -45.938 13.781 1 96.06 258 SER B C 1
ATOM 5389 O O . SER B 1 258 ? 0.693 -45.906 15.016 1 96.06 258 SER B O 1
ATOM 5391 N N . LEU B 1 259 ? 0.068 -45.031 12.984 1 94.56 259 LEU B N 1
ATOM 5392 C CA . LEU B 1 259 ? -0.666 -43.906 13.562 1 94.56 259 LEU B CA 1
ATOM 5393 C C . LEU B 1 259 ? -2.078 -44.344 13.953 1 94.56 259 LEU B C 1
ATOM 5395 O O . LEU B 1 259 ? -2.771 -45 13.18 1 94.56 259 LEU B O 1
ATOM 5399 N N . SER B 1 260 ? -2.467 -43.875 15.133 1 93.12 260 SER B N 1
ATOM 5400 C CA . SER B 1 260 ? -3.811 -44.188 15.609 1 93.12 260 SER B CA 1
ATOM 5401 C C . SER B 1 260 ? -4.734 -43 15.492 1 93.12 260 SER B C 1
ATOM 5403 O O . SER B 1 260 ? -4.34 -41.875 15.805 1 93.12 260 SER B O 1
ATOM 5405 N N . TYR B 1 261 ? -5.875 -43.219 14.93 1 88.75 261 TYR B N 1
ATOM 5406 C CA . TYR B 1 261 ? -6.859 -42.156 14.844 1 88.75 261 TYR B CA 1
ATOM 5407 C C . TYR B 1 261 ? -8.273 -42.719 14.977 1 88.75 261 TYR B C 1
ATOM 5409 O O . TYR B 1 261 ? -8.484 -43.906 14.969 1 88.75 261 TYR B O 1
ATOM 5417 N N . ARG B 1 262 ? -9.172 -41.75 15.359 1 86.94 262 ARG B N 1
ATOM 5418 C CA . ARG B 1 262 ? -10.57 -42.125 15.516 1 86.94 262 ARG B CA 1
ATOM 5419 C C . ARG B 1 262 ? -11.43 -41.5 14.414 1 86.94 262 ARG B C 1
ATOM 5421 O O . ARG B 1 262 ? -11.258 -40.312 14.078 1 86.94 262 ARG B O 1
ATOM 5428 N N . GLU B 1 263 ? -12.125 -42.281 13.672 1 82.69 263 GLU B N 1
ATOM 5429 C CA . GLU B 1 263 ? -13.094 -41.812 12.688 1 82.69 263 GLU B CA 1
ATOM 5430 C C . GLU B 1 263 ? -14.461 -42.469 12.898 1 82.69 263 GLU B C 1
ATOM 5432 O O . GLU B 1 263 ? -14.578 -43.688 12.922 1 82.69 263 GLU B O 1
ATOM 5437 N N . LYS B 1 264 ? -15.453 -41.625 12.969 1 84.5 264 LYS B N 1
ATOM 5438 C CA . LYS B 1 264 ? -16.828 -42.062 13.203 1 84.5 264 LYS B CA 1
ATOM 5439 C C . LYS B 1 264 ? -16.891 -43.031 14.398 1 84.5 264 LYS B C 1
ATOM 5441 O O . LYS B 1 264 ? -17.531 -44.094 14.32 1 84.5 264 LYS B O 1
ATOM 5446 N N . GLY B 1 265 ? -16.156 -42.812 15.375 1 83.88 265 GLY B N 1
ATOM 5447 C CA . GLY B 1 265 ? -16.219 -43.562 16.625 1 83.88 265 GLY B CA 1
ATOM 5448 C C . GLY B 1 265 ? -15.398 -44.812 16.594 1 83.88 265 GLY B C 1
ATOM 5449 O O . GLY B 1 265 ? -15.312 -45.531 17.609 1 83.88 265 GLY B O 1
ATOM 5450 N N . VAL B 1 266 ? -14.844 -45.062 15.484 1 89.25 266 VAL B N 1
ATOM 5451 C CA . VAL B 1 266 ? -14.07 -46.312 15.344 1 89.25 266 VAL B CA 1
ATOM 5452 C C . VAL B 1 266 ? -12.578 -45.969 15.336 1 89.25 266 VAL B C 1
ATOM 5454 O O . VAL B 1 266 ? -12.141 -45.031 14.656 1 89.25 266 VAL B O 1
ATOM 5457 N N . SER B 1 267 ? -11.875 -46.75 16.172 1 90.69 267 SER B N 1
ATOM 5458 C CA . SER B 1 267 ? -10.43 -46.594 16.188 1 90.69 267 SER B CA 1
ATOM 5459 C C . SER B 1 267 ? -9.773 -47.281 14.992 1 90.69 267 SER B C 1
ATOM 5461 O O . SER B 1 267 ? -10.078 -48.438 14.688 1 90.69 267 SER B O 1
ATOM 5463 N N . ARG B 1 268 ? -8.977 -46.562 14.289 1 91.62 268 ARG B N 1
ATOM 5464 C CA . ARG B 1 268 ? -8.266 -47.031 13.117 1 91.62 268 ARG B CA 1
ATOM 5465 C C . ARG B 1 268 ? -6.781 -46.688 13.188 1 91.62 268 ARG B C 1
ATOM 5467 O O . ARG B 1 268 ? -6.367 -45.875 14.023 1 91.62 268 ARG B O 1
ATOM 5474 N N . THR B 1 269 ? -6.047 -47.5 12.469 1 92.31 269 THR B N 1
ATOM 5475 C CA . THR B 1 269 ? -4.617 -47.219 12.383 1 92.31 269 THR B CA 1
ATOM 5476 C C . THR B 1 269 ? -4.176 -47.062 10.93 1 92.31 269 THR B C 1
ATOM 5478 O O . THR B 1 269 ? -4.801 -47.656 10.031 1 92.31 269 THR B O 1
ATOM 5481 N N . VAL B 1 270 ? -3.268 -46.281 10.695 1 93.12 270 VAL B N 1
ATOM 5482 C CA . VAL B 1 270 ? -2.676 -46.125 9.375 1 93.12 270 VAL B CA 1
ATOM 5483 C C . VAL B 1 270 ? -1.152 -46.125 9.477 1 93.12 270 VAL B C 1
ATOM 5485 O O . VAL B 1 270 ? -0.587 -45.562 10.414 1 93.12 270 VAL B O 1
ATOM 5488 N N . GLU B 1 271 ? -0.504 -46.969 8.617 1 94.62 271 GLU B N 1
ATOM 5489 C CA . GLU B 1 271 ? 0.954 -47.031 8.609 1 94.62 271 GLU B CA 1
ATOM 5490 C C . GLU B 1 271 ? 1.563 -45.844 7.902 1 94.62 271 GLU B C 1
ATOM 5492 O O . GLU B 1 271 ? 1.06 -45.375 6.871 1 94.62 271 GLU B O 1
ATOM 5497 N N . ALA B 1 272 ? 2.604 -45.312 8.5 1 95.69 272 ALA B N 1
ATOM 5498 C CA . ALA B 1 272 ? 3.318 -44.188 7.918 1 95.69 272 ALA B CA 1
ATOM 5499 C C . ALA B 1 272 ? 4.805 -44.25 8.258 1 95.69 272 ALA B C 1
ATOM 5501 O O . ALA B 1 272 ? 5.242 -45.125 9.023 1 95.69 272 ALA B O 1
ATOM 5502 N N . ARG B 1 273 ? 5.496 -43.531 7.523 1 97.06 273 ARG B N 1
ATOM 5503 C CA . ARG B 1 273 ? 6.922 -43.344 7.773 1 97.06 273 ARG B CA 1
ATOM 5504 C C . ARG B 1 273 ? 7.184 -42.031 8.516 1 97.06 273 ARG B C 1
ATOM 5506 O O . ARG B 1 273 ? 6.672 -40.969 8.133 1 97.06 273 ARG B O 1
ATOM 5513 N N . LEU B 1 274 ? 7.902 -42.156 9.625 1 97.12 274 LEU B N 1
ATOM 5514 C CA . LEU B 1 274 ? 8.297 -40.969 10.414 1 97.12 274 LEU B CA 1
ATOM 5515 C C . LEU B 1 274 ? 9.773 -40.656 10.203 1 97.12 274 LEU B C 1
ATOM 5517 O O . LEU B 1 274 ? 10.641 -41.5 10.414 1 97.12 274 LEU B O 1
ATOM 5521 N N . VAL B 1 275 ? 10.039 -39.5 9.734 1 96.44 275 VAL B N 1
ATOM 5522 C CA . VAL B 1 275 ? 11.406 -39.031 9.539 1 96.44 275 VAL B CA 1
ATOM 5523 C C . VAL B 1 275 ? 11.672 -37.844 10.445 1 96.44 275 VAL B C 1
ATOM 5525 O O . VAL B 1 275 ? 10.977 -36.812 10.352 1 96.44 275 VAL B O 1
ATOM 5528 N N . VAL B 1 276 ? 12.609 -37.938 11.328 1 96.44 276 VAL B N 1
ATOM 5529 C CA . VAL B 1 276 ? 12.984 -36.844 12.219 1 96.44 276 VAL B CA 1
ATOM 5530 C C . VAL B 1 276 ? 14.281 -36.188 11.727 1 96.44 276 VAL B C 1
ATOM 5532 O O . VAL B 1 276 ? 15.32 -36.844 11.656 1 96.44 276 VAL B O 1
ATOM 5535 N N . TYR B 1 277 ? 14.125 -35 11.367 1 94.75 277 TYR B N 1
ATOM 5536 C CA . TYR B 1 277 ? 15.219 -34.219 10.789 1 94.75 277 TYR B CA 1
ATOM 5537 C C . TYR B 1 277 ? 15.68 -33.125 11.742 1 94.75 277 TYR B C 1
ATOM 5539 O O . TYR B 1 277 ? 14.859 -32.375 12.289 1 94.75 277 TYR B O 1
ATOM 5547 N N . ALA B 1 278 ? 16.969 -33.062 11.977 1 93.06 278 ALA B N 1
ATOM 5548 C CA . ALA B 1 278 ? 17.562 -31.969 12.758 1 93.06 278 ALA B CA 1
ATOM 5549 C C . ALA B 1 278 ? 18.172 -30.906 11.852 1 93.06 278 ALA B C 1
ATOM 5551 O O . ALA B 1 278 ? 19.188 -31.156 11.188 1 93.06 278 ALA B O 1
ATOM 5552 N N . ASP B 1 279 ? 17.594 -29.812 11.812 1 88.75 279 ASP B N 1
ATOM 5553 C CA . ASP B 1 279 ? 18.109 -28.719 10.984 1 88.75 279 ASP B CA 1
ATOM 5554 C C . ASP B 1 279 ? 19.453 -28.219 11.516 1 88.75 279 ASP B C 1
ATOM 5556 O O . ASP B 1 279 ? 19.531 -27.703 12.633 1 88.75 279 ASP B O 1
ATOM 5560 N N . PRO B 1 280 ? 20.375 -28.234 10.766 1 86.19 280 PRO B N 1
ATOM 5561 C CA . PRO B 1 280 ? 21.688 -27.828 11.242 1 86.19 280 PRO B CA 1
ATOM 5562 C C . PRO B 1 280 ? 21.797 -26.328 11.469 1 86.19 280 PRO B C 1
ATOM 5564 O O . PRO B 1 280 ? 22.609 -25.875 12.281 1 86.19 280 PRO B O 1
ATOM 5567 N N . GLU B 1 281 ? 21.109 -25.594 10.766 1 82.62 281 GLU B N 1
ATOM 5568 C CA . GLU B 1 281 ? 21.188 -24.141 10.852 1 82.62 281 GLU B CA 1
ATOM 5569 C C . GLU B 1 281 ? 20.453 -23.625 12.086 1 82.62 281 GLU B C 1
ATOM 5571 O O . GLU B 1 281 ? 21.031 -22.859 12.875 1 82.62 281 GLU B O 1
ATOM 5576 N N . SER B 1 282 ? 19.297 -24.062 12.336 1 83.25 282 SER B N 1
ATOM 5577 C CA . SER B 1 282 ? 18.469 -23.547 13.43 1 83.25 282 SER B CA 1
ATOM 5578 C C . SER B 1 282 ? 18.609 -24.406 14.68 1 83.25 282 SER B C 1
ATOM 5580 O O . SER B 1 282 ? 18.344 -23.953 15.789 1 83.25 282 SER B O 1
ATOM 5582 N N . GLY B 1 283 ? 18.953 -25.609 14.5 1 84.31 283 GLY B N 1
ATOM 5583 C CA . GLY B 1 283 ? 19.031 -26.547 15.617 1 84.31 283 GLY B CA 1
ATOM 5584 C C . GLY B 1 283 ? 17.688 -27.156 15.969 1 84.31 283 GLY B C 1
ATOM 5585 O O . GLY B 1 283 ? 17.594 -28 16.859 1 84.31 283 GLY B O 1
ATOM 5586 N N . GLU B 1 284 ? 16.703 -26.703 15.258 1 91.06 284 GLU B N 1
ATOM 5587 C CA . GLU B 1 284 ? 15.367 -27.219 15.547 1 91.06 284 GLU B CA 1
ATOM 5588 C C . GLU B 1 284 ? 15.18 -28.609 14.961 1 91.06 284 GLU B C 1
ATOM 5590 O O . GLU B 1 284 ? 15.773 -28.953 13.938 1 91.06 284 GLU B O 1
ATOM 5595 N N . THR B 1 285 ? 14.438 -29.438 15.711 1 93.44 285 THR B N 1
ATOM 5596 C CA . THR B 1 285 ? 14.102 -30.781 15.25 1 93.44 285 THR B CA 1
ATOM 5597 C C . THR B 1 285 ? 12.719 -30.797 14.594 1 93.44 285 THR B C 1
ATOM 5599 O O . THR B 1 285 ? 11.742 -30.344 15.188 1 93.44 285 THR B O 1
ATOM 5602 N N . LEU B 1 286 ? 12.695 -31.297 13.359 1 95 286 LEU B N 1
ATOM 5603 C CA . LEU B 1 286 ? 11.453 -31.375 12.602 1 95 286 LEU B CA 1
ATOM 5604 C C . LEU B 1 286 ? 11.039 -32.812 12.383 1 95 286 LEU B C 1
ATOM 5606 O O . LEU B 1 286 ? 11.875 -33.688 12.07 1 95 286 LEU B O 1
ATOM 5610 N N . GLU B 1 287 ? 9.789 -33.125 12.609 1 96.56 287 GLU B N 1
ATOM 5611 C CA . GLU B 1 287 ? 9.258 -34.469 12.438 1 96.56 287 GLU B CA 1
ATOM 5612 C C . GLU B 1 287 ? 8.305 -34.562 11.258 1 96.56 287 GLU B C 1
ATOM 5614 O O . GLU B 1 287 ? 7.238 -33.938 11.273 1 96.56 287 GLU B O 1
ATOM 5619 N N . PHE B 1 288 ? 8.664 -35.375 10.273 1 96.62 288 PHE B N 1
ATOM 5620 C CA . PHE B 1 288 ? 7.855 -35.5 9.062 1 96.62 288 PHE B CA 1
ATOM 5621 C C . PHE B 1 288 ? 7.152 -36.875 9.031 1 96.62 288 PHE B C 1
ATOM 5623 O O . PHE B 1 288 ? 7.711 -37.875 9.461 1 96.62 288 PHE B O 1
ATOM 5630 N N . ILE B 1 289 ? 5.969 -36.875 8.531 1 96.31 289 ILE B N 1
ATOM 5631 C CA . ILE B 1 289 ? 5.234 -38.094 8.273 1 96.31 289 ILE B CA 1
ATOM 5632 C C . ILE B 1 289 ? 4.969 -38.25 6.777 1 96.31 289 ILE B C 1
ATOM 5634 O O . ILE B 1 289 ? 4.652 -37.281 6.098 1 96.31 289 ILE B O 1
ATOM 5638 N N . THR B 1 290 ? 5.098 -39.469 6.254 1 97.25 290 THR B N 1
ATOM 5639 C CA . THR B 1 290 ? 4.926 -39.719 4.828 1 97.25 290 THR B CA 1
ATOM 5640 C C . THR B 1 290 ? 4.609 -41.188 4.57 1 97.25 290 THR B C 1
ATOM 5642 O O . THR B 1 290 ? 4.715 -42.031 5.477 1 97.25 290 THR B O 1
ATOM 5645 N N . ASN B 1 291 ? 4.074 -41.531 3.395 1 96.44 291 ASN B N 1
ATOM 5646 C CA . ASN B 1 291 ? 3.939 -42.906 2.98 1 96.44 291 ASN B CA 1
ATOM 5647 C C . ASN B 1 291 ? 4.938 -43.281 1.883 1 96.44 291 ASN B C 1
ATOM 5649 O O . ASN B 1 291 ? 4.816 -44.312 1.244 1 96.44 291 ASN B O 1
ATOM 5653 N N . LEU B 1 292 ? 5.91 -42.375 1.69 1 95.62 292 LEU B N 1
ATOM 5654 C CA . LEU B 1 292 ? 7.02 -42.656 0.783 1 95.62 292 LEU B CA 1
ATOM 5655 C C . LEU B 1 292 ? 8.078 -43.531 1.459 1 95.62 292 LEU B C 1
ATOM 5657 O O . LEU B 1 292 ? 8.875 -43.031 2.256 1 95.62 292 LEU B O 1
ATOM 5661 N N . LYS B 1 293 ? 8.203 -44.719 1.102 1 91.69 293 LYS B N 1
ATOM 5662 C CA . LYS B 1 293 ? 9.086 -45.656 1.788 1 91.69 293 LYS B CA 1
ATOM 5663 C C . LYS B 1 293 ? 10.383 -45.875 1.009 1 91.69 293 LYS B C 1
ATOM 5665 O O . LYS B 1 293 ? 11.398 -46.281 1.575 1 91.69 293 LYS B O 1
ATOM 5670 N N . GLY B 1 294 ? 10.406 -45.531 -0.162 1 88.25 294 GLY B N 1
ATOM 5671 C CA . GLY B 1 294 ? 11.539 -45.875 -1.011 1 88.25 294 GLY B CA 1
ATOM 5672 C C . GLY B 1 294 ? 12.516 -44.719 -1.179 1 88.25 294 GLY B C 1
ATOM 5673 O O . GLY B 1 294 ? 13.594 -44.875 -1.748 1 88.25 294 GLY B O 1
ATOM 5674 N N . LEU B 1 295 ? 12.227 -43.562 -0.652 1 92.06 295 LEU B N 1
ATOM 5675 C CA . LEU B 1 295 ? 13.07 -42.406 -0.83 1 92.06 295 LEU B CA 1
ATOM 5676 C C . LEU B 1 295 ? 14 -42.219 0.367 1 92.06 295 LEU B C 1
ATOM 5678 O O . LEU B 1 295 ? 13.695 -42.656 1.471 1 92.06 295 LEU B O 1
ATOM 5682 N N . ASP B 1 296 ? 15.078 -41.531 0.066 1 91.5 296 ASP B N 1
ATOM 5683 C CA . ASP B 1 296 ? 15.984 -41.188 1.158 1 91.5 296 ASP B CA 1
ATOM 5684 C C . ASP B 1 296 ? 15.305 -40.219 2.135 1 91.5 296 ASP B C 1
ATOM 5686 O O . ASP B 1 296 ? 14.484 -39.375 1.733 1 91.5 296 ASP B O 1
ATOM 5690 N N . ALA B 1 297 ? 15.727 -40.375 3.402 1 93.19 297 ALA B N 1
ATOM 5691 C CA . ALA B 1 297 ? 15.156 -39.531 4.449 1 93.19 297 ALA B CA 1
ATOM 5692 C C . ALA B 1 297 ? 15.414 -38.062 4.164 1 93.19 297 ALA B C 1
ATOM 5694 O O . ALA B 1 297 ? 14.555 -37.219 4.422 1 93.19 297 ALA B O 1
ATOM 5695 N N . LEU B 1 298 ? 16.5 -37.781 3.678 1 90.44 298 LEU B N 1
ATOM 5696 C CA . LEU B 1 298 ? 16.844 -36.406 3.375 1 90.44 298 LEU B CA 1
ATOM 5697 C C . LEU B 1 298 ? 15.953 -35.844 2.279 1 90.44 298 LEU B C 1
ATOM 5699 O O . LEU B 1 298 ? 15.609 -34.656 2.295 1 90.44 298 LEU B O 1
ATOM 5703 N N . THR B 1 299 ? 15.609 -36.688 1.388 1 91.88 299 THR B N 1
ATOM 5704 C CA . THR B 1 299 ? 14.711 -36.281 0.314 1 91.88 299 THR B CA 1
ATOM 5705 C C . THR B 1 299 ? 13.359 -35.844 0.874 1 91.88 299 THR B C 1
ATOM 5707 O O . THR B 1 299 ? 12.75 -34.906 0.391 1 91.88 299 THR B O 1
ATOM 5710 N N . ILE B 1 300 ? 12.922 -36.562 1.907 1 93.94 300 ILE B N 1
ATOM 5711 C CA . ILE B 1 300 ? 11.664 -36.219 2.551 1 93.94 300 ILE B CA 1
ATOM 5712 C C . ILE B 1 300 ? 11.75 -34.812 3.168 1 93.94 300 ILE B C 1
ATOM 5714 O O . ILE B 1 300 ? 10.844 -34 3.008 1 93.94 300 ILE B O 1
ATOM 5718 N N . ALA B 1 301 ? 12.844 -34.594 3.752 1 92.31 301 ALA B N 1
ATOM 5719 C CA . ALA B 1 301 ? 13.062 -33.281 4.363 1 92.31 301 ALA B CA 1
ATOM 5720 C C . ALA B 1 301 ? 13.109 -32.188 3.303 1 92.31 301 ALA B C 1
ATOM 5722 O O . ALA B 1 301 ? 12.539 -31.094 3.494 1 92.31 301 ALA B O 1
ATOM 5723 N N . LEU B 1 302 ? 13.719 -32.469 2.244 1 90.81 302 LEU B N 1
ATOM 5724 C CA . LEU B 1 302 ? 13.844 -31.484 1.165 1 90.81 302 LEU B CA 1
ATOM 5725 C C . LEU B 1 302 ? 12.484 -31.219 0.521 1 90.81 302 LEU B C 1
ATOM 5727 O O . LEU B 1 302 ? 12.188 -30.078 0.159 1 90.81 302 LEU B O 1
ATOM 5731 N N . LEU B 1 303 ? 11.727 -32.281 0.33 1 92.88 303 LEU B N 1
ATOM 5732 C CA . LEU B 1 303 ? 10.383 -32.094 -0.214 1 92.88 303 LEU B CA 1
ATOM 5733 C C . LEU B 1 303 ? 9.57 -31.141 0.641 1 92.88 303 LEU B C 1
ATOM 5735 O O . LEU B 1 303 ? 8.938 -30.219 0.116 1 92.88 303 LEU B O 1
ATOM 5739 N N . TYR B 1 304 ? 9.672 -31.359 1.886 1 93.94 304 TYR B N 1
ATOM 5740 C CA . TYR B 1 304 ? 8.906 -30.484 2.771 1 93.94 304 TYR B CA 1
ATOM 5741 C C . TYR B 1 304 ? 9.453 -29.062 2.744 1 93.94 304 TYR B C 1
ATOM 5743 O O . TYR B 1 304 ? 8.688 -28.094 2.795 1 93.94 304 TYR B O 1
ATOM 5751 N N . LYS B 1 305 ? 10.734 -28.938 2.723 1 90.88 305 LYS B N 1
ATOM 5752 C CA . LYS B 1 305 ? 11.352 -27.609 2.662 1 90.88 305 LYS B CA 1
ATOM 5753 C C . LYS B 1 305 ? 10.836 -26.812 1.466 1 90.88 305 LYS B C 1
ATOM 5755 O O . LYS B 1 305 ? 10.602 -25.609 1.571 1 90.88 305 LYS B O 1
ATOM 5760 N N . ASN B 1 306 ? 10.625 -27.469 0.39 1 90.25 306 ASN B N 1
ATOM 5761 C CA . ASN B 1 306 ? 10.203 -26.812 -0.843 1 90.25 306 ASN B CA 1
ATOM 5762 C C . ASN B 1 306 ? 8.734 -26.406 -0.785 1 90.25 306 ASN B C 1
ATOM 5764 O O . ASN B 1 306 ? 8.25 -25.688 -1.662 1 90.25 306 ASN B O 1
ATOM 5768 N N . ARG B 1 307 ? 8.047 -26.859 0.257 1 91.12 307 ARG B N 1
ATOM 5769 C CA . ARG B 1 307 ? 6.676 -26.391 0.459 1 91.12 307 ARG B CA 1
ATOM 5770 C C . ARG B 1 307 ? 6.621 -24.875 0.544 1 91.12 307 ARG B C 1
ATOM 5772 O O . ARG B 1 307 ? 5.609 -24.266 0.185 1 91.12 307 ARG B O 1
ATOM 5779 N N . TRP B 1 308 ? 7.66 -24.266 0.9 1 89.94 308 TRP B N 1
ATOM 5780 C CA . TRP B 1 308 ? 7.75 -22.828 1.155 1 89.94 308 TRP B CA 1
ATOM 5781 C C . TRP B 1 308 ? 7.43 -22.031 -0.105 1 89.94 308 TRP B C 1
ATOM 5783 O O . TRP B 1 308 ? 7.031 -20.859 -0.027 1 89.94 308 TRP B O 1
ATOM 5793 N N . VAL B 1 309 ? 7.523 -22.641 -1.209 1 91 309 VAL B N 1
ATOM 5794 C CA . VAL B 1 309 ? 7.348 -21.953 -2.482 1 91 309 VAL B CA 1
ATOM 5795 C C . VAL B 1 309 ? 5.934 -21.391 -2.576 1 91 309 VAL B C 1
ATOM 5797 O O . VAL B 1 309 ? 5.723 -20.328 -3.154 1 91 309 VAL B O 1
ATOM 5800 N N . ILE B 1 310 ? 5.008 -22.109 -2.002 1 93 310 ILE B N 1
ATOM 5801 C CA . ILE B 1 310 ? 3.625 -21.656 -2.096 1 93 310 ILE B CA 1
ATOM 5802 C C . ILE B 1 310 ? 3.426 -20.422 -1.22 1 93 310 ILE B C 1
ATOM 5804 O O . ILE B 1 310 ? 2.617 -19.547 -1.542 1 93 310 ILE B O 1
ATOM 5808 N N . GLU B 1 311 ? 4.129 -20.359 -0.08 1 90.94 311 GLU B N 1
ATOM 5809 C CA . GLU B 1 311 ? 4.094 -19.156 0.748 1 90.94 311 GLU B CA 1
ATOM 5810 C C . GLU B 1 311 ? 4.68 -17.953 0.007 1 90.94 311 GLU B C 1
ATOM 5812 O O . GLU B 1 311 ? 4.168 -16.844 0.118 1 90.94 311 GLU B O 1
ATOM 5817 N N . VAL B 1 312 ? 5.695 -18.188 -0.689 1 90.25 312 VAL B N 1
ATOM 5818 C CA . VAL B 1 312 ? 6.324 -17.141 -1.491 1 90.25 312 VAL B CA 1
ATOM 5819 C C . VAL B 1 312 ? 5.352 -16.656 -2.568 1 90.25 312 VAL B C 1
ATOM 5821 O O . VAL B 1 312 ? 5.258 -15.461 -2.836 1 90.25 312 VAL B O 1
ATOM 5824 N N . LEU B 1 313 ? 4.668 -17.578 -3.105 1 92.88 313 LEU B N 1
ATOM 5825 C CA . LEU B 1 313 ? 3.674 -17.25 -4.117 1 92.88 313 LEU B CA 1
ATOM 5826 C C . LEU B 1 313 ? 2.596 -16.328 -3.537 1 92.88 313 LEU B C 1
ATOM 5828 O O . LEU B 1 313 ? 2.252 -15.312 -4.137 1 92.88 313 LEU B O 1
ATOM 5832 N N . PHE B 1 314 ? 2.061 -16.703 -2.377 1 93.44 314 PHE B N 1
ATOM 5833 C CA . PHE B 1 314 ? 1.037 -15.875 -1.735 1 93.44 314 PHE B CA 1
ATOM 5834 C C . PHE B 1 314 ? 1.575 -14.484 -1.419 1 93.44 314 PHE B C 1
ATOM 5836 O O . PHE B 1 314 ? 0.879 -13.492 -1.611 1 93.44 314 PHE B O 1
ATOM 5843 N N . LYS B 1 315 ? 2.75 -14.453 -0.957 1 92.19 315 LYS B N 1
ATOM 5844 C CA . LYS B 1 315 ? 3.385 -13.164 -0.672 1 92.19 315 LYS B CA 1
ATOM 5845 C C . LYS B 1 315 ? 3.518 -12.328 -1.938 1 92.19 315 LYS B C 1
ATOM 5847 O O . LYS B 1 315 ? 3.244 -11.125 -1.923 1 92.19 315 LYS B O 1
ATOM 5852 N N . GLN B 1 316 ? 3.914 -12.953 -2.93 1 93.81 316 GLN B N 1
ATOM 5853 C CA . GLN B 1 316 ? 4.078 -12.297 -4.223 1 93.81 316 GLN B CA 1
ATOM 5854 C C . GLN B 1 316 ? 2.762 -11.688 -4.699 1 93.81 316 GLN B C 1
ATOM 5856 O O . GLN B 1 316 ? 2.729 -10.539 -5.141 1 93.81 316 GLN B O 1
ATOM 5861 N N . ILE B 1 317 ? 1.734 -12.398 -4.613 1 94.88 317 ILE B N 1
ATOM 5862 C CA . ILE B 1 317 ? 0.426 -11.945 -5.074 1 94.88 317 ILE B CA 1
ATOM 5863 C C . ILE B 1 317 ? -0.056 -10.789 -4.203 1 94.88 317 ILE B C 1
ATOM 5865 O O . ILE B 1 317 ? -0.483 -9.75 -4.719 1 94.88 317 ILE B O 1
ATOM 5869 N N . LYS B 1 318 ? 0.107 -10.93 -2.936 1 91.62 318 LYS B N 1
ATOM 5870 C CA . LYS B 1 318 ? -0.383 -9.922 -1.998 1 91.62 318 LYS B CA 1
ATOM 5871 C C . LYS B 1 318 ? 0.443 -8.648 -2.082 1 91.62 318 LYS B C 1
ATOM 5873 O O . LYS B 1 318 ? -0.083 -7.547 -1.894 1 91.62 318 LYS B O 1
ATOM 5878 N N . GLN B 1 319 ? 1.647 -8.766 -2.369 1 89.81 319 GLN B N 1
ATOM 5879 C CA . GLN B 1 319 ? 2.553 -7.625 -2.4 1 89.81 319 GLN B CA 1
ATOM 5880 C C . GLN B 1 319 ? 2.381 -6.824 -3.686 1 89.81 319 GLN B C 1
ATOM 5882 O O . GLN B 1 319 ? 2.578 -5.605 -3.695 1 89.81 319 GLN B O 1
ATOM 5887 N N . ASN B 1 320 ? 2.016 -7.469 -4.719 1 93.94 320 ASN B N 1
ATOM 5888 C CA . ASN B 1 320 ? 2.109 -6.801 -6.016 1 93.94 320 ASN B CA 1
ATOM 5889 C C . ASN B 1 320 ? 0.733 -6.398 -6.535 1 93.94 320 ASN B C 1
ATOM 5891 O O . ASN B 1 320 ? 0.624 -5.523 -7.398 1 93.94 320 ASN B O 1
ATOM 5895 N N . PHE B 1 321 ? -0.281 -7.012 -6.027 1 94.25 321 PHE B N 1
ATOM 5896 C CA . PHE B 1 321 ? -1.606 -6.754 -6.578 1 94.25 321 PHE B CA 1
ATOM 5897 C C . PHE B 1 321 ? -2.584 -6.367 -5.473 1 94.25 321 PHE B C 1
ATOM 5899 O O . PHE B 1 321 ? -2.383 -6.719 -4.309 1 94.25 321 PHE B O 1
ATOM 5906 N N . GLU B 1 322 ? -3.604 -5.648 -5.867 1 88.44 322 GLU B N 1
ATOM 5907 C CA . GLU B 1 322 ? -4.52 -5.07 -4.895 1 88.44 322 GLU B CA 1
ATOM 5908 C C . GLU B 1 322 ? -5.438 -6.133 -4.297 1 88.44 322 GLU B C 1
ATOM 5910 O O . GLU B 1 322 ? -6.391 -6.57 -4.945 1 88.44 322 GLU B O 1
ATOM 5915 N N . LEU B 1 323 ? -5.18 -6.473 -3.096 1 90.12 323 LEU B N 1
ATOM 5916 C CA . LEU B 1 323 ? -6.008 -7.426 -2.365 1 90.12 323 LEU B CA 1
ATOM 5917 C C . LEU B 1 323 ? -6.277 -6.938 -0.946 1 90.12 323 LEU B C 1
ATOM 5919 O O . LEU B 1 323 ? -6.629 -7.73 -0.069 1 90.12 323 LEU B O 1
ATOM 5923 N N . ARG B 1 324 ? -6.043 -5.648 -0.8 1 84.25 324 ARG B N 1
ATOM 5924 C CA . ARG B 1 324 ? -6.316 -5.039 0.497 1 84.25 324 ARG B CA 1
ATOM 5925 C C . ARG B 1 324 ? -7.645 -4.285 0.48 1 84.25 324 ARG B C 1
ATOM 5927 O O . ARG B 1 324 ? -8.445 -4.41 1.409 1 84.25 324 ARG B O 1
ATOM 5934 N N . ASN B 1 325 ? -7.746 -3.5 -0.558 1 86.38 325 ASN B N 1
ATOM 5935 C CA . ASN B 1 325 ? -9 -2.775 -0.758 1 86.38 325 ASN B CA 1
ATOM 5936 C C . ASN B 1 325 ? -9.836 -3.4 -1.87 1 86.38 325 ASN B C 1
ATOM 5938 O O . ASN B 1 325 ? -9.43 -3.4 -3.033 1 86.38 325 ASN B O 1
ATOM 5942 N N . PHE B 1 326 ? -10.961 -3.922 -1.492 1 90.88 326 PHE B N 1
ATOM 5943 C CA . PHE B 1 326 ? -11.812 -4.559 -2.49 1 90.88 326 PHE B CA 1
ATOM 5944 C C . PHE B 1 326 ? -12.812 -3.566 -3.064 1 90.88 326 PHE B C 1
ATOM 5946 O O . PHE B 1 326 ? -13.367 -2.742 -2.334 1 90.88 326 PHE B O 1
ATOM 5953 N N . LEU B 1 327 ? -13.07 -3.639 -4.289 1 92.94 327 LEU B N 1
ATOM 5954 C CA . LEU B 1 327 ? -13.914 -2.711 -5.039 1 92.94 327 LEU B CA 1
ATOM 5955 C C . LEU B 1 327 ? -15.383 -3.068 -4.887 1 92.94 327 LEU B C 1
ATOM 5957 O O . LEU B 1 327 ? -16.266 -2.324 -5.336 1 92.94 327 LEU B O 1
ATOM 5961 N N . SER B 1 328 ? -15.617 -4.219 -4.344 1 91 328 SER B N 1
ATOM 5962 C CA . SER B 1 328 ? -16.969 -4.711 -4.117 1 91 328 SER B CA 1
ATOM 5963 C C . SER B 1 328 ? -17.094 -5.406 -2.764 1 91 328 SER B C 1
ATOM 5965 O O . SER B 1 328 ? -16.125 -6.02 -2.291 1 91 328 SER B O 1
ATOM 5967 N N . ASP B 1 329 ? -18.266 -5.277 -2.191 1 85.44 329 ASP B N 1
ATOM 5968 C CA . ASP B 1 329 ? -18.516 -5.953 -0.923 1 85.44 329 ASP B CA 1
ATOM 5969 C C . ASP B 1 329 ? -19.25 -7.273 -1.145 1 85.44 329 ASP B C 1
ATOM 5971 O O . ASP B 1 329 ? -19.484 -8.023 -0.196 1 85.44 329 ASP B O 1
ATOM 5975 N N . SER B 1 330 ? -19.578 -7.539 -2.357 1 90.31 330 SER B N 1
ATOM 5976 C CA . SER B 1 330 ? -20.25 -8.797 -2.656 1 90.31 330 SER B CA 1
ATOM 5977 C C . SER B 1 330 ? -19.25 -9.945 -2.773 1 90.31 330 SER B C 1
ATOM 5979 O O . SER B 1 330 ? -18.094 -9.727 -3.154 1 90.31 330 SER B O 1
ATOM 5981 N N . GLU B 1 331 ? -19.75 -11.133 -2.424 1 89.81 331 GLU B N 1
ATOM 5982 C CA . GLU B 1 331 ? -18.891 -12.312 -2.572 1 89.81 331 GLU B CA 1
ATOM 5983 C C . GLU B 1 331 ? -18.391 -12.453 -4.008 1 89.81 331 GLU B C 1
ATOM 5985 O O . GLU B 1 331 ? -17.219 -12.75 -4.242 1 89.81 331 GLU B O 1
ATOM 5990 N N . ASN B 1 332 ? -19.281 -12.25 -4.945 1 93.94 332 ASN B N 1
ATOM 5991 C CA . ASN B 1 332 ? -18.938 -12.344 -6.359 1 93.94 332 ASN B CA 1
ATOM 5992 C C . ASN B 1 332 ? -17.859 -11.344 -6.746 1 93.94 332 ASN B C 1
ATOM 5994 O O . ASN B 1 332 ? -16.875 -11.703 -7.391 1 93.94 332 ASN B O 1
ATOM 5998 N N . GLY B 1 333 ? -18.062 -10.117 -6.324 1 94.25 333 GLY B N 1
ATOM 5999 C CA . GLY B 1 333 ? -17.078 -9.086 -6.625 1 94.25 333 GLY B CA 1
ATOM 6000 C C . GLY B 1 333 ? -15.719 -9.359 -6.012 1 94.25 333 GLY B C 1
ATOM 6001 O O . GLY B 1 333 ? -14.688 -9.094 -6.637 1 94.25 333 GLY B O 1
ATOM 6002 N N . ILE B 1 334 ? -15.711 -9.875 -4.832 1 93.06 334 ILE B N 1
ATOM 6003 C CA . ILE B 1 334 ? -14.477 -10.227 -4.141 1 93.06 334 ILE B CA 1
ATOM 6004 C C . ILE B 1 334 ? -13.758 -11.336 -4.902 1 93.06 334 ILE B C 1
ATOM 6006 O O . ILE B 1 334 ? -12.547 -11.25 -5.145 1 93.06 334 ILE B O 1
ATOM 6010 N N . LYS B 1 335 ? -14.477 -12.32 -5.277 1 95.31 335 LYS B N 1
ATOM 6011 C CA . LYS B 1 335 ? -13.891 -13.43 -6.035 1 95.31 335 LYS B CA 1
ATOM 6012 C C . LYS B 1 335 ? -13.336 -12.945 -7.371 1 95.31 335 LYS B C 1
ATOM 6014 O O . LYS B 1 335 ? -12.273 -13.391 -7.805 1 95.31 335 LYS B O 1
ATOM 6019 N N . ILE B 1 336 ? -14.016 -12.023 -8.039 1 97 336 ILE B N 1
ATOM 6020 C CA . ILE B 1 336 ? -13.562 -11.453 -9.305 1 97 336 ILE B CA 1
ATOM 6021 C C . ILE B 1 336 ? -12.188 -10.812 -9.117 1 97 336 ILE B C 1
ATOM 6023 O O . ILE B 1 336 ? -11.273 -11.055 -9.906 1 97 336 ILE B O 1
ATOM 6027 N N . GLN B 1 337 ? -12.055 -10.016 -8.102 1 96.69 337 GLN B N 1
ATOM 6028 C CA . GLN B 1 337 ? -10.797 -9.305 -7.844 1 96.69 337 GLN B CA 1
ATOM 6029 C C . GLN B 1 337 ? -9.672 -10.289 -7.523 1 96.69 337 GLN B C 1
ATOM 6031 O O . GLN B 1 337 ? -8.539 -10.094 -7.961 1 96.69 337 GLN B O 1
ATOM 6036 N N . ILE B 1 338 ? -9.953 -11.344 -6.781 1 95.88 338 ILE B N 1
ATOM 6037 C CA . ILE B 1 338 ? -8.961 -12.352 -6.445 1 95.88 338 ILE B CA 1
ATOM 6038 C C . ILE B 1 338 ? -8.508 -13.078 -7.711 1 95.88 338 ILE B C 1
ATOM 6040 O O . ILE B 1 338 ? -7.312 -13.242 -7.949 1 95.88 338 ILE B O 1
ATOM 6044 N N . TRP B 1 339 ? -9.438 -13.484 -8.5 1 97.75 339 TRP B N 1
ATOM 6045 C CA . TRP B 1 339 ? -9.102 -14.156 -9.75 1 97.75 339 TRP B CA 1
ATOM 6046 C C . TRP B 1 339 ? -8.289 -13.242 -10.656 1 97.75 339 TRP B C 1
ATOM 6048 O O . TRP B 1 339 ? -7.371 -13.695 -11.352 1 97.75 339 TRP B O 1
ATOM 6058 N N . MET B 1 340 ? -8.633 -12 -10.641 1 98.31 340 MET B N 1
ATOM 6059 C CA . MET B 1 340 ? -7.859 -11.055 -11.445 1 98.31 340 MET B CA 1
ATOM 6060 C C . MET B 1 340 ? -6.414 -10.984 -10.969 1 98.31 340 MET B C 1
ATOM 6062 O O . MET B 1 340 ? -5.484 -10.961 -11.781 1 98.31 340 MET B O 1
ATOM 6066 N N . ALA B 1 341 ? -6.238 -10.922 -9.672 1 97.69 341 ALA B N 1
ATOM 6067 C CA . ALA B 1 341 ? -4.887 -10.914 -9.125 1 97.69 341 ALA B CA 1
ATOM 6068 C C . ALA B 1 341 ? -4.113 -12.156 -9.562 1 97.69 341 ALA B C 1
ATOM 6070 O O . ALA B 1 341 ? -2.926 -12.07 -9.883 1 97.69 341 ALA B O 1
ATOM 6071 N N . LEU B 1 342 ? -4.801 -13.297 -9.586 1 97.44 342 LEU B N 1
ATOM 6072 C CA . LEU B 1 342 ? -4.184 -14.547 -10 1 97.44 342 LEU B CA 1
ATOM 6073 C C . LEU B 1 342 ? -3.832 -14.508 -11.484 1 97.44 342 LEU B C 1
ATOM 6075 O O . LEU B 1 342 ? -2.758 -14.969 -11.883 1 97.44 342 LEU B O 1
ATOM 6079 N N . ILE B 1 343 ? -4.703 -13.961 -12.289 1 98.38 343 ILE B N 1
ATOM 6080 C CA . ILE B 1 343 ? -4.461 -13.82 -13.719 1 98.38 343 ILE B CA 1
ATOM 6081 C C . ILE B 1 343 ? -3.242 -12.93 -13.953 1 98.38 343 ILE B C 1
ATOM 6083 O O . ILE B 1 343 ? -2.338 -13.289 -14.711 1 98.38 343 ILE B O 1
ATOM 6087 N N . LEU B 1 344 ? -3.234 -11.812 -13.258 1 98.5 344 LEU B N 1
ATOM 6088 C CA . LEU B 1 344 ? -2.115 -10.891 -13.391 1 98.5 344 LEU B CA 1
ATOM 6089 C C . LEU B 1 344 ? -0.808 -11.555 -12.969 1 98.5 344 LEU B C 1
ATOM 6091 O O . LEU B 1 344 ? 0.21 -11.414 -13.648 1 98.5 344 LEU B O 1
ATOM 6095 N N . ASN B 1 345 ? -0.879 -12.242 -11.867 1 97.38 345 ASN B N 1
ATOM 6096 C CA . ASN B 1 345 ? 0.323 -12.938 -11.414 1 97.38 345 ASN B CA 1
ATOM 6097 C C . ASN B 1 345 ? 0.823 -13.938 -12.453 1 97.38 345 ASN B C 1
ATOM 6099 O O . ASN B 1 345 ? 2.029 -14.047 -12.68 1 97.38 345 ASN B O 1
ATOM 6103 N N . LEU B 1 346 ? -0.079 -14.68 -13.023 1 97.06 346 LEU B N 1
ATOM 6104 C CA . LEU B 1 346 ? 0.274 -15.641 -14.062 1 97.06 346 LEU B CA 1
ATOM 6105 C C . LEU B 1 346 ? 0.913 -14.945 -15.258 1 97.06 346 LEU B C 1
ATOM 6107 O O . LEU B 1 346 ? 1.974 -15.359 -15.727 1 97.06 346 LEU B O 1
ATOM 6111 N N . LEU B 1 347 ? 0.318 -13.859 -15.742 1 97.62 347 LEU B N 1
ATOM 6112 C CA . LEU B 1 347 ? 0.824 -13.125 -16.891 1 97.62 347 LEU B CA 1
ATOM 6113 C C . LEU B 1 347 ? 2.217 -12.57 -16.625 1 97.62 347 LEU B C 1
ATOM 6115 O O . LEU B 1 347 ? 3.105 -12.656 -17.469 1 97.62 347 LEU B O 1
ATOM 6119 N N . PHE B 1 348 ? 2.404 -12.016 -15.461 1 97.25 348 PHE B N 1
ATOM 6120 C CA . PHE B 1 348 ? 3.703 -11.438 -15.133 1 97.25 348 PHE B CA 1
ATOM 6121 C C . PHE B 1 348 ? 4.742 -12.531 -14.914 1 97.25 348 PHE B C 1
ATOM 6123 O O . PHE B 1 348 ? 5.938 -12.312 -15.125 1 97.25 348 PHE B O 1
ATOM 6130 N N . THR B 1 349 ? 4.277 -13.75 -14.414 1 94.94 349 THR B N 1
ATOM 6131 C CA . THR B 1 349 ? 5.195 -14.875 -14.336 1 94.94 349 THR B CA 1
ATOM 6132 C C . THR B 1 349 ? 5.684 -15.273 -15.727 1 94.94 349 THR B C 1
ATOM 6134 O O . THR B 1 349 ? 6.867 -15.555 -15.922 1 94.94 349 THR B O 1
ATOM 6137 N N . VAL B 1 350 ? 4.785 -15.266 -16.672 1 95.38 350 VAL B N 1
ATOM 6138 C CA . VAL B 1 350 ? 5.133 -15.555 -18.062 1 95.38 350 VAL B CA 1
ATOM 6139 C C . VAL B 1 350 ? 6.129 -14.523 -18.578 1 95.38 350 VAL B C 1
ATOM 6141 O O . VAL B 1 350 ? 7.16 -14.875 -19.156 1 95.38 350 VAL B O 1
ATOM 6144 N N . LEU B 1 351 ? 5.84 -13.289 -18.344 1 95.88 351 LEU B N 1
ATOM 6145 C CA . LEU B 1 351 ? 6.715 -12.203 -18.781 1 95.88 351 LEU B CA 1
ATOM 6146 C C . LEU B 1 351 ? 8.086 -12.312 -18.109 1 95.88 351 LEU B C 1
ATOM 6148 O O . LEU B 1 351 ? 9.109 -12.094 -18.75 1 95.88 351 LEU B O 1
ATOM 6152 N N . HIS B 1 352 ? 8.07 -12.648 -16.844 1 94.88 352 HIS B N 1
ATOM 6153 C CA . HIS B 1 352 ? 9.305 -12.789 -16.094 1 94.88 352 HIS B CA 1
ATOM 6154 C C . HIS B 1 352 ? 10.195 -13.875 -16.688 1 94.88 352 HIS B C 1
ATOM 6156 O O . HIS B 1 352 ? 11.414 -13.719 -16.766 1 94.88 352 HIS B O 1
ATOM 6162 N N . LYS B 1 353 ? 9.586 -14.938 -17.062 1 91.75 353 LYS B N 1
ATOM 6163 C CA . LYS B 1 353 ? 10.328 -16.016 -17.719 1 91.75 353 LYS B CA 1
ATOM 6164 C C . LYS B 1 353 ? 10.875 -15.57 -19.078 1 91.75 353 LYS B C 1
ATOM 6166 O O . LYS B 1 353 ? 12.008 -15.898 -19.422 1 91.75 353 LYS B O 1
ATOM 6171 N N . ARG B 1 354 ? 10.125 -14.82 -19.797 1 92.12 354 ARG B N 1
ATOM 6172 C CA . ARG B 1 354 ? 10.523 -14.352 -21.125 1 92.12 354 ARG B CA 1
ATOM 6173 C C . ARG B 1 354 ? 11.75 -13.453 -21.047 1 92.12 354 ARG B C 1
ATOM 6175 O O . ARG B 1 354 ? 12.578 -13.445 -21.953 1 92.12 354 ARG B O 1
ATOM 6182 N N . ILE B 1 355 ? 11.789 -12.734 -19.938 1 93.06 355 ILE B N 1
ATOM 6183 C CA . ILE B 1 355 ? 12.93 -11.836 -19.812 1 93.06 355 ILE B CA 1
ATOM 6184 C C . ILE B 1 355 ? 14.055 -12.523 -19.047 1 93.06 355 ILE B C 1
ATOM 6186 O O . ILE B 1 355 ? 14.961 -11.867 -18.531 1 93.06 355 ILE B O 1
ATOM 6190 N N . LYS B 1 356 ? 13.945 -13.844 -18.781 1 89.38 356 LYS B N 1
ATOM 6191 C CA . LYS B 1 356 ? 14.953 -14.672 -18.125 1 89.38 356 LYS B CA 1
ATOM 6192 C C . LYS B 1 356 ? 15.273 -14.164 -16.734 1 89.38 356 LYS B C 1
ATOM 6194 O O . LYS B 1 356 ? 16.438 -14.094 -16.328 1 89.38 356 LYS B O 1
ATOM 6199 N N . GLU B 1 357 ? 14.258 -13.633 -16.172 1 85.81 357 GLU B N 1
ATOM 6200 C CA . GLU B 1 357 ? 14.336 -13.188 -14.789 1 85.81 357 GLU B CA 1
ATOM 6201 C C . GLU B 1 357 ? 15.43 -12.148 -14.602 1 85.81 357 GLU B C 1
ATOM 6203 O O . GLU B 1 357 ? 16.125 -12.133 -13.578 1 85.81 357 GLU B O 1
ATOM 6208 N N . ALA B 1 358 ? 15.523 -11.273 -15.602 1 87.12 358 ALA B N 1
ATOM 6209 C CA . ALA B 1 358 ? 16.531 -10.219 -15.594 1 87.12 358 ALA B CA 1
ATOM 6210 C C . ALA B 1 358 ? 16.219 -9.148 -14.555 1 87.12 358 ALA B C 1
ATOM 6212 O O . ALA B 1 358 ? 17.078 -8.352 -14.188 1 87.12 358 ALA B O 1
ATOM 6213 N N . GLU B 1 359 ? 15.008 -9.117 -14.172 1 89.88 359 GLU B N 1
ATOM 6214 C CA . GLU B 1 359 ? 14.508 -8.148 -13.195 1 89.88 359 GLU B CA 1
ATOM 6215 C C . GLU B 1 359 ? 13.758 -8.844 -12.062 1 89.88 359 GLU B C 1
ATOM 6217 O O . GLU B 1 359 ? 13.172 -9.906 -12.258 1 89.88 359 GLU B O 1
ATOM 6222 N N . ASP B 1 360 ? 13.883 -8.227 -10.938 1 92.62 360 ASP B N 1
ATOM 6223 C CA . ASP B 1 360 ? 13.062 -8.719 -9.844 1 92.62 360 ASP B CA 1
ATOM 6224 C C . ASP B 1 360 ? 11.578 -8.672 -10.203 1 92.62 360 ASP B C 1
ATOM 6226 O O . ASP B 1 360 ? 11.117 -7.715 -10.82 1 92.62 360 ASP B O 1
ATOM 6230 N N . PHE B 1 361 ? 10.836 -9.703 -9.797 1 94 361 PHE B N 1
ATOM 6231 C CA . PHE B 1 361 ? 9.422 -9.828 -10.141 1 94 361 PHE B CA 1
ATOM 6232 C C . PHE B 1 361 ? 8.648 -8.594 -9.711 1 94 361 PHE B C 1
ATOM 6234 O O . PHE B 1 361 ? 7.918 -8 -10.508 1 94 361 PHE B O 1
ATOM 6241 N N . SER B 1 362 ? 8.812 -8.164 -8.484 1 93.69 362 SER B N 1
ATOM 6242 C CA . SER B 1 362 ? 8.07 -7.027 -7.953 1 93.69 362 SER B CA 1
ATOM 6243 C C . SER B 1 362 ? 8.406 -5.742 -8.703 1 93.69 362 SER B C 1
ATOM 6245 O O . SER B 1 362 ? 7.52 -4.949 -9.016 1 93.69 362 SER B O 1
ATOM 6247 N N . THR B 1 363 ? 9.641 -5.523 -8.953 1 93.06 363 THR B N 1
ATOM 6248 C CA . THR B 1 363 ? 10.062 -4.348 -9.703 1 93.06 363 THR B CA 1
ATOM 6249 C C . THR B 1 363 ? 9.438 -4.34 -11.094 1 93.06 363 THR B C 1
ATOM 6251 O O . THR B 1 363 ? 8.984 -3.301 -11.57 1 93.06 363 THR B O 1
ATOM 6254 N N . MET B 1 364 ? 9.438 -5.492 -11.711 1 96 364 MET B N 1
ATOM 6255 C CA . MET B 1 364 ? 8.82 -5.625 -13.023 1 96 364 MET B CA 1
ATOM 6256 C C . MET B 1 364 ? 7.359 -5.207 -12.992 1 96 364 MET B C 1
ATOM 6258 O O . MET B 1 364 ? 6.91 -4.418 -13.828 1 96 364 MET B O 1
ATOM 6262 N N . VAL B 1 365 ? 6.664 -5.691 -12 1 97 365 VAL B N 1
ATOM 6263 C CA . VAL B 1 365 ? 5.242 -5.387 -11.875 1 97 365 VAL B CA 1
ATOM 6264 C C . VAL B 1 365 ? 5.051 -3.891 -11.641 1 97 365 VAL B C 1
ATOM 6266 O O . VAL B 1 365 ? 4.219 -3.254 -12.289 1 97 365 VAL B O 1
ATOM 6269 N N . MET B 1 366 ? 5.828 -3.332 -10.828 1 94.81 366 MET B N 1
ATOM 6270 C CA . MET B 1 366 ? 5.672 -1.93 -10.453 1 94.81 366 MET B CA 1
ATOM 6271 C C . MET B 1 366 ? 6.02 -1.012 -11.617 1 94.81 366 MET B C 1
ATOM 6273 O O . MET B 1 366 ? 5.359 0.009 -11.828 1 94.81 366 MET B O 1
ATOM 6277 N N . VAL B 1 367 ? 7.039 -1.352 -12.32 1 95.12 367 VAL B N 1
ATOM 6278 C CA . VAL B 1 367 ? 7.422 -0.571 -13.492 1 95.12 367 VAL B CA 1
ATOM 6279 C C . VAL B 1 367 ? 6.293 -0.592 -14.523 1 95.12 367 VAL B C 1
ATOM 6281 O O . VAL B 1 367 ? 5.938 0.446 -15.086 1 95.12 367 VAL B O 1
ATOM 6284 N N . ALA B 1 368 ? 5.773 -1.76 -14.742 1 96.94 368 ALA B N 1
ATOM 6285 C CA . ALA B 1 368 ? 4.66 -1.871 -15.68 1 96.94 368 ALA B CA 1
ATOM 6286 C C . ALA B 1 368 ? 3.453 -1.07 -15.195 1 96.94 368 ALA B C 1
ATOM 6288 O O . ALA B 1 368 ? 2.883 -0.28 -15.953 1 96.94 368 ALA B O 1
ATOM 6289 N N . ALA B 1 369 ? 3.117 -1.23 -13.93 1 96.69 369 ALA B N 1
ATOM 6290 C CA . ALA B 1 369 ? 1.931 -0.62 -13.336 1 96.69 369 ALA B CA 1
ATOM 6291 C C . ALA B 1 369 ? 2.002 0.903 -13.406 1 96.69 369 ALA B C 1
ATOM 6293 O O . ALA B 1 369 ? 0.984 1.569 -13.609 1 96.69 369 ALA B O 1
ATOM 6294 N N . LYS B 1 370 ? 3.141 1.466 -13.281 1 95.19 370 LYS B N 1
ATOM 6295 C CA . LYS B 1 370 ? 3.301 2.916 -13.203 1 95.19 370 LYS B CA 1
ATOM 6296 C C . LYS B 1 370 ? 3.506 3.523 -14.586 1 95.19 370 LYS B C 1
ATOM 6298 O O . LYS B 1 370 ? 3.494 4.746 -14.742 1 95.19 370 LYS B O 1
ATOM 6303 N N . ASN B 1 371 ? 3.646 2.68 -15.617 1 95.12 371 ASN B N 1
ATOM 6304 C CA . ASN B 1 371 ? 3.939 3.182 -16.953 1 95.12 371 ASN B CA 1
ATOM 6305 C C . ASN B 1 371 ? 3.018 2.562 -18 1 95.12 371 ASN B C 1
ATOM 6307 O O . ASN B 1 371 ? 3.438 2.307 -19.125 1 95.12 371 ASN B O 1
ATOM 6311 N N . LEU B 1 372 ? 1.815 2.33 -17.656 1 95.06 372 LEU B N 1
ATOM 6312 C CA . LEU B 1 372 ? 0.855 1.616 -18.5 1 95.06 372 LEU B CA 1
ATOM 6313 C C . LEU B 1 372 ? 0.611 2.361 -19.812 1 95.06 372 LEU B C 1
ATOM 6315 O O . LEU B 1 372 ? 0.295 1.747 -20.828 1 95.06 372 LEU B O 1
ATOM 6319 N N . CYS B 1 373 ? 0.803 3.686 -19.812 1 92.19 373 CYS B N 1
ATOM 6320 C CA . CYS B 1 373 ? 0.477 4.488 -20.984 1 92.19 373 CYS B CA 1
ATOM 6321 C C . CYS B 1 373 ? 1.709 4.711 -21.844 1 92.19 373 CYS B C 1
ATOM 6323 O O . CYS B 1 373 ? 1.62 5.316 -22.922 1 92.19 373 CYS B O 1
ATOM 6325 N N . SER B 1 374 ? 2.832 4.199 -21.438 1 92.25 374 SER B N 1
ATOM 6326 C CA . SER B 1 374 ? 4.066 4.344 -22.203 1 92.25 374 SER B CA 1
ATOM 6327 C C . SER B 1 374 ? 4.074 3.428 -23.422 1 92.25 374 SER B C 1
ATOM 6329 O O . SER B 1 374 ? 3.596 2.295 -23.359 1 92.25 374 SER B O 1
ATOM 6331 N N . TYR B 1 375 ? 4.688 3.867 -24.484 1 90.75 375 TYR B N 1
ATOM 6332 C CA . TYR B 1 375 ? 4.77 3.092 -25.719 1 90.75 375 TYR B CA 1
ATOM 6333 C C . TYR B 1 375 ? 6.102 2.363 -25.828 1 90.75 375 TYR B C 1
ATOM 6335 O O . TYR B 1 375 ? 6.418 1.776 -26.859 1 90.75 375 TYR B O 1
ATOM 6343 N N . VAL B 1 376 ? 6.805 2.412 -24.797 1 92.75 376 VAL B N 1
ATOM 6344 C CA . VAL B 1 376 ? 8.062 1.681 -24.75 1 92.75 376 VAL B CA 1
ATOM 6345 C C . VAL B 1 376 ? 7.793 0.182 -24.641 1 92.75 376 VAL B C 1
ATOM 6347 O O . VAL B 1 376 ? 6.875 -0.245 -23.938 1 92.75 376 VAL B O 1
ATOM 6350 N N . SER B 1 377 ? 8.555 -0.594 -25.375 1 94.75 377 SER B N 1
ATOM 6351 C CA . SER B 1 377 ? 8.477 -2.041 -25.219 1 94.75 377 SER B CA 1
ATOM 6352 C C . SER B 1 377 ? 8.883 -2.461 -23.812 1 94.75 377 SER B C 1
ATOM 6354 O O . SER B 1 377 ? 10.055 -2.346 -23.438 1 94.75 377 SER B O 1
ATOM 6356 N N . LEU B 1 378 ? 7.953 -2.994 -23.109 1 94.94 378 LEU B N 1
ATOM 6357 C CA . LEU B 1 378 ? 8.219 -3.359 -21.719 1 94.94 378 LEU B CA 1
ATOM 6358 C C . LEU B 1 378 ? 9.297 -4.434 -21.641 1 94.94 378 LEU B C 1
ATOM 6360 O O . LEU B 1 378 ? 10.242 -4.312 -20.859 1 94.94 378 LEU B O 1
ATOM 6364 N N . GLU B 1 379 ? 9.234 -5.465 -22.469 1 94.69 379 GLU B N 1
ATOM 6365 C CA . GLU B 1 379 ? 10.188 -6.566 -22.469 1 94.69 379 GLU B CA 1
ATOM 6366 C C . GLU B 1 379 ? 11.594 -6.078 -22.781 1 94.69 379 GLU B C 1
ATOM 6368 O O . GLU B 1 379 ? 12.555 -6.406 -22.078 1 94.69 379 GLU B O 1
ATOM 6373 N N . LYS B 1 380 ? 11.711 -5.262 -23.797 1 93.31 380 LYS B N 1
ATOM 6374 C CA . LYS B 1 380 ? 13.023 -4.758 -24.203 1 93.31 380 LYS B CA 1
ATOM 6375 C C . LYS B 1 380 ? 13.602 -3.826 -23.141 1 93.31 380 LYS B C 1
ATOM 6377 O O . LYS B 1 380 ? 14.805 -3.855 -22.875 1 93.31 380 LYS B O 1
ATOM 6382 N N . PHE B 1 381 ? 12.727 -3.045 -22.656 1 93.5 381 PHE B N 1
ATOM 6383 C CA . PHE B 1 381 ? 13.172 -2.121 -21.609 1 93.5 381 PHE B CA 1
ATOM 6384 C C . PHE B 1 381 ? 13.711 -2.881 -20.406 1 93.5 381 PHE B C 1
ATOM 6386 O O . PHE B 1 381 ? 14.75 -2.52 -19.859 1 93.5 381 PHE B O 1
ATOM 6393 N N . LEU B 1 382 ? 12.984 -3.916 -19.953 1 92.81 382 LEU B N 1
ATOM 6394 C CA . LEU B 1 382 ? 13.383 -4.676 -18.766 1 92.81 382 LEU B CA 1
ATOM 6395 C C . LEU B 1 382 ? 14.664 -5.461 -19.031 1 92.81 382 LEU B C 1
ATOM 6397 O O . LEU B 1 382 ? 15.469 -5.668 -18.125 1 92.81 382 LEU B O 1
ATOM 6401 N N . LEU B 1 383 ? 14.906 -5.855 -20.25 1 92.31 383 LEU B N 1
ATOM 6402 C CA . LEU B 1 383 ? 16.094 -6.617 -20.625 1 92.31 383 LEU B CA 1
ATOM 6403 C C . LEU B 1 383 ? 17.312 -5.703 -20.766 1 92.31 383 LEU B C 1
ATOM 6405 O O . LEU B 1 383 ? 18.422 -6.082 -20.391 1 92.31 383 LEU B O 1
ATOM 6409 N N . PHE B 1 384 ? 17.016 -4.473 -21.297 1 90.75 384 PHE B N 1
ATOM 6410 C CA . PHE B 1 384 ? 18.125 -3.582 -21.609 1 90.75 384 PHE B CA 1
ATOM 6411 C C . PHE B 1 384 ? 17.844 -2.164 -21.125 1 90.75 384 PHE B C 1
ATOM 6413 O O . PHE B 1 384 ? 17.859 -1.218 -21.922 1 90.75 384 PHE B O 1
ATOM 6420 N N . PRO B 1 385 ? 17.719 -2.014 -19.859 1 87.31 385 PRO B N 1
ATOM 6421 C CA . PRO B 1 385 ? 17.391 -0.678 -19.359 1 87.31 385 PRO B CA 1
ATOM 6422 C C . PRO B 1 385 ? 18.469 0.353 -19.641 1 87.31 385 PRO B C 1
ATOM 6424 O O . PRO B 1 385 ? 18.172 1.494 -20 1 87.31 385 PRO B O 1
ATOM 6427 N N . GLU B 1 386 ? 19.734 -0.041 -19.5 1 85.19 386 GLU B N 1
ATOM 6428 C CA . GLU B 1 386 ? 20.844 0.886 -19.734 1 85.19 386 GLU B CA 1
ATOM 6429 C C . GLU B 1 386 ? 20.891 1.348 -21.188 1 85.19 386 GLU B C 1
ATOM 6431 O O . GLU B 1 386 ? 21.172 2.514 -21.469 1 85.19 386 GLU B O 1
ATOM 6436 N N . ALA B 1 387 ? 20.656 0.398 -22.062 1 87.38 387 ALA B N 1
ATOM 6437 C CA . ALA B 1 387 ? 20.609 0.744 -23.484 1 87.38 387 ALA B CA 1
ATOM 6438 C C . ALA B 1 387 ? 19.5 1.738 -23.781 1 87.38 387 ALA B C 1
ATOM 6440 O O . ALA B 1 387 ? 19.656 2.639 -24.609 1 87.38 387 ALA B O 1
ATOM 6441 N N . TYR B 1 388 ? 18.406 1.545 -23.156 1 87.44 388 TYR B N 1
ATOM 6442 C CA . TYR B 1 388 ? 17.281 2.469 -23.328 1 87.44 388 TYR B CA 1
ATOM 6443 C C . TYR B 1 388 ? 17.656 3.863 -22.828 1 87.44 388 TYR B C 1
ATOM 6445 O O . TYR B 1 388 ? 17.406 4.855 -23.516 1 87.44 388 TYR B O 1
ATOM 6453 N N . PHE B 1 389 ? 18.234 3.961 -21.703 1 83.25 389 PHE B N 1
ATOM 6454 C CA . PHE B 1 389 ? 18.594 5.238 -21.109 1 83.25 389 PHE B CA 1
ATOM 6455 C C . PHE B 1 389 ? 19.578 5.988 -21.984 1 83.25 389 PHE B C 1
ATOM 6457 O O . PHE B 1 389 ? 19.469 7.199 -22.172 1 83.25 389 PHE B O 1
ATOM 6464 N N . LYS B 1 390 ? 20.484 5.301 -22.516 1 81 390 LYS B N 1
ATOM 6465 C CA . LYS B 1 390 ? 21.469 5.898 -23.422 1 81 390 LYS B CA 1
ATOM 6466 C C . LYS B 1 390 ? 20.797 6.434 -24.688 1 81 390 LYS B C 1
ATOM 6468 O O . LYS B 1 390 ? 21.188 7.473 -25.219 1 81 390 LYS B O 1
ATOM 6473 N N . SER B 1 391 ? 19.797 5.793 -25.094 1 82.75 391 SER B N 1
ATOM 6474 C CA . SER B 1 391 ? 19.109 6.18 -26.328 1 82.75 391 SER B CA 1
ATOM 6475 C C . SER B 1 391 ? 18.359 7.484 -26.141 1 82.75 391 SER B C 1
ATOM 6477 O O . SER B 1 391 ? 18.156 8.234 -27.109 1 82.75 391 SER B O 1
ATOM 6479 N N . ILE B 1 392 ? 17.859 7.801 -24.984 1 78.12 392 ILE B N 1
ATOM 6480 C CA . ILE B 1 392 ? 17.094 9.008 -24.703 1 78.12 392 ILE B CA 1
ATOM 6481 C C . ILE B 1 392 ? 18.031 10.211 -24.609 1 78.12 392 ILE B C 1
ATOM 6483 O O . ILE B 1 392 ? 17.734 11.273 -25.156 1 78.12 392 ILE B O 1
ATOM 6487 N N . PHE B 1 393 ? 19.078 10.164 -23.891 1 71.25 393 PHE B N 1
ATOM 6488 C CA . PHE B 1 393 ? 19.984 11.289 -23.625 1 71.25 393 PHE B CA 1
ATOM 6489 C C . PHE B 1 393 ? 20.812 11.602 -24.859 1 71.25 393 PHE B C 1
ATOM 6491 O O . PHE B 1 393 ? 21.203 12.75 -25.078 1 71.25 393 PHE B O 1
ATOM 6498 N N . GLN B 1 394 ? 21.109 10.672 -25.578 1 62.03 394 GLN B N 1
ATOM 6499 C CA . GLN B 1 394 ? 21.797 10.969 -26.828 1 62.03 394 GLN B CA 1
ATOM 6500 C C . GLN B 1 394 ? 20.891 11.758 -27.766 1 62.03 394 GLN B C 1
ATOM 6502 O O . GLN B 1 394 ? 21.359 12.672 -28.469 1 62.03 394 GLN B O 1
ATOM 6507 N N . LYS B 1 395 ? 19.688 11.555 -27.734 1 56.56 395 LYS B N 1
ATOM 6508 C CA . LYS B 1 395 ? 18.75 12.211 -28.641 1 56.56 395 LYS B CA 1
ATOM 6509 C C . LYS B 1 395 ? 18.328 13.57 -28.094 1 56.56 395 LYS B C 1
ATOM 6511 O O . LYS B 1 395 ? 18.297 14.562 -28.828 1 56.56 395 LYS B O 1
ATOM 6516 N N . ASP B 1 396 ? 17.781 13.648 -26.844 1 56.31 396 ASP B N 1
ATOM 6517 C CA . ASP B 1 396 ? 17.031 14.797 -26.328 1 56.31 396 ASP B CA 1
ATOM 6518 C C . ASP B 1 396 ? 17.969 15.875 -25.797 1 56.31 396 ASP B C 1
ATOM 6520 O O . ASP B 1 396 ? 17.672 17.062 -25.875 1 56.31 396 ASP B O 1
ATOM 6524 N N . LEU B 1 397 ? 19.156 15.609 -25.047 1 52.28 397 LEU B N 1
ATOM 6525 C CA . LEU B 1 397 ? 20.016 16.688 -24.578 1 52.28 397 LEU B CA 1
ATOM 6526 C C . LEU B 1 397 ? 20.469 17.562 -25.734 1 52.28 397 LEU B C 1
ATOM 6528 O O . LEU B 1 397 ? 20.781 18.75 -25.547 1 52.28 397 LEU B O 1
ATOM 6532 N N . GLN B 1 398 ? 20.656 17.016 -26.797 1 47 398 GLN B N 1
ATOM 6533 C CA . GLN B 1 398 ? 21.094 17.891 -27.891 1 47 398 GLN B CA 1
ATOM 6534 C C . GLN B 1 398 ? 20.031 18.922 -28.219 1 47 398 GLN B C 1
ATOM 6536 O O . GLN B 1 398 ? 20.344 20.031 -28.656 1 47 398 GLN B O 1
ATOM 6541 N N . ASN B 1 399 ? 18.812 18.578 -28.094 1 47.75 399 ASN B N 1
ATOM 6542 C CA . ASN B 1 399 ? 17.812 19.484 -28.641 1 47.75 399 ASN B CA 1
ATOM 6543 C C . ASN B 1 399 ? 17.203 20.375 -27.562 1 47.75 399 ASN B C 1
ATOM 6545 O O . ASN B 1 399 ? 16.578 21.391 -27.859 1 47.75 399 ASN B O 1
ATOM 6549 N N . MET B 1 400 ? 16.891 19.938 -26.406 1 46.25 400 MET B N 1
ATOM 6550 C CA . MET B 1 400 ? 15.898 20.609 -25.578 1 46.25 400 MET B CA 1
ATOM 6551 C C . MET B 1 400 ? 16.531 21.688 -24.719 1 46.25 400 MET B C 1
ATOM 6553 O O . MET B 1 400 ? 17.531 21.438 -24.031 1 46.25 400 MET B O 1
ATOM 6557 N N . GLN B 1 401 ? 16.453 22.906 -25.188 1 40.34 401 GLN B N 1
ATOM 6558 C CA . GLN B 1 401 ? 16.625 24.109 -24.391 1 40.34 401 GLN B CA 1
ATOM 6559 C C . GLN B 1 401 ? 15.922 23.984 -23.047 1 40.34 401 GLN B C 1
ATOM 6561 O O . GLN B 1 401 ? 14.727 23.688 -22.984 1 40.34 401 GLN B O 1
ATOM 6566 N N . THR B 1 402 ? 16.547 23.578 -22 1 40.22 402 THR B N 1
ATOM 6567 C CA . THR B 1 402 ? 16.125 23.453 -20.609 1 40.22 402 THR B CA 1
ATOM 6568 C C . THR B 1 402 ? 15.32 24.672 -20.172 1 40.22 402 THR B C 1
ATOM 6570 O O . THR B 1 402 ? 15.883 25.766 -19.969 1 40.22 402 THR B O 1
ATOM 6573 N N . GLN B 1 403 ? 14.281 25.094 -20.844 1 36.31 403 GLN B N 1
ATOM 6574 C CA . GLN B 1 403 ? 13.648 26.328 -20.406 1 36.31 403 GLN B CA 1
ATOM 6575 C C . GLN B 1 403 ? 13.195 26.219 -18.953 1 36.31 403 GLN B C 1
ATOM 6577 O O . GLN B 1 403 ? 13.469 27.109 -18.141 1 36.31 403 GLN B O 1
ATOM 6582 N N . LEU B 1 404 ? 11.812 25.688 -18.734 1 35.66 404 LEU B N 1
ATOM 6583 C CA . LEU B 1 404 ? 10.734 26.203 -17.891 1 35.66 404 LEU B CA 1
ATOM 6584 C C . LEU B 1 404 ? 10.875 25.703 -16.453 1 35.66 404 LEU B C 1
ATOM 6586 O O . LEU B 1 404 ? 9.977 25.906 -15.641 1 35.66 404 LEU B O 1
ATOM 6590 N N . PHE B 1 405 ? 11.617 25.078 -16.016 1 37.31 405 PHE B N 1
ATOM 6591 C CA . PHE B 1 405 ? 10.898 24.625 -14.836 1 37.31 405 PHE B CA 1
ATOM 6592 C C . PHE B 1 405 ? 10.094 25.766 -14.219 1 37.31 405 PHE B C 1
ATOM 6594 O O . PHE B 1 405 ? 8.891 25.625 -13.984 1 37.31 405 PHE B O 1
ATOM 6601 N N . LEU B 1 406 ? 10.734 26.453 -13.086 1 34.38 406 LEU B N 1
ATOM 6602 C CA . LEU B 1 406 ? 10.305 27.297 -11.969 1 34.38 406 LEU B CA 1
ATOM 6603 C C . LEU B 1 406 ? 10.008 28.719 -12.43 1 34.38 406 LEU B C 1
ATOM 6605 O O . LEU B 1 406 ? 10.055 29.656 -11.633 1 34.38 406 LEU B O 1
ATOM 6609 N N . SER B 1 407 ? 9.867 28.969 -13.617 1 29.41 407 SER B N 1
ATOM 6610 C CA . SER B 1 407 ? 9.602 30.359 -13.945 1 29.41 407 SER B CA 1
ATOM 6611 C C . SER B 1 407 ? 8.172 30.766 -13.578 1 29.41 407 SER B C 1
ATOM 6613 O O . SER B 1 407 ? 7.215 30.203 -14.125 1 29.41 407 SER B O 1
ATOM 6615 N N . GLY B 1 408 ? 7.664 30.891 -12.312 1 25.56 408 GLY B N 1
ATOM 6616 C CA . GLY B 1 408 ? 6.738 32 -12.18 1 25.56 408 GLY B CA 1
ATOM 6617 C C . GLY B 1 408 ? 7.184 33.25 -12.938 1 25.56 408 GLY B C 1
ATOM 6618 O O . GLY B 1 408 ? 8.375 33.438 -13.18 1 25.56 408 GLY B O 1
#

pLDDT: mean 85.5, std 16.12, range [25.56, 98.56]

Secondary structure (DSSP, 8-state):
--------B-SS-HHHHHHTTS-HHHHHHHHHHHTTTTT-SSS-HHHHHHHHHHHHHTT--SHHHHHHHHHHHHHHHGGGT--SPPPHHHHHHHHHHS-THHHHHHHHHHHHHHHHHH-------TTTS-GGGEEEEEEEEEEEEE-----SSS---S--EEEEEEEEEEEETTT-SEEEEEEEETT--THHHHHH----TT-EEE--GGG--HHHHHHHHHTT-EEEEEPPTT-EEEEEEE---TT-TTEEEEEEEEEEEEETTEEEEEEEEEEEEE-TTT--EEEEEES--SS-HHHHHHHHHTTHHHHHHHHHHHHHS--SS-S-SSHHHHHHHHHHHHHHHHHHHHHHHHTTT-S-HHHHHHHHHHTTT--B-HHHHHH-HHHHHHHHHHHHTTT-----TT--/--------B-SS-HHHHHHTTS-HHHHHHHHHHHTTTTT-SSS-HHHHHHHHHHHHHTT--SHHHHHHHHHHHHHHHGGGT--SPPPHHHHHHHHHHS-THHHHHHHHHHHHHHHHHH-------TTTS-GGGEEEEEEEEEEEEE-----SSSS--S--EEEEEEEEEEEETTT-SEEEEEEEETT--THHHHHH----TT-EEE--GGG--HHHHHHHHHTT-EEEEEPPTT-EEEEEEE---TT-TTEEEEEEEEEEEEETTEEEEEEEEEEEEE-TTT--EEEEEES--SS-HHHHHHHHHTTHHHHHHHHHHHHHS--SS-S-SSHHHHHHHHHHHHHHHHHHHHHHHHTTT-S-HHHHHHHHHHTTT--B-HHHHHH-HHHHHHHHHHHHTTT-----TT--

Organism: NCBI:txid1187080

Solvent-accessible surface area (backbone atoms only — not comparable to full-atom values): 45536 Å² total; per-residue (Å²): 129,83,76,77,80,77,80,49,70,36,101,42,31,29,51,52,57,58,55,55,73,49,56,32,69,61,53,51,49,38,42,60,75,60,51,60,43,79,90,36,86,84,66,36,57,67,46,51,48,50,53,51,52,51,28,30,52,57,50,42,64,36,51,65,48,38,41,54,46,48,60,74,46,37,81,76,37,29,47,53,62,41,84,67,82,65,49,58,70,56,52,49,43,43,36,56,63,47,63,34,59,49,44,49,49,44,40,54,49,50,46,68,70,45,44,77,77,45,51,49,92,74,72,86,48,82,77,82,53,63,46,79,38,31,33,31,41,54,71,48,73,39,59,35,77,39,80,64,73,86,69,85,66,89,67,75,78,92,65,72,55,72,50,39,38,23,39,36,38,32,26,35,58,26,46,73,48,72,80,41,77,47,79,43,55,51,85,59,63,65,55,58,51,69,72,70,56,83,76,55,80,64,18,33,40,28,41,60,51,78,56,74,49,69,68,56,51,48,53,28,60,75,56,52,26,37,40,41,30,41,55,54,90,82,65,47,67,45,81,74,47,73,53,91,42,83,87,39,85,48,40,78,45,37,28,37,27,37,34,53,47,74,56,95,88,40,81,44,72,40,77,33,31,38,35,30,35,41,40,82,87,80,64,49,76,45,50,32,35,24,67,65,80,85,59,58,69,66,46,55,53,42,53,54,59,58,42,51,55,58,57,51,50,53,49,50,47,59,72,59,26,42,60,65,45,65,73,39,91,40,71,39,18,42,48,35,48,52,34,46,41,52,40,50,49,50,54,50,50,52,51,36,56,74,46,66,58,65,50,58,68,64,50,50,51,50,50,47,46,74,37,35,81,36,35,47,32,60,66,55,40,61,65,34,49,67,63,52,53,52,57,49,53,67,57,46,65,75,65,58,75,63,53,62,51,50,67,119,130,84,75,76,80,77,81,48,69,37,100,44,29,31,50,52,57,58,55,58,73,50,56,34,67,58,53,51,48,38,42,58,76,61,51,59,42,78,89,37,84,85,67,35,59,68,45,52,48,51,53,52,52,50,27,29,51,55,51,40,64,38,50,67,48,38,41,54,47,47,60,74,45,37,83,76,38,29,48,54,55,41,84,69,80,64,48,57,68,56,51,49,45,43,35,56,63,44,64,35,59,49,45,48,49,43,38,54,50,49,46,66,71,46,44,75,77,44,51,49,92,73,71,86,48,82,76,82,53,64,45,78,38,31,35,31,43,54,71,49,74,38,58,36,76,41,82,66,74,85,68,86,70,83,70,82,78,93,63,73,56,70,49,38,37,23,41,37,36,30,26,35,59,27,45,74,48,72,80,41,77,47,79,43,56,50,84,59,62,64,55,58,49,71,72,68,55,83,73,56,80,64,18,31,38,27,41,59,50,79,56,76,48,69,68,56,52,48,53,28,59,76,58,52,26,38,41,42,31,42,59,54,88,83,63,48,67,45,82,73,46,74,53,90,44,84,88,39,86,48,40,77,45,36,29,37,29,37,35,55,48,75,56,95,87,38,82,45,71,40,77,33,32,37,36,30,35,41,41,81,85,79,64,48,75,44,50,33,34,24,67,65,79,85,58,57,69,64,46,55,54,43,51,54,60,57,40,51,54,59,57,53,48,53,50,52,46,59,73,59,25,44,60,64,44,64,72,39,91,39,72,39,16,42,49,35,48,53,35,45,42,52,40,50,48,51,52,51,50,53,51,37,56,75,46,67,57,65,51,57,69,65,51,51,51,49,48,47,47,74,38,34,80,36,35,46,32,59,68,56,39,60,67,34,48,68,63,51,53,52,57,49,54,67,57,46,66,75,65,59,73,67,70,50,51,50,71,121

Sequence (816 aa):
MSQVKHKFLSGHPIIAQLLSLIPKELFNQVVEEENSDRYYKKLKTSDHFICIFYAVLTRNSSLREVCKNIGLIITKLIPFGMKQLPARSTLSDANRKRSYRVFEQLYKGLYSYYRASLVGNWLDIGGEVDPSRVEVFDSSTVTLFKEILKGAGRNPLNGKKKGGAKIFAKMNLAEGVPNFICIRSAATNENMFLKVMDLPEHGIAVFDKGYNRYSCFEKWDSSNRYFVTRKKDNARYEVVSEFDCTHAIDIIKDQIISLSYREKGVSRTVEARLVVYADPESGETLEFITNLKGLDALTIALLYKNRWVIEVLFKQIKQNFELRNFLSDSENGIKIQIWMALILNLLFTVLHKRIKEAEDFSTMVMVAAKNLCSYVSLEKFLLFPEAYFKSIFQKDLQNMQTQLFLSGMSQVKHKFLSGHPIIAQLLSLIPKELFNQVVEEENSDRYYKKLKTSDHFICIFYAVLTRNSSLREVCKNIGLIITKLIPFGMKQLPARSTLSDANRKRSYRVFEQLYKGLYSYYRASLVGNWLDIGGEVDPSRVEVFDSSTVTLFKEILKGAGRNPLNGKKKGGAKIFAKMNLAEGVPNFICIRSAATNENMFLKVMDLPEHGIAVFDKGYNRYSCFEKWDSSNRYFVTRKKDNARYEVVSEFDCTHAIDIIKDQIISLSYREKGVSRTVEARLVVYADPESGETLEFITNLKGLDALTIALLYKNRWVIEVLFKQIKQNFELRNFLSDSENGIKIQIWMALILNLLFTVLHKRIKEAEDFSTMVMVAAKNLCSYVSLEKFLLFPEAYFKSIFQKDLQNMQTQLFLSG

Radius of gyration: 31.3 Å; Cα contacts (8 Å, |Δi|>4): 1320; chains: 2; bounding box: 60×85×82 Å

Nearest PDB structures (foldseek):
  4dm0-assembly1_A-2  TM=5.041E-01  e=2.724E-10  Escherichia coli
  1mus-assembly1_A-2  TM=4.907E-01  e=3.875E-10  Escherichia coli
  4q0y-assembly2_C  TM=3.565E-01  e=6.755E-02  Clostridium sporogenes ATCC 15579
  4xrn-assembly2_B  TM=3.912E-01  e=1.024E+00  Pseudomonas aeruginosa PAO1
  7qoo-assembly1_P  TM=2.376E-01  e=2.071E+00  Homo sapiens

Foldseek 3Di:
DPLPPDPFFFPAFLLVVLVVLQDPVLLVVLCVVLVQCVPPDQQGPVNLLSLLLLCFLLQPQALVRSLVVCVVQVVRCVVVPNDDRDDSVRSQCSLFPRFLVSLVSSLLSSCVVCQVVQFDPPAPLPPPDDLQQEKFKDKDKFWDQDPPDQDDDDPPDPDRPIWIKMKIFMDRRRRLATNDIDIDTPPDQPLVVLVVDDRDALHEYEYECSNDDVVSCQVCLVRNHKYKYFDDPPWDKAFDAWDDDVVPPFWDTWTWIWTWDDDPRDIDTDIWIWTWGQDPPPRDITIMIMRDDPDDSVSSVSSNVSSCSVVVVVVLLPVRTHRRRFHHPHPRSNSNSVSSSSSSSSSLSSLCVVLVVLDPSNVLSVVCSVRSRGSTDSSVCSNCVVSVVVVCCVPPVVPDPCPDPPPD/DPLPPDPFFFPAFLLVVLVVLQDPVQLVVLCVVLVQCVPPDDQGPVNLLSLLLLCFLLQPQALVRSLVVCVVQVVRCVVVPNDDRDDSVRSQCSLFPRFLVSLVSSLLSSCVVCQVVQFDPPAPLPPPDDLQQEKFKDKDKFWDQDPPDPDDDDDPPPDRPTWIKMKIFMDRRRRLATNDIDIDTPPDQPLVVLVVDDRDALHEYEYECSNDDVVSVQVCLVRNHKYKYFDDPPWDKAFDAFDDDVVPPFWDTWTWIWTWDDDPRDIDTDIWIWTWGQDPPPRDITIMIMRDDPDDSVSSVSSNVSSCSVVVVVVLLPVRTHRRRFHHPHPSSNSNSVSSSSSSSSSLSSLCVVLVVLDPSNVLSVVCSVRSRGSTDSSVCSNCVVSVVVVCCVPPVVDDPPPDDPDD